Protein 5H9D (pdb70)

Sequence (1046 aa):
AKLNMNNEIKKVEQRLEKAIKSKDSVLEQASLHLLSSGGKRVRPAFVILSSQFGKDEQTSEQTYQVAVALELIHMATLVHDDVIDKSDKRRGKLTISKKWDQTTAILTGNFLLALGLEHLMAVKDNRVHQLISESIVDVCRGELFQFQDQFNSQQTIINYLRRINRKTALLIQISTEVGAITSQSDKETVRKLKMIGHYIGMSFQIIDDVLDFTSTEKKLGKPVGSDLLNGHITLPILLEMRKNPDFKLKIEQLRRDSERKEFEECIQIIRKSDSIDEAKAVSSKYLSKALNLISELPDGHPKSLLLSLTKKMGSRNTAKLNMNNEIKKVEQRLEKAIKSKDSVLEQASLHLLSSGGKRVRPAFVILSSQFGKDEQTSEQTYQVAVALELIHMATLVHDDVIDKSDKRRGKLTISKKWDQTTAILTGNFLLALGLEHLMAVKDNRVHQLISESIVDVCRGELFQFQDQFNSQQTIINYLRRINRKTALLIQISTEVGAITSQSDKETVRKLKMIGHYIGMSFQIIDDVLDFTSTEKKLGKPVGSDLLNGHITLPILLEMRKNPDFKLKIEQLRRDSERKEFEECIQIIRKSDSIDEAKAVSSKYLSKALNLISELPDGHPKSLLLSLTKKMGSRNTTTVSKLERQIEERLKGVSEYESININHRLGKLLDSYDIPDVAKVACLTIDTSMRHLDDITYNHLSKHSILIGDLISAHFYTLLAEINDLSFQNEISKAIVEINELKSSLHHQALNDYEISQAIVKIETLFPYITLSHFGINIDESEIYNYLFEDMSDYYPSYFKKYNQSEVKHYLHDIQKSYLKSRGNTTVSKLERQIEERLKGVSEYESININHRLGKLLDSYDIPDVAKVACLTIDTSMRHLDDITYNHLSKHSILIGDLISAHFYTLLAEINDLSFQNEISKAIVEINELKSSLHHQALNDYEISQAIVKIETLFPYITLSHFGINIDESEIYNYLFEDMSDYYPSYFKKYNQSEVKHYLHDIQKSYLKSRGNKHYLHDIQKSYLKSRGNKHYLHDIQKSYLKSRGN

Nearest PDB structures (foldseek):
  5h9d-assembly2_B  TM=1.003E+00  e=5.088E-42  Staphylococcus aureus
  3aqb-assembly2_D  TM=9.463E-01  e=2.806E-22  Micrococcus luteus
  3oyr-assembly1_B  TM=9.354E-01  e=3.869E-17  Caulobacter vibrioides
  3mzv-assembly1_B  TM=9.156E-01  e=5.931E-17  Rhodobacter capsulatus
  3n3d-assembly1_A  TM=9.250E-01  e=1.455E-16  Levilactobacillus brevis ATCC 367

Solvent-accessible surface area: 45491 Å² total; per-residue (Å²): 157,179,28,78,36,61,71,7,38,115,74,1,35,114,74,0,76,159,14,3,139,21,174,6,75,17,0,53,95,0,0,82,29,7,2,79,32,33,34,121,17,9,18,0,8,0,0,0,0,0,3,36,20,28,137,50,182,128,16,34,85,35,0,11,35,0,0,0,0,1,1,0,7,29,0,3,42,19,2,12,39,10,5,19,72,166,23,38,94,68,56,50,97,70,2,6,24,117,95,65,44,48,20,0,0,5,6,0,0,7,1,0,38,3,11,0,14,48,31,0,44,36,3,142,67,47,189,4,10,99,41,1,0,70,14,19,3,43,19,13,42,2,26,3,42,29,70,69,26,37,28,62,11,117,24,72,32,37,44,1,8,47,16,3,28,58,77,13,0,18,19,0,28,3,0,0,10,0,0,0,53,9,1,118,20,91,177,89,21,18,102,25,0,64,36,0,0,24,11,2,0,2,1,17,12,0,12,63,5,3,24,19,1,56,18,43,90,127,62,53,38,70,32,36,0,23,36,0,34,56,0,29,6,9,1,0,0,10,4,16,11,157,104,38,94,108,4,86,98,40,2,71,124,6,121,145,112,21,134,164,164,68,6,91,92,0,7,83,74,0,101,200,18,104,0,6,78,63,0,102,52,15,4,17,67,0,2,52,42,0,0,84,22,0,23,103,4,81,116,39,84,27,11,22,34,0,4,38,38,0,13,80,19,12,26,47,104,80,159,178,25,77,34,105,71,8,36,116,72,1,35,114,72,0,77,159,14,2,139,21,176,6,75,17,0,52,95,0,0,80,30,6,2,81,30,34,33,120,17,10,17,0,8,0,0,0,0,0,3,36,20,29,136,49,184,130,14,34,86,34,0,12,35,0,0,0,0,0,2,0,6,30,0,4,41,19,3,12,40,8,5,20,74,162,24,39,96,69,57,50,97,71,3,6,24,119,95,65,45,48,18,0,0,6,4,0,0,9,1,0,40,5,12,0,14,49,32,0,44,34,2,146,66,48,192,3,10,100,43,1,0,69,13,20,2,43,17,12,40,2,25,4,44,29,72,52,26,38,9,47,8,64,24,72,34,37,46,1,9,48,18,2,28,58,78,14,0,19,17,0,28,2,0,0,10,0,0,0,53,9,0,118,20,93,177,89,22,18,101,26,0,62,36,0,0,23,12,2,0,3,1,18,13,0,14,61,6,4,22,20,0,58,16,71,90,165,134,53,38,70,32,36,0,23,36,0,35,58,1,28,5,8,1,0,0,10,4,16,12,157,102,36,94,108,5,86,90,39,2,2,52,3,7,110,47,21,132,165,163,67,6,92,91,0,8,86,75,0,102,195,17,107,0,6,77,62,0,101,53,15,4,64,67,0,19,65,40,0,41,89,22,0,58,102,6,82,127,40,82,28,23,58,34,0,47,52,37,0,121,143,20,19,100,46,105,79,105,10,15,64,91,0,76,149,34,11,83,93,29,6,129,49,16,71,146,80,87,67,23,102,16,38,101,74,25,4,121,126,20,36,60,149,124,11,56,113,39,0,18,4,0,8,3,0,2,16,1,0,10,33,8,2,20,15,1,26,90,92,158,25,56,48,25,0,0,10,1,0,16,0,0,12,8,4,2,6,7,4,9,5,110,20,91,45,65,68,2,11,59,84,0,0,85,0,8,15,12,1,1,12,33,12,0,12,2,31,51,114,64,40,89,100,142,69,13,3,75,1,5,11,63,16,37,2,16,6,7,48,16,2,8,15,60,47,14,119,117,134,58,32,45,126,55,76,56,101,13,7,31,21,27,83,75,98,158,43,71,41,37,5,13,13,0,54,58,15,73,104,130,119,0,22,83,25,16,72,62,71,65,143,59,43,12,195,108,9,17,64,90,0,77,149,33,10,83,92,29,6,129,47,9,38,119,80,69,69,24,100,16,39,100,72,26,3,119,125,18,35,61,149,125,11,57,113,38,0,20,4,0,7,4,0,2,17,1,0,10,35,8,2,20,16,1,27,80,68,91,19,46,50,24,0,0,10,1,0,16,0,0,12,8,3,2,5,8,6,8,5,108,21,91,45,65,69,2,11,58,84,0,0,81,0,8,16,13,2,0,12,34,11,0,12,1,32,53,114,66,39,89,100,142,69,12,3,75,2,6,11,63,16,36,2,16,6,8,48,17,3,8,15,61,47,14,120,116,132,59,32,44,124,57,76,56,102,14,9,28,20,27,84,76,97,158,44,70,43,36,6,14,13,0,52,56,16,74,105,132,118,0,23,84,24,17,75,63,71,66,145,61,43,13,194,101,107,10,105,119,18,14,85,98,35,106,125,120,83,187,66,165,104,104,10,104,119,20,14,86,99,33,106,127,120,85,186,66,165

Secondary structure (DSSP, 8-state):
----HHHHHHHHHHHHHHHT--SSHHHHHHHHHHHHH----HHHHHHHHHTTTSS-SS--HHHHHHHHHHHHHHHHHHHHHHHHTT--EETTEE-HHHHS-HHHHHHHHHHHHHHHHHHHTT---HHHHHHHHHHHHHHHHHHHHHHHHTT-TT--HHHHHHHHIIIIIHHHHHHHHHHHHHTT--HHHHHHHHHHHHHHHHHHHHHHHHHHHHS-HHHHTS-SSHHHHTT---HHHHHHHHT-HHHHHHHHT--TTS-HHHHHHHHHHHHTSSHHHHHHHHHHHHHHHHHHHHHTS--SHHHHHHHHHHHHHHS---/----HHHHHHHHHHHHHHHT--SSHHHHHHHHHHHHH----HHHHHHHHHTTTSS-SS--HHHHHHHHHHHHHHHHHHHHHHHHTT--EETTEE-HHHHS-HHHHHHHHHHHHHHHHHHHTT---HHHHHHHHHHHHHHHHHHHHHHHHTT-TT--HHHHHHHHIIIIIHHHHHHHHHHHHHTT--HHHHHHHHHHHHHHHHHHHHHHHHHHHHS-HHHHTS-SSHHHHTT---HHHHHHHHT-HHHHHHHHT--TTS-HHHHHHHHHHHHTSSHHHHHHHHHHHHHHHHHHHHHTS--SHHHHHHHHHHHHHHS---/-HHHHHHHHHHHHTTT-S--------HHHHTT---TTS-SHHHHHHHHHHHHHHHHHHIIIII--TTHHHHHHHHHHHHHHHHHHH--HHHHHHHHHHHHHHHHHHHHHHTT---HHHHHHHHHHHHHHHHHHHHHHHS-STTTSSSHHHHT-S-TT-GGG---STTTTS-HHHHHHHTTTTTTTT--/-HHHHHHHHHHHHTTT-S--------HHHHTT---TTS-SHHHHHHHHHHHHHHHHHHHHHS---THHHHHHHHHHHHHHHHHHHH--HHHHHHHHHHHHHHHHHHHHHHTT---HHHHHHHHHHHHHHHHHHHHHHHS-STTTSSSHHHHT-S-TT-GGG---STTTTS-HHHHHHHTTTTTTTT--/-HHHHHHHHHHHHTT--/-HHHHHHHHHHHHTT--

Organism: Staphylococcus aureus (strain NCTC 8325 / PS 47) (NCBI:txid93061)

Foldseek 3Di:
DQDDLVVLVVVLLVVLLVLQDDPDDLLSVQSVVQSVLDDDLVLLSLLQLLACQFADVHRDPLSSLLSSLLVLLVVLCVLVVCLVVVDADDSRHGRSCVVPRSVSSPVSSVSSNVSSVVSNVSAPDPVLVVLVVVLLVLLVVLVVVQLVCFLPLPDDPVVLLSSLQSNWLSSQLSSNLVSRVRRHHDPVSSVLSSLLSSLLRSLLVLLVVLLLLVPDCVVVVHHGLRCVLRRRCHQLNNVCCVVPVVVSVLSNPDDNPDDVVSSVVNSVVSVVDCSSVVSLVSSVVSLVVNLVSLVVGDDDSSSVVCNVVSVCSSVDRD/DQDDLVVLVVVLLVVLLVLQDDPDDLLSVQSVVQSVLDDDLVLLSLLQLLACQFADVHRDPLSSLLSSLLVLLVVLCVLVVCLVVVDADDSRHGRSCVVPRSVSSNVSSVSSNVSSVVSNVSAPDPVLVVLVVVLLVLLVVLVVVQLVCFLPLPDDPVRLLSSLLSNWLSSQLSSNLVSRVRRHHDPVSSVLSSLLSSLLRSLLVLLVVLLLLVPDCVVVVHHGLRCVLRRRCHQLNNVCCVVPVVVSVLSNPDDNPDDVVSSVVNSVVSVVDCSSVVSLVSSVVSLVSNLVSLVVGDDDSSSVVCNVVSVCSSVDRD/DLQVVLVVVLVVLCPPPDDADDWDQPPLLLPPLPPVQFDDLLSNLLSLLLGLVLQVLQCVQVVPDPVNNVSSVSSVVVSVVSVVVVPPVVLVVLQVVLVVLLVVLLVCLVVVNDDLVSVLVSVLSNQCVSSLSSCCVRPPVVPCVVVSLCSSVSCVPVQLVDDRSSNNVPDSVVVSCSVVVNNVPSPD/DLQVVLVVVLVVLCPPPDDADDWDQPPLLLPPLPPVQFDDLLSNLLSLLLGLVLQVLQCVQVVPDPVNNVSSVSSVVVSVVSVVVVPPVVLVVLQVVLVVLLVVLLVCLVVVNDDLVSVLVSVLSNQCVSSLSSCCVRPPVVPCVVVSLCSSVSCVPVQLVDDRSSNNVPDSVVVSCSVVVNNVPSPD/DVVVPPVVVVVVVVPVD/DVVVPPVVVVVVVVPVD

CATH classification: 1.10.600.10

Radius of gyration: 33.9 Å; Cα contacts (8 Å, |Δi|>4): 1405; chains: 6; bounding box: 71×83×106 Å

B-factor: mean 75.77, std 21.21, range [37.28, 148.41]

InterPro domains:
  IPR000092 Polyprenyl synthetase-like [PF00348] (22-265)
  IPR000092 Polyprenyl synthetase-like [cd00685] (18-312)
  IPR008949 Isoprenoid synthase domain superfamily [G3DSA:1.10.600.10] (1-314)
  IPR008949 Isoprenoid synthase domain superfamily [SSF48576] (3-313)
  IPR033749 Polyprenyl synthetase, conserved site [PS00444] (196-208)
  IPR033749 Polyprenyl synthetase, conserved site [PS00723] (74-88)

Structure (mmCIF, N/CA/C/O backbone):
data_5H9D
#
_entry.id   5H9D
#
_cell.length_a   137.394
_cell.length_b   137.642
_cell.length_c   144.050
_cell.angle_alpha   90.00
_cell.angle_beta   90.00
_cell.angle_gamma   90.00
#
_symmetry.space_group_name_H-M   'C 2 2 21'
#
loop_
_entity.id
_entity.type
_entity.pdbx_description
1 polymer 'Farnesyl pyrophosphate synthetase'
2 polymer 'Heptaprenyl diphosphate synthase (HEPPP synthase) subunit 1 family protein'
3 polymer 'C-terminal peptide from Heptaprenyl diphosphate synthase (HEPPP synthase) subunit 1 family protein'
4 non-polymer 'PHOSPHATE ION'
5 water water
#
loop_
_atom_site.group_PDB
_atom_site.id
_atom_site.type_symbol
_atom_site.label_atom_id
_atom_site.label_alt_id
_atom_site.label_comp_id
_atom_site.label_asym_id
_atom_site.label_entity_id
_atom_site.label_seq_id
_atom_site.pdbx_PDB_ins_code
_atom_site.Cartn_x
_atom_site.Cartn_y
_atom_site.Cartn_z
_atom_site.occupancy
_atom_site.B_iso_or_equiv
_atom_site.auth_seq_id
_atom_site.auth_comp_id
_atom_site.auth_asym_id
_atom_site.auth_atom_id
_atom_site.pdbx_PDB_model_num
ATOM 1 N N . ALA A 1 2 ? 6.110 12.743 0.400 1.00 88.55 2 ALA A N 1
ATOM 2 C CA . ALA A 1 2 ? 6.865 11.622 1.043 1.00 88.95 2 ALA A CA 1
ATOM 3 C C . ALA A 1 2 ? 8.366 11.872 1.031 1.00 88.14 2 ALA A C 1
ATOM 4 O O . ALA A 1 2 ? 9.139 11.051 1.529 1.00 87.88 2 ALA A O 1
ATOM 6 N N . LYS A 1 3 ? 8.773 12.993 0.438 1.00 87.93 3 LYS A N 1
ATOM 7 C CA . LYS A 1 3 ? 10.189 13.356 0.399 1.00 87.12 3 LYS A CA 1
ATOM 8 C C . LYS A 1 3 ? 10.393 13.969 1.768 1.00 84.99 3 LYS A C 1
ATOM 9 O O . LYS A 1 3 ? 9.813 15.022 2.090 1.00 84.87 3 LYS A O 1
ATOM 15 N N . LEU A 1 4 ? 11.197 13.280 2.566 1.00 81.36 4 LEU A N 1
ATOM 16 C CA . LEU A 1 4 ? 11.529 13.697 3.909 1.00 77.70 4 LEU A CA 1
ATOM 17 C C . LEU A 1 4 ? 11.828 15.191 3.930 1.00 76.14 4 LEU A C 1
ATOM 18 O O . LEU A 1 4 ? 12.673 15.671 3.175 1.00 76.21 4 LEU A O 1
ATOM 23 N N . ASN A 1 5 ? 11.108 15.924 4.777 1.00 74.42 5 ASN A N 1
ATOM 24 C CA . ASN A 1 5 ? 11.337 17.351 4.953 1.00 71.35 5 ASN A CA 1
ATOM 25 C C . ASN A 1 5 ? 11.916 17.447 6.362 1.00 69.80 5 ASN A C 1
ATOM 26 O O . ASN A 1 5 ? 11.335 16.946 7.326 1.00 66.76 5 ASN A O 1
ATOM 31 N N . MET A 1 6 ? 13.085 18.063 6.468 1.00 68.89 6 MET A N 1
ATOM 32 C CA . MET A 1 6 ? 13.752 18.186 7.747 1.00 67.85 6 MET A CA 1
ATOM 33 C C . MET A 1 6 ? 12.901 19.056 8.652 1.00 68.25 6 MET A C 1
ATOM 34 O O . MET A 1 6 ? 12.495 18.634 9.731 1.00 69.23 6 MET A O 1
ATOM 39 N N . ASN A 1 7 ? 12.614 20.270 8.201 1.00 68.03 7 ASN A N 1
ATOM 40 C CA . ASN A 1 7 ? 11.802 21.199 8.978 1.00 67.39 7 ASN A CA 1
ATOM 41 C C . ASN A 1 7 ? 10.604 20.489 9.577 1.00 66.75 7 ASN A C 1
ATOM 42 O O . ASN A 1 7 ? 10.339 20.583 10.763 1.00 67.59 7 ASN A O 1
ATOM 47 N N . ASN A 1 8 ? 9.883 19.780 8.734 1.00 66.35 8 ASN A N 1
ATOM 48 C CA . ASN A 1 8 ? 8.713 19.059 9.157 1.00 66.78 8 ASN A CA 1
ATOM 49 C C . ASN A 1 8 ? 9.111 17.994 10.163 1.00 65.88 8 ASN A C 1
ATOM 50 O O . ASN A 1 8 ? 8.406 17.774 11.146 1.00 65.70 8 ASN A O 1
ATOM 55 N N . GLU A 1 9 ? 10.246 17.339 9.942 1.00 65.19 9 GLU A N 1
ATOM 56 C CA . GLU A 1 9 ? 10.653 16.285 10.870 1.00 64.32 9 GLU A CA 1
ATOM 57 C C . GLU A 1 9 ? 10.990 16.817 12.235 1.00 63.24 9 GLU A C 1
ATOM 58 O O . GLU A 1 9 ? 10.627 16.205 13.230 1.00 63.82 9 GLU A O 1
ATOM 64 N N . ILE A 1 10 ? 11.681 17.953 12.279 1.00 63.51 10 ILE A N 1
ATOM 65 C CA . ILE A 1 10 ? 12.069 18.594 13.541 1.00 62.47 10 ILE A CA 1
ATOM 66 C C . ILE A 1 10 ? 10.844 19.016 14.362 1.00 61.52 10 ILE A C 1
ATOM 67 O O . ILE A 1 10 ? 10.872 18.950 15.580 1.00 61.75 10 ILE A O 1
ATOM 72 N N . LYS A 1 11 ? 9.774 19.449 13.704 1.00 61.69 11 LYS A N 1
ATOM 73 C CA . LYS A 1 11 ? 8.569 19.859 14.431 1.00 63.75 11 LYS A CA 1
ATOM 74 C C . LYS A 1 11 ? 7.913 18.656 15.117 1.00 63.40 11 LYS A C 1
ATOM 75 O O . LYS A 1 11 ? 7.393 18.764 16.224 1.00 63.22 11 LYS A O 1
ATOM 81 N N . LYS A 1 12 ? 7.936 17.507 14.454 1.00 62.69 12 LYS A N 1
ATOM 82 C CA . LYS A 1 12 ? 7.343 16.334 15.037 1.00 61.43 12 LYS A CA 1
ATOM 83 C C . LYS A 1 12 ? 8.150 15.952 16.269 1.00 60.91 12 LYS A C 1
ATOM 84 O O . LYS A 1 12 ? 7.595 15.511 17.267 1.00 60.07 12 LYS A O 1
ATOM 90 N N . VAL A 1 13 ? 9.462 16.137 16.224 1.00 59.42 13 VAL A N 1
ATOM 91 C CA . VAL A 1 13 ? 10.240 15.810 17.404 1.00 58.53 13 VAL A CA 1
ATOM 92 C C . VAL A 1 13 ? 10.043 16.877 18.490 1.00 59.39 13 VAL A C 1
ATOM 93 O O . VAL A 1 13 ? 10.051 16.575 19.676 1.00 60.96 13 VAL A O 1
ATOM 97 N N . GLU A 1 14 ? 9.825 18.114 18.080 1.00 59.79 14 GLU A N 1
ATOM 98 C CA . GLU A 1 14 ? 9.651 19.225 19.016 1.00 61.60 14 GLU A CA 1
ATOM 99 C C . GLU A 1 14 ? 8.325 19.158 19.784 1.00 61.64 14 GLU A C 1
ATOM 100 O O . GLU A 1 14 ? 8.218 19.626 20.913 1.00 61.14 14 GLU A O 1
ATOM 106 N N . GLN A 1 15 ? 7.308 18.602 19.133 1.00 62.44 15 GLN A N 1
ATOM 107 C CA . GLN A 1 15 ? 5.975 18.462 19.706 1.00 59.72 15 GLN A CA 1
ATOM 108 C C . GLN A 1 15 ? 5.924 17.308 20.686 1.00 58.16 15 GLN A C 1
ATOM 109 O O . GLN A 1 15 ? 5.159 17.338 21.641 1.00 58.77 15 GLN A O 1
ATOM 115 N N . ARG A 1 16 ? 6.768 16.310 20.435 1.00 56.69 16 ARG A N 1
ATOM 116 C CA . ARG A 1 16 ? 6.926 15.131 21.263 1.00 54.98 16 ARG A CA 1
ATOM 117 C C . ARG A 1 16 ? 7.763 15.552 22.481 1.00 56.07 16 ARG A C 1
ATOM 118 O O . ARG A 1 16 ? 7.633 14.981 23.569 1.00 57.11 16 ARG A O 1
ATOM 126 N N . LEU A 1 17 ? 8.619 16.556 22.298 1.00 54.53 17 LEU A N 1
ATOM 127 C CA . LEU A 1 17 ? 9.421 17.069 23.399 1.00 53.94 17 LEU A CA 1
ATOM 128 C C . LEU A 1 17 ? 8.545 17.898 24.314 1.00 55.83 17 LEU A C 1
ATOM 129 O O . LEU A 1 17 ? 8.696 17.853 25.532 1.00 57.57 17 LEU A O 1
ATOM 134 N N . GLU A 1 18 ? 7.639 18.668 23.725 1.00 56.57 18 GLU A N 1
ATOM 135 C CA . GLU A 1 18 ? 6.730 19.496 24.496 1.00 58.72 18 GLU A CA 1
ATOM 136 C C . GLU A 1 18 ? 5.810 18.654 25.390 1.00 59.70 18 GLU A C 1
ATOM 137 O O . GLU A 1 18 ? 5.487 19.061 26.519 1.00 59.04 18 GLU A O 1
ATOM 143 N N . LYS A 1 19 ? 5.372 17.493 24.907 1.00 58.67 19 LYS A N 1
ATOM 144 C CA . LYS A 1 19 ? 4.533 16.680 25.774 1.00 59.75 19 LYS A CA 1
ATOM 145 C C . LYS A 1 19 ? 5.390 16.055 26.889 1.00 59.60 19 LYS A C 1
ATOM 146 O O . LYS A 1 19 ? 5.032 16.120 28.069 1.00 61.20 19 LYS A O 1
ATOM 152 N N . ALA A 1 20 ? 6.522 15.465 26.504 1.00 57.15 20 ALA A N 1
ATOM 153 C CA . ALA A 1 20 ? 7.441 14.818 27.430 1.00 54.44 20 ALA A CA 1
ATOM 154 C C . ALA A 1 20 ? 7.870 15.683 28.607 1.00 54.13 20 ALA A C 1
ATOM 155 O O . ALA A 1 20 ? 8.203 15.186 29.666 1.00 55.45 20 ALA A O 1
ATOM 157 N N . ILE A 1 21 ? 7.814 16.986 28.429 1.00 54.02 21 ILE A N 1
ATOM 158 C CA . ILE A 1 21 ? 8.242 17.914 29.451 1.00 53.54 21 ILE A CA 1
ATOM 159 C C . ILE A 1 21 ? 7.189 18.260 30.526 1.00 53.44 21 ILE A C 1
ATOM 160 O O . ILE A 1 21 ? 7.498 18.798 31.603 1.00 52.18 21 ILE A O 1
ATOM 165 N N . LYS A 1 22 ? 5.942 17.927 30.240 1.00 52.51 22 LYS A N 1
ATOM 166 C CA . LYS A 1 22 ? 4.876 18.215 31.178 1.00 51.78 22 LYS A CA 1
ATOM 167 C C . LYS A 1 22 ? 5.105 17.445 32.477 1.00 52.66 22 LYS A C 1
ATOM 168 O O . LYS A 1 22 ? 5.491 16.268 32.460 1.00 54.24 22 LYS A O 1
ATOM 174 N N . SER A 1 23 ? 4.895 18.108 33.609 1.00 51.40 23 SER A N 1
ATOM 175 C CA . SER A 1 23 ? 5.127 17.448 34.881 1.00 51.76 23 SER A CA 1
ATOM 176 C C . SER A 1 23 ? 4.078 17.676 35.964 1.00 52.90 23 SER A C 1
ATOM 177 O O . SER A 1 23 ? 3.344 18.651 35.950 1.00 52.17 23 SER A O 1
ATOM 180 N N . LYS A 1 24 ? 4.037 16.753 36.920 1.00 54.57 24 LYS A N 1
ATOM 181 C CA . LYS A 1 24 ? 3.153 16.866 38.043 1.00 53.08 24 LYS A CA 1
ATOM 182 C C . LYS A 1 24 ? 3.616 18.079 38.854 1.00 54.49 24 LYS A C 1
ATOM 183 O O . LYS A 1 24 ? 2.827 18.665 39.593 1.00 57.36 24 LYS A O 1
ATOM 189 N N . ASP A 1 25 ? 4.897 18.447 38.744 1.00 53.50 25 ASP A N 1
ATOM 190 C CA . ASP A 1 25 ? 5.411 19.637 39.444 1.00 52.15 25 ASP A CA 1
ATOM 191 C C . ASP A 1 25 ? 5.509 20.765 38.430 1.00 50.47 25 ASP A C 1
ATOM 192 O O . ASP A 1 25 ? 6.212 20.668 37.423 1.00 48.65 25 ASP A O 1
ATOM 197 N N . SER A 1 26 ? 4.800 21.835 38.751 1.00 50.24 26 SER A N 1
ATOM 198 C CA . SER A 1 26 ? 4.676 23.023 37.940 1.00 50.31 26 SER A CA 1
ATOM 199 C C . SER A 1 26 ? 5.987 23.711 37.520 1.00 50.20 26 SER A C 1
ATOM 200 O O . SER A 1 26 ? 6.216 23.977 36.343 1.00 48.71 26 SER A O 1
ATOM 203 N N . VAL A 1 27 ? 6.845 24.015 38.480 1.00 51.30 27 VAL A N 1
ATOM 204 C CA . VAL A 1 27 ? 8.118 24.659 38.152 1.00 51.23 27 VAL A CA 1
ATOM 205 C C . VAL A 1 27 ? 8.977 23.847 37.195 1.00 48.81 27 VAL A C 1
ATOM 206 O O . VAL A 1 27 ? 9.493 24.396 36.262 1.00 49.31 27 VAL A O 1
ATOM 210 N N . LEU A 1 28 ? 9.144 22.555 37.440 1.00 49.17 28 LEU A N 1
ATOM 211 C CA . LEU A 1 28 ? 9.934 21.726 36.543 1.00 50.12 28 LEU A CA 1
ATOM 212 C C . LEU A 1 28 ? 9.380 21.841 35.137 1.00 53.39 28 LEU A C 1
ATOM 213 O O . LEU A 1 28 ? 10.145 21.772 34.189 1.00 55.00 28 LEU A O 1
ATOM 218 N N . GLU A 1 29 ? 8.061 22.027 35.003 1.00 53.94 29 GLU A N 1
ATOM 219 C CA . GLU A 1 29 ? 7.440 22.164 33.691 1.00 54.64 29 GLU A CA 1
ATOM 220 C C . GLU A 1 29 ? 7.753 23.505 33.024 1.00 54.69 29 GLU A C 1
ATOM 221 O O . GLU A 1 29 ? 8.031 23.562 31.821 1.00 53.20 29 GLU A O 1
ATOM 227 N N . GLN A 1 30 ? 7.675 24.578 33.800 1.00 53.94 30 GLN A N 1
ATOM 228 C CA . GLN A 1 30 ? 7.980 25.901 33.294 1.00 54.42 30 GLN A CA 1
ATOM 229 C C . GLN A 1 30 ? 9.466 26.032 32.961 1.00 53.44 30 GLN A C 1
ATOM 230 O O . GLN A 1 30 ? 9.821 26.671 31.973 1.00 52.03 30 GLN A O 1
ATOM 236 N N . ALA A 1 31 ? 10.333 25.467 33.801 1.00 50.78 31 ALA A N 1
ATOM 237 C CA . ALA A 1 31 ? 11.773 25.540 33.550 1.00 49.96 31 ALA A CA 1
ATOM 238 C C . ALA A 1 31 ? 12.133 24.789 32.260 1.00 50.23 31 ALA A C 1
ATOM 239 O O . ALA A 1 31 ? 12.769 25.346 31.365 1.00 52.54 31 ALA A O 1
ATOM 241 N N . SER A 1 32 ? 11.728 23.532 32.160 1.00 48.29 32 SER A N 1
ATOM 242 C CA . SER A 1 32 ? 12.003 22.750 30.969 1.00 48.43 32 SER A CA 1
ATOM 243 C C . SER A 1 32 ? 11.498 23.462 29.707 1.00 48.41 32 SER A C 1
ATOM 244 O O . SER A 1 32 ? 12.196 23.518 28.704 1.00 47.61 32 SER A O 1
ATOM 247 N N . LEU A 1 33 ? 10.286 24.011 29.769 1.00 49.16 33 LEU A N 1
ATOM 248 C CA . LEU A 1 33 ? 9.691 24.730 28.640 1.00 47.55 33 LEU A CA 1
ATOM 249 C C . LEU A 1 33 ? 10.424 26.056 28.373 1.00 48.73 33 LEU A C 1
ATOM 250 O O . LEU A 1 33 ? 10.605 26.472 27.219 1.00 48.41 33 LEU A O 1
ATOM 255 N N . HIS A 1 34 ? 10.847 26.724 29.437 1.00 48.65 34 HIS A N 1
ATOM 256 C CA . HIS A 1 34 ? 11.596 27.955 29.274 1.00 50.43 34 HIS A CA 1
ATOM 257 C C . HIS A 1 34 ? 12.807 27.654 28.380 1.00 51.21 34 HIS A C 1
ATOM 258 O O . HIS A 1 34 ? 12.998 28.303 27.363 1.00 51.48 34 HIS A O 1
ATOM 265 N N . LEU A 1 35 ? 13.612 26.662 28.772 1.00 51.29 35 LEU A N 1
ATOM 266 C CA . LEU A 1 35 ? 14.791 26.246 28.011 1.00 50.52 35 LEU A CA 1
ATOM 267 C C . LEU A 1 35 ? 14.435 25.708 26.630 1.00 52.82 35 LEU A C 1
ATOM 268 O O . LEU A 1 35 ? 15.020 26.099 25.624 1.00 54.77 35 LEU A O 1
ATOM 273 N N . LEU A 1 36 ? 13.465 24.806 26.575 1.00 52.70 36 LEU A N 1
ATOM 274 C CA . LEU A 1 36 ? 13.065 24.218 25.307 1.00 52.18 36 LEU A CA 1
ATOM 275 C C . LEU A 1 36 ? 12.669 25.226 24.223 1.00 52.98 36 LEU A C 1
ATOM 276 O O . LEU A 1 36 ? 13.056 25.104 23.067 1.00 52.99 36 LEU A O 1
ATOM 281 N N . SER A 1 37 ? 11.888 26.217 24.620 1.00 55.58 37 SER A N 1
ATOM 282 C CA . SER A 1 37 ? 11.385 27.256 23.722 1.00 57.47 37 SER A CA 1
ATOM 283 C C . SER A 1 37 ? 12.294 28.456 23.453 1.00 57.20 37 SER A C 1
ATOM 284 O O . SER A 1 37 ? 12.027 29.203 22.521 1.00 57.99 37 SER A O 1
ATOM 287 N N . SER A 1 38 ? 13.320 28.678 24.270 1.00 56.26 38 SER A N 1
ATOM 288 C CA . SER A 1 38 ? 14.208 29.804 24.024 1.00 57.29 38 SER A CA 1
ATOM 289 C C . SER A 1 38 ? 15.036 29.330 22.847 1.00 58.00 38 SER A C 1
ATOM 290 O O . SER A 1 38 ? 15.764 30.087 22.213 1.00 56.87 38 SER A O 1
ATOM 293 N N . GLY A 1 39 ? 14.853 28.037 22.579 1.00 60.35 39 GLY A N 1
ATOM 294 C CA . GLY A 1 39 ? 15.437 27.299 21.464 1.00 61.14 39 GLY A CA 1
ATOM 295 C C . GLY A 1 39 ? 16.849 27.263 20.928 1.00 61.59 39 GLY A C 1
ATOM 296 O O . GLY A 1 39 ? 17.521 28.285 20.775 1.00 64.33 39 GLY A O 1
ATOM 297 N N . GLY A 1 40 ? 17.274 26.043 20.611 1.00 60.53 40 GLY A N 1
ATOM 298 C CA . GLY A 1 40 ? 18.582 25.792 20.036 1.00 58.39 40 GLY A CA 1
ATOM 299 C C . GLY A 1 40 ? 18.350 25.113 18.692 1.00 57.83 40 GLY A C 1
ATOM 300 O O . GLY A 1 40 ? 17.213 24.958 18.279 1.00 55.66 40 GLY A O 1
ATOM 301 N N . LYS A 1 41 ? 19.409 24.658 18.034 1.00 58.47 41 LYS A N 1
ATOM 302 C CA . LYS A 1 41 ? 19.282 24.055 16.702 1.00 60.34 41 LYS A CA 1
ATOM 303 C C . LYS A 1 41 ? 18.857 22.604 16.552 1.00 60.14 41 LYS A C 1
ATOM 304 O O . LYS A 1 41 ? 18.783 22.101 15.437 1.00 59.64 41 LYS A O 1
ATOM 310 N N . ARG A 1 42 ? 18.597 21.920 17.656 1.00 59.34 42 ARG A N 1
ATOM 311 C CA . ARG A 1 42 ? 18.140 20.550 17.563 1.00 57.23 42 ARG A CA 1
ATOM 312 C C . ARG A 1 42 ? 18.956 19.699 16.588 1.00 56.47 42 ARG A C 1
ATOM 313 O O . ARG A 1 42 ? 18.393 18.897 15.835 1.00 54.80 42 ARG A O 1
ATOM 321 N N . VAL A 1 43 ? 20.278 19.852 16.604 1.00 56.17 43 VAL A N 1
ATOM 322 C CA . VAL A 1 43 ? 21.119 19.064 15.699 1.00 54.62 43 VAL A CA 1
ATOM 323 C C . VAL A 1 43 ? 21.072 17.561 16.003 1.00 52.74 43 VAL A C 1
ATOM 324 O O . VAL A 1 43 ? 20.909 16.777 15.084 1.00 52.36 43 VAL A O 1
ATOM 328 N N . ARG A 1 44 ? 21.196 17.170 17.277 1.00 52.67 44 ARG A N 1
ATOM 329 C CA . ARG A 1 44 ? 21.165 15.750 17.672 1.00 50.90 44 ARG A CA 1
ATOM 330 C C . ARG A 1 44 ? 19.907 15.059 17.134 1.00 50.56 44 ARG A C 1
ATOM 331 O O . ARG A 1 44 ? 19.996 14.027 16.471 1.00 49.60 44 ARG A O 1
ATOM 339 N N . PRO A 1 45 ? 18.710 15.607 17.425 1.00 50.98 45 PRO A N 1
ATOM 340 C CA . PRO A 1 45 ? 17.503 14.958 16.892 1.00 50.83 45 PRO A CA 1
ATOM 341 C C . PRO A 1 45 ? 17.594 14.860 15.370 1.00 51.11 45 PRO A C 1
ATOM 342 O O . PRO A 1 45 ? 17.157 13.875 14.781 1.00 51.43 45 PRO A O 1
ATOM 346 N N . ALA A 1 46 ? 18.180 15.890 14.751 1.00 52.13 46 ALA A N 1
ATOM 347 C CA . ALA A 1 46 ? 18.301 15.953 13.299 1.00 53.84 46 ALA A CA 1
ATOM 348 C C . ALA A 1 46 ? 19.137 14.808 12.780 1.00 55.75 46 ALA A C 1
ATOM 349 O O . ALA A 1 46 ? 18.712 14.090 11.878 1.00 57.92 46 ALA A O 1
ATOM 351 N N . PHE A 1 47 ? 20.317 14.610 13.346 1.00 56.14 47 PHE A N 1
ATOM 352 C CA . PHE A 1 47 ? 21.143 13.512 12.897 1.00 55.64 47 PHE A CA 1
ATOM 353 C C . PHE A 1 47 ? 20.506 12.150 13.126 1.00 56.15 47 PHE A C 1
ATOM 354 O O . PHE A 1 47 ? 20.774 11.224 12.383 1.00 57.15 47 PHE A O 1
ATOM 362 N N . VAL A 1 48 ? 19.661 12.021 14.143 1.00 57.05 48 VAL A N 1
ATOM 363 C CA . VAL A 1 48 ? 19.011 10.743 14.411 1.00 58.48 48 VAL A CA 1
ATOM 364 C C . VAL A 1 48 ? 18.000 10.431 13.291 1.00 60.89 48 VAL A C 1
ATOM 365 O O . VAL A 1 48 ? 18.028 9.332 12.714 1.00 60.33 48 VAL A O 1
ATOM 369 N N . ILE A 1 49 ? 17.108 11.385 12.992 1.00 61.89 49 ILE A N 1
ATOM 370 C CA . ILE A 1 49 ? 16.136 11.198 11.915 1.00 62.72 49 ILE A CA 1
ATOM 371 C C . ILE A 1 49 ? 16.941 10.813 10.641 1.00 62.08 49 ILE A C 1
ATOM 372 O O . ILE A 1 49 ? 16.820 9.698 10.158 1.00 60.96 49 ILE A O 1
ATOM 377 N N . LEU A 1 50 ? 17.784 11.722 10.140 1.00 62.59 50 LEU A N 1
ATOM 378 C CA . LEU A 1 50 ? 18.617 11.494 8.941 1.00 62.49 50 LEU A CA 1
ATOM 379 C C . LEU A 1 50 ? 19.388 10.184 8.914 1.00 63.82 50 LEU A C 1
ATOM 380 O O . LEU A 1 50 ? 19.395 9.505 7.898 1.00 63.89 50 LEU A O 1
ATOM 385 N N . SER A 1 51 ? 20.046 9.844 10.019 1.00 65.09 51 SER A N 1
ATOM 386 C CA . SER A 1 51 ? 20.793 8.593 10.121 1.00 66.81 51 SER A CA 1
ATOM 387 C C . SER A 1 51 ? 19.912 7.367 9.929 1.00 66.68 51 SER A C 1
ATOM 388 O O . SER A 1 51 ? 20.412 6.292 9.652 1.00 69.03 51 SER A O 1
ATOM 391 N N . SER A 1 52 ? 18.608 7.507 10.091 1.00 66.88 52 SER A N 1
ATOM 392 C CA . SER A 1 52 ? 17.756 6.346 9.953 1.00 67.79 52 SER A CA 1
ATOM 393 C C . SER A 1 52 ? 17.243 6.080 8.553 1.00 69.05 52 SER A C 1
ATOM 394 O O . SER A 1 52 ? 16.724 5.007 8.314 1.00 71.83 52 SER A O 1
ATOM 397 N N . GLN A 1 53 ? 17.386 7.027 7.629 1.00 70.64 53 GLN A N 1
ATOM 398 C CA . GLN A 1 53 ? 16.908 6.835 6.247 1.00 72.32 53 GLN A CA 1
ATOM 399 C C . GLN A 1 53 ? 17.696 5.798 5.399 1.00 73.23 53 GLN A C 1
ATOM 400 O O . GLN A 1 53 ? 17.266 5.434 4.300 1.00 73.29 53 GLN A O 1
ATOM 406 N N . PHE A 1 54 ? 18.840 5.331 5.897 1.00 73.15 54 PHE A N 1
ATOM 407 C CA . PHE A 1 54 ? 19.637 4.350 5.153 1.00 73.64 54 PHE A CA 1
ATOM 408 C C . PHE A 1 54 ? 19.438 2.946 5.748 1.00 74.82 54 PHE A C 1
ATOM 409 O O . PHE A 1 54 ? 20.298 2.056 5.646 1.00 75.28 54 PHE A O 1
ATOM 417 N N . GLY A 1 55 ? 18.277 2.759 6.360 1.00 74.90 55 GLY A N 1
ATOM 418 C CA . GLY A 1 55 ? 17.971 1.489 6.971 1.00 75.58 55 GLY A CA 1
ATOM 419 C C . GLY A 1 55 ? 16.910 0.790 6.167 1.00 76.41 55 GLY A C 1
ATOM 420 O O . GLY A 1 55 ? 16.959 0.766 4.937 1.00 77.09 55 GLY A O 1
ATOM 421 N N . LYS A 1 56 ? 15.933 0.215 6.843 1.00 76.66 56 LYS A N 1
ATOM 422 C CA . LYS A 1 56 ? 14.921 -0.456 6.090 1.00 76.92 56 LYS A CA 1
ATOM 423 C C . LYS A 1 56 ? 13.524 0.041 6.374 1.00 77.93 56 LYS A C 1
ATOM 424 O O . LYS A 1 56 ? 12.573 -0.718 6.272 1.00 77.85 56 LYS A O 1
ATOM 430 N N . ASP A 1 57 ? 13.389 1.313 6.736 1.00 79.48 57 ASP A N 1
ATOM 431 C CA . ASP A 1 57 ? 12.055 1.861 6.975 1.00 81.61 57 ASP A CA 1
ATOM 432 C C . ASP A 1 57 ? 11.824 2.895 5.865 1.00 82.34 57 ASP A C 1
ATOM 433 O O . ASP A 1 57 ? 12.638 3.807 5.677 1.00 82.12 57 ASP A O 1
ATOM 438 N N . GLU A 1 58 ? 10.729 2.750 5.119 1.00 83.22 58 GLU A N 1
ATOM 439 C CA . GLU A 1 58 ? 10.458 3.681 4.017 1.00 84.88 58 GLU A CA 1
ATOM 440 C C . GLU A 1 58 ? 9.996 5.064 4.485 1.00 83.85 58 GLU A C 1
ATOM 441 O O . GLU A 1 58 ? 9.813 6.001 3.687 1.00 82.51 58 GLU A O 1
ATOM 447 N N . GLN A 1 59 ? 9.815 5.167 5.795 1.00 82.90 59 GLN A N 1
ATOM 448 C CA . GLN A 1 59 ? 9.386 6.390 6.448 1.00 80.22 59 GLN A CA 1
ATOM 449 C C . GLN A 1 59 ? 9.936 6.310 7.875 1.00 77.55 59 GLN A C 1
ATOM 450 O O . GLN A 1 59 ? 10.206 5.217 8.381 1.00 76.51 59 GLN A O 1
ATOM 456 N N . THR A 1 60 ? 10.103 7.459 8.521 1.00 74.69 60 THR A N 1
ATOM 457 C CA . THR A 1 60 ? 10.624 7.496 9.883 1.00 71.75 60 THR A CA 1
ATOM 458 C C . THR A 1 60 ? 9.652 6.848 10.868 1.00 70.45 60 THR A C 1
ATOM 459 O O . THR A 1 60 ? 8.502 7.260 10.952 1.00 70.63 60 THR A O 1
ATOM 463 N N . SER A 1 61 ? 10.117 5.851 11.616 1.00 67.66 61 SER A N 1
ATOM 464 C CA . SER A 1 61 ? 9.269 5.177 12.583 1.00 66.66 61 SER A CA 1
ATOM 465 C C . SER A 1 61 ? 9.139 5.920 13.927 1.00 66.95 61 SER A C 1
ATOM 466 O O . SER A 1 61 ? 9.916 6.833 14.225 1.00 65.90 61 SER A O 1
ATOM 469 N N . GLU A 1 62 ? 8.150 5.534 14.734 1.00 65.51 62 GLU A N 1
ATOM 470 C CA . GLU A 1 62 ? 7.967 6.172 16.024 1.00 65.21 62 GLU A CA 1
ATOM 471 C C . GLU A 1 62 ? 9.188 5.891 16.885 1.00 66.10 62 GLU A C 1
ATOM 472 O O . GLU A 1 62 ? 9.632 6.742 17.656 1.00 67.64 62 GLU A O 1
ATOM 478 N N . GLN A 1 63 ? 9.738 4.691 16.754 1.00 65.96 63 GLN A N 1
ATOM 479 C CA . GLN A 1 63 ? 10.912 4.322 17.525 1.00 64.08 63 GLN A CA 1
ATOM 480 C C . GLN A 1 63 ? 12.078 5.275 17.284 1.00 63.11 63 GLN A C 1
ATOM 481 O O . GLN A 1 63 ? 12.876 5.515 18.196 1.00 63.47 63 GLN A O 1
ATOM 487 N N . THR A 1 64 ? 12.192 5.810 16.067 1.00 61.24 64 THR A N 1
ATOM 488 C CA . THR A 1 64 ? 13.307 6.707 15.782 1.00 60.99 64 THR A CA 1
ATOM 489 C C . THR A 1 64 ? 12.994 8.110 16.294 1.00 59.45 64 THR A C 1
ATOM 490 O O . THR A 1 64 ? 13.893 8.833 16.691 1.00 60.50 64 THR A O 1
ATOM 494 N N . TYR A 1 65 ? 11.722 8.492 16.310 1.00 58.02 65 TYR A N 1
ATOM 495 C CA . TYR A 1 65 ? 11.354 9.796 16.841 1.00 55.97 65 TYR A CA 1
ATOM 496 C C . TYR A 1 65 ? 11.561 9.774 18.330 1.00 56.77 65 TYR A C 1
ATOM 497 O O . TYR A 1 65 ? 11.834 10.817 18.931 1.00 56.89 65 TYR A O 1
ATOM 506 N N . GLN A 1 66 ? 11.398 8.596 18.940 1.00 55.70 66 GLN A N 1
ATOM 507 C CA . GLN A 1 66 ? 11.568 8.496 20.374 1.00 55.13 66 GLN A CA 1
ATOM 508 C C . GLN A 1 66 ? 13.047 8.600 20.765 1.00 55.04 66 GLN A C 1
ATOM 509 O O . GLN A 1 66 ? 13.387 9.152 21.818 1.00 55.94 66 GLN A O 1
ATOM 515 N N . VAL A 1 67 ? 13.944 8.099 19.928 1.00 53.25 67 VAL A N 1
ATOM 516 C CA . VAL A 1 67 ? 15.351 8.209 20.289 1.00 51.71 67 VAL A CA 1
ATOM 517 C C . VAL A 1 67 ? 15.774 9.666 20.093 1.00 48.72 67 VAL A C 1
ATOM 518 O O . VAL A 1 67 ? 16.602 10.203 20.817 1.00 47.51 67 VAL A O 1
ATOM 522 N N . ALA A 1 68 ? 15.162 10.305 19.121 1.00 47.66 68 ALA A N 1
ATOM 523 C CA . ALA A 1 68 ? 15.428 11.715 18.846 1.00 48.93 68 ALA A CA 1
ATOM 524 C C . ALA A 1 68 ? 15.013 12.574 20.062 1.00 48.97 68 ALA A C 1
ATOM 525 O O . ALA A 1 68 ? 15.782 13.435 20.502 1.00 49.55 68 ALA A O 1
ATOM 527 N N . VAL A 1 69 ? 13.807 12.319 20.597 1.00 48.95 69 VAL A N 1
ATOM 528 C CA . VAL A 1 69 ? 13.283 13.010 21.773 1.00 47.68 69 VAL A CA 1
ATOM 529 C C . VAL A 1 69 ? 14.217 12.740 22.969 1.00 49.16 69 VAL A C 1
ATOM 530 O O . VAL A 1 69 ? 14.557 13.642 23.727 1.00 49.07 69 VAL A O 1
ATOM 534 N N . ALA A 1 70 ? 14.658 11.498 23.122 1.00 50.64 70 ALA A N 1
ATOM 535 C CA . ALA A 1 70 ? 15.571 11.155 24.216 1.00 51.48 70 ALA A CA 1
ATOM 536 C C . ALA A 1 70 ? 16.892 11.895 24.106 1.00 51.22 70 ALA A C 1
ATOM 537 O O . ALA A 1 70 ? 17.381 12.416 25.100 1.00 51.79 70 ALA A O 1
ATOM 539 N N . LEU A 1 71 ? 17.479 11.932 22.916 1.00 50.60 71 LEU A N 1
ATOM 540 C CA . LEU A 1 71 ? 18.759 12.614 22.742 1.00 52.39 71 LEU A CA 1
ATOM 541 C C . LEU A 1 71 ? 18.702 14.105 23.094 1.00 54.01 71 LEU A C 1
ATOM 542 O O . LEU A 1 71 ? 19.632 14.636 23.728 1.00 55.13 71 LEU A O 1
ATOM 547 N N . GLU A 1 72 ? 17.628 14.787 22.687 1.00 53.02 72 GLU A N 1
ATOM 548 C CA . GLU A 1 72 ? 17.524 16.212 22.968 1.00 52.40 72 GLU A CA 1
ATOM 549 C C . GLU A 1 72 ? 17.295 16.447 24.453 1.00 51.49 72 GLU A C 1
ATOM 550 O O . GLU A 1 72 ? 17.733 17.442 24.989 1.00 52.50 72 GLU A O 1
ATOM 556 N N . LEU A 1 73 ? 16.622 15.523 25.132 1.00 51.09 73 LEU A N 1
ATOM 557 C CA . LEU A 1 73 ? 16.370 15.680 26.565 1.00 49.59 73 LEU A CA 1
ATOM 558 C C . LEU A 1 73 ? 17.668 15.496 27.373 1.00 49.92 73 LEU A C 1
ATOM 559 O O . LEU A 1 73 ? 17.880 16.200 28.355 1.00 49.26 73 LEU A O 1
ATOM 564 N N . ILE A 1 74 ? 18.534 14.561 26.957 1.00 49.68 74 ILE A N 1
ATOM 565 C CA . ILE A 1 74 ? 19.812 14.325 27.635 1.00 50.38 74 ILE A CA 1
ATOM 566 C C . ILE A 1 74 ? 20.726 15.543 27.360 1.00 49.82 74 ILE A C 1
ATOM 567 O O . ILE A 1 74 ? 21.444 16.026 28.246 1.00 47.86 74 ILE A O 1
ATOM 572 N N . HIS A 1 75 ? 20.704 16.019 26.121 1.00 48.45 75 HIS A N 1
ATOM 573 C CA . HIS A 1 75 ? 21.461 17.201 25.742 1.00 50.10 75 HIS A CA 1
ATOM 574 C C . HIS A 1 75 ? 21.081 18.384 26.663 1.00 51.11 75 HIS A C 1
ATOM 575 O O . HIS A 1 75 ? 21.945 19.078 27.224 1.00 50.94 75 HIS A O 1
ATOM 582 N N . MET A 1 76 ? 19.771 18.597 26.801 1.00 51.30 76 MET A N 1
ATOM 583 C CA . MET A 1 76 ? 19.195 19.643 27.642 1.00 50.55 76 MET A CA 1
ATOM 584 C C . MET A 1 76 ? 19.568 19.465 29.115 1.00 51.39 76 MET A C 1
ATOM 585 O O . MET A 1 76 ? 19.885 20.439 29.810 1.00 52.91 76 MET A O 1
ATOM 590 N N . ALA A 1 77 ? 19.508 18.240 29.618 1.00 50.39 77 ALA A N 1
ATOM 591 C CA . ALA A 1 77 ? 19.887 18.056 31.012 1.00 52.02 77 ALA A CA 1
ATOM 592 C C . ALA A 1 77 ? 21.321 18.587 31.160 1.00 51.39 77 ALA A C 1
ATOM 593 O O . ALA A 1 77 ? 21.640 19.307 32.093 1.00 52.01 77 ALA A O 1
ATOM 595 N N . THR A 1 78 ? 22.176 18.240 30.212 1.00 51.64 78 THR A N 1
ATOM 596 C CA . THR A 1 78 ? 23.543 18.701 30.254 1.00 53.48 78 THR A CA 1
ATOM 597 C C . THR A 1 78 ? 23.608 20.230 30.268 1.00 52.69 78 THR A C 1
ATOM 598 O O . THR A 1 78 ? 24.293 20.804 31.124 1.00 52.17 78 THR A O 1
ATOM 602 N N . LEU A 1 79 ? 22.909 20.893 29.341 1.00 51.13 79 LEU A N 1
ATOM 603 C CA . LEU A 1 79 ? 22.924 22.360 29.337 1.00 51.10 79 LEU A CA 1
ATOM 604 C C . LEU A 1 79 ? 22.494 22.933 30.707 1.00 51.28 79 LEU A C 1
ATOM 605 O O . LEU A 1 79 ? 23.198 23.761 31.294 1.00 49.43 79 LEU A O 1
ATOM 610 N N . VAL A 1 80 ? 21.355 22.486 31.231 1.00 49.77 80 VAL A N 1
ATOM 611 C CA . VAL A 1 80 ? 20.932 23.017 32.500 1.00 50.21 80 VAL A CA 1
ATOM 612 C C . VAL A 1 80 ? 21.979 22.865 33.609 1.00 53.02 80 VAL A C 1
ATOM 613 O O . VAL A 1 80 ? 22.328 23.870 34.261 1.00 52.96 80 VAL A O 1
ATOM 617 N N . HIS A 1 81 ? 22.489 21.644 33.828 1.00 53.04 81 HIS A N 1
ATOM 618 C CA . HIS A 1 81 ? 23.484 21.459 34.871 1.00 53.14 81 HIS A CA 1
ATOM 619 C C . HIS A 1 81 ? 24.703 22.237 34.467 1.00 54.77 81 HIS A C 1
ATOM 620 O O . HIS A 1 81 ? 25.404 22.791 35.302 1.00 56.63 81 HIS A O 1
ATOM 627 N N . ASP A 1 82 ? 24.972 22.314 33.179 1.00 57.28 82 ASP A N 1
ATOM 628 C CA . ASP A 1 82 ? 26.148 23.065 32.789 1.00 59.76 82 ASP A CA 1
ATOM 629 C C . ASP A 1 82 ? 26.103 24.538 33.223 1.00 59.94 82 ASP A C 1
ATOM 630 O O . ASP A 1 82 ? 27.097 25.043 33.739 1.00 61.29 82 ASP A O 1
ATOM 635 N N . ASP A 1 83 ? 24.972 25.219 33.060 1.00 59.45 83 ASP A N 1
ATOM 636 C CA . ASP A 1 83 ? 24.890 26.624 33.470 1.00 59.91 83 ASP A CA 1
ATOM 637 C C . ASP A 1 83 ? 24.962 26.833 35.000 1.00 59.84 83 ASP A C 1
ATOM 638 O O . ASP A 1 83 ? 25.175 27.963 35.446 1.00 58.94 83 ASP A O 1
ATOM 643 N N . VAL A 1 84 ? 24.746 25.774 35.795 1.00 58.46 84 VAL A N 1
ATOM 644 C CA . VAL A 1 84 ? 24.829 25.879 37.250 1.00 58.43 84 VAL A CA 1
ATOM 645 C C . VAL A 1 84 ? 26.298 25.831 37.625 1.00 60.64 84 VAL A C 1
ATOM 646 O O . VAL A 1 84 ? 26.743 26.495 38.563 1.00 62.41 84 VAL A O 1
ATOM 650 N N . ILE A 1 85 ? 27.059 25.032 36.899 1.00 61.15 85 ILE A N 1
ATOM 651 C CA . ILE A 1 85 ? 28.472 24.913 37.196 1.00 62.77 85 ILE A CA 1
ATOM 652 C C . ILE A 1 85 ? 29.264 26.161 36.786 1.00 64.39 85 ILE A C 1
ATOM 653 O O . ILE A 1 85 ? 30.126 26.606 37.519 1.00 64.75 85 ILE A O 1
ATOM 658 N N . ASP A 1 86 ? 28.955 26.728 35.627 1.00 67.35 86 ASP A N 1
ATOM 659 C CA . ASP A 1 86 ? 29.676 27.897 35.124 1.00 70.99 86 ASP A CA 1
ATOM 660 C C . ASP A 1 86 ? 29.154 29.239 35.599 1.00 71.08 86 ASP A C 1
ATOM 661 O O . ASP A 1 86 ? 29.529 30.263 35.028 1.00 72.41 86 ASP A O 1
ATOM 666 N N . LYS A 1 87 ? 28.292 29.253 36.611 1.00 70.19 87 LYS A N 1
ATOM 667 C CA . LYS A 1 87 ? 27.740 30.510 37.081 1.00 69.17 87 LYS A CA 1
ATOM 668 C C . LYS A 1 87 ? 27.279 31.340 35.866 1.00 69.20 87 LYS A C 1
ATOM 669 O O . LYS A 1 87 ? 27.173 32.558 35.929 1.00 69.34 87 LYS A O 1
ATOM 675 N N . SER A 1 88 ? 26.995 30.663 34.761 1.00 70.15 88 SER A N 1
ATOM 676 C CA . SER A 1 88 ? 26.555 31.323 33.540 1.00 71.65 88 SER A CA 1
ATOM 677 C C . SER A 1 88 ? 25.342 32.200 33.806 1.00 73.56 88 SER A C 1
ATOM 678 O O . SER A 1 88 ? 24.592 31.997 34.765 1.00 73.93 88 SER A O 1
ATOM 681 N N . ASP A 1 89 ? 25.138 33.159 32.914 1.00 75.62 89 ASP A N 1
ATOM 682 C CA . ASP A 1 89 ? 24.048 34.130 33.035 1.00 76.75 89 ASP A CA 1
ATOM 683 C C . ASP A 1 89 ? 22.857 33.893 32.092 1.00 74.60 89 ASP A C 1
ATOM 684 O O . ASP A 1 89 ? 21.692 33.835 32.520 1.00 73.75 89 ASP A O 1
ATOM 689 N N . LYS A 1 90 ? 23.166 33.760 30.806 1.00 71.03 90 LYS A N 1
ATOM 690 C CA . LYS A 1 90 ? 22.142 33.594 29.806 1.00 67.44 90 LYS A CA 1
ATOM 691 C C . LYS A 1 90 ? 22.369 32.347 28.955 1.00 64.87 90 LYS A C 1
ATOM 692 O O . LYS A 1 90 ? 23.490 31.981 28.644 1.00 64.20 90 LYS A O 1
ATOM 698 N N . ARG A 1 91 ? 21.274 31.701 28.581 1.00 62.15 91 ARG A N 1
ATOM 699 C CA . ARG A 1 91 ? 21.303 30.504 27.767 1.00 59.06 91 ARG A CA 1
ATOM 700 C C . ARG A 1 91 ? 20.292 30.740 26.678 1.00 59.29 91 ARG A C 1
ATOM 701 O O . ARG A 1 91 ? 19.155 31.108 26.952 1.00 58.66 91 ARG A O 1
ATOM 709 N N . ARG A 1 92 ? 20.700 30.524 25.438 1.00 60.48 92 ARG A N 1
ATOM 710 C CA . ARG A 1 92 ? 19.805 30.722 24.299 1.00 61.58 92 ARG A CA 1
ATOM 711 C C . ARG A 1 92 ? 19.129 32.101 24.280 1.00 62.87 92 ARG A C 1
ATOM 712 O O . ARG A 1 92 ? 18.054 32.257 23.708 1.00 64.51 92 ARG A O 1
ATOM 720 N N . GLY A 1 93 ? 19.757 33.097 24.905 1.00 64.12 93 GLY A N 1
ATOM 721 C CA . GLY A 1 93 ? 19.195 34.440 24.911 1.00 65.39 93 GLY A CA 1
ATOM 722 C C . GLY A 1 93 ? 18.307 34.823 26.089 1.00 68.27 93 GLY A C 1
ATOM 723 O O . GLY A 1 93 ? 17.891 35.986 26.213 1.00 69.03 93 GLY A O 1
ATOM 724 N N . LYS A 1 94 ? 17.997 33.862 26.957 1.00 66.91 94 LYS A N 1
ATOM 725 C CA . LYS A 1 94 ? 17.169 34.152 28.117 1.00 65.60 94 LYS A CA 1
ATOM 726 C C . LYS A 1 94 ? 17.928 33.671 29.355 1.00 64.73 94 LYS A C 1
ATOM 727 O O . LYS A 1 94 ? 19.005 33.085 29.239 1.00 65.49 94 LYS A O 1
ATOM 733 N N . LEU A 1 95 ? 17.377 33.949 30.529 1.00 61.63 95 LEU A N 1
ATOM 734 C CA . LEU A 1 95 ? 17.975 33.562 31.798 1.00 59.52 95 LEU A CA 1
ATOM 735 C C . LEU A 1 95 ? 18.137 32.054 31.983 1.00 58.24 95 LEU A C 1
ATOM 736 O O . LEU A 1 95 ? 17.240 31.266 31.683 1.00 57.71 95 LEU A O 1
ATOM 741 N N . THR A 1 96 ? 19.273 31.652 32.522 1.00 57.40 96 THR A N 1
ATOM 742 C CA . THR A 1 96 ? 19.485 30.236 32.756 1.00 56.56 96 THR A CA 1
ATOM 743 C C . THR A 1 96 ? 18.538 29.916 33.899 1.00 56.73 96 THR A C 1
ATOM 744 O O . THR A 1 96 ? 18.141 30.824 34.623 1.00 58.38 96 THR A O 1
ATOM 748 N N . ILE A 1 97 ? 18.155 28.654 34.058 1.00 55.74 97 ILE A N 1
ATOM 749 C CA . ILE A 1 97 ? 17.212 28.294 35.108 1.00 54.09 97 ILE A CA 1
ATOM 750 C C . ILE A 1 97 ? 17.710 28.715 36.475 1.00 53.61 97 ILE A C 1
ATOM 751 O O . ILE A 1 97 ? 16.985 29.310 37.258 1.00 54.11 97 ILE A O 1
ATOM 756 N N . SER A 1 98 ? 18.952 28.389 36.770 1.00 55.45 98 SER A N 1
ATOM 757 C CA . SER A 1 98 ? 19.553 28.765 38.053 1.00 56.31 98 SER A CA 1
ATOM 758 C C . SER A 1 98 ? 19.340 30.251 38.364 1.00 56.72 98 SER A C 1
ATOM 759 O O . SER A 1 98 ? 19.260 30.628 39.512 1.00 57.75 98 SER A O 1
ATOM 762 N N . LYS A 1 99 ? 19.206 31.096 37.350 1.00 59.00 99 LYS A N 1
ATOM 763 C CA . LYS A 1 99 ? 19.001 32.525 37.606 1.00 61.95 99 LYS A CA 1
ATOM 764 C C . LYS A 1 99 ? 17.564 32.993 37.581 1.00 62.79 99 LYS A C 1
ATOM 765 O O . LYS A 1 99 ? 17.238 33.980 38.226 1.00 64.47 99 LYS A O 1
ATOM 771 N N . LYS A 1 100 ? 16.706 32.292 36.843 1.00 63.07 100 LYS A N 1
ATOM 772 C CA . LYS A 1 100 ? 15.292 32.651 36.764 1.00 60.00 100 LYS A CA 1
ATOM 773 C C . LYS A 1 100 ? 14.588 32.145 38.007 1.00 58.68 100 LYS A C 1
ATOM 774 O O . LYS A 1 100 ? 13.590 32.689 38.411 1.00 60.41 100 LYS A O 1
ATOM 780 N N . TRP A 1 101 ? 15.114 31.090 38.605 1.00 56.89 101 TRP A N 1
ATOM 781 C CA . TRP A 1 101 ? 14.540 30.508 39.813 1.00 56.10 101 TRP A CA 1
ATOM 782 C C . TRP A 1 101 ? 15.669 30.429 40.847 1.00 56.53 101 TRP A C 1
ATOM 783 O O . TRP A 1 101 ? 15.907 31.374 41.589 1.00 57.83 101 TRP A O 1
ATOM 794 N N . ASP A 1 102 ? 16.353 29.301 40.911 1.00 56.31 102 ASP A N 1
ATOM 795 C CA . ASP A 1 102 ? 17.464 29.164 41.821 1.00 58.82 102 ASP A CA 1
ATOM 796 C C . ASP A 1 102 ? 18.270 27.902 41.527 1.00 58.70 102 ASP A C 1
ATOM 797 O O . ASP A 1 102 ? 17.924 27.122 40.641 1.00 56.78 102 ASP A O 1
ATOM 802 N N . GLN A 1 103 ? 19.348 27.721 42.279 1.00 59.06 103 GLN A N 1
ATOM 803 C CA . GLN A 1 103 ? 20.238 26.596 42.090 1.00 59.79 103 GLN A CA 1
ATOM 804 C C . GLN A 1 103 ? 19.598 25.245 42.344 1.00 58.82 103 GLN A C 1
ATOM 805 O O . GLN A 1 103 ? 19.876 24.303 41.606 1.00 59.52 103 GLN A O 1
ATOM 811 N N . THR A 1 104 ? 18.747 25.136 43.366 1.00 57.40 104 THR A N 1
ATOM 812 C CA . THR A 1 104 ? 18.104 23.859 43.675 1.00 55.61 104 THR A CA 1
ATOM 813 C C . THR A 1 104 ? 17.232 23.456 42.502 1.00 55.19 104 THR A C 1
ATOM 814 O O . THR A 1 104 ? 17.215 22.300 42.087 1.00 55.32 104 THR A O 1
ATOM 818 N N . THR A 1 105 ? 16.494 24.426 41.980 1.00 53.68 105 THR A N 1
ATOM 819 C CA . THR A 1 105 ? 15.609 24.175 40.859 1.00 52.73 105 THR A CA 1
ATOM 820 C C . THR A 1 105 ? 16.328 23.596 39.639 1.00 52.46 105 THR A C 1
ATOM 821 O O . THR A 1 105 ? 15.912 22.566 39.108 1.00 52.92 105 THR A O 1
ATOM 825 N N . ALA A 1 106 ? 17.403 24.256 39.205 1.00 50.97 106 ALA A N 1
ATOM 826 C CA . ALA A 1 106 ? 18.182 23.836 38.033 1.00 49.10 106 ALA A CA 1
ATOM 827 C C . ALA A 1 106 ? 18.760 22.442 38.176 1.00 47.07 106 ALA A C 1
ATOM 828 O O . ALA A 1 106 ? 18.802 21.675 37.231 1.00 46.50 106 ALA A O 1
ATOM 830 N N . ILE A 1 107 ? 19.229 22.117 39.358 1.00 46.06 107 ILE A N 1
ATOM 831 C CA . ILE A 1 107 ? 19.775 20.800 39.566 1.00 45.67 107 ILE A CA 1
ATOM 832 C C . ILE A 1 107 ? 18.635 19.790 39.415 1.00 45.57 107 ILE A C 1
ATOM 833 O O . ILE A 1 107 ? 18.786 18.768 38.760 1.00 46.27 107 ILE A O 1
ATOM 838 N N . LEU A 1 108 ? 17.492 20.107 39.996 1.00 45.26 108 LEU A N 1
ATOM 839 C CA . LEU A 1 108 ? 16.346 19.249 39.943 1.00 48.08 108 LEU A CA 1
ATOM 840 C C . LEU A 1 108 ? 15.828 19.103 38.529 1.00 49.75 108 LEU A C 1
ATOM 841 O O . LEU A 1 108 ? 15.447 17.982 38.114 1.00 51.80 108 LEU A O 1
ATOM 846 N N . THR A 1 109 ? 15.829 20.209 37.775 1.00 48.99 109 THR A N 1
ATOM 847 C CA . THR A 1 109 ? 15.331 20.168 36.403 1.00 49.35 109 THR A CA 1
ATOM 848 C C . THR A 1 109 ? 16.207 19.244 35.569 1.00 48.69 109 THR A C 1
ATOM 849 O O . THR A 1 109 ? 15.706 18.450 34.774 1.00 48.09 109 THR A O 1
ATOM 853 N N . GLY A 1 110 ? 17.518 19.343 35.778 1.00 49.15 110 GLY A N 1
ATOM 854 C CA . GLY A 1 110 ? 18.462 18.508 35.069 1.00 47.25 110 GLY A CA 1
ATOM 855 C C . GLY A 1 110 ? 18.215 17.034 35.337 1.00 48.35 110 GLY A C 1
ATOM 856 O O . GLY A 1 110 ? 18.280 16.227 34.408 1.00 47.01 110 GLY A O 1
ATOM 857 N N . ASN A 1 111 ? 17.945 16.667 36.591 1.00 48.70 111 ASN A N 1
ATOM 858 C CA . ASN A 1 111 ? 17.681 15.263 36.926 1.00 48.49 111 ASN A CA 1
ATOM 859 C C . ASN A 1 111 ? 16.405 14.820 36.216 1.00 50.12 111 ASN A C 1
ATOM 860 O O . ASN A 1 111 ? 16.317 13.701 35.654 1.00 51.63 111 ASN A O 1
ATOM 865 N N . PHE A 1 112 ? 15.413 15.708 36.261 1.00 47.26 112 PHE A N 1
ATOM 866 C CA . PHE A 1 112 ? 14.125 15.472 35.628 1.00 45.65 112 PHE A CA 1
ATOM 867 C C . PHE A 1 112 ? 14.314 15.137 34.140 1.00 44.84 112 PHE A C 1
ATOM 868 O O . PHE A 1 112 ? 13.890 14.089 33.672 1.00 45.39 112 PHE A O 1
ATOM 876 N N . LEU A 1 113 ? 14.986 16.033 33.427 1.00 45.21 113 LEU A N 1
ATOM 877 C CA . LEU A 1 113 ? 15.232 15.924 31.989 1.00 46.92 113 LEU A CA 1
ATOM 878 C C . LEU A 1 113 ? 15.953 14.654 31.637 1.00 48.32 113 LEU A C 1
ATOM 879 O O . LEU A 1 113 ? 15.679 14.016 30.621 1.00 48.00 113 LEU A O 1
ATOM 884 N N . LEU A 1 114 ? 16.886 14.289 32.497 1.00 50.30 114 LEU A N 1
ATOM 885 C CA . LEU A 1 114 ? 17.690 13.102 32.299 1.00 51.60 114 LEU A CA 1
ATOM 886 C C . LEU A 1 114 ? 16.848 11.844 32.513 1.00 53.37 114 LEU A C 1
ATOM 887 O O . LEU A 1 114 ? 16.945 10.905 31.741 1.00 53.57 114 LEU A O 1
ATOM 892 N N . ALA A 1 115 ? 16.024 11.829 33.562 1.00 53.25 115 ALA A N 1
ATOM 893 C CA . ALA A 1 115 ? 15.192 10.658 33.836 1.00 55.12 115 ALA A CA 1
ATOM 894 C C . ALA A 1 115 ? 14.251 10.378 32.673 1.00 56.23 115 ALA A C 1
ATOM 895 O O . ALA A 1 115 ? 14.024 9.213 32.314 1.00 55.58 115 ALA A O 1
ATOM 897 N N . LEU A 1 116 ? 13.700 11.455 32.100 1.00 55.74 116 LEU A N 1
ATOM 898 C CA . LEU A 1 116 ? 12.783 11.347 30.971 1.00 54.75 116 LEU A CA 1
ATOM 899 C C . LEU A 1 116 ? 13.537 10.751 29.786 1.00 56.97 116 LEU A C 1
ATOM 900 O O . LEU A 1 116 ? 12.989 9.956 29.023 1.00 57.60 116 LEU A O 1
ATOM 905 N N . GLY A 1 117 ? 14.795 11.152 29.625 1.00 58.61 117 GLY A N 1
ATOM 906 C CA . GLY A 1 117 ? 15.599 10.625 28.539 1.00 61.01 117 GLY A CA 1
ATOM 907 C C . GLY A 1 117 ? 15.698 9.113 28.643 1.00 62.83 117 GLY A C 1
ATOM 908 O O . GLY A 1 117 ? 15.616 8.417 27.631 1.00 61.24 117 GLY A O 1
ATOM 909 N N . LEU A 1 118 ? 15.871 8.606 29.870 1.00 64.89 118 LEU A N 1
ATOM 910 C CA . LEU A 1 118 ? 15.943 7.153 30.097 1.00 65.50 118 LEU A CA 1
ATOM 911 C C . LEU A 1 118 ? 14.606 6.478 29.807 1.00 65.21 118 LEU A C 1
ATOM 912 O O . LEU A 1 118 ? 14.566 5.371 29.278 1.00 66.21 118 LEU A O 1
ATOM 917 N N . GLU A 1 119 ? 13.515 7.144 30.161 1.00 65.21 119 GLU A N 1
ATOM 918 C CA . GLU A 1 119 ? 12.199 6.595 29.897 1.00 65.59 119 GLU A CA 1
ATOM 919 C C . GLU A 1 119 ? 12.066 6.428 28.399 1.00 64.61 119 GLU A C 1
ATOM 920 O O . GLU A 1 119 ? 11.600 5.395 27.925 1.00 64.67 119 GLU A O 1
ATOM 926 N N . HIS A 1 120 ? 12.472 7.455 27.657 1.00 63.03 120 HIS A N 1
ATOM 927 C CA . HIS A 1 120 ? 12.344 7.424 26.212 1.00 62.17 120 HIS A CA 1
ATOM 928 C C . HIS A 1 120 ? 13.279 6.480 25.447 1.00 63.80 120 HIS A C 1
ATOM 929 O O . HIS A 1 120 ? 12.970 6.078 24.330 1.00 63.95 120 HIS A O 1
ATOM 936 N N . LEU A 1 121 ? 14.398 6.105 26.046 1.00 66.56 121 LEU A N 1
ATOM 937 C CA . LEU A 1 121 ? 15.318 5.187 25.388 1.00 68.68 121 LEU A CA 1
ATOM 938 C C . LEU A 1 121 ? 14.820 3.751 25.493 1.00 70.17 121 LEU A C 1
ATOM 939 O O . LEU A 1 121 ? 15.306 2.884 24.767 1.00 69.22 121 LEU A O 1
ATOM 944 N N . MET A 1 122 ? 13.861 3.503 26.390 1.00 71.64 122 MET A N 1
ATOM 945 C CA . MET A 1 122 ? 13.317 2.150 26.570 1.00 74.29 122 MET A CA 1
ATOM 946 C C . MET A 1 122 ? 12.418 1.775 25.399 1.00 76.50 122 MET A C 1
ATOM 947 O O . MET A 1 122 ? 11.701 0.768 25.454 1.00 77.74 122 MET A O 1
ATOM 952 N N . ALA A 1 123 ? 12.445 2.610 24.358 1.00 77.38 123 ALA A N 1
ATOM 953 C CA . ALA A 1 123 ? 11.670 2.381 23.145 1.00 78.60 123 ALA A CA 1
ATOM 954 C C . ALA A 1 123 ? 12.603 1.629 22.200 1.00 80.39 123 ALA A C 1
ATOM 955 O O . ALA A 1 123 ? 12.188 1.064 21.192 1.00 82.29 123 ALA A O 1
ATOM 957 N N . VAL A 1 124 ? 13.884 1.650 22.519 1.00 81.79 124 VAL A N 1
ATOM 958 C CA . VAL A 1 124 ? 14.850 0.919 21.733 1.00 84.37 124 VAL A CA 1
ATOM 959 C C . VAL A 1 124 ? 14.760 -0.447 22.409 1.00 85.90 124 VAL A C 1
ATOM 960 O O . VAL A 1 124 ? 14.533 -0.522 23.620 1.00 85.59 124 VAL A O 1
ATOM 964 N N . LYS A 1 125 ? 14.932 -1.519 21.644 1.00 87.11 125 LYS A N 1
ATOM 965 C CA . LYS A 1 125 ? 14.812 -2.861 22.206 1.00 88.14 125 LYS A CA 1
ATOM 966 C C . LYS A 1 125 ? 16.140 -3.592 22.377 1.00 87.78 125 LYS A C 1
ATOM 967 O O . LYS A 1 125 ? 16.281 -4.443 23.255 1.00 87.90 125 LYS A O 1
ATOM 973 N N . ASP A 1 126 ? 17.118 -3.246 21.548 1.00 88.05 126 ASP A N 1
ATOM 974 C CA . ASP A 1 126 ? 18.438 -3.877 21.599 1.00 88.17 126 ASP A CA 1
ATOM 975 C C . ASP A 1 126 ? 19.250 -3.471 22.839 1.00 87.92 126 ASP A C 1
ATOM 976 O O . ASP A 1 126 ? 19.728 -2.342 22.933 1.00 87.58 126 ASP A O 1
ATOM 981 N N . ASN A 1 127 ? 19.409 -4.404 23.774 1.00 88.01 127 ASN A N 1
ATOM 982 C CA . ASN A 1 127 ? 20.148 -4.182 25.022 1.00 88.34 127 ASN A CA 1
ATOM 983 C C . ASN A 1 127 ? 21.618 -3.740 24.855 1.00 89.40 127 ASN A C 1
ATOM 984 O O . ASN A 1 127 ? 22.267 -3.309 25.819 1.00 89.00 127 ASN A O 1
ATOM 989 N N . ARG A 1 128 ? 22.136 -3.832 23.631 1.00 90.42 128 ARG A N 1
ATOM 990 C CA . ARG A 1 128 ? 23.517 -3.439 23.345 1.00 90.10 128 ARG A CA 1
ATOM 991 C C . ARG A 1 128 ? 23.600 -1.938 23.058 1.00 87.63 128 ARG A C 1
ATOM 992 O O . ARG A 1 128 ? 24.664 -1.335 23.186 1.00 88.53 128 ARG A O 1
ATOM 1000 N N . VAL A 1 129 ? 22.484 -1.346 22.645 1.00 84.57 129 VAL A N 1
ATOM 1001 C CA . VAL A 1 129 ? 22.436 0.090 22.388 1.00 82.09 129 VAL A CA 1
ATOM 1002 C C . VAL A 1 129 ? 22.515 0.767 23.764 1.00 80.68 129 VAL A C 1
ATOM 1003 O O . VAL A 1 129 ? 23.326 1.670 23.982 1.00 79.51 129 VAL A O 1
ATOM 1007 N N . HIS A 1 130 ? 21.672 0.301 24.685 1.00 79.08 130 HIS A N 1
ATOM 1008 C CA . HIS A 1 130 ? 21.616 0.825 26.048 1.00 77.70 130 HIS A CA 1
ATOM 1009 C C . HIS A 1 130 ? 22.976 0.761 26.730 1.00 77.65 130 HIS A C 1
ATOM 1010 O O . HIS A 1 130 ? 23.370 1.697 27.429 1.00 76.73 130 HIS A O 1
ATOM 1017 N N . GLN A 1 131 ? 23.691 -0.343 26.527 1.00 78.30 131 GLN A N 1
ATOM 1018 C CA . GLN A 1 131 ? 25.018 -0.495 27.116 1.00 78.77 131 GLN A CA 1
ATOM 1019 C C . GLN A 1 131 ? 25.930 0.516 26.426 1.00 76.67 131 GLN A C 1
ATOM 1020 O O . GLN A 1 131 ? 26.783 1.118 27.065 1.00 76.95 131 GLN A O 1
ATOM 1026 N N . LEU A 1 132 ? 25.718 0.712 25.125 1.00 75.03 132 LEU A N 1
ATOM 1027 C CA . LEU A 1 132 ? 26.507 1.654 24.336 1.00 73.14 132 LEU A CA 1
ATOM 1028 C C . LEU A 1 132 ? 26.212 3.097 24.753 1.00 72.70 132 LEU A C 1
ATOM 1029 O O . LEU A 1 132 ? 27.126 3.849 25.079 1.00 74.16 132 LEU A O 1
ATOM 1034 N N . ILE A 1 133 ? 24.945 3.487 24.766 1.00 70.73 133 ILE A N 1
ATOM 1035 C CA . ILE A 1 133 ? 24.598 4.844 25.167 1.00 69.29 133 ILE A CA 1
ATOM 1036 C C . ILE A 1 133 ? 25.004 5.183 26.609 1.00 70.00 133 ILE A C 1
ATOM 1037 O O . ILE A 1 133 ? 25.429 6.306 26.890 1.00 70.27 133 ILE A O 1
ATOM 1042 N N . SER A 1 134 ? 24.877 4.217 27.516 1.00 69.82 134 SER A N 1
ATOM 1043 C CA . SER A 1 134 ? 25.189 4.451 28.917 1.00 70.58 134 SER A CA 1
ATOM 1044 C C . SER A 1 134 ? 26.675 4.630 29.221 1.00 70.73 134 SER A C 1
ATOM 1045 O O . SER A 1 134 ? 27.041 5.549 29.943 1.00 70.35 134 SER A O 1
ATOM 1048 N N . GLU A 1 135 ? 27.530 3.765 28.675 1.00 71.75 135 GLU A N 1
ATOM 1049 C CA . GLU A 1 135 ? 28.983 3.877 28.891 1.00 72.14 135 GLU A CA 1
ATOM 1050 C C . GLU A 1 135 ? 29.513 5.183 28.263 1.00 71.00 135 GLU A C 1
ATOM 1051 O O . GLU A 1 135 ? 30.481 5.786 28.735 1.00 69.14 135 GLU A O 1
ATOM 1057 N N . SER A 1 136 ? 28.852 5.609 27.191 1.00 70.55 136 SER A N 1
ATOM 1058 C CA . SER A 1 136 ? 29.198 6.840 26.502 1.00 69.37 136 SER A CA 1
ATOM 1059 C C . SER A 1 136 ? 28.863 8.040 27.367 1.00 67.43 136 SER A C 1
ATOM 1060 O O . SER A 1 136 ? 29.624 8.997 27.401 1.00 67.13 136 SER A O 1
ATOM 1063 N N . ILE A 1 137 ? 27.730 7.987 28.070 1.00 66.01 137 ILE A N 1
ATOM 1064 C CA . ILE A 1 137 ? 27.334 9.097 28.923 1.00 64.21 137 ILE A CA 1
ATOM 1065 C C . ILE A 1 137 ? 28.306 9.194 30.063 1.00 64.25 137 ILE A C 1
ATOM 1066 O O . ILE A 1 137 ? 28.638 10.293 30.512 1.00 64.21 137 ILE A O 1
ATOM 1071 N N . VAL A 1 138 ? 28.783 8.038 30.521 1.00 64.38 138 VAL A N 1
ATOM 1072 C CA . VAL A 1 138 ? 29.768 8.005 31.605 1.00 63.76 138 VAL A CA 1
ATOM 1073 C C . VAL A 1 138 ? 31.055 8.707 31.144 1.00 63.47 138 VAL A C 1
ATOM 1074 O O . VAL A 1 138 ? 31.659 9.469 31.905 1.00 63.28 138 VAL A O 1
ATOM 1078 N N . ASP A 1 139 ? 31.475 8.433 29.906 1.00 62.74 139 ASP A N 1
ATOM 1079 C CA . ASP A 1 139 ? 32.691 9.035 29.370 1.00 63.97 139 ASP A CA 1
ATOM 1080 C C . ASP A 1 139 ? 32.490 10.512 29.193 1.00 63.19 139 ASP A C 1
ATOM 1081 O O . ASP A 1 139 ? 33.424 11.306 29.388 1.00 63.90 139 ASP A O 1
ATOM 1086 N N . VAL A 1 140 ? 31.270 10.890 28.833 1.00 60.72 140 VAL A N 1
ATOM 1087 C CA . VAL A 1 140 ? 31.005 12.292 28.669 1.00 60.42 140 VAL A CA 1
ATOM 1088 C C . VAL A 1 140 ? 31.267 12.947 29.993 1.00 60.76 140 VAL A C 1
ATOM 1089 O O . VAL A 1 140 ? 32.055 13.867 30.077 1.00 62.07 140 VAL A O 1
ATOM 1093 N N . CYS A 1 141 ? 30.637 12.435 31.039 1.00 61.87 141 CYS A N 1
ATOM 1094 C CA . CYS A 1 141 ? 30.785 13.009 32.366 1.00 63.67 141 CYS A CA 1
ATOM 1095 C C . CYS A 1 141 ? 32.208 13.029 32.871 1.00 64.26 141 CYS A C 1
ATOM 1096 O O . CYS A 1 141 ? 32.666 14.054 33.374 1.00 63.85 141 CYS A O 1
ATOM 1099 N N . ARG A 1 142 ? 32.920 11.916 32.760 1.00 65.65 142 ARG A N 1
ATOM 1100 C CA . ARG A 1 142 ? 34.287 11.941 33.262 1.00 68.62 142 ARG A CA 1
ATOM 1101 C C . ARG A 1 142 ? 35.047 12.939 32.413 1.00 68.79 142 ARG A C 1
ATOM 1102 O O . ARG A 1 142 ? 35.995 13.573 32.884 1.00 70.31 142 ARG A O 1
ATOM 1110 N N . GLY A 1 143 ? 34.602 13.116 31.173 1.00 67.74 143 GLY A N 1
ATOM 1111 C CA . GLY A 1 143 ? 35.235 14.108 30.330 1.00 67.98 143 GLY A CA 1
ATOM 1112 C C . GLY A 1 143 ? 35.054 15.470 30.992 1.00 69.37 143 GLY A C 1
ATOM 1113 O O . GLY A 1 143 ? 36.023 16.119 31.387 1.00 69.19 143 GLY A O 1
ATOM 1114 N N . GLU A 1 144 ? 33.799 15.893 31.148 1.00 70.48 144 GLU A N 1
ATOM 1115 C CA . GLU A 1 144 ? 33.485 17.179 31.769 1.00 71.07 144 GLU A CA 1
ATOM 1116 C C . GLU A 1 144 ? 34.281 17.422 33.032 1.00 69.12 144 GLU A C 1
ATOM 1117 O O . GLU A 1 144 ? 34.550 18.566 33.381 1.00 68.97 144 GLU A O 1
ATOM 1123 N N . LEU A 1 145 ? 34.668 16.346 33.708 1.00 67.18 145 LEU A N 1
ATOM 1124 C CA . LEU A 1 145 ? 35.443 16.468 34.927 1.00 66.68 145 LEU A CA 1
ATOM 1125 C C . LEU A 1 145 ? 36.921 16.755 34.641 1.00 67.31 145 LEU A C 1
ATOM 1126 O O . LEU A 1 145 ? 37.530 17.607 35.302 1.00 65.36 145 LEU A O 1
ATOM 1131 N N . PHE A 1 146 ? 37.506 16.055 33.671 1.00 67.36 146 PHE A N 1
ATOM 1132 C CA . PHE A 1 146 ? 38.919 16.307 33.357 1.00 67.80 146 PHE A CA 1
ATOM 1133 C C . PHE A 1 146 ? 39.106 17.724 32.819 1.00 67.62 146 PHE A C 1
ATOM 1134 O O . PHE A 1 146 ? 40.154 18.326 33.008 1.00 65.83 146 PHE A O 1
ATOM 1142 N N . GLN A 1 147 ? 38.065 18.252 32.183 1.00 68.86 147 GLN A N 1
ATOM 1143 C CA . GLN A 1 147 ? 38.088 19.599 31.630 1.00 72.12 147 GLN A CA 1
ATOM 1144 C C . GLN A 1 147 ? 38.105 20.646 32.739 1.00 73.26 147 GLN A C 1
ATOM 1145 O O . GLN A 1 147 ? 38.851 21.625 32.666 1.00 73.35 147 GLN A O 1
ATOM 1151 N N . PHE A 1 148 ? 37.278 20.429 33.761 1.00 74.67 148 PHE A N 1
ATOM 1152 C CA . PHE A 1 148 ? 37.192 21.329 34.910 1.00 74.90 148 PHE A CA 1
ATOM 1153 C C . PHE A 1 148 ? 38.494 21.250 35.700 1.00 74.20 148 PHE A C 1
ATOM 1154 O O . PHE A 1 148 ? 38.950 22.232 36.294 1.00 73.45 148 PHE A O 1
ATOM 1162 N N . GLN A 1 149 ? 39.069 20.054 35.685 1.00 73.91 149 GLN A N 1
ATOM 1163 C CA . GLN A 1 149 ? 40.314 19.724 36.355 1.00 73.88 149 GLN A CA 1
ATOM 1164 C C . GLN A 1 149 ? 41.506 20.225 35.528 1.00 75.05 149 GLN A C 1
ATOM 1165 O O . GLN A 1 149 ? 42.628 20.368 36.035 1.00 75.72 149 GLN A O 1
ATOM 1171 N N . ASP A 1 150 ? 41.250 20.501 34.252 1.00 75.20 150 ASP A N 1
ATOM 1172 C CA . ASP A 1 150 ? 42.272 21.012 33.328 1.00 74.74 150 ASP A CA 1
ATOM 1173 C C . ASP A 1 150 ? 42.318 22.533 33.384 1.00 74.17 150 ASP A C 1
ATOM 1174 O O . ASP A 1 150 ? 43.316 23.135 32.969 1.00 73.25 150 ASP A O 1
ATOM 1179 N N . GLN A 1 151 ? 41.223 23.145 33.855 1.00 72.71 151 GLN A N 1
ATOM 1180 C CA . GLN A 1 151 ? 41.115 24.602 33.903 1.00 71.84 151 GLN A CA 1
ATOM 1181 C C . GLN A 1 151 ? 42.414 25.335 34.262 1.00 70.21 151 GLN A C 1
ATOM 1182 O O . GLN A 1 151 ? 42.943 25.195 35.355 1.00 69.20 151 GLN A O 1
ATOM 1188 N N . PHE A 1 152 ? 42.932 26.081 33.288 1.00 68.57 152 PHE A N 1
ATOM 1189 C CA . PHE A 1 152 ? 44.171 26.867 33.404 1.00 68.27 152 PHE A CA 1
ATOM 1190 C C . PHE A 1 152 ? 45.490 26.121 33.371 1.00 69.96 152 PHE A C 1
ATOM 1191 O O . PHE A 1 152 ? 46.525 26.646 33.794 1.00 71.63 152 PHE A O 1
ATOM 1199 N N . ASN A 1 153 ? 45.453 24.901 32.848 1.00 71.36 153 ASN A N 1
ATOM 1200 C CA . ASN A 1 153 ? 46.648 24.073 32.728 1.00 71.36 153 ASN A CA 1
ATOM 1201 C C . ASN A 1 153 ? 47.303 24.354 31.394 1.00 71.45 153 ASN A C 1
ATOM 1202 O O . ASN A 1 153 ? 46.889 23.812 30.370 1.00 72.95 153 ASN A O 1
ATOM 1207 N N . SER A 1 154 ? 48.340 25.176 31.403 1.00 71.50 154 SER A N 1
ATOM 1208 C CA . SER A 1 154 ? 49.044 25.540 30.177 1.00 70.40 154 SER A CA 1
ATOM 1209 C C . SER A 1 154 ? 50.029 24.500 29.684 1.00 70.70 154 SER A C 1
ATOM 1210 O O . SER A 1 154 ? 50.776 24.754 28.748 1.00 71.93 154 SER A O 1
ATOM 1213 N N . GLN A 1 155 ? 50.044 23.329 30.305 1.00 71.52 155 GLN A N 1
ATOM 1214 C CA . GLN A 1 155 ? 50.988 22.291 29.901 1.00 72.37 155 GLN A CA 1
ATOM 1215 C C . GLN A 1 155 ? 50.323 21.121 29.164 1.00 70.59 155 GLN A C 1
ATOM 1216 O O . GLN A 1 155 ? 50.970 20.153 28.774 1.00 69.82 155 GLN A O 1
ATOM 1222 N N . GLN A 1 156 ? 49.025 21.231 28.950 1.00 69.01 156 GLN A N 1
ATOM 1223 C CA . GLN A 1 156 ? 48.310 20.178 28.300 1.00 67.72 156 GLN A CA 1
ATOM 1224 C C . GLN A 1 156 ? 48.656 20.084 26.806 1.00 67.44 156 GLN A C 1
ATOM 1225 O O . GLN A 1 156 ? 49.058 21.063 26.177 1.00 66.50 156 GLN A O 1
ATOM 1231 N N . THR A 1 157 ? 48.487 18.891 26.245 1.00 67.30 157 THR A N 1
ATOM 1232 C CA . THR A 1 157 ? 48.802 18.638 24.846 1.00 67.08 157 THR A CA 1
ATOM 1233 C C . THR A 1 157 ? 47.587 18.615 23.863 1.00 67.08 157 THR A C 1
ATOM 1234 O O . THR A 1 157 ? 46.421 18.421 24.259 1.00 65.56 157 THR A O 1
ATOM 1238 N N . ILE A 1 158 ? 47.867 18.835 22.580 1.00 66.57 158 ILE A N 1
ATOM 1239 C CA . ILE A 1 158 ? 46.812 18.820 21.580 1.00 66.37 158 ILE A CA 1
ATOM 1240 C C . ILE A 1 158 ? 46.116 17.465 21.498 1.00 67.72 158 ILE A C 1
ATOM 1241 O O . ILE A 1 158 ? 44.888 17.391 21.510 1.00 70.15 158 ILE A O 1
ATOM 1246 N N . ILE A 1 159 ? 46.893 16.395 21.421 1.00 67.61 159 ILE A N 1
ATOM 1247 C CA . ILE A 1 159 ? 46.325 15.058 21.359 1.00 67.93 159 ILE A CA 1
ATOM 1248 C C . ILE A 1 159 ? 45.345 14.918 22.531 1.00 68.68 159 ILE A C 1
ATOM 1249 O O . ILE A 1 159 ? 44.352 14.178 22.467 1.00 70.14 159 ILE A O 1
ATOM 1254 N N . ASN A 1 160 ? 45.609 15.667 23.595 1.00 67.72 160 ASN A N 1
ATOM 1255 C CA . ASN A 1 160 ? 44.772 15.606 24.783 1.00 66.15 160 ASN A CA 1
ATOM 1256 C C . ASN A 1 160 ? 43.551 16.554 24.708 1.00 64.45 160 ASN A C 1
ATOM 1257 O O . ASN A 1 160 ? 42.538 16.332 25.378 1.00 62.03 160 ASN A O 1
ATOM 1262 N N . TYR A 1 161 ? 43.649 17.612 23.903 1.00 62.37 161 TYR A N 1
ATOM 1263 C CA . TYR A 1 161 ? 42.529 18.537 23.753 1.00 58.40 161 TYR A CA 1
ATOM 1264 C C . TYR A 1 161 ? 41.491 17.843 22.891 1.00 57.46 161 TYR A C 1
ATOM 1265 O O . TYR A 1 161 ? 40.303 17.994 23.114 1.00 56.06 161 TYR A O 1
ATOM 1274 N N . LEU A 1 162 ? 41.951 17.069 21.911 1.00 58.46 162 LEU A N 1
ATOM 1275 C CA . LEU A 1 162 ? 41.060 16.325 21.005 1.00 60.24 162 LEU A CA 1
ATOM 1276 C C . LEU A 1 162 ? 40.258 15.235 21.737 1.00 60.96 162 LEU A C 1
ATOM 1277 O O . LEU A 1 162 ? 39.074 14.987 21.453 1.00 60.05 162 LEU A O 1
ATOM 1282 N N . ARG A 1 163 ? 40.932 14.576 22.671 1.00 61.21 163 ARG A N 1
ATOM 1283 C CA . ARG A 1 163 ? 40.332 13.511 23.448 1.00 61.80 163 ARG A CA 1
ATOM 1284 C C . ARG A 1 163 ? 39.239 14.139 24.322 1.00 61.79 163 ARG A C 1
ATOM 1285 O O . ARG A 1 163 ? 38.221 13.506 24.637 1.00 62.08 163 ARG A O 1
ATOM 1293 N N . ARG A 1 164 ? 39.446 15.413 24.657 1.00 61.98 164 ARG A N 1
ATOM 1294 C CA . ARG A 1 164 ? 38.535 16.187 25.495 1.00 61.13 164 ARG A CA 1
ATOM 1295 C C . ARG A 1 164 ? 37.310 16.665 24.738 1.00 60.99 164 ARG A C 1
ATOM 1296 O O . ARG A 1 164 ? 36.237 16.776 25.333 1.00 63.25 164 ARG A O 1
ATOM 1304 N N . ILE A 1 165 ? 37.436 16.970 23.448 1.00 58.51 165 ILE A N 1
ATOM 1305 C CA . ILE A 1 165 ? 36.251 17.419 22.726 1.00 58.03 165 ILE A CA 1
ATOM 1306 C C . ILE A 1 165 ? 35.522 16.223 22.140 1.00 58.20 165 ILE A C 1
ATOM 1307 O O . ILE A 1 165 ? 34.406 16.324 21.633 1.00 55.95 165 ILE A O 1
ATOM 1312 N N . ASN A 1 166 ? 36.168 15.074 22.237 1.00 60.12 166 ASN A N 1
ATOM 1313 C CA . ASN A 1 166 ? 35.569 13.845 21.777 1.00 61.95 166 ASN A CA 1
ATOM 1314 C C . ASN A 1 166 ? 34.508 13.398 22.799 1.00 63.65 166 ASN A C 1
ATOM 1315 O O . ASN A 1 166 ? 33.365 13.092 22.436 1.00 62.68 166 ASN A O 1
ATOM 1320 N N . ARG A 1 167 ? 34.887 13.352 24.078 1.00 66.12 167 ARG A N 1
ATOM 1321 C CA . ARG A 1 167 ? 33.955 12.958 25.136 1.00 67.40 167 ARG A CA 1
ATOM 1322 C C . ARG A 1 167 ? 32.903 14.057 25.335 1.00 67.80 167 ARG A C 1
ATOM 1323 O O . ARG A 1 167 ? 31.691 13.796 25.377 1.00 68.65 167 ARG A O 1
ATOM 1331 N N . LYS A 1 168 ? 33.381 15.287 25.461 1.00 66.90 168 LYS A N 1
ATOM 1332 C CA . LYS A 1 168 ? 32.530 16.450 25.669 1.00 66.86 168 LYS A CA 1
ATOM 1333 C C . LYS A 1 168 ? 31.457 16.734 24.606 1.00 66.52 168 LYS A C 1
ATOM 1334 O O . LYS A 1 168 ? 30.341 17.111 24.966 1.00 68.11 168 LYS A O 1
ATOM 1340 N N . THR A 1 169 ? 31.750 16.529 23.321 1.00 63.78 169 THR A N 1
ATOM 1341 C CA . THR A 1 169 ? 30.779 16.868 22.280 1.00 61.88 169 THR A CA 1
ATOM 1342 C C . THR A 1 169 ? 30.548 15.878 21.149 1.00 62.18 169 THR A C 1
ATOM 1343 O O . THR A 1 169 ? 29.408 15.607 20.773 1.00 64.56 169 THR A O 1
ATOM 1347 N N . ALA A 1 170 ? 31.628 15.373 20.575 1.00 61.72 170 ALA A N 1
ATOM 1348 C CA . ALA A 1 170 ? 31.553 14.435 19.461 1.00 61.26 170 ALA A CA 1
ATOM 1349 C C . ALA A 1 170 ? 30.781 13.140 19.774 1.00 61.20 170 ALA A C 1
ATOM 1350 O O . ALA A 1 170 ? 29.986 12.647 18.961 1.00 59.79 170 ALA A O 1
ATOM 1352 N N . LEU A 1 171 ? 31.018 12.622 20.973 1.00 61.51 171 LEU A N 1
ATOM 1353 C CA . LEU A 1 171 ? 30.419 11.384 21.454 1.00 61.61 171 LEU A CA 1
ATOM 1354 C C . LEU A 1 171 ? 28.910 11.285 21.384 1.00 61.23 171 LEU A C 1
ATOM 1355 O O . LEU A 1 171 ? 28.383 10.219 21.136 1.00 63.09 171 LEU A O 1
ATOM 1360 N N . LEU A 1 172 ? 28.204 12.384 21.603 1.00 61.47 172 LEU A N 1
ATOM 1361 C CA . LEU A 1 172 ? 26.748 12.339 21.546 1.00 59.98 172 LEU A CA 1
ATOM 1362 C C . LEU A 1 172 ? 26.233 12.566 20.124 1.00 58.78 172 LEU A C 1
ATOM 1363 O O . LEU A 1 172 ? 25.062 12.335 19.838 1.00 59.52 172 LEU A O 1
ATOM 1368 N N . ILE A 1 173 ? 27.098 13.041 19.233 1.00 57.61 173 ILE A N 1
ATOM 1369 C CA . ILE A 1 173 ? 26.698 13.253 17.845 1.00 55.03 173 ILE A CA 1
ATOM 1370 C C . ILE A 1 173 ? 26.895 11.884 17.192 1.00 55.63 173 ILE A C 1
ATOM 1371 O O . ILE A 1 173 ? 26.138 11.450 16.324 1.00 54.41 173 ILE A O 1
ATOM 1376 N N . GLN A 1 174 ? 27.923 11.200 17.667 1.00 55.96 174 GLN A N 1
ATOM 1377 C CA . GLN A 1 174 ? 28.265 9.865 17.223 1.00 56.40 174 GLN A CA 1
ATOM 1378 C C . GLN A 1 174 ? 27.127 8.905 17.579 1.00 56.18 174 GLN A C 1
ATOM 1379 O O . GLN A 1 174 ? 26.729 8.070 16.764 1.00 53.43 174 GLN A O 1
ATOM 1385 N N . ILE A 1 175 ? 26.627 9.017 18.811 1.00 56.98 175 ILE A N 1
ATOM 1386 C CA . ILE A 1 175 ? 25.488 8.192 19.270 1.00 57.56 175 ILE A CA 1
ATOM 1387 C C . ILE A 1 175 ? 24.214 8.523 18.473 1.00 57.80 175 ILE A C 1
ATOM 1388 O O . ILE A 1 175 ? 23.414 7.637 18.176 1.00 58.33 175 ILE A O 1
ATOM 1393 N N . SER A 1 176 ? 24.042 9.791 18.117 1.00 56.94 176 SER A N 1
ATOM 1394 C CA . SER A 1 176 ? 22.865 10.200 17.365 1.00 58.65 176 SER A CA 1
ATOM 1395 C C . SER A 1 176 ? 22.859 9.581 15.975 1.00 60.06 176 SER A C 1
ATOM 1396 O O . SER A 1 176 ? 21.805 9.225 15.446 1.00 61.60 176 SER A O 1
ATOM 1399 N N . THR A 1 177 ? 24.024 9.474 15.357 1.00 59.74 177 THR A N 1
ATOM 1400 C CA . THR A 1 177 ? 24.054 8.896 14.025 1.00 59.32 177 THR A CA 1
ATOM 1401 C C . THR A 1 177 ? 24.061 7.367 14.051 1.00 60.69 177 THR A C 1
ATOM 1402 O O . THR A 1 177 ? 23.444 6.745 13.184 1.00 60.59 177 THR A O 1
ATOM 1406 N N . GLU A 1 178 ? 24.722 6.777 15.052 1.00 61.60 178 GLU A N 1
ATOM 1407 C CA . GLU A 1 178 ? 24.828 5.315 15.187 1.00 64.07 1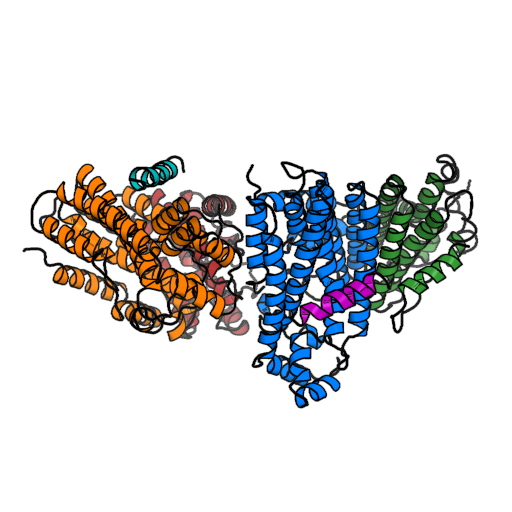78 GLU A CA 1
ATOM 1408 C C . GLU A 1 178 ? 23.498 4.645 15.515 1.00 63.75 178 GLU A C 1
ATOM 1409 O O . GLU A 1 178 ? 23.037 3.743 14.785 1.00 63.81 178 GLU A O 1
ATOM 1415 N N . VAL A 1 179 ? 22.915 5.086 16.626 1.00 61.09 179 VAL A N 1
ATOM 1416 C CA . VAL A 1 179 ? 21.632 4.611 17.118 1.00 58.82 179 VAL A CA 1
ATOM 1417 C C . VAL A 1 179 ? 20.530 4.877 16.084 1.00 58.72 179 VAL A C 1
ATOM 1418 O O . VAL A 1 179 ? 19.668 4.042 15.820 1.00 58.43 179 VAL A O 1
ATOM 1422 N N . GLY A 1 180 ? 20.569 6.046 15.482 1.00 59.45 180 GLY A N 1
ATOM 1423 C CA . GLY A 1 180 ? 19.553 6.368 14.506 1.00 63.25 180 GLY A CA 1
ATOM 1424 C C . GLY A 1 180 ? 19.491 5.348 13.384 1.00 65.06 180 GLY A C 1
ATOM 1425 O O . GLY A 1 180 ? 18.422 5.074 12.830 1.00 65.79 180 GLY A O 1
ATOM 1426 N N . ALA A 1 181 ? 20.641 4.792 13.030 1.00 66.04 181 ALA A N 1
ATOM 1427 C CA . ALA A 1 181 ? 20.691 3.799 11.969 1.00 65.75 181 ALA A CA 1
ATOM 1428 C C . ALA A 1 181 ? 20.280 2.443 12.546 1.00 65.39 181 ALA A C 1
ATOM 1429 O O . ALA A 1 181 ? 19.560 1.680 11.903 1.00 64.73 181 ALA A O 1
ATOM 1431 N N . ILE A 1 182 ? 20.725 2.169 13.770 1.00 64.08 182 ILE A N 1
ATOM 1432 C CA . ILE A 1 182 ? 20.416 0.920 14.431 1.00 63.47 182 ILE A CA 1
ATOM 1433 C C . ILE A 1 182 ? 18.953 0.824 14.750 1.00 65.55 182 ILE A C 1
ATOM 1434 O O . ILE A 1 182 ? 18.459 -0.271 15.019 1.00 67.96 182 ILE A O 1
ATOM 1439 N N . THR A 1 183 ? 18.242 1.948 14.738 1.00 65.48 183 THR A N 1
ATOM 1440 C CA . THR A 1 183 ? 16.803 1.875 15.020 1.00 65.29 183 THR A CA 1
ATOM 1441 C C . THR A 1 183 ? 15.990 1.385 13.812 1.00 65.64 183 THR A C 1
ATOM 1442 O O . THR A 1 183 ? 14.973 0.719 13.983 1.00 65.26 183 THR A O 1
ATOM 1446 N N . SER A 1 184 ? 16.441 1.719 12.603 1.00 66.94 184 SER A N 1
ATOM 1447 C CA . SER A 1 184 ? 15.741 1.330 11.373 1.00 68.63 184 SER A CA 1
ATOM 1448 C C . SER A 1 184 ? 16.398 0.107 10.729 1.00 71.37 184 SER A C 1
ATOM 1449 O O . SER A 1 184 ? 16.303 -0.123 9.519 1.00 71.23 184 SER A O 1
ATOM 1452 N N . GLN A 1 185 ? 17.077 -0.667 11.562 1.00 74.60 185 GLN A N 1
ATOM 1453 C CA . GLN A 1 185 ? 17.750 -1.873 11.126 1.00 78.14 185 GLN A CA 1
ATOM 1454 C C . GLN A 1 185 ? 18.649 -1.700 9.894 1.00 79.77 185 GLN A C 1
ATOM 1455 O O . GLN A 1 185 ? 18.384 -2.256 8.831 1.00 80.40 185 GLN A O 1
ATOM 1461 N N . SER A 1 186 ? 19.707 -0.913 10.037 1.00 80.84 186 SER A N 1
ATOM 1462 C CA . SER A 1 186 ? 20.658 -0.731 8.950 1.00 81.60 186 SER A CA 1
ATOM 1463 C C . SER A 1 186 ? 21.684 -1.848 9.166 1.00 82.31 186 SER A C 1
ATOM 1464 O O . SER A 1 186 ? 21.589 -2.570 10.166 1.00 82.28 186 SER A O 1
ATOM 1467 N N . ASP A 1 187 ? 22.653 -2.003 8.261 1.00 82.06 187 ASP A N 1
ATOM 1468 C CA . ASP A 1 187 ? 23.635 -3.075 8.418 1.00 82.91 187 ASP A CA 1
ATOM 1469 C C . ASP A 1 187 ? 25.005 -2.642 8.883 1.00 83.86 187 ASP A C 1
ATOM 1470 O O . ASP A 1 187 ? 25.418 -1.506 8.655 1.00 84.35 187 ASP A O 1
ATOM 1475 N N . LYS A 1 188 ? 25.697 -3.571 9.537 1.00 83.75 188 LYS A N 1
ATOM 1476 C CA . LYS A 1 188 ? 27.023 -3.344 10.080 1.00 85.85 188 LYS A CA 1
ATOM 1477 C C . LYS A 1 188 ? 27.782 -2.183 9.436 1.00 85.77 188 LYS A C 1
ATOM 1478 O O . LYS A 1 188 ? 28.228 -1.280 10.135 1.00 86.98 188 LYS A O 1
ATOM 1484 N N . GLU A 1 189 ? 27.921 -2.204 8.110 1.00 85.44 189 GLU A N 1
ATOM 1485 C CA . GLU A 1 189 ? 28.658 -1.162 7.380 1.00 84.03 189 GLU A CA 1
ATOM 1486 C C . GLU A 1 189 ? 28.055 0.219 7.409 1.00 82.02 189 GLU A C 1
ATOM 1487 O O . GLU A 1 189 ? 28.727 1.180 7.759 1.00 82.70 189 GLU A O 1
ATOM 1493 N N . THR A 1 190 ? 26.794 0.317 7.020 1.00 80.10 190 THR A N 1
ATOM 1494 C CA . THR A 1 190 ? 26.099 1.594 7.016 1.00 78.17 190 THR A CA 1
ATOM 1495 C C . THR A 1 190 ? 26.123 2.213 8.415 1.00 76.03 190 THR A C 1
ATOM 1496 O O . THR A 1 190 ? 26.312 3.414 8.559 1.00 75.06 190 THR A O 1
ATOM 1500 N N . VAL A 1 191 ? 25.952 1.381 9.439 1.00 74.70 191 VAL A N 1
ATOM 1501 C CA . VAL A 1 191 ? 25.975 1.852 10.822 1.00 73.52 191 VAL A CA 1
ATOM 1502 C C . VAL A 1 191 ? 27.394 2.311 11.153 1.00 73.93 191 VAL A C 1
ATOM 1503 O O . VAL A 1 191 ? 27.608 3.429 11.639 1.00 75.76 191 VAL A O 1
ATOM 1507 N N . ARG A 1 192 ? 28.365 1.446 10.889 1.00 72.57 192 ARG A N 1
ATOM 1508 C CA . ARG A 1 192 ? 29.749 1.789 11.153 1.00 71.37 192 ARG A CA 1
ATOM 1509 C C . ARG A 1 192 ? 30.056 3.074 10.389 1.00 69.56 192 ARG A C 1
ATOM 1510 O O . ARG A 1 192 ? 30.777 3.947 10.871 1.00 68.25 192 ARG A O 1
ATOM 1518 N N . LYS A 1 193 ? 29.471 3.196 9.205 1.00 67.57 193 LYS A N 1
ATOM 1519 C CA . LYS A 1 193 ? 29.672 4.377 8.383 1.00 66.36 193 LYS A CA 1
ATOM 1520 C C . LYS A 1 193 ? 29.092 5.622 9.072 1.00 64.16 193 LYS A C 1
ATOM 1521 O O . LYS A 1 193 ? 29.743 6.656 9.177 1.00 60.99 193 LYS A O 1
ATOM 1527 N N . LEU A 1 194 ? 27.859 5.514 9.545 1.00 63.31 194 LEU A N 1
ATOM 1528 C CA . LEU A 1 194 ? 27.225 6.643 10.201 1.00 62.04 194 LEU A CA 1
ATOM 1529 C C . LEU A 1 194 ? 27.820 6.916 11.581 1.00 61.34 194 LEU A C 1
ATOM 1530 O O . LEU A 1 194 ? 27.877 8.066 12.019 1.00 60.97 194 LEU A O 1
ATOM 1535 N N . LYS A 1 195 ? 28.293 5.878 12.263 1.00 60.34 195 LYS A N 1
ATOM 1536 C CA . LYS A 1 195 ? 28.941 6.120 13.541 1.00 59.85 195 LYS A CA 1
ATOM 1537 C C . LYS A 1 195 ? 30.143 7.051 13.262 1.00 58.19 195 LYS A C 1
ATOM 1538 O O . LYS A 1 195 ? 30.305 8.075 13.923 1.00 58.28 195 LYS A O 1
ATOM 1544 N N . MET A 1 196 ? 30.968 6.700 12.275 1.00 56.42 196 MET A N 1
ATOM 1545 C CA . MET A 1 196 ? 32.131 7.519 11.906 1.00 56.35 196 MET A CA 1
ATOM 1546 C C . MET A 1 196 ? 31.787 8.912 11.337 1.00 56.25 196 MET A C 1
ATOM 1547 O O . MET A 1 196 ? 32.449 9.898 11.696 1.00 56.40 196 MET A O 1
ATOM 1552 N N . ILE A 1 197 ? 30.773 8.999 10.464 1.00 54.82 197 ILE A N 1
ATOM 1553 C CA . ILE A 1 197 ? 30.364 10.288 9.894 1.00 53.52 197 ILE A CA 1
ATOM 1554 C C . ILE A 1 197 ? 29.994 11.243 11.037 1.00 53.27 197 ILE A C 1
ATOM 1555 O O . ILE A 1 197 ? 30.476 12.388 11.110 1.00 51.58 197 ILE A O 1
ATOM 1560 N N . GLY A 1 198 ? 29.130 10.748 11.922 1.00 50.28 198 GLY A N 1
ATOM 1561 C CA . GLY A 1 198 ? 28.704 11.535 13.061 1.00 49.11 198 GLY A CA 1
ATOM 1562 C C . GLY A 1 198 ? 29.852 11.950 13.967 1.00 49.38 198 GLY A C 1
ATOM 1563 O O . GLY A 1 198 ? 29.915 13.088 14.421 1.00 47.59 198 GLY A O 1
ATOM 1564 N N . HIS A 1 199 ? 30.764 11.026 14.249 1.00 49.36 199 HIS A N 1
ATOM 1565 C CA . HIS A 1 199 ? 31.888 11.365 15.094 1.00 49.97 199 HIS A CA 1
ATOM 1566 C C . HIS A 1 199 ? 32.730 12.489 14.499 1.00 49.80 199 HIS A C 1
ATOM 1567 O O . HIS A 1 199 ? 33.133 13.385 15.235 1.00 48.06 199 HIS A O 1
ATOM 1574 N N . TYR A 1 200 ? 32.992 12.449 13.187 1.00 51.56 200 TYR A N 1
ATOM 1575 C CA . TYR A 1 200 ? 33.781 13.519 12.523 1.00 53.60 200 TYR A CA 1
ATOM 1576 C C . TYR A 1 200 ? 33.043 14.873 12.520 1.00 53.11 200 TYR A C 1
ATOM 1577 O O . TYR A 1 200 ? 33.670 15.917 12.676 1.00 53.29 200 TYR A O 1
ATOM 1586 N N . ILE A 1 201 ? 31.724 14.855 12.325 1.00 51.73 201 ILE A N 1
ATOM 1587 C CA . ILE A 1 201 ? 30.958 16.088 12.333 1.00 50.33 201 ILE A CA 1
ATOM 1588 C C . ILE A 1 201 ? 31.059 16.699 13.716 1.00 51.27 201 ILE A C 1
ATOM 1589 O O . ILE A 1 201 ? 31.261 17.896 13.845 1.00 50.26 201 ILE A O 1
ATOM 1594 N N . GLY A 1 202 ? 30.931 15.855 14.743 1.00 51.87 202 GLY A N 1
ATOM 1595 C CA . GLY A 1 202 ? 31.025 16.297 16.124 1.00 52.10 202 GLY A CA 1
ATOM 1596 C C . GLY A 1 202 ? 32.362 16.921 16.489 1.00 53.66 202 GLY A C 1
ATOM 1597 O O . GLY A 1 202 ? 32.396 17.889 17.238 1.00 55.52 202 GLY A O 1
ATOM 1598 N N . MET A 1 203 ? 33.465 16.370 15.991 1.00 54.06 203 MET A N 1
ATOM 1599 C CA . MET A 1 203 ? 34.792 16.928 16.273 1.00 54.91 203 MET A CA 1
ATOM 1600 C C . MET A 1 203 ? 34.895 18.298 15.613 1.00 55.64 203 MET A C 1
ATOM 1601 O O . MET A 1 203 ? 35.327 19.277 16.236 1.00 57.29 203 MET A O 1
ATOM 1606 N N . SER A 1 204 ? 34.481 18.371 14.355 1.00 54.51 204 SER A N 1
ATOM 1607 C CA . SER A 1 204 ? 34.501 19.632 13.635 1.00 55.80 204 SER A CA 1
ATOM 1608 C C . SER A 1 204 ? 33.613 20.675 14.325 1.00 56.64 204 SER A C 1
ATOM 1609 O O . SER A 1 204 ? 33.972 21.852 14.450 1.00 56.30 204 SER A O 1
ATOM 1612 N N . PHE A 1 205 ? 32.444 20.212 14.759 1.00 56.20 205 PHE A N 1
ATOM 1613 C CA . PHE A 1 205 ? 31.456 21.016 15.435 1.00 54.51 205 PHE A CA 1
ATOM 1614 C C . PHE A 1 205 ? 32.116 21.828 16.543 1.00 55.55 205 PHE A C 1
ATOM 1615 O O . PHE A 1 205 ? 32.127 23.063 16.504 1.00 55.96 205 PHE A O 1
ATOM 1623 N N . GLN A 1 206 ? 32.662 21.115 17.530 1.00 55.10 206 GLN A N 1
ATOM 1624 C CA . GLN A 1 206 ? 33.324 21.712 18.685 1.00 53.49 206 GLN A CA 1
ATOM 1625 C C . GLN A 1 206 ? 34.514 22.598 18.326 1.00 52.85 206 GLN A C 1
ATOM 1626 O O . GLN A 1 206 ? 34.703 23.656 18.920 1.00 49.72 206 GLN A O 1
ATOM 1632 N N . ILE A 1 207 ? 35.322 22.168 17.367 1.00 53.44 207 ILE A N 1
ATOM 1633 C CA . ILE A 1 207 ? 36.462 22.981 17.011 1.00 55.83 207 ILE A CA 1
ATOM 1634 C C . ILE A 1 207 ? 35.959 24.339 16.540 1.00 58.24 207 ILE A C 1
ATOM 1635 O O . ILE A 1 207 ? 36.560 25.374 16.817 1.00 57.75 207 ILE A O 1
ATOM 1640 N N . ILE A 1 208 ? 34.822 24.338 15.860 1.00 60.27 208 ILE A N 1
ATOM 1641 C CA . ILE A 1 208 ? 34.265 25.590 15.387 1.00 63.18 208 ILE A CA 1
ATOM 1642 C C . ILE A 1 208 ? 33.836 26.477 16.545 1.00 64.71 208 ILE A C 1
ATOM 1643 O O . ILE A 1 208 ? 34.137 27.667 16.537 1.00 67.50 208 ILE A O 1
ATOM 1648 N N . ASP A 1 209 ? 33.148 25.924 17.537 1.00 65.34 209 ASP A N 1
ATOM 1649 C CA . ASP A 1 209 ? 32.772 26.714 18.716 1.00 66.60 209 ASP A CA 1
ATOM 1650 C C . ASP A 1 209 ? 34.003 27.463 19.278 1.00 65.78 209 ASP A C 1
ATOM 1651 O O . ASP A 1 209 ? 33.959 28.663 19.518 1.00 65.27 209 ASP A O 1
ATOM 1656 N N . ASP A 1 210 ? 35.094 26.731 19.486 1.00 63.83 210 ASP A N 1
ATOM 1657 C CA . ASP A 1 210 ? 36.298 27.300 20.057 1.00 63.52 210 ASP A CA 1
ATOM 1658 C C . ASP A 1 210 ? 36.885 28.383 19.222 1.00 61.98 210 ASP A C 1
ATOM 1659 O O . ASP A 1 210 ? 37.480 29.318 19.734 1.00 62.15 210 ASP A O 1
ATOM 1664 N N . VAL A 1 211 ? 36.741 28.264 17.922 1.00 62.67 211 VAL A N 1
ATOM 1665 C CA . VAL A 1 211 ? 37.272 29.317 17.090 1.00 63.64 211 VAL A CA 1
ATOM 1666 C C . VAL A 1 211 ? 36.344 30.522 17.239 1.00 64.63 211 VAL A C 1
ATOM 1667 O O . VAL A 1 211 ? 36.814 31.633 17.435 1.00 65.18 211 VAL A O 1
ATOM 1671 N N . LEU A 1 212 ? 35.030 30.292 17.205 1.00 65.23 212 LEU A N 1
ATOM 1672 C CA . LEU A 1 212 ? 34.062 31.377 17.319 1.00 66.35 212 LEU A CA 1
ATOM 1673 C C . LEU A 1 212 ? 34.025 32.061 18.675 1.00 68.80 212 LEU A C 1
ATOM 1674 O O . LEU A 1 212 ? 33.227 32.956 18.911 1.00 69.73 212 LEU A O 1
ATOM 1679 N N . ASP A 1 213 ? 34.881 31.644 19.584 1.00 72.09 213 ASP A N 1
ATOM 1680 C CA . ASP A 1 213 ? 34.864 32.262 20.890 1.00 74.94 213 ASP A CA 1
ATOM 1681 C C . ASP A 1 213 ? 35.808 33.460 20.866 1.00 75.82 213 ASP A C 1
ATOM 1682 O O . ASP A 1 213 ? 35.793 34.289 21.769 1.00 76.05 213 ASP A O 1
ATOM 1687 N N . PHE A 1 214 ? 36.609 33.551 19.807 1.00 76.04 214 PHE A N 1
ATOM 1688 C CA . PHE A 1 214 ? 37.568 34.639 19.646 1.00 75.78 214 PHE A CA 1
ATOM 1689 C C . PHE A 1 214 ? 37.193 35.542 18.466 1.00 75.92 214 PHE A C 1
ATOM 1690 O O . PHE A 1 214 ? 37.427 36.748 18.483 1.00 75.26 214 PHE A O 1
ATOM 1698 N N . THR A 1 215 ? 36.585 34.945 17.452 1.00 75.84 215 THR A N 1
ATOM 1699 C CA . THR A 1 215 ? 36.215 35.654 16.235 1.00 75.81 215 THR A CA 1
ATOM 1700 C C . THR A 1 215 ? 34.788 36.243 16.139 1.00 77.31 215 THR A C 1
ATOM 1701 O O 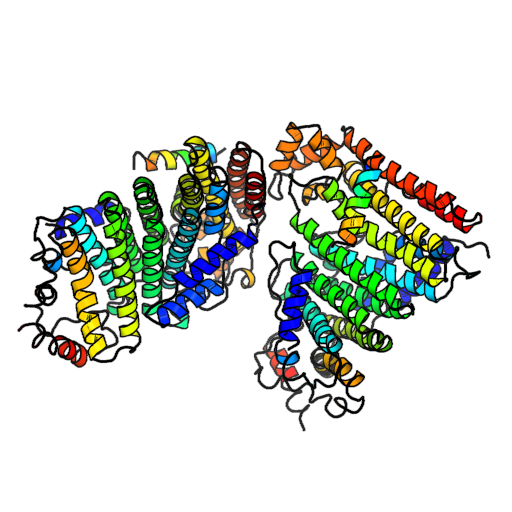. THR A 1 215 ? 34.528 37.083 15.265 1.00 77.43 215 THR A O 1
ATOM 1705 N N . SER A 1 216 ? 33.886 35.815 17.027 1.00 77.73 216 SER A N 1
ATOM 1706 C CA . SER A 1 216 ? 32.486 36.258 17.022 1.00 78.50 216 SER A CA 1
ATOM 1707 C C . SER A 1 216 ? 32.223 37.609 17.713 1.00 79.52 216 SER A C 1
ATOM 1708 O O . SER A 1 216 ? 33.038 38.525 17.643 1.00 78.65 216 SER A O 1
ATOM 1711 N N . THR A 1 217 ? 31.086 37.735 18.391 1.00 80.79 217 THR A N 1
ATOM 1712 C CA . THR A 1 217 ? 30.748 38.999 19.044 1.00 82.68 217 THR A CA 1
ATOM 1713 C C . THR A 1 217 ? 30.105 38.852 20.421 1.00 84.90 217 THR A C 1
ATOM 1714 O O . THR A 1 217 ? 29.360 37.894 20.667 1.00 84.77 217 THR A O 1
ATOM 1718 N N . GLU A 1 218 ? 30.389 39.810 21.307 1.00 87.32 218 GLU A N 1
ATOM 1719 C CA . GLU A 1 218 ? 29.827 39.802 22.663 1.00 91.33 218 GLU A CA 1
ATOM 1720 C C . GLU A 1 218 ? 28.314 39.626 22.533 1.00 92.59 218 GLU A C 1
ATOM 1721 O O . GLU A 1 218 ? 27.677 38.943 23.347 1.00 92.00 218 GLU A O 1
ATOM 1727 N N . LYS A 1 219 ? 27.759 40.230 21.483 1.00 94.39 219 LYS A N 1
ATOM 1728 C CA . LYS A 1 219 ? 26.326 40.172 21.225 1.00 96.15 219 LYS A CA 1
ATOM 1729 C C . LYS A 1 219 ? 25.837 38.848 20.635 1.00 96.39 219 LYS A C 1
ATOM 1730 O O . LYS A 1 219 ? 24.921 38.236 21.182 1.00 96.31 219 LYS A O 1
ATOM 1736 N N . LYS A 1 220 ? 26.441 38.398 19.537 1.00 96.86 220 LYS A N 1
ATOM 1737 C CA . LYS A 1 220 ? 26.020 37.136 18.925 1.00 97.78 220 LYS A CA 1
ATOM 1738 C C . LYS A 1 220 ? 26.404 35.904 19.772 1.00 97.49 220 LYS A C 1
ATOM 1739 O O . LYS A 1 220 ? 25.802 34.832 19.636 1.00 96.79 220 LYS A O 1
ATOM 1745 N N . LEU A 1 221 ? 27.396 36.059 20.649 1.00 96.96 221 LEU A N 1
ATOM 1746 C CA . LEU A 1 221 ? 27.810 34.954 21.515 1.00 97.06 221 LEU A CA 1
ATOM 1747 C C . LEU A 1 221 ? 27.016 34.885 22.820 1.00 97.33 221 LEU A C 1
ATOM 1748 O O . LEU A 1 221 ? 27.045 33.867 23.522 1.00 96.42 221 LEU A O 1
ATOM 1753 N N . GLY A 1 222 ? 26.301 35.959 23.141 1.00 97.90 222 GLY A N 1
ATOM 1754 C CA . GLY A 1 222 ? 25.534 35.968 24.375 1.00 97.69 222 GLY A CA 1
ATOM 1755 C C . GLY A 1 222 ? 26.493 35.648 25.503 1.00 97.38 222 GLY A C 1
ATOM 1756 O O . GLY A 1 222 ? 26.185 34.861 26.402 1.00 97.36 222 GLY A O 1
ATOM 1757 N N . LYS A 1 223 ? 27.674 36.261 25.420 1.00 96.74 223 LYS A N 1
ATOM 1758 C CA . LYS A 1 223 ? 28.746 36.090 26.390 1.00 95.76 223 LYS A CA 1
ATOM 1759 C C . LYS A 1 223 ? 29.893 36.951 25.895 1.00 95.53 223 LYS A C 1
ATOM 1760 O O . LYS A 1 223 ? 29.906 37.343 24.731 1.00 95.24 223 LYS A O 1
ATOM 1766 N N . PRO A 1 224 ? 30.875 37.253 26.765 1.00 95.71 224 PRO A N 1
ATOM 1767 C CA . PRO A 1 224 ? 32.026 38.085 26.400 1.00 95.15 224 PRO A CA 1
ATOM 1768 C C . PRO A 1 224 ? 32.688 37.763 25.076 1.00 94.76 224 PRO A C 1
ATOM 1769 O O . PRO A 1 224 ? 32.202 38.112 23.999 1.00 95.36 224 PRO A O 1
ATOM 1773 N N . VAL A 1 225 ? 33.810 37.077 25.191 1.00 93.69 225 VAL A N 1
ATOM 1774 C CA . VAL A 1 225 ? 34.648 36.701 24.073 1.00 92.71 225 VAL A CA 1
ATOM 1775 C C . VAL A 1 225 ? 35.912 36.343 24.855 1.00 92.30 225 VAL A C 1
ATOM 1776 O O . VAL A 1 225 ? 36.241 36.999 25.863 1.00 92.23 225 VAL A O 1
ATOM 1780 N N . GLY A 1 226 ? 36.610 35.300 24.425 1.00 90.37 226 GLY A N 1
ATOM 1781 C CA . GLY A 1 226 ? 37.773 34.871 25.177 1.00 87.91 226 GLY A CA 1
ATOM 1782 C C . GLY A 1 226 ? 37.160 34.153 26.367 1.00 85.86 226 GLY A C 1
ATOM 1783 O O . GLY A 1 226 ? 37.840 33.574 27.207 1.00 85.02 226 GLY A O 1
ATOM 1784 N N . SER A 1 227 ? 35.836 34.210 26.415 1.00 84.48 227 SER A N 1
ATOM 1785 C CA . SER A 1 227 ? 35.049 33.582 27.457 1.00 84.96 227 SER A CA 1
ATOM 1786 C C . SER A 1 227 ? 35.678 32.263 27.950 1.00 84.74 227 SER A C 1
ATOM 1787 O O . SER A 1 227 ? 35.903 32.077 29.152 1.00 84.61 227 SER A O 1
ATOM 1790 N N . ASP A 1 228 ? 35.967 31.354 27.017 1.00 84.29 228 ASP A N 1
ATOM 1791 C CA . ASP A 1 228 ? 36.578 30.066 27.351 1.00 82.53 228 ASP A CA 1
ATOM 1792 C C . ASP A 1 228 ? 37.946 30.203 28.007 1.00 80.85 228 ASP A C 1
ATOM 1793 O O . ASP A 1 228 ? 38.350 29.347 28.781 1.00 81.06 228 ASP A O 1
ATOM 1798 N N . LEU A 1 229 ? 38.665 31.266 27.675 1.00 78.50 229 LEU A N 1
ATOM 1799 C CA . LEU A 1 229 ? 39.983 31.482 28.236 1.00 75.89 229 LEU A CA 1
ATOM 1800 C C . LEU A 1 229 ? 39.830 32.137 29.607 1.00 76.54 229 LEU A C 1
ATOM 1801 O O . LEU A 1 229 ? 40.629 31.900 30.516 1.00 75.61 229 LEU A O 1
ATOM 1806 N N . LEU A 1 230 ? 38.790 32.953 29.755 1.00 76.27 230 LEU A N 1
ATOM 1807 C CA . LEU A 1 230 ? 38.543 33.627 31.018 1.00 75.87 230 LEU A CA 1
ATOM 1808 C C . LEU A 1 230 ? 38.198 32.585 32.061 1.00 75.62 230 LEU A C 1
ATOM 1809 O O . LEU A 1 230 ? 38.338 32.828 33.255 1.00 76.45 230 LEU A O 1
ATOM 1814 N N . ASN A 1 231 ? 37.761 31.416 31.604 1.00 74.60 231 ASN A N 1
ATOM 1815 C CA . ASN A 1 231 ? 37.421 30.332 32.514 1.00 73.39 231 ASN A CA 1
ATOM 1816 C C . ASN A 1 231 ? 38.532 29.305 32.538 1.00 71.59 231 ASN A C 1
ATOM 1817 O O . ASN A 1 231 ? 38.360 28.225 33.091 1.00 73.37 231 ASN A O 1
ATOM 1822 N N . GLY A 1 232 ? 39.658 29.632 31.918 1.00 68.79 232 GLY A N 1
ATOM 1823 C CA . GLY A 1 232 ? 40.785 28.722 31.909 1.00 67.76 232 GLY A CA 1
ATOM 1824 C C . GLY A 1 232 ? 40.852 27.627 30.860 1.00 68.05 232 GLY A C 1
ATOM 1825 O O . GLY A 1 232 ? 41.848 26.913 30.833 1.00 69.74 232 GLY A O 1
ATOM 1826 N N . HIS A 1 233 ? 39.824 27.480 30.014 1.00 66.81 233 HIS A N 1
ATOM 1827 C CA . HIS A 1 233 ? 39.787 26.457 28.954 1.00 64.02 233 HIS A CA 1
ATOM 1828 C C . HIS A 1 233 ? 40.738 26.773 27.815 1.00 62.58 233 HIS A C 1
ATOM 1829 O O . HIS A 1 233 ? 40.492 27.691 27.025 1.00 62.86 233 HIS A O 1
ATOM 1836 N N . ILE A 1 234 ? 41.816 25.997 27.738 1.00 60.22 234 ILE A N 1
ATOM 1837 C CA . ILE A 1 234 ? 42.837 26.147 26.710 1.00 57.54 234 ILE A CA 1
ATOM 1838 C C . ILE A 1 234 ? 42.427 25.312 25.493 1.00 57.82 234 ILE A C 1
ATOM 1839 O O . ILE A 1 234 ? 42.690 24.124 25.433 1.00 57.51 234 ILE A O 1
ATOM 1844 N N . THR A 1 235 ? 41.804 25.960 24.513 1.00 58.05 235 THR A N 1
ATOM 1845 C CA . THR A 1 235 ? 41.290 25.284 23.343 1.00 58.09 235 THR A CA 1
ATOM 1846 C C . THR A 1 235 ? 42.230 25.308 22.141 1.00 59.62 235 THR A C 1
ATOM 1847 O O . THR A 1 235 ? 43.231 26.023 22.152 1.00 61.47 235 THR A O 1
ATOM 1851 N N . LEU A 1 236 ? 41.897 24.533 21.108 1.00 58.16 236 LEU A N 1
ATOM 1852 C CA . LEU A 1 236 ? 42.750 24.415 19.935 1.00 58.02 236 LEU A CA 1
ATOM 1853 C C . LEU A 1 236 ? 43.452 25.699 19.460 1.00 58.55 236 LEU A C 1
ATOM 1854 O O . LEU A 1 236 ? 44.676 25.712 19.298 1.00 58.76 236 LEU A O 1
ATOM 1859 N N . PRO A 1 237 ? 42.703 26.789 19.230 1.00 58.60 237 PRO A N 1
ATOM 1860 C CA . PRO A 1 237 ? 43.392 28.008 18.778 1.00 60.46 237 PRO A CA 1
ATOM 1861 C C . PRO A 1 237 ? 44.588 28.338 19.680 1.00 61.68 237 PRO A C 1
ATOM 1862 O O . PRO A 1 237 ? 45.714 28.530 19.216 1.00 60.81 237 PRO A O 1
ATOM 1866 N N . ILE A 1 238 ? 44.327 28.356 20.984 1.00 63.32 238 ILE A N 1
ATOM 1867 C CA . ILE A 1 238 ? 45.343 28.678 21.972 1.00 63.67 238 ILE A CA 1
ATOM 1868 C C . ILE A 1 238 ? 46.492 27.689 22.096 1.00 64.26 238 ILE A C 1
ATOM 1869 O O . ILE A 1 238 ? 47.575 28.070 22.511 1.00 65.35 238 ILE A O 1
ATOM 1874 N N . LEU A 1 239 ? 46.268 26.431 21.732 1.00 65.00 239 LEU A N 1
ATOM 1875 C CA . LEU A 1 239 ? 47.321 25.415 21.797 1.00 64.48 239 LEU A CA 1
ATOM 1876 C C . LEU A 1 239 ? 48.255 25.604 20.610 1.00 64.88 239 LEU A C 1
ATOM 1877 O O . LEU A 1 239 ? 49.460 25.367 20.710 1.00 63.58 239 LEU A O 1
ATOM 1882 N N . LEU A 1 240 ? 47.674 26.034 19.491 1.00 64.33 240 LEU A N 1
ATOM 1883 C CA . LEU A 1 240 ? 48.418 26.250 18.270 1.00 64.67 240 LEU A CA 1
ATOM 1884 C C . LEU A 1 240 ? 49.325 27.452 18.386 1.00 65.87 240 LEU A C 1
ATOM 1885 O O . LEU A 1 240 ? 50.491 27.389 18.039 1.00 65.90 240 LEU A O 1
ATOM 1890 N N . GLU A 1 241 ? 48.800 28.554 18.885 1.00 68.61 241 GLU A N 1
ATOM 1891 C CA . GLU A 1 241 ? 49.633 29.726 19.018 1.00 71.23 241 GLU A CA 1
ATOM 1892 C C . GLU A 1 241 ? 50.740 29.479 20.034 1.00 72.46 241 GLU A C 1
ATOM 1893 O O . GLU A 1 241 ? 51.770 30.124 19.978 1.00 73.77 241 GLU A O 1
ATOM 1899 N N . MET A 1 242 ? 50.553 28.538 20.953 1.00 73.92 242 MET A N 1
ATOM 1900 C CA . MET A 1 242 ? 51.603 28.278 21.941 1.00 74.75 242 MET A CA 1
ATOM 1901 C C . MET A 1 242 ? 52.816 27.586 21.314 1.00 76.64 242 MET A C 1
ATOM 1902 O O . MET A 1 242 ? 53.941 28.087 21.436 1.00 78.82 242 MET A O 1
ATOM 1907 N N . ARG A 1 243 ? 52.600 26.454 20.637 1.00 75.84 243 ARG A N 1
ATOM 1908 C CA . ARG A 1 243 ? 53.692 25.710 20.019 1.00 74.20 243 ARG A CA 1
ATOM 1909 C C . ARG A 1 243 ? 54.592 26.562 19.127 1.00 74.21 243 ARG A C 1
ATOM 1910 O O . ARG A 1 243 ? 55.771 26.268 18.977 1.00 72.30 243 ARG A O 1
ATOM 1918 N N . LYS A 1 244 ? 54.058 27.618 18.534 1.00 75.00 244 LYS A N 1
ATOM 1919 C CA . LYS A 1 244 ? 54.899 28.434 17.667 1.00 77.85 244 LYS A CA 1
ATOM 1920 C C . LYS A 1 244 ? 55.234 29.827 18.197 1.00 79.16 244 LYS A C 1
ATOM 1921 O O . LYS A 1 244 ? 55.836 30.629 17.475 1.00 79.20 244 LYS A O 1
ATOM 1927 N N . ASN A 1 245 ? 54.872 30.108 19.450 1.00 79.27 245 ASN A N 1
ATOM 1928 C CA . ASN A 1 245 ? 55.120 31.419 20.034 1.00 79.13 245 ASN A CA 1
ATOM 1929 C C . ASN A 1 245 ? 55.516 31.301 21.498 1.00 81.11 245 ASN A C 1
ATOM 1930 O O . ASN A 1 245 ? 54.688 31.492 22.397 1.00 81.05 245 ASN A O 1
ATOM 1935 N N . PRO A 1 246 ? 56.799 31.001 21.760 1.00 83.18 246 PRO A N 1
ATOM 1936 C CA . PRO A 1 246 ? 57.319 30.855 23.124 1.00 83.86 246 PRO A CA 1
ATOM 1937 C C . PRO A 1 246 ? 57.056 32.019 24.086 1.00 84.57 246 PRO A C 1
ATOM 1938 O O . PRO A 1 246 ? 57.176 31.854 25.302 1.00 86.72 246 PRO A O 1
ATOM 1942 N N . ASP A 1 247 ? 56.703 33.189 23.569 1.00 84.71 247 ASP A N 1
ATOM 1943 C CA . ASP A 1 247 ? 56.398 34.323 24.455 1.00 85.63 247 ASP A CA 1
ATOM 1944 C C . ASP A 1 247 ? 54.984 34.117 24.995 1.00 84.70 247 ASP A C 1
ATOM 1945 O O . ASP A 1 247 ? 54.734 34.249 26.194 1.00 83.74 247 ASP A O 1
ATOM 1950 N N . PHE A 1 248 ? 54.069 33.810 24.073 1.00 83.28 248 PHE A N 1
ATOM 1951 C CA . PHE A 1 248 ? 52.674 33.580 24.390 1.00 81.77 248 PHE A CA 1
ATOM 1952 C C . PHE A 1 248 ? 52.572 32.347 25.298 1.00 81.43 248 PHE A C 1
ATOM 1953 O O . PHE A 1 248 ? 51.710 32.287 26.180 1.00 82.02 248 PHE A O 1
ATOM 1961 N N . LYS A 1 249 ? 53.449 31.369 25.092 1.00 79.14 249 LYS A N 1
ATOM 1962 C CA . LYS A 1 249 ? 53.413 30.179 25.924 1.00 79.17 249 LYS A CA 1
ATOM 1963 C C . LYS A 1 249 ? 53.678 30.534 27.396 1.00 79.81 249 LYS A C 1
ATOM 1964 O O . LYS A 1 249 ? 53.010 30.040 28.304 1.00 80.11 249 LYS A O 1
ATOM 1970 N N . LEU A 1 250 ? 54.649 31.401 27.635 1.00 79.94 250 LEU A N 1
ATOM 1971 C CA . LEU A 1 250 ? 54.961 31.805 28.999 1.00 79.69 250 LEU A CA 1
ATOM 1972 C C . LEU A 1 250 ? 53.854 32.740 29.459 1.00 78.25 250 LEU A C 1
ATOM 1973 O O . LEU A 1 250 ? 53.526 32.812 30.641 1.00 78.17 250 LEU A O 1
ATOM 1978 N N . LYS A 1 251 ? 53.251 33.431 28.505 1.00 77.32 251 LYS A N 1
ATOM 1979 C CA . LYS A 1 251 ? 52.178 34.355 28.817 1.00 77.44 251 LYS A CA 1
ATOM 1980 C C . LYS A 1 251 ? 50.940 33.585 29.266 1.00 76.65 251 LYS A C 1
ATOM 1981 O O . LYS A 1 251 ? 50.078 34.122 29.975 1.00 76.08 251 LYS A O 1
ATOM 1987 N N . ILE A 1 252 ? 50.870 32.318 28.857 1.00 75.94 252 ILE A N 1
ATOM 1988 C CA . ILE A 1 252 ? 49.754 31.449 29.217 1.00 75.23 252 ILE A CA 1
ATOM 1989 C C . ILE A 1 252 ? 50.072 30.662 30.484 1.00 74.72 252 ILE A C 1
ATOM 1990 O O . ILE A 1 252 ? 49.185 30.391 31.281 1.00 73.24 252 ILE A O 1
ATOM 1995 N N . GLU A 1 253 ? 51.342 30.313 30.665 1.00 75.10 253 GLU A N 1
ATOM 1996 C CA . GLU A 1 253 ? 51.772 29.590 31.851 1.00 75.58 253 GLU A CA 1
ATOM 1997 C C . GLU A 1 253 ? 51.463 30.378 33.119 1.00 74.82 253 GLU A C 1
ATOM 1998 O O . GLU A 1 253 ? 51.256 29.790 34.169 1.00 74.65 253 GLU A O 1
ATOM 2004 N N . GLN A 1 254 ? 51.461 31.703 33.030 1.00 75.01 254 GLN A N 1
ATOM 2005 C CA . GLN A 1 254 ? 51.219 32.537 34.209 1.00 74.76 254 GLN A CA 1
ATOM 2006 C C . GLN A 1 254 ? 49.774 32.942 34.359 1.00 74.51 254 GLN A C 1
ATOM 2007 O O . GLN A 1 254 ? 49.452 33.733 35.248 1.00 75.90 254 GLN A O 1
ATOM 2013 N N . LEU A 1 255 ? 48.899 32.405 33.518 1.00 73.86 255 LEU A N 1
ATOM 2014 C CA . LEU A 1 255 ? 47.495 32.812 33.540 1.00 73.41 255 LEU A CA 1
ATOM 2015 C C . LEU A 1 255 ? 46.517 32.001 34.388 1.00 73.04 255 LEU A C 1
ATOM 2016 O O . LEU A 1 255 ? 46.463 30.789 34.282 1.00 72.20 255 LEU A O 1
ATOM 2021 N N . ARG A 1 256 ? 45.754 32.694 35.231 1.00 74.97 256 ARG A N 1
ATOM 2022 C CA . ARG A 1 256 ? 44.734 32.066 36.079 1.00 78.71 256 ARG A CA 1
ATOM 2023 C C . ARG A 1 256 ? 43.633 33.028 36.476 1.00 80.10 256 ARG A C 1
ATOM 2024 O O . ARG A 1 256 ? 43.767 34.243 36.332 1.00 79.45 256 ARG A O 1
ATOM 2032 N N . ARG A 1 257 ? 42.539 32.467 36.974 1.00 82.21 257 ARG A N 1
ATOM 2033 C CA . ARG A 1 257 ? 41.379 33.257 37.354 1.00 85.92 257 ARG A CA 1
ATOM 2034 C C . ARG A 1 257 ? 41.656 34.644 37.957 1.00 86.95 257 ARG A C 1
ATOM 2035 O O . ARG A 1 257 ? 41.127 35.655 37.488 1.00 86.33 257 ARG A O 1
ATOM 2043 N N . ASP A 1 258 ? 42.486 34.702 38.988 1.00 87.78 258 ASP A N 1
ATOM 2044 C CA . ASP A 1 258 ? 42.770 35.979 39.615 1.00 88.78 258 ASP A CA 1
ATOM 2045 C C . ASP A 1 258 ? 43.672 36.915 38.807 1.00 88.90 258 ASP A C 1
ATOM 2046 O O . ASP A 1 258 ? 44.152 37.921 39.333 1.00 89.47 258 ASP A O 1
ATOM 2051 N N . SER A 1 259 ? 43.911 36.600 37.535 1.00 88.03 259 SER A N 1
ATOM 2052 C CA . SER A 1 259 ? 44.743 37.482 36.723 1.00 87.82 259 SER A CA 1
ATOM 2053 C C . SER A 1 259 ? 43.878 38.678 36.326 1.00 89.86 259 SER A C 1
ATOM 2054 O O . SER A 1 259 ? 42.642 38.570 36.238 1.00 89.15 259 SER A O 1
ATOM 2057 N N . GLU A 1 260 ? 44.520 39.824 36.112 1.00 91.04 260 GLU A N 1
ATOM 2058 C CA . GLU A 1 260 ? 43.785 41.033 35.767 1.00 92.89 260 GLU A CA 1
ATOM 2059 C C . GLU A 1 260 ? 43.237 40.979 34.341 1.00 93.70 260 GLU A C 1
ATOM 2060 O O . GLU A 1 260 ? 43.937 40.583 33.402 1.00 94.54 260 GLU A O 1
ATOM 2066 N N . ARG A 1 261 ? 41.973 41.375 34.197 1.00 94.00 261 ARG A N 1
ATOM 2067 C CA . ARG A 1 261 ? 41.283 41.348 32.916 1.00 94.41 261 ARG A CA 1
ATOM 2068 C C . ARG A 1 261 ? 42.103 41.783 31.705 1.00 94.17 261 ARG A C 1
ATOM 2069 O O . ARG A 1 261 ? 41.786 41.395 30.573 1.00 94.76 261 ARG A O 1
ATOM 2077 N N . LYS A 1 262 ? 43.153 42.568 31.921 1.00 93.42 262 LYS A N 1
ATOM 2078 C CA . LYS A 1 262 ? 43.961 43.036 30.796 1.00 93.28 262 LYS A CA 1
ATOM 2079 C C . LYS A 1 262 ? 44.985 42.026 30.289 1.00 92.54 262 LYS A C 1
ATOM 2080 O O . LYS A 1 262 ? 45.406 42.091 29.129 1.00 91.72 262 LYS A O 1
ATOM 2086 N N . GLU A 1 263 ? 45.408 41.101 31.145 1.00 91.53 263 GLU A N 1
ATOM 2087 C CA . GLU A 1 263 ? 46.358 40.097 30.686 1.00 91.27 263 GLU A CA 1
ATOM 2088 C C . GLU A 1 263 ? 45.531 39.174 29.793 1.00 90.36 263 GLU A C 1
ATOM 2089 O O . GLU A 1 263 ? 46.007 38.657 28.787 1.00 89.40 263 GLU A O 1
ATOM 2095 N N . PHE A 1 264 ? 44.272 39.000 30.172 1.00 89.45 264 PHE A N 1
ATOM 2096 C CA . PHE A 1 264 ? 43.352 38.190 29.406 1.00 89.66 264 PHE A CA 1
ATOM 2097 C C . PHE A 1 264 ? 43.066 38.881 28.072 1.00 91.34 264 PHE A C 1
ATOM 2098 O O . PHE A 1 264 ? 43.256 38.300 26.999 1.00 91.32 264 PHE A O 1
ATOM 2106 N N . GLU A 1 265 ? 42.591 40.121 28.141 1.00 92.71 265 GLU A N 1
ATOM 2107 C CA . GLU A 1 265 ? 42.309 40.877 26.928 1.00 93.75 265 GLU A CA 1
ATOM 2108 C C . GLU A 1 265 ? 43.510 40.757 25.995 1.00 93.26 265 GLU A C 1
ATOM 2109 O O . GLU A 1 265 ? 43.360 40.456 24.812 1.00 93.80 265 GLU A O 1
ATOM 2115 N N . GLU A 1 266 ? 44.704 40.981 26.539 1.00 92.47 266 GLU A N 1
ATOM 2116 C CA . GLU A 1 266 ? 45.927 40.904 25.752 1.00 91.31 266 GLU A CA 1
ATOM 2117 C C . GLU A 1 266 ? 46.035 39.561 25.031 1.00 89.86 266 GLU A C 1
ATOM 2118 O O . GLU A 1 266 ? 46.336 39.516 23.838 1.00 88.58 266 GLU A O 1
ATOM 2124 N N . CYS A 1 267 ? 45.781 38.477 25.766 1.00 88.77 267 CYS A N 1
ATOM 2125 C CA . CYS A 1 267 ? 45.830 37.123 25.217 1.00 87.81 267 CYS A CA 1
ATOM 2126 C C . CYS A 1 267 ? 44.785 36.872 24.146 1.00 86.60 267 CYS A C 1
ATOM 2127 O O . CYS A 1 267 ? 45.121 36.442 23.050 1.00 85.90 267 CYS A O 1
ATOM 2130 N N . ILE A 1 268 ? 43.521 37.130 24.458 1.00 85.49 268 ILE A N 1
ATOM 2131 C CA . ILE A 1 268 ? 42.483 36.912 23.466 1.00 85.68 268 ILE A CA 1
ATOM 2132 C C . ILE A 1 268 ? 42.661 37.850 22.267 1.00 86.32 268 ILE A C 1
ATOM 2133 O O . ILE A 1 268 ? 42.200 37.557 21.169 1.00 86.58 268 ILE A O 1
ATOM 2138 N N . GLN A 1 269 ? 43.368 38.958 22.468 1.00 87.06 269 GLN A N 1
ATOM 2139 C CA . GLN A 1 269 ? 43.609 39.916 21.382 1.00 86.97 269 GLN A CA 1
ATOM 2140 C C . GLN A 1 269 ? 44.738 39.457 20.479 1.00 86.29 269 GLN A C 1
ATOM 2141 O O . GLN A 1 269 ? 44.814 39.868 19.336 1.00 85.38 269 GLN A O 1
ATOM 2147 N N . ILE A 1 270 ? 45.622 38.616 21.008 1.00 86.81 270 ILE A N 1
ATOM 2148 C CA . ILE A 1 270 ? 46.751 38.102 20.244 1.00 87.19 270 ILE A CA 1
ATOM 2149 C C . ILE A 1 270 ? 46.310 36.949 19.349 1.00 87.48 270 ILE A C 1
ATOM 2150 O O . ILE A 1 270 ? 46.780 36.811 18.223 1.00 88.63 270 ILE A O 1
ATOM 2155 N N . ILE A 1 271 ? 45.401 36.123 19.852 1.00 87.29 271 ILE A N 1
ATOM 2156 C CA . ILE A 1 271 ? 44.912 34.986 19.088 1.00 86.40 271 ILE A CA 1
ATOM 2157 C C . ILE A 1 271 ? 44.235 35.414 17.783 1.00 85.61 271 ILE A C 1
ATOM 2158 O O . ILE A 1 271 ? 44.389 34.751 16.751 1.00 84.98 271 ILE A O 1
ATOM 2163 N N . ARG A 1 272 ? 43.510 36.528 17.827 1.00 84.79 272 ARG A N 1
ATOM 2164 C CA . ARG A 1 272 ? 42.787 37.023 16.658 1.00 85.06 272 ARG A CA 1
ATOM 2165 C C . ARG A 1 272 ? 43.619 37.431 15.445 1.00 85.68 272 ARG A C 1
ATOM 2166 O O . ARG A 1 272 ? 43.318 37.007 14.323 1.00 86.20 272 ARG A O 1
ATOM 2174 N N . LYS A 1 273 ? 44.649 38.252 15.632 1.00 85.44 273 LYS A N 1
ATOM 2175 C CA . LYS A 1 273 ? 45.457 38.648 14.481 1.00 86.18 273 LYS A CA 1
ATOM 2176 C C . LYS A 1 273 ? 46.433 37.528 14.144 1.00 86.64 273 LYS A C 1
ATOM 2177 O O . LYS A 1 273 ? 47.427 37.729 13.428 1.00 87.14 273 LYS A O 1
ATOM 2183 N N . SER A 1 274 ? 46.126 36.342 14.655 1.00 85.76 274 SER A N 1
ATOM 2184 C CA . SER A 1 274 ? 46.962 35.170 14.469 1.00 85.12 274 SER A CA 1
ATOM 2185 C C . SER A 1 274 ? 46.546 34.259 13.308 1.00 83.64 274 SER A C 1
ATOM 2186 O O . SER A 1 274 ? 45.429 34.357 12.767 1.00 81.56 274 SER A O 1
ATOM 2189 N N . ASP A 1 275 ? 47.473 33.380 12.931 1.00 82.25 275 ASP A N 1
ATOM 2190 C CA . ASP A 1 275 ? 47.239 32.407 11.870 1.00 81.96 275 ASP A CA 1
ATOM 2191 C C . ASP A 1 275 ? 46.579 31.184 12.514 1.00 79.54 275 ASP A C 1
ATOM 2192 O O . ASP A 1 275 ? 45.939 30.362 11.848 1.00 78.90 275 ASP A O 1
ATOM 2197 N N . SER A 1 276 ? 46.741 31.094 13.828 1.00 76.49 276 SER A N 1
ATOM 2198 C CA . SER A 1 276 ? 46.215 29.996 14.616 1.00 73.00 276 SER A CA 1
ATOM 2199 C C . SER A 1 276 ? 44.707 29.876 14.570 1.00 70.35 276 SER A C 1
ATOM 2200 O O . SER A 1 276 ? 44.161 28.789 14.710 1.00 69.91 276 SER A O 1
ATOM 2203 N N . ILE A 1 277 ? 44.025 30.990 14.383 1.00 68.00 277 ILE A N 1
ATOM 2204 C CA . ILE A 1 277 ? 42.585 30.940 14.292 1.00 67.02 277 ILE A CA 1
ATOM 2205 C C . ILE A 1 277 ? 42.274 30.225 12.996 1.00 67.91 277 ILE A C 1
ATOM 2206 O O . ILE A 1 277 ? 41.249 29.562 12.867 1.00 68.14 277 ILE A O 1
ATOM 2211 N N . ASP A 1 278 ? 43.176 30.349 12.036 1.00 68.28 278 ASP A N 1
ATOM 2212 C CA . ASP A 1 278 ? 42.956 29.715 10.750 1.00 70.12 278 ASP A CA 1
ATOM 2213 C C . ASP A 1 278 ? 43.459 28.282 10.707 1.00 69.51 278 ASP A C 1
ATOM 2214 O O . ASP A 1 278 ? 42.873 27.432 10.032 1.00 69.96 278 ASP A O 1
ATOM 2219 N N . GLU A 1 279 ? 44.532 28.002 11.436 1.00 68.57 279 GLU A N 1
ATOM 2220 C CA . GLU A 1 279 ? 45.047 26.654 11.470 1.00 66.61 279 GLU A CA 1
ATOM 2221 C C . GLU A 1 279 ? 43.974 25.823 12.186 1.00 65.39 279 GLU A C 1
ATOM 2222 O O . GLU A 1 279 ? 43.731 24.672 11.823 1.00 65.10 279 GLU A O 1
ATOM 2228 N N . ALA A 1 280 ? 43.310 26.424 13.183 1.00 62.83 280 ALA A N 1
ATOM 2229 C CA . ALA A 1 280 ? 42.253 25.745 13.938 1.00 60.05 280 ALA A CA 1
ATOM 2230 C C . ALA A 1 280 ? 41.096 25.419 12.998 1.00 59.52 280 ALA A C 1
ATOM 2231 O O . ALA A 1 280 ? 40.665 24.268 12.891 1.00 58.52 280 ALA A O 1
ATOM 2233 N N . LYS A 1 281 ? 40.605 26.450 12.323 1.00 60.20 281 LYS A N 1
ATOM 2234 C CA . LYS A 1 281 ? 39.529 26.320 11.356 1.00 61.07 281 LYS A CA 1
ATOM 2235 C C . LYS A 1 281 ? 39.868 25.211 10.368 1.00 60.86 281 LYS A C 1
ATOM 2236 O O . LYS A 1 281 ? 38.987 24.481 9.919 1.00 60.44 281 LYS A O 1
ATOM 2242 N N . ALA A 1 282 ? 41.149 25.107 10.030 1.00 60.24 282 ALA A N 1
ATOM 2243 C CA . ALA A 1 282 ? 41.630 24.108 9.071 1.00 61.04 282 ALA A CA 1
ATOM 2244 C C . ALA A 1 282 ? 41.427 22.669 9.530 1.00 61.54 282 ALA A C 1
ATOM 2245 O O . ALA A 1 282 ? 41.129 21.763 8.735 1.00 62.02 282 ALA A O 1
ATOM 2247 N N . VAL A 1 283 ? 41.618 22.459 10.821 1.00 61.08 283 VAL A N 1
ATOM 2248 C CA . VAL A 1 283 ? 41.453 21.142 11.396 1.00 59.59 283 VAL A CA 1
ATOM 2249 C C . VAL A 1 283 ? 39.965 20.785 11.346 1.00 59.88 283 VAL A C 1
ATOM 2250 O O . VAL A 1 283 ? 39.574 19.621 11.191 1.00 60.80 283 VAL A O 1
ATOM 2254 N N . SER A 1 284 ? 39.132 21.799 11.515 1.00 58.20 284 SER A N 1
ATOM 2255 C CA . SER A 1 284 ? 37.709 21.597 11.470 1.00 57.08 284 SER A CA 1
ATOM 2256 C C . SER A 1 284 ? 37.445 21.077 10.073 1.00 56.79 284 SER A C 1
ATOM 2257 O O . SER A 1 284 ? 36.805 20.039 9.887 1.00 56.28 284 SER A O 1
ATOM 2260 N N . SER A 1 285 ? 37.973 21.803 9.091 1.00 57.21 285 SER A N 1
ATOM 2261 C CA . SER A 1 285 ? 37.800 21.447 7.688 1.00 57.33 285 SER A CA 1
ATOM 2262 C C . SER A 1 285 ? 38.285 20.083 7.279 1.00 57.04 285 SER A C 1
ATOM 2263 O O . SER A 1 285 ? 37.577 19.371 6.567 1.00 57.90 285 SER A O 1
ATOM 2266 N N . LYS A 1 286 ? 39.482 19.709 7.697 1.00 55.64 286 LYS A N 1
ATOM 2267 C CA . LYS A 1 286 ? 39.949 18.397 7.341 1.00 56.62 286 LYS A CA 1
ATOM 2268 C C . LYS A 1 286 ? 38.947 17.378 7.910 1.00 57.78 286 LYS A C 1
ATOM 2269 O O . LYS A 1 286 ? 38.592 16.381 7.246 1.00 56.16 286 LYS A O 1
ATOM 2275 N N . TYR A 1 287 ? 38.478 17.645 9.136 1.00 58.13 287 TYR A N 1
ATOM 2276 C CA . TYR A 1 287 ? 37.505 16.770 9.818 1.00 56.47 287 TYR A CA 1
ATOM 2277 C C . TYR A 1 287 ? 36.218 16.639 9.041 1.00 55.07 287 TYR A C 1
ATOM 2278 O O . TYR A 1 287 ? 35.671 15.542 8.949 1.00 54.95 287 TYR A O 1
ATOM 2287 N N . LEU A 1 288 ? 35.743 17.755 8.488 1.00 54.99 288 LEU A N 1
ATOM 2288 C CA . LEU A 1 288 ? 34.530 17.770 7.685 1.00 55.74 288 LEU A CA 1
ATOM 2289 C C . LEU A 1 288 ? 34.659 16.953 6.380 1.00 56.47 288 LEU A C 1
ATOM 2290 O O . LEU A 1 288 ? 33.713 16.305 5.960 1.00 55.84 288 LEU A O 1
ATOM 2295 N N . SER A 1 289 ? 35.833 16.993 5.742 1.00 56.35 289 SER A N 1
ATOM 2296 C CA . SER A 1 289 ? 36.076 16.222 4.527 1.00 55.81 289 SER A CA 1
ATOM 2297 C C . SER A 1 289 ? 36.056 14.752 4.909 1.00 56.55 289 SER A C 1
ATOM 2298 O O . SER A 1 2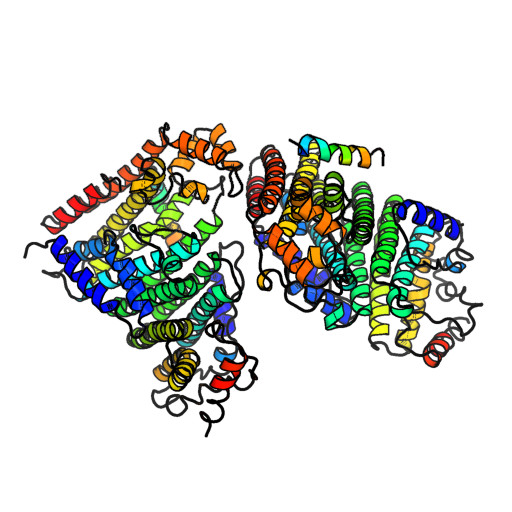89 ? 35.462 13.933 4.229 1.00 57.49 289 SER A O 1
ATOM 2301 N N . LYS A 1 290 ? 36.713 14.400 5.997 1.00 57.05 290 LYS A N 1
ATOM 2302 C CA . LYS A 1 290 ? 36.685 13.006 6.387 1.00 60.15 290 LYS A CA 1
ATOM 2303 C C . LYS A 1 290 ? 35.229 12.564 6.460 1.00 61.88 290 LYS A C 1
ATOM 2304 O O . LYS A 1 290 ? 34.910 11.401 6.190 1.00 63.74 290 LYS A O 1
ATOM 2310 N N . ALA A 1 291 ? 34.336 13.488 6.804 1.00 61.83 291 ALA A N 1
ATOM 2311 C CA . ALA A 1 291 ? 32.932 13.115 6.919 1.00 62.16 291 ALA A CA 1
ATOM 2312 C C . ALA A 1 291 ? 32.253 13.082 5.561 1.00 62.28 291 ALA A C 1
ATOM 2313 O O . ALA A 1 291 ? 31.472 12.178 5.288 1.00 62.37 291 ALA A O 1
ATOM 2315 N N . LEU A 1 292 ? 32.555 14.062 4.709 1.00 63.42 292 LEU A N 1
ATOM 2316 C CA . LEU A 1 292 ? 31.969 14.131 3.368 1.00 63.61 292 LEU A CA 1
ATOM 2317 C C . LEU A 1 292 ? 32.396 12.964 2.488 1.00 64.48 292 LEU A C 1
ATOM 2318 O O . LEU A 1 292 ? 31.635 12.497 1.657 1.00 63.00 292 LEU A O 1
ATOM 2323 N N . ASN A 1 293 ? 33.617 12.485 2.688 1.00 66.67 293 ASN A N 1
ATOM 2324 C CA . ASN A 1 293 ? 34.111 11.351 1.924 1.00 68.86 293 ASN A CA 1
ATOM 2325 C C . ASN A 1 293 ? 33.215 10.138 2.202 1.00 68.13 293 ASN A C 1
ATOM 2326 O O . ASN A 1 293 ? 32.737 9.472 1.280 1.00 70.45 293 ASN A O 1
ATOM 2331 N N . LEU A 1 294 ? 32.986 9.867 3.478 1.00 66.27 294 LEU A N 1
ATOM 2332 C CA . LEU A 1 294 ? 32.156 8.748 3.900 1.00 64.14 294 LEU A CA 1
ATOM 2333 C C . LEU A 1 294 ? 30.683 8.915 3.546 1.00 63.99 294 LEU A C 1
ATOM 2334 O O . LEU A 1 294 ? 29.966 7.928 3.410 1.00 64.49 294 LEU A O 1
ATOM 2339 N N . ILE A 1 295 ? 30.222 10.151 3.401 1.00 62.49 295 ILE A N 1
ATOM 2340 C CA . ILE A 1 295 ? 28.813 10.346 3.125 1.00 63.45 295 ILE A CA 1
ATOM 2341 C C . ILE A 1 295 ? 28.582 9.944 1.687 1.00 65.20 295 ILE A C 1
ATOM 2342 O O . ILE A 1 295 ? 27.515 9.438 1.305 1.00 66.89 295 ILE A O 1
ATOM 2347 N N . SER A 1 296 ? 29.617 10.148 0.893 1.00 66.35 296 SER A N 1
ATOM 2348 C CA . SER A 1 296 ? 29.566 9.837 -0.518 1.00 66.93 296 SER A CA 1
ATOM 2349 C C . SER A 1 296 ? 29.475 8.348 -0.715 1.00 66.36 296 SER A C 1
ATOM 2350 O O . SER A 1 296 ? 28.706 7.877 -1.532 1.00 67.36 296 SER A O 1
ATOM 2353 N N . GLU A 1 297 ? 30.238 7.605 0.065 1.00 65.60 297 GLU A N 1
ATOM 2354 C CA . GLU A 1 297 ? 30.206 6.165 -0.029 1.00 66.09 297 GLU A CA 1
ATOM 2355 C C . GLU A 1 297 ? 28.849 5.566 0.375 1.00 66.43 297 GLU A C 1
ATOM 2356 O O . GLU A 1 297 ? 28.718 4.351 0.519 1.00 67.42 297 GLU A O 1
ATOM 2362 N N . LEU A 1 298 ? 27.836 6.411 0.555 1.00 66.19 298 LEU A N 1
ATOM 2363 C CA . LEU A 1 298 ? 26.496 5.941 0.926 1.00 66.75 298 LEU A CA 1
ATOM 2364 C C . LEU A 1 298 ? 25.544 6.011 -0.285 1.00 68.89 298 LEU A C 1
ATOM 2365 O O . LEU A 1 298 ? 25.729 6.833 -1.180 1.00 69.15 298 LEU A O 1
ATOM 2370 N N . PRO A 1 299 ? 24.504 5.156 -0.315 1.00 69.37 299 PRO A N 1
ATOM 2371 C CA . PRO A 1 299 ? 23.525 5.131 -1.411 1.00 69.96 299 PRO A CA 1
ATOM 2372 C C . PRO A 1 299 ? 22.871 6.479 -1.763 1.00 71.27 299 PRO A C 1
ATOM 2373 O O . PRO A 1 299 ? 22.403 7.219 -0.885 1.00 70.44 299 PRO A O 1
ATOM 2377 N N . ASP A 1 300 ? 22.825 6.773 -3.061 1.00 72.43 300 ASP A N 1
ATOM 2378 C CA . ASP A 1 300 ? 22.233 8.010 -3.574 1.00 72.89 300 ASP A CA 1
ATOM 2379 C C . ASP A 1 300 ? 20.741 8.058 -3.342 1.00 71.99 300 ASP A C 1
ATOM 2380 O O . ASP A 1 300 ? 20.051 7.045 -3.438 1.00 69.64 300 ASP A O 1
ATOM 2385 N N . GLY A 1 301 ? 20.250 9.257 -3.054 1.00 72.93 301 GLY A N 1
ATOM 2386 C CA . GLY A 1 301 ? 18.835 9.447 -2.783 1.00 73.72 301 GLY A CA 1
ATOM 2387 C C . GLY A 1 301 ? 18.669 10.764 -2.053 1.00 74.57 301 GLY A C 1
ATOM 2388 O O . GLY A 1 301 ? 19.657 11.486 -1.896 1.00 75.89 301 GLY A O 1
ATOM 2389 N N . HIS A 1 302 ? 17.455 11.090 -1.601 1.00 74.17 302 HIS A N 1
ATOM 2390 C CA . HIS A 1 302 ? 17.253 12.360 -0.918 1.00 72.76 302 HIS A CA 1
ATOM 2391 C C . HIS A 1 302 ? 17.979 12.404 0.421 1.00 73.02 302 HIS A C 1
ATOM 2392 O O . HIS A 1 302 ? 18.609 13.408 0.767 1.00 72.44 302 HIS A O 1
ATOM 2399 N N . PRO A 1 303 ? 17.892 11.322 1.205 1.00 72.75 303 PRO A N 1
ATOM 2400 C CA . PRO A 1 303 ? 18.604 11.383 2.482 1.00 71.95 303 PRO A CA 1
ATOM 2401 C C . PRO A 1 303 ? 20.068 11.762 2.269 1.00 69.94 303 PRO A C 1
ATOM 2402 O O . PRO A 1 303 ? 20.539 12.742 2.828 1.00 69.99 303 PRO A O 1
ATOM 2406 N N . LYS A 1 304 ? 20.775 11.006 1.440 1.00 68.97 304 LYS A N 1
ATOM 2407 C CA . LYS A 1 304 ? 22.170 11.305 1.168 1.00 67.13 304 LYS A CA 1
ATOM 2408 C C . LYS A 1 304 ? 22.365 12.760 0.743 1.00 66.33 304 LYS A C 1
ATOM 2409 O O . LYS A 1 304 ? 23.415 13.331 0.984 1.00 65.99 304 LYS A O 1
ATOM 2415 N N . SER A 1 305 ? 21.355 13.363 0.124 1.00 65.15 305 SER A N 1
ATOM 2416 C CA . SER A 1 305 ? 21.447 14.760 -0.297 1.00 64.20 305 SER A CA 1
ATOM 2417 C C . SER A 1 305 ? 21.266 15.709 0.888 1.00 63.97 305 SER A C 1
ATOM 2418 O O . SER A 1 305 ? 21.799 16.826 0.907 1.00 64.10 305 SER A O 1
ATOM 2421 N N . LEU A 1 306 ? 20.487 15.269 1.870 1.00 64.18 306 LEU A N 1
ATOM 2422 C CA . LEU A 1 306 ? 20.210 16.084 3.047 1.00 63.17 306 LEU A CA 1
ATOM 2423 C C . LEU A 1 306 ? 21.366 16.065 4.010 1.00 61.36 306 LEU A C 1
ATOM 2424 O O . LEU A 1 306 ? 21.712 17.078 4.574 1.00 61.21 306 LEU A O 1
ATOM 2429 N N . LEU A 1 307 ? 21.974 14.905 4.183 1.00 61.44 307 LEU A N 1
ATOM 2430 C CA . LEU A 1 307 ? 23.121 14.782 5.065 1.00 61.25 307 LEU A CA 1
ATOM 2431 C C . LEU A 1 307 ? 24.255 15.607 4.448 1.00 62.15 307 LEU A C 1
ATOM 2432 O O . LEU A 1 307 ? 24.897 16.376 5.158 1.00 63.22 307 LEU A O 1
ATOM 2437 N N . LEU A 1 308 ? 24.485 15.463 3.136 1.00 62.54 308 LEU A N 1
ATOM 2438 C CA . LEU A 1 308 ? 25.529 16.228 2.437 1.00 64.29 308 LEU A CA 1
ATOM 2439 C C . LEU A 1 308 ? 25.304 17.725 2.644 1.00 65.48 308 LEU A C 1
ATOM 2440 O O . LEU A 1 308 ? 26.228 18.473 2.957 1.00 65.38 308 LEU A O 1
ATOM 2445 N N . SER A 1 309 ? 24.061 18.148 2.462 1.00 66.88 309 SER A N 1
ATOM 2446 C CA . SER A 1 309 ? 23.679 19.538 2.659 1.00 67.60 309 SER A CA 1
ATOM 2447 C C . SER A 1 309 ? 23.902 19.982 4.116 1.00 68.40 309 SER A C 1
ATOM 2448 O O . SER A 1 309 ? 24.537 20.998 4.375 1.00 69.15 309 SER A O 1
ATOM 2451 N N . LEU A 1 310 ? 23.367 19.221 5.065 1.00 69.01 310 LEU A N 1
ATOM 2452 C CA . LEU A 1 310 ? 23.520 19.550 6.472 1.00 70.09 310 LEU A CA 1
ATOM 2453 C C . LEU A 1 310 ? 24.993 19.515 6.896 1.00 70.21 310 LEU A C 1
ATOM 2454 O O . LEU A 1 310 ? 25.447 20.365 7.644 1.00 70.20 310 LEU A O 1
ATOM 2459 N N . THR A 1 311 ? 25.743 18.532 6.426 1.00 70.47 311 THR A N 1
ATOM 2460 C CA . THR A 1 311 ? 27.154 18.456 6.783 1.00 71.93 311 THR A CA 1
ATOM 2461 C C . THR A 1 311 ? 27.952 19.625 6.190 1.00 75.18 311 THR A C 1
ATOM 2462 O O . THR A 1 311 ? 29.075 19.907 6.629 1.00 74.56 311 THR A O 1
ATOM 2466 N N . LYS A 1 312 ? 27.380 20.297 5.188 1.00 77.55 312 LYS A N 1
ATOM 2467 C CA . LYS A 1 312 ? 28.083 21.396 4.550 1.00 79.43 312 LYS A CA 1
ATOM 2468 C C . LYS A 1 312 ? 27.809 22.748 5.139 1.00 81.71 312 LYS A C 1
ATOM 2469 O O . LYS A 1 312 ? 28.542 23.699 4.867 1.00 82.31 312 LYS A O 1
ATOM 2475 N N . LYS A 1 313 ? 26.748 22.844 5.929 1.00 84.57 313 LYS A N 1
ATOM 2476 C CA . LYS A 1 313 ? 26.447 24.093 6.606 1.00 87.77 313 LYS A CA 1
ATOM 2477 C C . LYS A 1 313 ? 27.264 23.980 7.902 1.00 90.20 313 LYS A C 1
ATOM 2478 O O . LYS A 1 313 ? 28.062 24.874 8.228 1.00 90.98 313 LYS A O 1
ATOM 2484 N N . MET A 1 314 ? 27.097 22.857 8.606 1.00 90.93 314 MET A N 1
ATOM 2485 C CA . MET A 1 314 ? 27.824 22.599 9.851 1.00 92.14 314 MET A CA 1
ATOM 2486 C C . MET A 1 314 ? 29.190 23.276 9.879 1.00 93.68 314 MET A C 1
ATOM 2487 O O . MET A 1 314 ? 29.557 23.903 10.873 1.00 94.02 314 MET A O 1
ATOM 2492 N N . GLY A 1 315 ? 29.936 23.136 8.785 1.00 95.00 315 GLY A N 1
ATOM 2493 C CA . GLY A 1 315 ? 31.262 23.714 8.717 1.00 97.62 315 GLY A CA 1
ATOM 2494 C C . GLY A 1 315 ? 31.305 25.134 8.219 1.00 99.54 315 GLY A C 1
ATOM 2495 O O . GLY A 1 315 ? 32.053 25.956 8.741 1.00 100.15 315 GLY A O 1
ATOM 2496 N N . SER A 1 316 ? 30.524 25.424 7.189 1.00 101.72 316 SER A N 1
ATOM 2497 C CA . SER A 1 316 ? 30.474 26.778 6.652 1.00 103.70 316 SER A CA 1
ATOM 2498 C C . SER A 1 316 ? 29.473 27.569 7.498 1.00 104.60 316 SER A C 1
ATOM 2499 O O . SER A 1 316 ? 28.547 28.201 6.973 1.00 104.53 316 SER A O 1
ATOM 2502 N N . ARG A 1 317 ? 29.676 27.513 8.812 1.00 104.64 317 ARG A N 1
ATOM 2503 C CA . ARG A 1 317 ? 28.814 28.176 9.780 1.00 105.15 317 ARG A CA 1
ATOM 2504 C C . ARG A 1 317 ? 29.616 29.205 10.550 1.00 106.53 317 ARG A C 1
ATOM 2505 O O . ARG A 1 317 ? 30.842 29.277 10.415 1.00 107.41 317 ARG A O 1
ATOM 2513 N N . ASN A 1 318 ? 28.916 29.999 11.353 1.00 107.47 318 ASN A N 1
ATOM 2514 C CA . ASN A 1 318 ? 29.554 31.021 12.166 1.00 109.09 318 ASN A CA 1
ATOM 2515 C C . ASN A 1 318 ? 28.643 31.572 13.267 1.00 108.96 318 ASN A C 1
ATOM 2516 O O . ASN A 1 318 ? 28.602 32.775 13.507 1.00 108.94 318 ASN A O 1
ATOM 2521 N N . THR A 1 319 ? 27.917 30.679 13.936 1.00 109.30 319 THR A N 1
ATOM 2522 C CA . THR A 1 319 ? 27.041 31.067 15.042 1.00 109.44 319 THR A CA 1
ATOM 2523 C C . THR A 1 319 ? 26.224 29.874 15.552 1.00 109.08 319 THR A C 1
ATOM 2524 O O . THR A 1 319 ? 25.090 30.082 16.029 1.00 109.13 319 THR A O 1
ATOM 2529 N N . ALA B 1 2 ? 12.696 62.660 -35.618 1.00 89.04 2 ALA B N 1
ATOM 2530 C CA . ALA B 1 2 ? 11.569 61.915 -34.964 1.00 89.51 2 ALA B CA 1
ATOM 2531 C C . ALA B 1 2 ? 11.813 60.412 -34.975 1.00 88.59 2 ALA B C 1
ATOM 2532 O O . ALA B 1 2 ? 10.988 59.641 -34.476 1.00 88.63 2 ALA B O 1
ATOM 2534 N N . LYS B 1 3 ? 12.933 60.003 -35.569 1.00 87.88 3 LYS B N 1
ATOM 2535 C CA . LYS B 1 3 ? 13.298 58.594 -35.610 1.00 86.04 3 LYS B CA 1
ATOM 2536 C C . LYS B 1 3 ? 13.910 58.397 -34.243 1.00 84.19 3 LYS B C 1
ATOM 2537 O O . LYS B 1 3 ? 14.967 58.974 -33.931 1.00 84.38 3 LYS B O 1
ATOM 2543 N N . LEU B 1 4 ? 13.221 57.600 -33.434 1.00 80.89 4 LEU B N 1
ATOM 2544 C CA . LEU B 1 4 ? 13.644 57.273 -32.089 1.00 76.91 4 LEU B CA 1
ATOM 2545 C C . LEU B 1 4 ? 15.136 56.963 -32.076 1.00 75.94 4 LEU B C 1
ATOM 2546 O O . LEU B 1 4 ? 15.613 56.115 -32.834 1.00 75.46 4 LEU B O 1
ATOM 2551 N N . ASN B 1 5 ? 15.871 57.680 -31.233 1.00 74.42 5 ASN B N 1
ATOM 2552 C CA . ASN B 1 5 ? 17.294 57.443 -31.063 1.00 71.85 5 ASN B CA 1
ATOM 2553 C C . ASN B 1 5 ? 17.394 56.862 -29.650 1.00 70.85 5 ASN B C 1
ATOM 2554 O O . ASN B 1 5 ? 16.886 57.445 -28.683 1.00 68.38 5 ASN B O 1
ATOM 2559 N N . MET B 1 6 ? 18.014 55.692 -29.542 1.00 69.46 6 MET B N 1
ATOM 2560 C CA . MET B 1 6 ? 18.132 55.027 -28.258 1.00 67.98 6 MET B CA 1
ATOM 2561 C C . MET B 1 6 ? 18.998 55.876 -27.353 1.00 68.14 6 MET B C 1
ATOM 2562 O O . MET B 1 6 ? 18.575 56.272 -26.275 1.00 68.33 6 MET B O 1
ATOM 2567 N N . ASN B 1 7 ? 20.214 56.160 -27.802 1.00 67.67 7 ASN B N 1
ATOM 2568 C CA . ASN B 1 7 ? 21.143 56.974 -27.026 1.00 67.14 7 ASN B CA 1
ATOM 2569 C C . ASN B 1 7 ? 20.434 58.177 -26.428 1.00 66.94 7 ASN B C 1
ATOM 2570 O O . ASN B 1 7 ? 20.529 58.438 -25.241 1.00 67.91 7 ASN B O 1
ATOM 2575 N N . ASN B 1 8 ? 19.725 58.905 -27.269 1.00 66.19 8 ASN B N 1
ATOM 2576 C CA . ASN B 1 8 ? 19.011 60.077 -26.845 1.00 66.14 8 ASN B CA 1
ATOM 2577 C C . ASN B 1 8 ? 17.945 59.684 -25.839 1.00 65.41 8 ASN B C 1
ATOM 2578 O O . ASN B 1 8 ? 17.726 60.391 -24.857 1.00 64.58 8 ASN B O 1
ATOM 2583 N N . GLU B 1 9 ? 17.282 58.555 -26.063 1.00 65.05 9 GLU B N 1
ATOM 2584 C CA . GLU B 1 9 ? 16.231 58.142 -25.130 1.00 64.37 9 GLU B CA 1
ATOM 2585 C C . GLU B 1 9 ? 16.776 57.794 -23.762 1.00 63.38 9 GLU B C 1
ATOM 2586 O O . GLU B 1 9 ? 16.169 58.145 -22.755 1.00 63.71 9 GLU B O 1
ATOM 2592 N N . ILE B 1 10 ? 17.916 57.106 -23.727 1.00 62.98 10 ILE B N 1
ATOM 2593 C CA . ILE B 1 10 ? 18.555 56.717 -22.470 1.00 61.45 10 ILE B CA 1
ATOM 2594 C C . ILE B 1 10 ? 18.976 57.937 -21.646 1.00 62.13 10 ILE B C 1
ATOM 2595 O O . ILE B 1 10 ? 18.920 57.902 -20.417 1.00 62.06 10 ILE B O 1
ATOM 2600 N N . LYS B 1 11 ? 19.397 59.015 -22.309 1.00 62.15 11 LYS B N 1
ATOM 2601 C CA . LYS B 1 11 ? 19.807 60.218 -21.582 1.00 64.25 11 LYS B CA 1
ATOM 2602 C C . LYS B 1 11 ? 18.610 60.871 -20.895 1.00 64.62 11 LYS B C 1
ATOM 2603 O O . LYS B 1 11 ? 18.727 61.394 -19.783 1.00 65.34 11 LYS B O 1
ATOM 2609 N N . LYS B 1 12 ? 17.457 60.839 -21.554 1.00 62.93 12 LYS B N 1
ATOM 2610 C CA . LYS B 1 12 ? 16.287 61.434 -20.975 1.00 61.61 12 LYS B CA 1
ATOM 2611 C C . LYS B 1 12 ? 15.916 60.640 -19.738 1.00 60.91 12 LYS B C 1
ATOM 2612 O O . LYS B 1 12 ? 15.488 61.204 -18.742 1.00 60.79 12 LYS B O 1
ATOM 2618 N N . VAL B 1 13 ? 16.100 59.330 -19.774 1.00 59.35 13 VAL B N 1
ATOM 2619 C CA . VAL B 1 13 ? 15.767 58.550 -18.594 1.00 57.20 13 VAL B CA 1
ATOM 2620 C C . VAL B 1 13 ? 16.827 58.738 -17.507 1.00 58.99 13 VAL B C 1
ATOM 2621 O O . VAL B 1 13 ? 16.520 58.724 -16.321 1.00 60.07 13 VAL B O 1
ATOM 2625 N N . GLU B 1 14 ? 18.071 58.942 -17.915 1.00 60.05 14 GLU B N 1
ATOM 2626 C CA . GLU B 1 14 ? 19.179 59.127 -16.984 1.00 61.16 14 GLU B CA 1
ATOM 2627 C C . GLU B 1 14 ? 19.108 60.464 -16.225 1.00 61.52 14 GLU B C 1
ATOM 2628 O O . GLU B 1 14 ? 19.571 60.583 -15.093 1.00 60.26 14 GLU B O 1
ATOM 2634 N N . GLN B 1 15 ? 18.546 61.476 -16.880 1.00 62.63 15 GLN B N 1
ATOM 2635 C CA . GLN B 1 15 ? 18.415 62.810 -16.304 1.00 60.23 15 GLN B CA 1
ATOM 2636 C C . GLN B 1 15 ? 17.272 62.854 -15.321 1.00 59.20 15 GLN B C 1
ATOM 2637 O O . GLN B 1 15 ? 17.303 63.622 -14.365 1.00 60.98 15 GLN B O 1
ATOM 2643 N N . ARG B 1 16 ? 16.279 62.008 -15.570 1.00 57.86 16 ARG B N 1
ATOM 2644 C CA . ARG B 1 16 ? 15.096 61.857 -14.742 1.00 56.09 16 ARG B CA 1
ATOM 2645 C C . ARG B 1 16 ? 15.515 61.028 -13.532 1.00 57.06 16 ARG B C 1
ATOM 2646 O O . ARG B 1 16 ? 14.939 61.156 -12.450 1.00 59.00 16 ARG B O 1
ATOM 2654 N N . LEU B 1 17 ? 16.521 60.175 -13.711 1.00 55.65 17 LEU B N 1
ATOM 2655 C CA . LEU B 1 17 ? 17.028 59.371 -12.604 1.00 54.69 17 LEU B CA 1
ATOM 2656 C C . LEU B 1 17 ? 17.872 60.238 -11.698 1.00 56.49 17 LEU B C 1
ATOM 2657 O O . LEU B 1 17 ? 17.838 60.082 -10.480 1.00 58.57 17 LEU B O 1
ATOM 2662 N N . GLU B 1 18 ? 18.638 61.146 -12.291 1.00 57.08 18 GLU B N 1
ATOM 2663 C CA . GLU B 1 18 ? 19.465 62.051 -11.513 1.00 58.81 18 GLU B CA 1
ATOM 2664 C C . GLU B 1 18 ? 18.608 62.966 -10.619 1.00 60.38 18 GLU B C 1
ATOM 2665 O O . GLU B 1 18 ? 18.994 63.277 -9.477 1.00 59.72 18 GLU B O 1
ATOM 2671 N N . LYS B 1 19 ? 17.455 63.411 -11.109 1.00 59.38 19 LYS B N 1
ATOM 2672 C CA . LYS B 1 19 ? 16.643 64.250 -10.241 1.00 60.75 19 LYS B CA 1
ATOM 2673 C C . LYS B 1 19 ? 16.025 63.390 -9.128 1.00 61.08 19 LYS B C 1
ATOM 2674 O O . LYS B 1 19 ? 16.098 63.745 -7.942 1.00 62.69 19 LYS B O 1
ATOM 2680 N N . ALA B 1 20 ? 15.431 62.258 -9.514 1.00 58.37 20 ALA B N 1
ATOM 2681 C CA . ALA B 1 20 ? 14.786 61.347 -8.571 1.00 55.60 20 ALA B CA 1
ATOM 2682 C C . ALA B 1 20 ? 15.655 60.926 -7.398 1.00 54.47 20 ALA B C 1
ATOM 2683 O O . ALA B 1 20 ? 15.162 60.570 -6.338 1.00 55.01 20 ALA B O 1
ATOM 2685 N N . ILE B 1 21 ? 16.955 60.996 -7.585 1.00 53.78 21 ILE B N 1
ATOM 2686 C CA . ILE B 1 21 ? 17.874 60.559 -6.565 1.00 54.28 21 ILE B CA 1
ATOM 2687 C C . ILE B 1 21 ? 18.222 61.604 -5.490 1.00 53.77 21 ILE B C 1
ATOM 2688 O O . ILE B 1 21 ? 18.742 61.279 -4.419 1.00 53.44 21 ILE B O 1
ATOM 2693 N N . LYS B 1 22 ? 17.898 62.856 -5.770 1.00 52.66 22 LYS B N 1
ATOM 2694 C CA . LYS B 1 22 ? 18.184 63.927 -4.836 1.00 51.30 22 LYS B CA 1
ATOM 2695 C C . LYS B 1 22 ? 17.427 63.691 -3.536 1.00 52.03 22 LYS B C 1
ATOM 2696 O O . LYS B 1 22 ? 16.263 63.303 -3.553 1.00 53.19 22 LYS B O 1
ATOM 2702 N N . SER B 1 23 ? 18.087 63.898 -2.404 1.00 51.17 23 SER B N 1
ATOM 2703 C CA . SER B 1 23 ? 17.420 63.665 -1.135 1.00 52.62 23 SER B CA 1
ATOM 2704 C C . SER B 1 23 ? 17.644 64.719 -0.044 1.00 53.38 23 SER B C 1
ATOM 2705 O O . SER B 1 23 ? 18.610 65.462 -0.059 1.00 54.12 23 SER B O 1
ATOM 2708 N N . LYS B 1 24 ? 16.729 64.756 0.913 1.00 54.22 24 LYS B N 1
ATOM 2709 C CA . LYS B 1 24 ? 16.842 65.655 2.024 1.00 53.04 24 LYS B CA 1
ATOM 2710 C C . LYS B 1 24 ? 18.050 65.188 2.840 1.00 55.78 24 LYS B C 1
ATOM 2711 O O . LYS B 1 24 ? 18.637 65.992 3.587 1.00 57.36 24 LYS B O 1
ATOM 2717 N N . ASP B 1 25 ? 18.411 63.897 2.735 1.00 53.92 25 ASP B N 1
ATOM 2718 C CA . ASP B 1 25 ? 19.604 63.400 3.432 1.00 52.13 25 ASP B CA 1
ATOM 2719 C C . ASP B 1 25 ? 20.736 63.301 2.421 1.00 50.71 25 ASP B C 1
ATOM 2720 O O . ASP B 1 25 ? 20.647 62.597 1.425 1.00 50.47 25 ASP B O 1
ATOM 2725 N N . SER B 1 26 ? 21.804 64.011 2.734 1.00 50.02 26 SER B N 1
ATOM 2726 C CA . SER B 1 26 ? 22.984 64.125 1.921 1.00 50.35 26 SER B CA 1
ATOM 2727 C C . SER B 1 26 ? 23.660 62.809 1.504 1.00 51.29 26 SER B C 1
ATOM 2728 O O . SER B 1 26 ? 23.888 62.567 0.325 1.00 49.99 26 SER B O 1
ATOM 2731 N N . VAL B 1 27 ? 23.984 61.953 2.465 1.00 52.88 27 VAL B N 1
ATOM 2732 C CA . VAL B 1 27 ? 24.633 60.684 2.124 1.00 52.00 27 VAL B CA 1
ATOM 2733 C C . VAL B 1 27 ? 23.818 59.826 1.167 1.00 50.11 27 VAL B C 1
ATOM 2734 O O . VAL B 1 27 ? 24.368 59.300 0.223 1.00 50.48 27 VAL B O 1
ATOM 2738 N N . LEU B 1 28 ? 22.521 59.681 1.411 1.00 50.30 28 LEU B N 1
ATOM 2739 C CA . LEU B 1 28 ? 21.695 58.879 0.526 1.00 50.97 28 LEU B CA 1
ATOM 2740 C C . LEU B 1 28 ? 21.802 59.429 -0.875 1.00 54.19 28 LEU B C 1
ATOM 2741 O O . LEU B 1 28 ? 21.736 58.663 -1.827 1.00 56.29 28 LEU B O 1
ATOM 2746 N N . GLU B 1 29 ? 21.985 60.747 -1.007 1.00 54.58 29 GLU B N 1
ATOM 2747 C CA . GLU B 1 29 ? 22.127 61.366 -2.324 1.00 55.34 29 GLU B CA 1
ATOM 2748 C C . GLU B 1 29 ? 23.475 61.048 -2.992 1.00 54.56 29 GLU B C 1
ATOM 2749 O O . GLU B 1 29 ? 23.543 60.758 -4.186 1.00 53.19 29 GLU B O 1
ATOM 2755 N N . GLN B 1 30 ? 24.543 61.122 -2.217 1.00 54.08 30 GLN B N 1
ATOM 2756 C CA . GLN B 1 30 ? 25.866 60.813 -2.727 1.00 55.20 30 GLN B CA 1
ATOM 2757 C C . GLN B 1 30 ? 25.995 59.325 -3.054 1.00 54.17 30 GLN B C 1
ATOM 2758 O O . GLN B 1 30 ? 26.638 58.969 -4.040 1.00 53.23 30 GLN B O 1
ATOM 2764 N N . ALA B 1 31 ? 25.426 58.459 -2.211 1.00 51.33 31 ALA B N 1
ATOM 2765 C CA . ALA B 1 31 ? 25.504 57.024 -2.465 1.00 50.60 31 ALA B CA 1
ATOM 2766 C C . ALA B 1 31 ? 24.758 56.675 -3.751 1.00 49.83 31 ALA B C 1
ATOM 2767 O O . ALA B 1 31 ? 25.322 56.059 -4.650 1.00 51.30 31 ALA B O 1
ATOM 2769 N N . SER B 1 32 ? 23.498 57.077 -3.847 1.00 48.08 32 SER B N 1
ATOM 2770 C CA . SER B 1 32 ? 22.718 56.799 -5.042 1.00 47.52 32 SER B CA 1
ATOM 2771 C C . SER B 1 32 ? 23.433 57.294 -6.297 1.00 48.31 32 SER B C 1
ATOM 2772 O O . SER B 1 32 ? 23.507 56.588 -7.286 1.00 47.97 32 SER B O 1
ATOM 2775 N N . LEU B 1 33 ? 23.981 58.506 -6.242 1.00 49.71 33 LEU B N 1
ATOM 2776 C CA . LEU B 1 33 ? 24.692 59.085 -7.374 1.00 47.24 33 LEU B CA 1
ATOM 2777 C C . LEU B 1 33 ? 26.016 58.363 -7.636 1.00 48.70 33 LEU B C 1
ATOM 2778 O O . LEU B 1 33 ? 26.445 58.194 -8.784 1.00 49.39 33 LEU B O 1
ATOM 2783 N N . HIS B 1 34 ? 26.687 57.946 -6.575 1.00 49.35 34 HIS B N 1
ATOM 2784 C CA . HIS B 1 34 ? 27.926 57.201 -6.743 1.00 49.92 34 HIS B CA 1
ATOM 2785 C C . HIS B 1 34 ? 27.628 55.997 -7.638 1.00 50.89 34 HIS B C 1
ATOM 2786 O O . HIS B 1 34 ? 28.281 55.813 -8.650 1.00 51.00 34 HIS B O 1
ATOM 2793 N N . LEU B 1 35 ? 26.620 55.198 -7.258 1.00 51.26 35 LEU B N 1
ATOM 2794 C CA . LEU B 1 35 ? 26.201 54.014 -8.003 1.00 50.91 35 LEU B CA 1
ATOM 2795 C C . LEU B 1 35 ? 25.668 54.356 -9.382 1.00 52.19 35 LEU B C 1
ATOM 2796 O O . LEU B 1 35 ? 26.057 53.768 -10.378 1.00 54.55 35 LEU B O 1
ATOM 2801 N N . LEU B 1 36 ? 24.763 55.316 -9.445 1.00 52.52 36 LEU B N 1
ATOM 2802 C CA . LEU B 1 36 ? 24.172 55.711 -10.716 1.00 51.80 36 LEU B CA 1
ATOM 2803 C C . LEU B 1 36 ? 25.197 56.103 -11.801 1.00 53.38 36 LEU B C 1
ATOM 2804 O O . LEU B 1 36 ? 25.094 55.688 -12.950 1.00 52.58 36 LEU B O 1
ATOM 2809 N N . SER B 1 37 ? 26.185 56.901 -11.408 1.00 55.29 37 SER B N 1
ATOM 2810 C CA . SER B 1 37 ? 27.231 57.403 -12.298 1.00 55.76 37 SER B CA 1
ATOM 2811 C C . SER B 1 37 ? 28.432 56.493 -12.554 1.00 55.07 37 SER B C 1
ATOM 2812 O O . SER B 1 37 ? 29.194 56.754 -13.472 1.00 53.70 37 SER B O 1
ATOM 2815 N N . SER B 1 38 ? 28.644 55.469 -11.732 1.00 54.85 38 SER B N 1
ATOM 2816 C CA . SER B 1 38 ? 29.759 54.577 -11.982 1.00 55.38 38 SER B CA 1
ATOM 2817 C C . SER B 1 38 ? 29.280 53.749 -13.161 1.00 56.26 38 SER B C 1
ATOM 2818 O O . SER B 1 38 ? 30.017 53.018 -13.795 1.00 56.28 38 SER B O 1
ATOM 2821 N N . GLY B 1 39 ? 27.997 53.937 -13.436 1.00 59.27 39 GLY B N 1
ATOM 2822 C CA . GLY B 1 39 ? 27.262 53.356 -14.554 1.00 61.18 39 GLY B CA 1
ATOM 2823 C C . GLY B 1 39 ? 27.227 51.937 -15.091 1.00 61.60 39 GLY B C 1
ATOM 2824 O O . GLY B 1 39 ? 28.252 51.262 -15.245 1.00 62.14 39 GLY B O 1
ATOM 2825 N N . GLY B 1 40 ? 26.003 51.517 -15.402 1.00 61.14 40 GLY B N 1
ATOM 2826 C CA . GLY B 1 40 ? 25.745 50.206 -15.978 1.00 59.89 40 GLY B CA 1
ATOM 2827 C C . GLY B 1 40 ? 25.061 50.442 -17.323 1.00 58.65 40 GLY B C 1
ATOM 2828 O O . GLY B 1 40 ? 24.908 51.582 -17.736 1.00 56.90 40 GLY B O 1
ATOM 2829 N N . LYS B 1 41 ? 24.599 49.386 -17.978 1.00 58.95 41 LYS B N 1
ATOM 2830 C CA . LYS B 1 41 ? 23.999 49.513 -19.312 1.00 59.71 41 LYS B CA 1
ATOM 2831 C C . LYS B 1 41 ? 22.552 49.931 -19.459 1.00 58.91 41 LYS B C 1
ATOM 2832 O O . LYS B 1 41 ? 22.046 49.998 -20.571 1.00 57.87 41 LYS B O 1
ATOM 2838 N N . ARG B 1 42 ? 21.872 50.191 -18.355 1.00 58.09 42 ARG B N 1
ATOM 2839 C CA . ARG B 1 42 ? 20.507 50.651 -18.449 1.00 56.44 42 ARG B CA 1
ATOM 2840 C C . ARG B 1 42 ? 19.640 49.825 -19.418 1.00 57.22 42 ARG B C 1
ATOM 2841 O O . ARG B 1 42 ? 18.813 50.379 -20.163 1.00 56.91 42 ARG B O 1
ATOM 2849 N N . VAL B 1 43 ? 19.800 48.509 -19.408 1.00 55.93 43 VAL B N 1
ATOM 2850 C CA . VAL B 1 43 ? 19.006 47.679 -20.306 1.00 54.63 43 VAL B CA 1
ATOM 2851 C C . VAL B 1 43 ? 17.500 47.726 -20.008 1.00 53.16 43 VAL B C 1
ATOM 2852 O O . VAL B 1 43 ? 16.711 47.895 -20.929 1.00 51.33 43 VAL B O 1
ATOM 2856 N N . ARG B 1 44 ? 17.107 47.581 -18.736 1.00 53.59 44 ARG B N 1
ATOM 2857 C CA . ARG B 1 44 ? 15.695 47.614 -18.338 1.00 51.41 44 ARG B CA 1
ATOM 2858 C C . ARG B 1 44 ? 15.008 48.887 -18.878 1.00 51.92 44 ARG B C 1
ATOM 2859 O O . ARG B 1 44 ? 13.966 48.801 -19.550 1.00 51.55 44 ARG B O 1
ATOM 2867 N N . PRO B 1 45 ? 15.562 50.086 -18.588 1.00 51.08 45 PRO B N 1
ATOM 2868 C CA . PRO B 1 45 ? 14.908 51.291 -19.122 1.00 50.86 45 PRO B CA 1
ATOM 2869 C C . PRO B 1 45 ? 14.809 51.207 -20.643 1.00 50.16 45 PRO B C 1
ATOM 2870 O O . PRO B 1 45 ? 13.816 51.632 -21.240 1.00 48.88 45 PRO B O 1
ATOM 2874 N N . ALA B 1 46 ? 15.845 50.633 -21.257 1.00 51.73 46 ALA B N 1
ATOM 2875 C CA . ALA B 1 46 ? 15.902 50.500 -22.711 1.00 53.72 46 ALA B CA 1
ATOM 2876 C C . ALA B 1 46 ? 14.755 49.658 -23.225 1.00 55.85 46 ALA B C 1
ATOM 2877 O O . ALA B 1 46 ? 14.035 50.084 -24.123 1.00 58.43 46 ALA B O 1
ATOM 2879 N N . PHE B 1 47 ? 14.553 48.478 -22.657 1.00 56.02 47 PHE B N 1
ATOM 2880 C CA . PHE B 1 47 ? 13.455 47.653 -23.111 1.00 54.96 47 PHE B CA 1
ATOM 2881 C C . PHE B 1 47 ? 12.091 48.291 -22.879 1.00 56.12 47 PHE B C 1
ATOM 2882 O O . PHE B 1 47 ? 11.155 48.033 -23.625 1.00 56.59 47 PHE B O 1
ATOM 2890 N N . VAL B 1 48 ? 11.967 49.130 -21.856 1.00 56.93 48 VAL B N 1
ATOM 2891 C CA . VAL B 1 48 ? 10.690 49.777 -21.589 1.00 58.17 48 VAL B CA 1
ATOM 2892 C C . VAL B 1 48 ? 10.380 50.786 -22.711 1.00 60.61 48 VAL B C 1
ATOM 2893 O O . VAL B 1 48 ? 9.290 50.760 -23.282 1.00 60.87 48 VAL B O 1
ATOM 2897 N N . ILE B 1 49 ? 11.329 51.679 -23.011 1.00 61.73 49 ILE B N 1
ATOM 2898 C CA . ILE B 1 49 ? 11.145 52.647 -24.088 1.00 61.75 49 ILE B CA 1
ATOM 2899 C C . ILE B 1 49 ? 10.758 51.844 -25.358 1.00 60.73 49 ILE B C 1
ATOM 2900 O O . ILE B 1 49 ? 9.640 51.967 -25.840 1.00 59.34 49 ILE B O 1
ATOM 2905 N N . LEU B 1 50 ? 11.667 51.002 -25.858 1.00 60.66 50 LEU B N 1
ATOM 2906 C CA . LEU B 1 50 ? 11.436 50.184 -27.056 1.00 61.04 50 LEU B CA 1
ATOM 2907 C C . LEU B 1 50 ? 10.126 49.409 -27.075 1.00 62.64 50 LEU B C 1
ATOM 2908 O O . LEU B 1 50 ? 9.438 49.412 -28.088 1.00 62.51 50 LEU B O 1
ATOM 2913 N N . SER B 1 51 ? 9.792 48.738 -25.973 1.00 63.98 51 SER B N 1
ATOM 2914 C CA . SER B 1 51 ? 8.537 47.988 -25.881 1.00 65.71 51 SER B CA 1
ATOM 2915 C C . SER B 1 51 ? 7.308 48.874 -26.066 1.00 66.28 51 SER B C 1
ATOM 2916 O O . SER B 1 51 ? 6.225 48.373 -26.327 1.00 68.82 51 SER B O 1
ATOM 2919 N N . SER B 1 52 ? 7.447 50.181 -25.908 1.00 66.48 52 SER B N 1
ATOM 2920 C CA . SER B 1 52 ? 6.281 51.028 -26.044 1.00 67.25 52 SER B CA 1
ATOM 2921 C C . SER B 1 52 ? 6.022 51.540 -27.445 1.00 68.05 52 SER B C 1
ATOM 2922 O O . SER B 1 52 ? 4.954 52.060 -27.683 1.00 70.44 52 SER B O 1
ATOM 2925 N N . GLN B 1 53 ? 6.969 51.392 -28.369 1.00 69.42 53 GLN B N 1
ATOM 2926 C CA . GLN B 1 53 ? 6.782 51.867 -29.747 1.00 71.54 53 GLN B CA 1
ATOM 2927 C C . GLN B 1 53 ? 5.739 51.091 -30.595 1.00 72.99 53 GLN B C 1
ATOM 2928 O O . GLN B 1 53 ? 5.364 51.530 -31.686 1.00 73.48 53 GLN B O 1
ATOM 2934 N N . PHE B 1 54 ? 5.275 49.944 -30.103 1.00 73.75 54 PHE B N 1
ATOM 2935 C CA . PHE B 1 54 ? 4.290 49.151 -30.841 1.00 73.56 54 PHE B CA 1
ATOM 2936 C C . PHE B 1 54 ? 2.890 49.352 -30.245 1.00 74.73 54 PHE B C 1
ATOM 2937 O O . PHE B 1 54 ? 1.996 48.494 -30.352 1.00 75.51 54 PHE B O 1
ATOM 2945 N N . GLY B 1 55 ? 2.707 50.513 -29.629 1.00 74.27 55 GLY B N 1
ATOM 2946 C CA . GLY B 1 55 ? 1.436 50.816 -29.021 1.00 75.01 55 GLY B CA 1
ATOM 2947 C C . GLY B 1 55 ? 0.738 51.871 -29.830 1.00 75.84 55 GLY B C 1
ATOM 2948 O O . GLY B 1 55 ? 0.708 51.815 -31.059 1.00 75.85 55 GLY B O 1
ATOM 2949 N N . LYS B 1 56 ? 0.170 52.852 -29.154 1.00 76.55 56 LYS B N 1
ATOM 2950 C CA . LYS B 1 56 ? -0.505 53.870 -29.901 1.00 77.20 56 LYS B CA 1
ATOM 2951 C C . LYS B 1 56 ? -0.006 55.272 -29.621 1.00 78.09 56 LYS B C 1
ATOM 2952 O O . LYS B 1 56 ? -0.763 56.230 -29.727 1.00 78.33 56 LYS B O 1
ATOM 2958 N N . ASP B 1 57 ? 1.263 55.405 -29.256 1.00 79.14 57 ASP B N 1
ATOM 2959 C CA . ASP B 1 57 ? 1.814 56.739 -29.020 1.00 81.14 57 ASP B CA 1
ATOM 2960 C C . ASP B 1 57 ? 2.845 56.968 -30.131 1.00 81.68 57 ASP B C 1
ATOM 2961 O O . ASP B 1 57 ? 3.756 56.158 -30.321 1.00 81.71 57 ASP B O 1
ATOM 2966 N N . GLU B 1 58 ? 2.695 58.055 -30.881 1.00 82.51 58 GLU B N 1
ATOM 2967 C CA . GLU B 1 58 ? 3.623 58.322 -31.983 1.00 84.48 58 GLU B CA 1
ATOM 2968 C C . GLU B 1 58 ? 5.013 58.782 -31.516 1.00 84.09 58 GLU B C 1
ATOM 2969 O O . GLU B 1 58 ? 5.960 58.951 -32.316 1.00 83.02 58 GLU B O 1
ATOM 2975 N N . GLN B 1 59 ? 5.114 58.973 -30.205 1.00 82.97 59 GLN B N 1
ATOM 2976 C CA . GLN B 1 59 ? 6.340 59.399 -29.552 1.00 80.37 59 GLN B CA 1
ATOM 2977 C C . GLN B 1 59 ? 6.259 58.854 -28.125 1.00 77.91 59 GLN B C 1
ATOM 2978 O O . GLN B 1 59 ? 5.170 58.589 -27.614 1.00 76.75 59 GLN B O 1
ATOM 2984 N N . THR B 1 60 ? 7.408 58.689 -27.480 1.00 75.33 60 THR B N 1
ATOM 2985 C CA . THR B 1 60 ? 7.437 58.168 -26.121 1.00 71.70 60 THR B CA 1
ATOM 2986 C C . THR B 1 60 ? 6.791 59.140 -25.136 1.00 70.62 60 THR B C 1
ATOM 2987 O O . THR B 1 60 ? 7.203 60.291 -25.054 1.00 70.42 60 THR B O 1
ATOM 2991 N N . SER B 1 61 ? 5.796 58.675 -24.384 1.00 67.51 61 SER B N 1
ATOM 2992 C CA . SER B 1 61 ? 5.132 59.529 -23.414 1.00 66.30 61 SER B CA 1
ATOM 2993 C C . SER B 1 61 ? 5.875 59.657 -22.075 1.00 66.70 61 SER B C 1
ATOM 2994 O O . SER B 1 61 ? 6.791 58.889 -21.776 1.00 65.27 61 SER B O 1
ATOM 2997 N N . GLU B 1 62 ? 5.483 60.641 -21.268 1.00 65.69 62 GLU B N 1
ATOM 2998 C CA . GLU B 1 62 ? 6.122 60.824 -19.979 1.00 65.61 62 GLU B CA 1
ATOM 2999 C C . GLU B 1 62 ? 5.842 59.601 -19.110 1.00 65.45 62 GLU B C 1
ATOM 3000 O O . GLU B 1 62 ? 6.682 59.174 -18.325 1.00 66.52 62 GLU B O 1
ATOM 3006 N N . GLN B 1 63 ? 4.650 59.041 -19.246 1.00 65.32 63 GLN B N 1
ATOM 3007 C CA . GLN B 1 63 ? 4.280 57.868 -18.469 1.00 63.65 63 GLN B CA 1
ATOM 3008 C C . GLN B 1 63 ? 5.232 56.695 -18.713 1.00 62.91 63 GLN B C 1
ATOM 3009 O O . GLN B 1 63 ? 5.482 55.896 -17.802 1.00 61.80 63 GLN B O 1
ATOM 3015 N N . THR B 1 64 ? 5.760 56.582 -19.932 1.00 61.23 64 THR B N 1
ATOM 3016 C CA . THR B 1 64 ? 6.656 55.475 -20.210 1.00 60.88 64 THR B CA 1
ATOM 3017 C C . THR B 1 64 ? 8.062 55.790 -19.705 1.00 59.61 64 THR B C 1
ATOM 3018 O O . THR B 1 64 ? 8.792 54.881 -19.326 1.00 60.46 64 THR B O 1
ATOM 3022 N N . TYR B 1 65 ? 8.442 57.066 -19.685 1.00 58.08 65 TYR B N 1
ATOM 3023 C CA . TYR B 1 65 ? 9.750 57.445 -19.156 1.00 55.66 65 TYR B CA 1
ATOM 3024 C C . TYR B 1 65 ? 9.729 57.241 -17.664 1.00 55.83 65 TYR B C 1
ATOM 3025 O O . TYR B 1 65 ? 10.763 56.972 -17.063 1.00 56.73 65 TYR B O 1
ATOM 3034 N N . GLN B 1 66 ? 8.555 57.394 -17.054 1.00 55.39 66 GLN B N 1
ATOM 3035 C CA . GLN B 1 66 ? 8.455 57.224 -15.618 1.00 55.14 66 GLN B CA 1
ATOM 3036 C C . GLN B 1 66 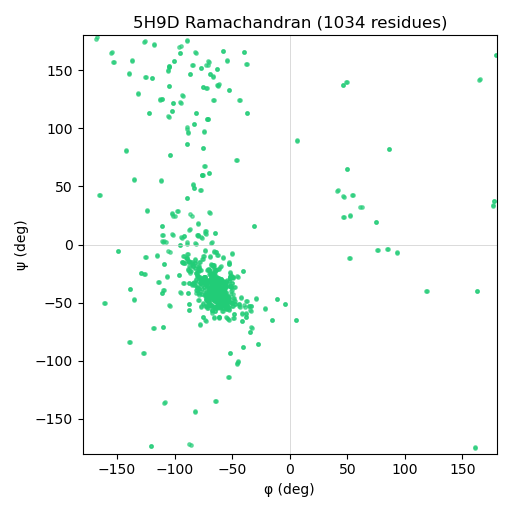? 8.559 55.745 -15.231 1.00 54.08 66 GLN B C 1
ATOM 3037 O O . GLN B 1 66 ? 9.111 55.410 -14.184 1.00 54.24 66 GLN B O 1
ATOM 3043 N N . VAL B 1 67 ? 8.044 54.852 -16.064 1.00 52.15 67 VAL B N 1
ATOM 3044 C CA . VAL B 1 67 ? 8.152 53.446 -15.717 1.00 51.59 67 VAL B CA 1
ATOM 3045 C C . VAL B 1 67 ? 9.606 53.021 -15.911 1.00 49.58 67 VAL B C 1
ATOM 3046 O O . VAL B 1 67 ? 10.133 52.197 -15.172 1.00 48.00 67 VAL B O 1
ATOM 3050 N N . ALA B 1 68 ? 10.257 53.639 -16.879 1.00 48.12 68 ALA B N 1
ATOM 3051 C CA . ALA B 1 68 ? 11.676 53.376 -17.150 1.00 48.78 68 ALA B CA 1
ATOM 3052 C C . ALA B 1 68 ? 12.536 53.787 -15.941 1.00 48.67 68 ALA B C 1
ATOM 3053 O O . ALA B 1 68 ? 13.399 53.029 -15.512 1.00 49.16 68 ALA B O 1
ATOM 3055 N N . VAL B 1 69 ? 12.282 54.986 -15.404 1.00 48.40 69 VAL B N 1
ATOM 3056 C CA . VAL B 1 69 ? 12.975 55.501 -14.235 1.00 47.30 69 VAL B CA 1
ATOM 3057 C C . VAL B 1 69 ? 12.699 54.568 -13.049 1.00 47.58 69 VAL B C 1
ATOM 3058 O O . VAL B 1 69 ? 13.582 54.231 -12.295 1.00 47.89 69 VAL B O 1
ATOM 3062 N N . ALA B 1 70 ? 11.461 54.135 -12.895 1.00 50.39 70 ALA B N 1
ATOM 3063 C CA . ALA B 1 70 ? 11.117 53.223 -11.797 1.00 51.95 70 ALA B CA 1
ATOM 3064 C C . ALA B 1 70 ? 11.872 51.894 -11.901 1.00 51.93 70 ALA B C 1
ATOM 3065 O O . ALA B 1 70 ? 12.413 51.418 -10.910 1.00 53.08 70 ALA B O 1
ATOM 3067 N N . LEU B 1 71 ? 11.901 51.299 -13.085 1.00 50.49 71 LEU B N 1
ATOM 3068 C CA . LEU B 1 71 ? 12.579 50.033 -13.260 1.00 51.27 71 LEU B CA 1
ATOM 3069 C C . LEU B 1 71 ? 14.065 50.085 -12.902 1.00 53.01 71 LEU B C 1
ATOM 3070 O O . LEU B 1 71 ? 14.585 49.172 -12.248 1.00 53.48 71 LEU B O 1
ATOM 3075 N N . GLU B 1 72 ? 14.752 51.144 -13.322 1.00 53.21 72 GLU B N 1
ATOM 3076 C CA . GLU B 1 72 ? 16.172 51.262 -13.039 1.00 52.47 72 GLU B CA 1
ATOM 3077 C C . GLU B 1 72 ? 16.402 51.476 -11.546 1.00 52.56 72 GLU B C 1
ATOM 3078 O O . GLU B 1 72 ? 17.399 51.014 -10.998 1.00 53.38 72 GLU B O 1
ATOM 3084 N N . LEU B 1 73 ? 15.484 52.168 -10.877 1.00 51.62 73 LEU B N 1
ATOM 3085 C CA . LEU B 1 73 ? 15.628 52.418 -9.445 1.00 50.24 73 LEU B CA 1
ATOM 3086 C C . LEU B 1 73 ? 15.456 51.122 -8.630 1.00 50.16 73 LEU B C 1
ATOM 3087 O O . LEU B 1 73 ? 16.165 50.916 -7.645 1.00 47.92 73 LEU B O 1
ATOM 3092 N N . ILE B 1 74 ? 14.513 50.259 -9.043 1.00 50.97 74 ILE B N 1
ATOM 3093 C CA . ILE B 1 74 ? 14.273 48.977 -8.368 1.00 50.51 74 ILE B CA 1
ATOM 3094 C C . ILE B 1 74 ? 15.494 48.074 -8.642 1.00 49.69 74 ILE B C 1
ATOM 3095 O O . ILE B 1 74 ? 15.988 47.386 -7.745 1.00 48.06 74 ILE B O 1
ATOM 3100 N N . HIS B 1 75 ? 15.971 48.090 -9.883 1.00 47.71 75 HIS B N 1
ATOM 3101 C CA . HIS B 1 75 ? 17.163 47.338 -10.259 1.00 49.23 75 HIS B CA 1
ATOM 3102 C C . HIS B 1 75 ? 18.347 47.711 -9.342 1.00 50.63 75 HIS B C 1
ATOM 3103 O O . HIS B 1 75 ? 19.043 46.834 -8.785 1.00 50.91 75 HIS B O 1
ATOM 3110 N N . MET B 1 76 ? 18.560 49.021 -9.202 1.00 50.25 76 MET B N 1
ATOM 3111 C CA . MET B 1 76 ? 19.601 49.587 -8.363 1.00 49.58 76 MET B CA 1
ATOM 3112 C C . MET B 1 76 ? 19.436 49.212 -6.899 1.00 48.93 76 MET B C 1
ATOM 3113 O O . MET B 1 76 ? 20.406 48.901 -6.219 1.00 49.61 76 MET B O 1
ATOM 3118 N N . ALA B 1 77 ? 18.220 49.275 -6.386 1.00 49.24 77 ALA B N 1
ATOM 3119 C CA . ALA B 1 77 ? 18.036 48.902 -4.985 1.00 50.97 77 ALA B CA 1
ATOM 3120 C C . ALA B 1 77 ? 18.562 47.470 -4.831 1.00 49.50 77 ALA B C 1
ATOM 3121 O O . ALA B 1 77 ? 19.278 47.159 -3.900 1.00 47.91 77 ALA B O 1
ATOM 3123 N N . THR B 1 78 ? 18.210 46.614 -5.777 1.00 50.35 78 THR B N 1
ATOM 3124 C CA . THR B 1 78 ? 18.662 45.243 -5.752 1.00 52.60 78 THR B CA 1
ATOM 3125 C C . THR B 1 78 ? 20.183 45.173 -5.742 1.00 53.10 78 THR B C 1
ATOM 3126 O O . THR B 1 78 ? 20.760 44.471 -4.888 1.00 53.55 78 THR B O 1
ATOM 3130 N N . LEU B 1 79 ? 20.844 45.875 -6.672 1.00 51.75 79 LEU B N 1
ATOM 3131 C CA . LEU B 1 79 ? 22.317 45.870 -6.674 1.00 51.42 79 LEU B CA 1
ATOM 3132 C C . LEU B 1 79 ? 22.878 46.294 -5.305 1.00 51.33 79 LEU B C 1
ATOM 3133 O O . LEU B 1 79 ? 23.691 45.581 -4.715 1.00 51.89 79 LEU B O 1
ATOM 3138 N N . VAL B 1 80 ? 22.440 47.434 -4.782 1.00 49.69 80 VAL B N 1
ATOM 3139 C CA . VAL B 1 80 ? 22.964 47.854 -3.506 1.00 50.86 80 VAL B CA 1
ATOM 3140 C C . VAL B 1 80 ? 22.814 46.808 -2.396 1.00 52.19 80 VAL B C 1
ATOM 3141 O O . VAL B 1 80 ? 23.799 46.456 -1.736 1.00 52.57 80 VAL B O 1
ATOM 3145 N N . HIS B 1 81 ? 21.604 46.304 -2.182 1.00 52.27 81 HIS B N 1
ATOM 3146 C CA . HIS B 1 81 ? 21.426 45.313 -1.145 1.00 53.37 81 HIS B CA 1
ATOM 3147 C C . HIS B 1 81 ? 22.213 44.083 -1.546 1.00 55.53 81 HIS B C 1
ATOM 3148 O O . HIS B 1 81 ? 22.771 43.372 -0.706 1.00 56.29 81 HIS B O 1
ATOM 3155 N N . ASP B 1 82 ? 22.298 43.819 -2.835 1.00 57.21 82 ASP B N 1
ATOM 3156 C CA . ASP B 1 82 ? 23.038 42.640 -3.217 1.00 59.51 82 ASP B CA 1
ATOM 3157 C C . ASP B 1 82 ? 24.510 42.694 -2.788 1.00 60.06 82 ASP B C 1
ATOM 3158 O O . ASP B 1 82 ? 25.035 41.703 -2.285 1.00 62.30 82 ASP B O 1
ATOM 3163 N N . ASP B 1 83 ? 25.184 43.829 -2.948 1.00 59.90 83 ASP B N 1
ATOM 3164 C CA . ASP B 1 83 ? 26.592 43.912 -2.539 1.00 60.30 83 ASP B CA 1
ATOM 3165 C C . ASP B 1 83 ? 26.795 43.835 -1.009 1.00 59.97 83 ASP B C 1
ATOM 3166 O O . ASP B 1 83 ? 27.900 43.591 -0.558 1.00 59.83 83 ASP B O 1
ATOM 3171 N N . VAL B 1 84 ? 25.745 44.067 -0.215 1.00 60.24 84 VAL B N 1
ATOM 3172 C CA . VAL B 1 84 ? 25.848 43.978 1.243 1.00 60.36 84 VAL B CA 1
ATOM 3173 C C . VAL B 1 84 ? 25.804 42.497 1.611 1.00 61.68 84 VAL B C 1
ATOM 3174 O O . VAL B 1 84 ? 26.474 42.049 2.544 1.00 62.71 84 VAL B O 1
ATOM 3178 N N . ILE B 1 85 ? 24.990 41.740 0.896 1.00 61.39 85 ILE B N 1
ATOM 3179 C CA . ILE B 1 85 ? 24.881 40.328 1.186 1.00 63.04 85 ILE B CA 1
ATOM 3180 C C . ILE B 1 85 ? 26.132 39.531 0.778 1.00 64.84 85 ILE B C 1
ATOM 3181 O O . ILE B 1 85 ? 26.571 38.662 1.515 1.00 64.66 85 ILE B O 1
ATOM 3186 N N . ASP B 1 86 ? 26.705 39.838 -0.384 1.00 67.15 86 ASP B N 1
ATOM 3187 C CA . ASP B 1 86 ? 27.873 39.108 -0.886 1.00 69.72 86 ASP B CA 1
ATOM 3188 C C . ASP B 1 86 ? 29.216 39.631 -0.409 1.00 70.84 86 ASP B C 1
ATOM 3189 O O . ASP B 1 86 ? 30.255 39.249 -0.965 1.00 71.54 86 ASP B O 1
ATOM 3194 N N . LYS B 1 87 ? 29.221 40.503 0.595 1.00 70.61 87 LYS B N 1
ATOM 3195 C CA . LYS B 1 87 ? 30.475 41.052 1.069 1.00 69.10 87 LYS B CA 1
ATOM 3196 C C . LYS B 1 87 ? 31.303 41.517 -0.150 1.00 69.31 87 LYS B C 1
ATOM 3197 O O . LYS B 1 87 ? 32.524 41.627 -0.092 1.00 69.44 87 LYS B O 1
ATOM 3203 N N . SER B 1 88 ? 30.623 41.801 -1.253 1.00 70.00 88 SER B N 1
ATOM 3204 C CA . SER B 1 88 ? 31.282 42.243 -2.473 1.00 71.45 88 SER B CA 1
ATOM 3205 C C . SER B 1 88 ? 32.157 43.454 -2.209 1.00 73.20 88 SER B C 1
ATOM 3206 O O . SER B 1 88 ? 31.954 44.198 -1.249 1.00 73.81 88 SER B O 1
ATOM 3209 N N . ASP B 1 89 ? 33.120 43.654 -3.096 1.00 74.86 89 ASP B N 1
ATOM 3210 C CA . ASP B 1 89 ? 34.090 44.738 -2.975 1.00 76.61 89 ASP B CA 1
ATOM 3211 C C . ASP B 1 89 ? 33.853 45.933 -3.923 1.00 75.28 89 ASP B C 1
ATOM 3212 O O . ASP B 1 89 ? 33.791 47.107 -3.492 1.00 74.63 89 ASP B O 1
ATOM 3217 N N . LYS B 1 90 ? 33.726 45.621 -5.211 1.00 71.54 90 LYS B N 1
ATOM 3218 C CA . LYS B 1 90 ? 33.555 46.644 -6.209 1.00 68.87 90 LYS B CA 1
ATOM 3219 C C . LYS B 1 90 ? 32.305 46.416 -7.063 1.00 66.28 90 LYS B C 1
ATOM 3220 O O . LYS B 1 90 ? 31.941 45.294 -7.375 1.00 65.67 90 LYS B O 1
ATOM 3226 N N . ARG B 1 91 ? 31.654 47.510 -7.432 1.00 63.32 91 ARG B N 1
ATOM 3227 C CA . ARG B 1 91 ? 30.454 47.481 -8.247 1.00 59.87 91 ARG B CA 1
ATOM 3228 C C . ARG B 1 91 ? 30.692 48.496 -9.334 1.00 60.37 91 ARG B C 1
ATOM 3229 O O . ARG B 1 91 ? 31.071 49.625 -9.056 1.00 59.86 91 ARG B O 1
ATOM 3237 N N . ARG B 1 92 ? 30.471 48.096 -10.577 1.00 61.45 92 ARG B N 1
ATOM 3238 C CA . ARG B 1 92 ? 30.673 48.996 -11.714 1.00 62.09 92 ARG B CA 1
ATOM 3239 C C . ARG B 1 92 ? 32.061 49.663 -11.732 1.00 62.76 92 ARG B C 1
ATOM 3240 O O . ARG B 1 92 ? 32.224 50.737 -12.303 1.00 63.87 92 ARG B O 1
ATOM 3248 N N . GLY B 1 93 ? 33.053 49.033 -11.102 1.00 63.02 93 GLY B N 1
ATOM 3249 C CA . GLY B 1 93 ? 34.393 49.592 -11.102 1.00 63.91 93 GLY B CA 1
ATOM 3250 C C . GLY B 1 93 ? 34.780 50.476 -9.929 1.00 66.98 93 GLY B C 1
ATOM 3251 O O . GLY B 1 93 ? 35.947 50.880 -9.807 1.00 68.13 93 GLY B O 1
ATOM 3252 N N . LYS B 1 94 ? 33.820 50.790 -9.061 1.00 66.13 94 LYS B N 1
ATOM 3253 C CA . LYS B 1 94 ? 34.110 51.617 -7.902 1.00 64.61 94 LYS B CA 1
ATOM 3254 C C . LYS B 1 94 ? 33.634 50.859 -6.666 1.00 64.49 94 LYS B C 1
ATOM 3255 O O . LYS B 1 94 ? 33.058 49.774 -6.783 1.00 65.58 94 LYS B O 1
ATOM 3261 N N . LEU B 1 95 ? 33.904 51.415 -5.490 1.00 61.79 95 LEU B N 1
ATOM 3262 C CA . LEU B 1 95 ? 33.524 50.815 -4.218 1.00 59.46 95 LEU B CA 1
ATOM 3263 C C . LEU B 1 95 ? 32.016 50.661 -4.032 1.00 58.95 95 LEU B C 1
ATOM 3264 O O . LEU B 1 95 ? 31.229 51.567 -4.335 1.00 57.88 95 LEU B O 1
ATOM 3269 N N . THR B 1 96 ? 31.608 49.516 -3.506 1.00 57.87 96 THR B N 1
ATOM 3270 C CA . THR B 1 96 ? 30.197 49.315 -3.267 1.00 56.47 96 THR B CA 1
ATOM 3271 C C . THR B 1 96 ? 29.883 50.257 -2.120 1.00 56.16 96 THR B C 1
ATOM 3272 O O . THR B 1 96 ? 30.794 50.646 -1.397 1.00 58.07 96 THR B O 1
ATOM 3276 N N . ILE B 1 97 ? 28.623 50.652 -1.960 1.00 55.37 97 ILE B N 1
ATOM 3277 C CA . ILE B 1 97 ? 28.263 51.595 -0.909 1.00 54.15 97 ILE B CA 1
ATOM 3278 C C . ILE B 1 97 ? 28.678 51.094 0.459 1.00 53.85 97 ILE B C 1
ATOM 3279 O O . ILE B 1 97 ? 29.266 51.826 1.240 1.00 54.91 97 ILE B O 1
ATOM 3284 N N . SER B 1 98 ? 28.358 49.846 0.755 1.00 54.84 98 SER B N 1
ATOM 3285 C CA . SER B 1 98 ? 28.728 49.248 2.036 1.00 54.94 98 SER B CA 1
ATOM 3286 C C . SER B 1 98 ? 30.210 49.451 2.348 1.00 55.29 98 SER B C 1
ATOM 3287 O O . SER B 1 98 ? 30.588 49.524 3.496 1.00 56.56 98 SER B O 1
ATOM 3290 N N . LYS B 1 99 ? 31.057 49.582 1.337 1.00 58.61 99 LYS B N 1
ATOM 3291 C CA . LYS B 1 99 ? 32.490 49.789 1.591 1.00 62.15 99 LYS B CA 1
ATOM 3292 C C . LYS B 1 99 ? 32.955 51.233 1.563 1.00 62.71 99 LYS B C 1
ATOM 3293 O O . LYS B 1 99 ? 33.952 51.568 2.198 1.00 63.48 99 LYS B O 1
ATOM 3299 N N . LYS B 1 100 ? 32.241 52.083 0.828 1.00 62.70 100 LYS B N 1
ATOM 3300 C CA . LYS B 1 100 ? 32.601 53.493 0.735 1.00 60.76 100 LYS B CA 1
ATOM 3301 C C . LYS B 1 100 ? 32.106 54.212 1.981 1.00 59.67 100 LYS B C 1
ATOM 3302 O O . LYS B 1 100 ? 32.666 55.223 2.386 1.00 59.95 100 LYS B O 1
ATOM 3308 N N . TRP B 1 101 ? 31.055 53.677 2.584 1.00 56.70 101 TRP B N 1
ATOM 3309 C CA . TRP B 1 101 ? 30.482 54.257 3.792 1.00 56.49 101 TRP B CA 1
ATOM 3310 C C . TRP B 1 101 ? 30.405 53.129 4.834 1.00 57.21 101 TRP B C 1
ATOM 3311 O O . TRP B 1 101 ? 31.356 52.890 5.572 1.00 57.80 101 TRP B O 1
ATOM 3322 N N . ASP B 1 102 ? 29.269 52.450 4.906 1.00 56.80 102 ASP B N 1
ATOM 3323 C CA . ASP B 1 102 ? 29.131 51.335 5.814 1.00 59.11 102 ASP B CA 1
ATOM 3324 C C . ASP B 1 102 ? 27.875 50.515 5.517 1.00 59.14 102 ASP B C 1
ATOM 3325 O O . ASP B 1 102 ? 27.095 50.831 4.625 1.00 57.12 102 ASP B O 1
ATOM 3330 N N . GLN B 1 103 ? 27.692 49.451 6.281 1.00 60.21 103 GLN B N 1
ATOM 3331 C CA . GLN B 1 103 ? 26.572 48.558 6.083 1.00 60.55 103 GLN B CA 1
ATOM 3332 C C . GLN B 1 103 ? 25.217 49.185 6.342 1.00 58.67 103 GLN B C 1
ATOM 3333 O O . GLN B 1 103 ? 24.277 48.885 5.617 1.00 59.24 103 GLN B O 1
ATOM 3339 N N . THR B 1 104 ? 25.109 50.045 7.355 1.00 57.22 104 THR B N 1
ATOM 3340 C CA . THR B 1 104 ? 23.831 50.693 7.664 1.00 56.00 104 THR B CA 1
ATOM 3341 C C . THR B 1 104 ? 23.427 51.559 6.485 1.00 55.82 104 THR B C 1
ATOM 3342 O O . THR B 1 104 ? 22.271 51.567 6.062 1.00 56.36 104 THR B O 1
ATOM 3346 N N . THR B 1 105 ? 24.394 52.301 5.966 1.00 54.22 105 THR B N 1
ATOM 3347 C CA . THR B 1 105 ? 24.154 53.186 4.852 1.00 53.49 105 THR B CA 1
ATOM 3348 C C . THR B 1 105 ? 23.567 52.472 3.632 1.00 53.23 105 THR B C 1
ATOM 3349 O O . THR B 1 105 ? 22.526 52.903 3.107 1.00 53.72 105 THR B O 1
ATOM 3353 N N . ALA B 1 106 ? 24.222 51.388 3.201 1.00 50.48 106 ALA B N 1
ATOM 3354 C CA . ALA B 1 106 ? 23.807 50.604 2.033 1.00 47.40 106 ALA B CA 1
ATOM 3355 C C . ALA B 1 106 ? 22.415 50.048 2.165 1.00 46.87 106 ALA B C 1
ATOM 3356 O O . ALA B 1 106 ? 21.649 50.047 1.215 1.00 48.00 106 ALA B O 1
ATOM 3358 N N . ILE B 1 107 ? 22.081 49.562 3.345 1.00 45.73 107 ILE B N 1
ATOM 3359 C CA . ILE B 1 107 ? 20.770 49.018 3.555 1.00 44.08 107 ILE B CA 1
ATOM 3360 C C . ILE B 1 107 ? 19.768 50.156 3.397 1.00 45.83 107 ILE B C 1
ATOM 3361 O O . ILE B 1 107 ? 18.744 49.997 2.739 1.00 46.12 107 ILE B O 1
ATOM 3366 N N . LEU B 1 108 ? 20.086 51.310 3.979 1.00 47.21 108 LEU B N 1
ATOM 3367 C CA . LEU B 1 108 ? 19.216 52.463 3.934 1.00 48.83 108 LEU B CA 1
ATOM 3368 C C . LEU B 1 108 ? 19.071 52.997 2.520 1.00 50.78 108 LEU B C 1
ATOM 3369 O O . LEU B 1 108 ? 17.957 53.397 2.108 1.00 50.46 108 LEU B O 1
ATOM 3374 N N . THR B 1 109 ? 20.179 52.990 1.765 1.00 50.32 109 THR B N 1
ATOM 3375 C CA . THR B 1 109 ? 20.145 53.477 0.386 1.00 49.19 109 THR B CA 1
ATOM 3376 C C . THR B 1 109 ? 19.223 52.585 -0.450 1.00 49.27 109 THR B C 1
ATOM 3377 O O . THR B 1 109 ? 18.438 53.073 -1.262 1.00 48.48 109 THR B O 1
ATOM 3381 N N . GLY B 1 110 ? 19.308 51.276 -0.229 1.00 49.34 110 GLY B N 1
ATOM 3382 C CA . GLY B 1 110 ? 18.465 50.347 -0.955 1.00 46.78 110 GLY B CA 1
ATOM 3383 C C . GLY B 1 110 ? 16.999 50.604 -0.672 1.00 47.57 110 GLY B C 1
ATOM 3384 O O . GLY B 1 110 ? 16.189 50.545 -1.589 1.00 46.01 110 GLY B O 1
ATOM 3385 N N . ASN B 1 111 ? 16.643 50.890 0.583 1.00 48.20 111 ASN B N 1
ATOM 3386 C CA . ASN B 1 111 ? 15.236 51.145 0.927 1.00 48.81 111 ASN B CA 1
ATOM 3387 C C . ASN B 1 111 ? 14.777 52.402 0.222 1.00 49.07 111 ASN B C 1
ATOM 3388 O O . ASN B 1 111 ? 13.659 52.483 -0.328 1.00 49.38 111 ASN B O 1
ATOM 3393 N N . PHE B 1 112 ? 15.665 53.386 0.248 1.00 47.49 112 PHE B N 1
ATOM 3394 C CA . PHE B 1 112 ? 15.430 54.677 -0.386 1.00 44.64 112 PHE B CA 1
ATOM 3395 C C . PHE B 1 112 ? 15.097 54.480 -1.867 1.00 42.88 112 PHE B C 1
ATOM 3396 O O . PHE B 1 112 ? 14.053 54.902 -2.337 1.00 40.81 112 PHE B O 1
ATOM 3404 N N . LEU B 1 113 ? 15.997 53.805 -2.577 1.00 44.14 113 LEU B N 1
ATOM 3405 C CA . LEU B 1 113 ? 15.889 53.557 -4.019 1.00 45.67 113 LEU B CA 1
ATOM 3406 C C . LEU B 1 113 ? 14.617 52.842 -4.369 1.00 48.16 113 LEU B C 1
ATOM 3407 O O . LEU B 1 113 ? 13.963 53.135 -5.382 1.00 47.26 113 LEU B O 1
ATOM 3412 N N . LEU B 1 114 ? 14.251 51.906 -3.505 1.00 50.72 114 LEU B N 1
ATOM 3413 C CA . LEU B 1 114 ? 13.055 51.111 -3.704 1.00 51.55 114 LEU B CA 1
ATOM 3414 C C . LEU B 1 114 ? 11.813 51.948 -3.491 1.00 52.37 114 LEU B C 1
ATOM 3415 O O . LEU B 1 114 ? 10.879 51.854 -4.260 1.00 53.98 114 LEU B O 1
ATOM 3420 N N . ALA B 1 115 ? 11.792 52.764 -2.438 1.00 52.84 115 ALA B N 1
ATOM 3421 C CA . ALA B 1 115 ? 10.620 53.605 -2.162 1.00 53.96 115 ALA B CA 1
ATOM 3422 C C . ALA B 1 115 ? 10.343 54.549 -3.327 1.00 54.64 115 ALA B C 1
ATOM 3423 O O . ALA B 1 115 ? 9.187 54.766 -3.692 1.00 55.16 115 ALA B O 1
ATOM 3425 N N . LEU B 1 116 ? 11.411 55.111 -3.895 1.00 54.22 116 LEU B N 1
ATOM 3426 C CA . LEU B 1 116 ? 11.299 56.018 -5.020 1.00 54.36 116 LEU B CA 1
ATOM 3427 C C . LEU B 1 116 ? 10.704 55.262 -6.209 1.00 57.40 116 LEU B C 1
ATOM 3428 O O . LEU B 1 116 ? 9.910 55.810 -6.973 1.00 59.00 116 LEU B O 1
ATOM 3433 N N . GLY B 1 117 ? 11.106 54.007 -6.381 1.00 58.94 117 GLY B N 1
ATOM 3434 C CA . GLY B 1 117 ? 10.574 53.211 -7.469 1.00 61.31 117 GLY B CA 1
ATOM 3435 C C . GLY B 1 117 ? 9.064 53.114 -7.356 1.00 63.64 117 GLY B C 1
ATOM 3436 O O . GLY B 1 117 ? 8.350 53.206 -8.365 1.00 63.04 117 GLY B O 1
ATOM 3437 N N . LEU B 1 118 ? 8.567 52.929 -6.127 1.00 65.16 118 LEU B N 1
ATOM 3438 C CA . LEU B 1 118 ? 7.117 52.861 -5.900 1.00 65.07 118 LEU B CA 1
ATOM 3439 C C . LEU B 1 118 ? 6.446 54.192 -6.196 1.00 64.85 118 LEU B C 1
ATOM 3440 O O . LEU B 1 118 ? 5.339 54.229 -6.728 1.00 65.93 118 LEU B O 1
ATOM 3445 N N . GLU B 1 119 ? 7.108 55.285 -5.837 1.00 64.48 119 GLU B N 1
ATOM 3446 C CA . GLU B 1 119 ? 6.561 56.601 -6.110 1.00 64.97 119 GLU B CA 1
ATOM 3447 C C . GLU B 1 119 ? 6.397 56.735 -7.604 1.00 63.63 119 GLU B C 1
ATOM 3448 O O . GLU B 1 119 ? 5.382 57.212 -8.081 1.00 64.28 119 GLU B O 1
ATOM 3454 N N . HIS B 1 120 ? 7.414 56.322 -8.345 1.00 62.08 120 HIS B N 1
ATOM 3455 C CA . HIS B 1 120 ? 7.370 56.453 -9.786 1.00 61.48 120 HIS B CA 1
ATOM 3456 C C . HIS B 1 120 ? 6.430 55.515 -10.550 1.00 62.97 120 HIS B C 1
ATOM 3457 O O . HIS B 1 120 ? 6.030 55.816 -11.667 1.00 62.99 120 HIS B O 1
ATOM 3464 N N . LEU B 1 121 ? 6.067 54.390 -9.955 1.00 65.83 121 LEU B N 1
ATOM 3465 C CA . LEU B 1 121 ? 5.146 53.475 -10.615 1.00 68.28 121 LEU B CA 1
ATOM 3466 C C . LEU B 1 121 ? 3.706 53.984 -10.505 1.00 69.28 121 LEU B C 1
ATOM 3467 O O . LEU B 1 121 ? 2.829 53.508 -11.225 1.00 67.90 121 LEU B O 1
ATOM 3472 N N . MET B 1 122 ? 3.467 54.944 -9.607 1.00 70.37 122 MET B N 1
ATOM 3473 C CA . MET B 1 122 ? 2.128 55.496 -9.422 1.00 73.55 122 MET B CA 1
ATOM 3474 C C . MET B 1 122 ? 1.742 56.389 -10.591 1.00 75.24 122 MET B C 1
ATOM 3475 O O . MET B 1 122 ? 0.724 57.087 -10.538 1.00 76.53 122 MET B O 1
ATOM 3480 N N . ALA B 1 123 ? 2.568 56.365 -11.632 1.00 76.19 123 ALA B N 1
ATOM 3481 C CA . ALA B 1 123 ? 2.334 57.130 -12.848 1.00 77.82 123 ALA B CA 1
ATOM 3482 C C . ALA B 1 123 ? 1.578 56.193 -13.795 1.00 79.79 123 ALA B C 1
ATOM 3483 O O . ALA B 1 123 ? 1.015 56.606 -14.801 1.00 81.35 123 ALA B O 1
ATOM 3485 N N . VAL B 1 124 ? 1.603 54.911 -13.481 1.00 81.53 124 VAL B N 1
ATOM 3486 C CA . VAL B 1 124 ? 0.877 53.944 -14.267 1.00 84.01 124 VAL B CA 1
ATOM 3487 C C . VAL B 1 124 ? -0.485 54.038 -13.588 1.00 85.61 124 VAL B C 1
ATOM 3488 O O . VAL B 1 124 ? -0.552 54.266 -12.377 1.00 85.63 124 VAL B O 1
ATOM 3492 N N . LYS B 1 125 ? -1.562 53.861 -14.347 1.00 86.70 125 LYS B N 1
ATOM 3493 C CA . LYS B 1 125 ? -2.904 53.984 -13.786 1.00 87.59 125 LYS B CA 1
ATOM 3494 C C . LYS B 1 125 ? -3.632 52.655 -13.608 1.00 87.49 125 LYS B C 1
ATOM 3495 O O . LYS B 1 125 ? -4.472 52.514 -12.720 1.00 87.25 125 LYS B O 1
ATOM 3501 N N . ASP B 1 126 ? -3.291 51.678 -14.437 1.00 87.89 126 ASP B N 1
ATOM 3502 C CA . ASP B 1 126 ? -3.922 50.360 -14.389 1.00 88.07 126 ASP B CA 1
ATOM 3503 C C . ASP B 1 126 ? -3.519 49.547 -13.153 1.00 87.98 126 ASP B C 1
ATOM 3504 O O . ASP B 1 126 ? -2.392 49.060 -13.064 1.00 88.38 126 ASP B O 1
ATOM 3509 N N . ASN B 1 127 ? -4.449 49.393 -12.213 1.00 87.83 127 ASN B N 1
ATOM 3510 C CA . ASN B 1 127 ? -4.219 48.652 -10.968 1.00 88.39 127 ASN B CA 1
ATOM 3511 C C . ASN B 1 127 ? -3.782 47.179 -11.134 1.00 89.14 127 ASN B C 1
ATOM 3512 O O . ASN B 1 127 ? -3.360 46.528 -10.172 1.00 88.24 127 ASN B O 1
ATOM 3517 N N . ARG B 1 128 ? -3.869 46.664 -12.359 1.00 90.32 128 ARG B N 1
ATOM 3518 C CA . ARG B 1 128 ? -3.480 45.282 -12.639 1.00 90.44 128 ARG B CA 1
ATOM 3519 C C . ARG B 1 128 ? -1.976 45.202 -12.927 1.00 88.30 128 ARG B C 1
ATOM 3520 O O . ARG B 1 128 ? -1.362 44.142 -12.796 1.00 88.88 128 ARG B O 1
ATOM 3528 N N . VAL B 1 129 ? -1.388 46.319 -13.341 1.00 85.61 129 VAL B N 1
ATOM 3529 C CA . VAL B 1 129 ? 0.049 46.363 -13.603 1.00 82.69 129 VAL B CA 1
ATOM 3530 C C . VAL B 1 129 ? 0.718 46.281 -12.231 1.00 81.15 129 VAL B C 1
ATOM 3531 O O . VAL B 1 129 ? 1.608 45.464 -12.011 1.00 80.92 129 VAL B O 1
ATOM 3535 N N . HIS B 1 130 ? 0.258 47.126 -11.311 1.00 79.58 130 HIS B N 1
ATOM 3536 C CA . HIS B 1 130 ? 0.777 47.179 -9.945 1.00 78.19 130 HIS B CA 1
ATOM 3537 C C . HIS B 1 130 ? 0.714 45.823 -9.258 1.00 78.05 130 HIS B C 1
ATOM 3538 O O . HIS B 1 130 ? 1.649 45.436 -8.557 1.00 77.28 130 HIS B O 1
ATOM 3545 N N . GLN B 1 131 ? -0.385 45.103 -9.463 1.00 78.49 131 GLN B N 1
ATOM 3546 C CA . GLN B 1 131 ? -0.531 43.783 -8.868 1.00 79.03 131 GLN B CA 1
ATOM 3547 C C . GLN B 1 131 ? 0.477 42.872 -9.562 1.00 77.76 131 GLN B C 1
ATOM 3548 O O . GLN B 1 131 ? 1.082 42.008 -8.929 1.00 78.28 131 GLN B O 1
ATOM 3554 N N . LEU B 1 132 ? 0.673 43.089 -10.864 1.00 76.48 132 LEU B N 1
ATOM 3555 C CA . LEU B 1 132 ? 1.612 42.285 -11.646 1.00 74.25 132 LEU B CA 1
ATOM 3556 C C . LEU B 1 132 ? 3.059 42.583 -11.236 1.00 73.31 132 LEU B C 1
ATOM 3557 O O . LEU B 1 132 ? 3.821 41.665 -10.924 1.00 74.60 132 LEU B O 1
ATOM 3562 N N . ILE B 1 133 ? 3.442 43.853 -11.216 1.00 70.95 133 ILE B N 1
ATOM 3563 C CA . ILE B 1 133 ? 4.802 44.202 -10.826 1.00 69.83 133 ILE B CA 1
ATOM 3564 C C . ILE B 1 133 ? 5.143 43.798 -9.375 1.00 70.64 133 ILE B C 1
ATOM 3565 O O . ILE B 1 133 ? 6.273 43.372 -9.085 1.00 69.94 133 ILE B O 1
ATOM 3570 N N . SER B 1 134 ? 4.171 43.925 -8.472 1.00 69.96 134 SER B N 1
ATOM 3571 C CA . SER B 1 134 ? 4.400 43.610 -7.076 1.00 70.59 134 SER B CA 1
ATOM 3572 C C . SER B 1 134 ? 4.576 42.119 -6.772 1.00 70.72 134 SER B C 1
ATOM 3573 O O . SER B 1 134 ? 5.493 41.748 -6.044 1.00 70.63 134 SER B O 1
ATOM 3576 N N . GLU B 1 135 ? 3.717 41.266 -7.325 1.00 71.61 135 GLU B N 1
ATOM 3577 C CA . GLU B 1 135 ? 3.832 39.819 -7.102 1.00 72.42 135 GLU B CA 1
ATOM 3578 C C . GLU B 1 135 ? 5.139 39.293 -7.737 1.00 71.93 135 GLU B C 1
ATOM 3579 O O . GLU B 1 135 ? 5.755 38.323 -7.266 1.00 70.59 135 GLU B O 1
ATOM 3585 N N . SER B 1 136 ? 5.557 39.955 -8.811 1.00 71.30 136 SER B N 1
ATOM 3586 C CA . SER B 1 136 ? 6.789 39.598 -9.493 1.00 70.19 136 SER B CA 1
ATOM 3587 C C . SER B 1 136 ? 7.986 39.927 -8.631 1.00 68.41 136 SER B C 1
ATOM 3588 O O . SER B 1 136 ? 8.934 39.150 -8.591 1.00 68.15 136 SER B O 1
ATOM 3591 N N . ILE B 1 137 ? 7.943 41.069 -7.935 1.00 67.08 137 ILE B N 1
ATOM 3592 C CA . ILE B 1 137 ? 9.057 41.462 -7.084 1.00 64.55 137 ILE B CA 1
ATOM 3593 C C . ILE B 1 137 ? 9.154 40.488 -5.945 1.00 64.51 137 ILE B C 1
ATOM 3594 O O . ILE B 1 137 ? 10.260 40.149 -5.512 1.00 65.21 137 ILE B O 1
ATOM 3599 N N . VAL B 1 138 ? 8.002 40.016 -5.475 1.00 64.22 138 VAL B N 1
ATOM 3600 C CA . VAL B 1 138 ? 7.974 39.030 -4.389 1.00 63.73 138 VAL B CA 1
ATOM 3601 C C . VAL B 1 138 ? 8.672 37.736 -4.851 1.00 63.56 138 VAL B C 1
ATOM 3602 O O . VAL B 1 138 ? 9.429 37.127 -4.097 1.00 62.80 138 VAL B O 1
ATOM 3606 N N . ASP B 1 139 ? 8.391 37.313 -6.086 1.00 63.14 139 ASP B N 1
ATOM 3607 C CA . ASP B 1 139 ? 8.999 36.100 -6.629 1.00 63.86 139 ASP B CA 1
ATOM 3608 C C . ASP B 1 139 ? 10.480 36.297 -6.806 1.00 63.29 139 ASP B C 1
ATOM 3609 O O . ASP B 1 139 ? 11.280 35.366 -6.611 1.00 62.64 139 ASP B O 1
ATOM 3614 N N . VAL B 1 140 ? 10.853 37.517 -7.173 1.00 61.84 140 VAL B N 1
ATOM 3615 C CA . VAL B 1 140 ? 12.257 37.786 -7.330 1.00 61.19 140 VAL B CA 1
ATOM 3616 C C . VAL B 1 140 ? 12.906 37.524 -6.002 1.00 61.35 140 VAL B C 1
ATOM 3617 O O . VAL B 1 140 ? 13.830 36.738 -5.920 1.00 62.36 140 VAL B O 1
ATOM 3621 N N . CYS B 1 141 ? 12.390 38.152 -4.953 1.00 62.55 141 CYS B N 1
ATOM 3622 C CA . CYS B 1 141 ? 12.966 38.003 -3.621 1.00 64.40 141 CYS B CA 1
ATOM 3623 C C . CYS B 1 141 ? 12.983 36.584 -3.112 1.00 65.58 141 CYS B C 1
ATOM 3624 O O . CYS B 1 141 ? 14.012 36.123 -2.597 1.00 65.53 141 CYS B O 1
ATOM 3627 N N . ARG B 1 142 ? 11.867 35.873 -3.234 1.00 66.19 142 ARG B N 1
ATOM 3628 C CA . ARG B 1 142 ? 11.892 34.508 -2.733 1.00 69.15 142 ARG B CA 1
ATOM 3629 C C . ARG B 1 142 ? 12.893 33.746 -3.583 1.00 69.94 142 ARG B C 1
ATOM 3630 O O . ARG B 1 142 ? 13.530 32.792 -3.113 1.00 71.33 142 ARG B O 1
ATOM 3638 N N . GLY B 1 143 ? 13.071 34.197 -4.823 1.00 69.08 143 GLY B N 1
ATOM 3639 C CA . GLY B 1 143 ? 14.066 33.568 -5.668 1.00 69.33 143 GLY B CA 1
ATOM 3640 C C . GLY B 1 143 ? 15.425 33.746 -5.007 1.00 69.74 143 GLY B C 1
ATOM 3641 O O . GLY B 1 143 ? 16.074 32.777 -4.613 1.00 70.05 143 GLY B O 1
ATOM 3642 N N . GLU B 1 144 ? 15.845 34.997 -4.848 1.00 70.62 144 GLU B N 1
ATOM 3643 C CA . GLU B 1 144 ? 17.134 35.305 -4.229 1.00 71.68 144 GLU B CA 1
ATOM 3644 C C . GLU B 1 144 ? 17.377 34.514 -2.968 1.00 69.29 144 GLU B C 1
ATOM 3645 O O . GLU B 1 144 ? 18.516 34.258 -2.622 1.00 69.59 144 GLU B O 1
ATOM 3651 N N . LEU B 1 145 ? 16.305 34.119 -2.289 1.00 67.66 145 LEU B N 1
ATOM 3652 C CA . LEU B 1 145 ? 16.433 33.346 -1.067 1.00 66.21 145 LEU B CA 1
ATOM 3653 C C . LEU B 1 145 ? 16.710 31.876 -1.351 1.00 66.83 145 LEU B C 1
ATOM 3654 O O . LEU B 1 145 ? 17.542 31.259 -0.684 1.00 65.53 145 LEU B O 1
ATOM 3659 N N . PHE B 1 146 ? 16.025 31.302 -2.334 1.00 66.79 146 PHE B N 1
ATOM 3660 C CA . PHE B 1 146 ? 16.268 29.890 -2.639 1.00 67.75 146 PHE B CA 1
ATOM 3661 C C . PHE B 1 146 ? 17.676 29.694 -3.172 1.00 68.11 146 PHE B C 1
ATOM 3662 O O . PHE B 1 146 ? 18.272 28.634 -2.976 1.00 67.62 146 PHE B O 1
ATOM 3670 N N . GLN B 1 147 ? 18.209 30.732 -3.813 1.00 69.26 147 GLN B N 1
ATOM 3671 C CA . GLN B 1 147 ? 19.565 30.705 -4.368 1.00 71.84 147 GLN B CA 1
ATOM 3672 C C . GLN B 1 147 ? 20.612 30.695 -3.260 1.00 72.67 147 GLN B C 1
ATOM 3673 O O . GLN B 1 147 ? 21.595 29.960 -3.338 1.00 72.51 147 GLN B O 1
ATOM 3679 N N . PHE B 1 148 ? 20.391 31.516 -2.235 1.00 74.07 148 PHE B N 1
ATOM 3680 C CA . PHE B 1 148 ? 21.292 31.606 -1.089 1.00 74.61 148 PHE B CA 1
ATOM 3681 C C . PHE B 1 148 ? 21.209 30.312 -0.293 1.00 73.81 148 PHE B C 1
ATOM 3682 O O . PHE B 1 148 ? 22.185 29.869 0.315 1.00 73.22 148 PHE B O 1
ATOM 3690 N N . GLN B 1 149 ? 20.015 29.732 -0.316 1.00 73.69 149 GLN B N 1
ATOM 3691 C CA . GLN B 1 149 ? 19.683 28.485 0.358 1.00 73.99 149 GLN B CA 1
ATOM 3692 C C . GLN B 1 149 ? 20.186 27.281 -0.467 1.00 74.74 149 GLN B C 1
ATOM 3693 O O . GLN B 1 149 ? 20.326 26.161 0.045 1.00 74.65 149 GLN B O 1
ATOM 3699 N N . ASP B 1 150 ? 20.460 27.534 -1.746 1.00 74.64 150 ASP B N 1
ATOM 3700 C CA . ASP B 1 150 ? 20.969 26.523 -2.675 1.00 73.76 150 ASP B CA 1
ATOM 3701 C C . ASP B 1 150 ? 22.492 26.479 -2.615 1.00 73.07 150 ASP B C 1
ATOM 3702 O O . ASP B 1 150 ? 23.102 25.486 -3.020 1.00 72.18 150 ASP B O 1
ATOM 3707 N N . GLN B 1 151 ? 23.099 27.569 -2.143 1.00 72.15 151 GLN B N 1
ATOM 3708 C CA . GLN B 1 151 ? 24.556 27.674 -2.090 1.00 71.94 151 GLN B CA 1
ATOM 3709 C C . GLN B 1 151 ? 25.288 26.376 -1.733 1.00 70.34 151 GLN B C 1
ATOM 3710 O O . GLN B 1 151 ? 25.145 25.847 -0.644 1.00 69.61 151 GLN B O 1
ATOM 3716 N N . PHE B 1 152 ? 26.037 25.862 -2.705 1.00 68.48 152 PHE B N 1
ATOM 3717 C CA . PHE B 1 152 ? 26.823 24.624 -2.595 1.00 68.25 152 PHE B CA 1
ATOM 3718 C C . PHE B 1 152 ? 26.075 23.303 -2.628 1.00 69.85 152 PHE B C 1
ATOM 3719 O O . PHE B 1 152 ? 26.600 22.270 -2.209 1.00 71.57 152 PHE B O 1
ATOM 3727 N N . ASN B 1 153 ? 24.855 23.339 -3.146 1.00 71.10 153 ASN B N 1
ATOM 3728 C CA . ASN B 1 153 ? 24.035 22.149 -3.268 1.00 71.09 153 ASN B CA 1
ATOM 3729 C C . ASN B 1 153 ? 24.318 21.499 -4.606 1.00 71.52 153 ASN B C 1
ATOM 3730 O O . ASN B 1 153 ? 23.790 21.922 -5.634 1.00 72.75 153 ASN B O 1
ATOM 3735 N N . SER B 1 154 ? 25.128 20.454 -4.594 1.00 71.93 154 SER B N 1
ATOM 3736 C CA . SER B 1 154 ? 25.493 19.748 -5.814 1.00 71.27 154 SER B CA 1
ATOM 3737 C C . SER B 1 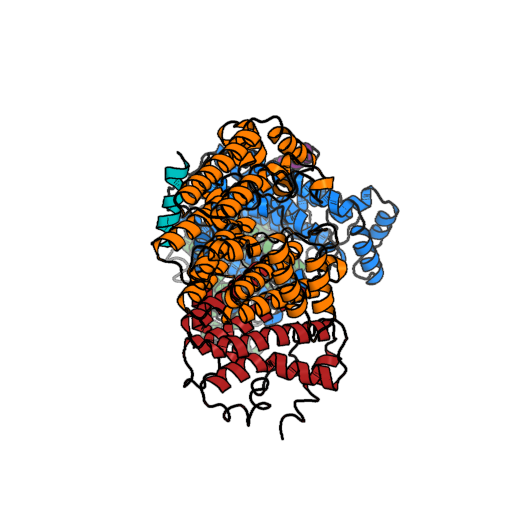154 ? 24.455 18.755 -6.304 1.00 71.63 154 SER B C 1
ATOM 3738 O O . SER B 1 154 ? 24.724 17.993 -7.222 1.00 73.35 154 SER B O 1
ATOM 3741 N N . GLN B 1 155 ? 23.276 18.742 -5.694 1.00 72.16 155 GLN B N 1
ATOM 3742 C CA . GLN B 1 155 ? 22.238 17.791 -6.094 1.00 72.57 155 GLN B CA 1
ATOM 3743 C C . GLN B 1 155 ? 21.066 18.459 -6.822 1.00 71.41 155 GLN B C 1
ATOM 3744 O O . GLN B 1 155 ? 20.088 17.810 -7.192 1.00 70.32 155 GLN B O 1
ATOM 3750 N N . GLN B 1 156 ? 21.182 19.758 -7.048 1.00 70.13 156 GLN B N 1
ATOM 3751 C CA . GLN B 1 156 ? 20.120 20.483 -7.690 1.00 68.35 156 GLN B CA 1
ATOM 3752 C C . GLN B 1 156 ? 20.028 20.143 -9.183 1.00 68.29 156 GLN B C 1
ATOM 3753 O O . GLN B 1 156 ? 21.016 19.756 -9.812 1.00 68.02 156 GLN B O 1
ATOM 3759 N N . THR B 1 157 ? 18.831 20.302 -9.744 1.00 67.81 157 THR B N 1
ATOM 3760 C CA . THR B 1 157 ? 18.578 19.990 -11.147 1.00 67.41 157 THR B CA 1
ATOM 3761 C C . THR B 1 157 ? 18.555 21.202 -12.129 1.00 67.48 157 THR B C 1
ATOM 3762 O O . THR B 1 157 ? 18.354 22.359 -11.735 1.00 66.48 157 THR B O 1
ATOM 3766 N N . ILE B 1 158 ? 18.780 20.928 -13.412 1.00 66.60 158 ILE B N 1
ATOM 3767 C CA . ILE B 1 158 ? 18.767 21.987 -14.402 1.00 66.54 158 ILE B CA 1
ATOM 3768 C C . ILE B 1 158 ? 17.413 22.683 -14.485 1.00 68.47 158 ILE B C 1
ATOM 3769 O O . ILE B 1 158 ? 17.336 23.914 -14.469 1.00 70.28 158 ILE B O 1
ATOM 3774 N N . ILE B 1 159 ? 16.345 21.903 -14.564 1.00 68.41 159 ILE B N 1
ATOM 3775 C CA . ILE B 1 159 ? 15.007 22.473 -14.630 1.00 68.20 159 ILE B CA 1
ATOM 3776 C C . ILE B 1 159 ? 14.872 23.460 -13.458 1.00 69.02 159 ILE B C 1
ATOM 3777 O O . ILE B 1 159 ? 14.135 24.451 -13.517 1.00 69.55 159 ILE B O 1
ATOM 3782 N N . ASN B 1 160 ? 15.627 23.202 -12.400 1.00 68.63 160 ASN B N 1
ATOM 3783 C CA . ASN B 1 160 ? 15.559 24.026 -11.206 1.00 66.62 160 ASN B CA 1
ATOM 3784 C C . ASN B 1 160 ? 16.514 25.225 -11.280 1.00 64.75 160 ASN B C 1
ATOM 3785 O O . ASN B 1 160 ? 16.306 26.225 -10.598 1.00 63.36 160 ASN B O 1
ATOM 3790 N N . TYR B 1 161 ? 17.560 25.128 -12.101 1.00 62.45 161 TYR B N 1
ATOM 3791 C CA . TYR B 1 161 ? 18.492 26.245 -12.253 1.00 58.72 161 TYR B CA 1
ATOM 3792 C C . TYR B 1 161 ? 17.796 27.305 -13.106 1.00 57.68 161 TYR B C 1
ATOM 3793 O O . TYR B 1 161 ? 17.951 28.494 -12.870 1.00 56.50 161 TYR B O 1
ATOM 3802 N N . LEU B 1 162 ? 17.016 26.855 -14.083 1.00 57.93 162 LEU B N 1
ATOM 3803 C CA . LEU B 1 162 ? 16.278 27.746 -14.987 1.00 59.20 162 LEU B CA 1
ATOM 3804 C C . LEU B 1 162 ? 15.172 28.533 -14.264 1.00 59.86 162 LEU B C 1
ATOM 3805 O O . LEU B 1 162 ? 14.892 29.695 -14.568 1.00 58.33 162 LEU B O 1
ATOM 3810 N N . ARG B 1 163 ? 14.533 27.867 -13.312 1.00 60.62 163 ARG B N 1
ATOM 3811 C CA . ARG B 1 163 ? 13.459 28.465 -12.546 1.00 61.31 163 ARG B CA 1
ATOM 3812 C C . ARG B 1 163 ? 14.093 29.556 -11.666 1.00 62.25 163 ARG B C 1
ATOM 3813 O O . ARG B 1 163 ? 13.467 30.580 -11.351 1.00 61.62 163 ARG B O 1
ATOM 3821 N N . ARG B 1 164 ? 15.361 29.334 -11.323 1.00 62.04 164 ARG B N 1
ATOM 3822 C CA . ARG B 1 164 ? 16.141 30.240 -10.497 1.00 62.61 164 ARG B CA 1
ATOM 3823 C C . ARG B 1 164 ? 16.617 31.480 -11.258 1.00 62.78 164 ARG B C 1
ATOM 3824 O O . ARG B 1 164 ? 16.719 32.555 -10.661 1.00 65.19 164 ARG B O 1
ATOM 3832 N N . ILE B 1 165 ? 16.936 31.357 -12.545 1.00 59.37 165 ILE B N 1
ATOM 3833 C CA . ILE B 1 165 ? 17.381 32.542 -13.269 1.00 58.54 165 ILE B CA 1
ATOM 3834 C C . ILE B 1 165 ? 16.177 33.264 -13.864 1.00 58.51 165 ILE B C 1
ATOM 3835 O O . ILE B 1 165 ? 16.281 34.371 -14.389 1.00 56.62 165 ILE B O 1
ATOM 3840 N N . ASN B 1 166 ? 15.026 32.619 -13.761 1.00 59.54 166 ASN B N 1
ATOM 3841 C CA . ASN B 1 166 ? 13.795 33.212 -14.222 1.00 61.39 166 ASN B CA 1
ATOM 3842 C C . ASN B 1 166 ? 13.361 34.279 -13.203 1.00 63.22 166 ASN B C 1
ATOM 3843 O O . ASN B 1 166 ? 13.076 35.429 -13.573 1.00 63.00 166 ASN B O 1
ATOM 3848 N N . ARG B 1 167 ? 13.313 33.898 -11.923 1.00 65.61 167 ARG B N 1
ATOM 3849 C CA . ARG B 1 167 ? 12.919 34.831 -10.862 1.00 67.52 167 ARG B CA 1
ATOM 3850 C C . ARG B 1 167 ? 14.015 35.888 -10.662 1.00 67.30 167 ARG B C 1
ATOM 3851 O O . ARG B 1 167 ? 13.749 37.093 -10.624 1.00 67.82 167 ARG B O 1
ATOM 3859 N N . LYS B 1 168 ? 15.244 35.413 -10.535 1.00 66.15 168 LYS B N 1
ATOM 3860 C CA . LYS B 1 168 ? 16.401 36.258 -10.325 1.00 67.08 168 LYS B CA 1
ATOM 3861 C C . LYS B 1 168 ? 16.690 37.331 -11.390 1.00 67.15 168 LYS B C 1
ATOM 3862 O O . LYS B 1 168 ? 17.078 38.448 -11.029 1.00 68.43 168 LYS B O 1
ATOM 3868 N N . THR B 1 169 ? 16.482 37.034 -12.676 1.00 64.36 169 THR B N 1
ATOM 3869 C CA . THR B 1 169 ? 16.824 38.008 -13.718 1.00 62.43 169 THR B CA 1
ATOM 3870 C C . THR B 1 169 ? 15.824 38.250 -14.847 1.00 63.59 169 THR B C 1
ATOM 3871 O O . THR B 1 169 ? 15.532 39.401 -15.202 1.00 64.50 169 THR B O 1
ATOM 3875 N N . ALA B 1 170 ? 15.326 37.166 -15.431 1.00 62.81 170 ALA B N 1
ATO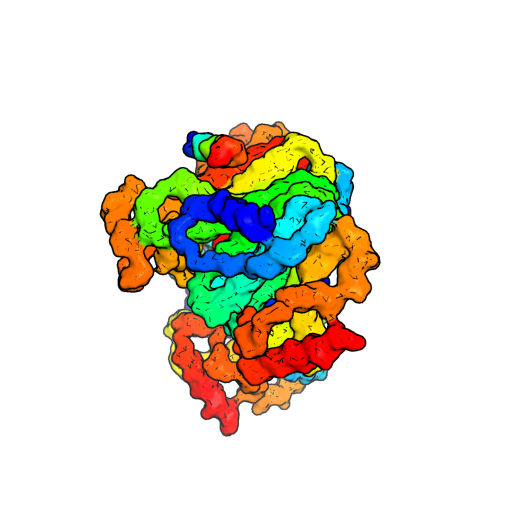M 3876 C CA . ALA B 1 170 ? 14.386 37.238 -16.536 1.00 61.00 170 ALA B CA 1
ATOM 3877 C C . ALA B 1 170 ? 13.093 38.002 -16.216 1.00 61.31 170 ALA B C 1
ATOM 3878 O O . ALA B 1 170 ? 12.586 38.780 -17.034 1.00 60.94 170 ALA B O 1
ATOM 3880 N N . LEU B 1 171 ? 12.576 37.769 -15.013 1.00 61.67 171 LEU B N 1
ATOM 3881 C CA . LEU B 1 171 ? 11.331 38.365 -14.534 1.00 60.78 171 LEU B CA 1
ATOM 3882 C C . LEU B 1 171 ? 11.227 39.881 -14.600 1.00 60.57 171 LEU B C 1
ATOM 3883 O O . LEU B 1 171 ? 10.164 40.402 -14.850 1.00 62.28 171 LEU B O 1
ATOM 3888 N N . LEU B 1 172 ? 12.325 40.594 -14.386 1.00 61.07 172 LEU B N 1
ATOM 3889 C CA . LEU B 1 172 ? 12.292 42.046 -14.445 1.00 59.15 172 LEU B CA 1
ATOM 3890 C C . LEU B 1 172 ? 12.518 42.557 -15.868 1.00 57.81 172 LEU B C 1
ATOM 3891 O O . LEU B 1 172 ? 12.279 43.722 -16.160 1.00 58.43 172 LEU B O 1
ATOM 3896 N N . ILE B 1 173 ? 12.998 41.695 -16.757 1.00 57.30 173 ILE B N 1
ATOM 3897 C CA . ILE B 1 173 ? 13.204 42.093 -18.151 1.00 55.09 173 ILE B CA 1
ATOM 3898 C C . ILE B 1 173 ? 11.836 41.887 -18.802 1.00 55.21 173 ILE B C 1
ATOM 3899 O O . ILE B 1 173 ? 11.407 42.638 -19.671 1.00 55.57 173 ILE B O 1
ATOM 3904 N N . GLN B 1 174 ? 11.146 40.867 -18.322 1.00 54.39 174 GLN B N 1
ATOM 3905 C CA . GLN B 1 174 ? 9.809 40.535 -18.763 1.00 55.86 174 GLN B CA 1
ATOM 3906 C C . GLN B 1 174 ? 8.852 41.677 -18.415 1.00 55.92 174 GLN B C 1
ATOM 3907 O O . GLN B 1 174 ? 8.018 42.078 -19.228 1.00 52.59 174 GLN B O 1
ATOM 3913 N N . ILE B 1 175 ? 8.955 42.165 -17.177 1.00 56.41 175 ILE B N 1
ATOM 3914 C CA . ILE B 1 175 ? 8.141 43.298 -16.720 1.00 56.78 175 ILE B CA 1
ATOM 3915 C C . ILE B 1 175 ? 8.477 44.573 -17.517 1.00 57.46 175 ILE B C 1
ATOM 3916 O O . ILE B 1 175 ? 7.593 45.379 -17.804 1.00 58.42 175 ILE B O 1
ATOM 3921 N N . SER B 1 176 ? 9.746 44.751 -17.870 1.00 56.43 176 SER B N 1
ATOM 3922 C CA . SER B 1 176 ? 10.153 45.929 -18.629 1.00 58.54 176 SER B CA 1
ATOM 3923 C C . SER B 1 176 ? 9.521 45.938 -20.010 1.00 59.90 176 SER B C 1
ATOM 3924 O O . SER B 1 176 ? 9.158 46.997 -20.521 1.00 61.22 176 SER B O 1
ATOM 3927 N N . THR B 1 177 ? 9.406 44.767 -20.629 1.00 59.74 177 THR B N 1
ATOM 3928 C CA . THR B 1 177 ? 8.838 44.726 -21.960 1.00 59.05 177 THR B CA 1
ATOM 3929 C C . THR B 1 177 ? 7.325 44.721 -21.938 1.00 60.18 177 THR B C 1
ATOM 3930 O O . THR B 1 177 ? 6.705 45.338 -22.811 1.00 61.86 177 THR B O 1
ATOM 3934 N N . GLU B 1 178 ? 6.736 44.068 -20.934 1.00 61.17 178 GLU B N 1
ATOM 3935 C CA . GLU B 1 178 ? 5.270 43.964 -20.798 1.00 63.27 178 GLU B CA 1
ATOM 3936 C C . GLU B 1 178 ? 4.607 45.297 -20.480 1.00 62.19 178 GLU B C 1
ATOM 3937 O O . GLU B 1 178 ? 3.731 45.762 -21.218 1.00 63.28 178 GLU B O 1
ATOM 3943 N N . VAL B 1 179 ? 5.033 45.880 -19.365 1.00 59.55 179 VAL B N 1
ATOM 3944 C CA . VAL B 1 179 ? 4.560 47.165 -18.881 1.00 58.18 179 VAL B CA 1
ATOM 3945 C C . VAL B 1 179 ? 4.835 48.264 -19.913 1.00 58.09 179 VAL B C 1
ATOM 3946 O O . VAL B 1 179 ? 4.020 49.131 -20.174 1.00 58.49 179 VAL B O 1
ATOM 3950 N N . GLY B 1 180 ? 6.002 48.226 -20.510 1.00 59.54 180 GLY B N 1
ATOM 3951 C CA . GLY B 1 180 ? 6.323 49.239 -21.492 1.00 63.31 180 GLY B CA 1
ATOM 3952 C C . GLY B 1 180 ? 5.293 49.300 -22.610 1.00 65.21 180 GLY B C 1
ATOM 3953 O O . GLY B 1 180 ? 5.014 50.374 -23.167 1.00 64.93 180 GLY B O 1
ATOM 3954 N N . ALA B 1 181 ? 4.742 48.144 -22.962 1.00 65.43 181 ALA B N 1
ATOM 3955 C CA . ALA B 1 181 ? 3.747 48.090 -24.021 1.00 65.73 181 ALA B CA 1
ATOM 3956 C C . ALA B 1 181 ? 2.387 48.508 -23.452 1.00 65.63 181 ALA B C 1
ATOM 3957 O O . ALA B 1 181 ? 1.624 49.229 -24.102 1.00 64.21 181 ALA B O 1
ATOM 3959 N N . ILE B 1 182 ? 2.113 48.066 -22.223 1.00 64.02 182 ILE B N 1
ATOM 3960 C CA . ILE B 1 182 ? 0.869 48.374 -21.556 1.00 63.27 182 ILE B CA 1
ATOM 3961 C C . ILE B 1 182 ? 0.774 49.843 -21.240 1.00 65.16 182 ILE B C 1
ATOM 3962 O O . ILE B 1 182 ? -0.318 50.341 -20.976 1.00 67.88 182 ILE B O 1
ATOM 3967 N N . THR B 1 183 ? 1.893 50.555 -21.261 1.00 65.20 183 THR B N 1
ATOM 3968 C CA . THR B 1 183 ? 1.826 51.989 -20.974 1.00 64.93 183 THR B CA 1
ATOM 3969 C C . THR B 1 183 ? 1.355 52.803 -22.185 1.00 65.38 183 THR B C 1
ATOM 3970 O O . THR B 1 183 ? 0.715 53.838 -22.018 1.00 64.87 183 THR B O 1
ATOM 3974 N N . SER B 1 184 ? 1.672 52.333 -23.393 1.00 65.85 184 SER B N 1
ATOM 3975 C CA . SER B 1 184 ? 1.287 53.036 -24.620 1.00 67.56 184 SER B CA 1
ATOM 3976 C C . SER B 1 184 ? 0.061 52.383 -25.261 1.00 70.18 184 SER B C 1
ATOM 3977 O O . SER B 1 184 ? -0.170 52.474 -26.464 1.00 70.67 184 SER B O 1
ATOM 3980 N N . GLN B 1 185 ? -0.716 51.709 -24.429 1.00 73.87 185 GLN B N 1
ATOM 3981 C CA . GLN B 1 185 ? -1.928 51.039 -24.861 1.00 77.62 185 GLN B CA 1
ATOM 3982 C C . GLN B 1 185 ? -1.759 50.145 -26.097 1.00 79.19 185 GLN B C 1
ATOM 3983 O O . GLN B 1 185 ? -2.320 50.414 -27.156 1.00 79.18 185 GLN B O 1
ATOM 3989 N N . SER B 1 186 ? -0.968 49.087 -25.958 1.00 80.86 186 SER B N 1
ATOM 3990 C CA . SER B 1 186 ? -0.788 48.128 -27.042 1.00 81.80 186 SER B CA 1
ATOM 3991 C C . SER B 1 186 ? -1.908 47.104 -26.823 1.00 81.48 186 SER B C 1
ATOM 3992 O O . SER B 1 186 ? -2.632 47.198 -25.826 1.00 80.77 186 SER B O 1
ATOM 3995 N N . ASP B 1 187 ? -2.060 46.139 -27.728 1.00 81.32 187 ASP B N 1
ATOM 3996 C CA . ASP B 1 187 ? -3.130 45.152 -27.573 1.00 82.29 187 ASP B CA 1
ATOM 3997 C C . ASP B 1 187 ? -2.695 43.784 -27.104 1.00 82.65 187 ASP B C 1
ATOM 3998 O O . ASP B 1 187 ? -1.564 43.373 -27.326 1.00 83.23 187 ASP B O 1
ATOM 4003 N N . LYS B 1 188 ? -3.622 43.095 -26.452 1.00 83.31 188 LYS B N 1
ATOM 4004 C CA . LYS B 1 188 ? -3.396 41.765 -25.907 1.00 86.04 188 LYS B CA 1
ATOM 4005 C C . LYS B 1 188 ? -2.237 41.009 -26.551 1.00 85.71 188 LYS B C 1
ATOM 4006 O O . LYS B 1 188 ? -1.326 40.573 -25.851 1.00 87.29 188 LYS B O 1
ATOM 4012 N N . GLU B 1 189 ? -2.266 40.862 -27.875 1.00 84.75 189 GLU B N 1
ATOM 4013 C CA . GLU B 1 189 ? -1.224 40.132 -28.608 1.00 83.41 189 GLU B CA 1
ATOM 4014 C C . GLU B 1 189 ? 0.161 40.732 -28.582 1.00 81.42 189 GLU B C 1
ATOM 4015 O O . GLU B 1 189 ? 1.119 40.061 -28.238 1.00 82.31 189 GLU B O 1
ATOM 4021 N N . THR B 1 190 ? 0.264 41.993 -28.968 1.00 80.15 190 THR B N 1
ATOM 4022 C CA . THR B 1 190 ? 1.539 42.692 -28.976 1.00 78.00 190 THR B CA 1
ATOM 4023 C C . THR B 1 190 ? 2.156 42.670 -27.573 1.00 75.91 190 THR B C 1
ATOM 4024 O O . THR B 1 190 ? 3.357 42.486 -27.425 1.00 75.10 190 THR B O 1
ATOM 4028 N N . VAL B 1 191 ? 1.323 42.839 -26.550 1.00 74.26 191 VAL B N 1
ATOM 4029 C CA . VAL B 1 191 ? 1.794 42.818 -25.167 1.00 73.40 191 VAL B CA 1
ATOM 4030 C C . VAL B 1 191 ? 2.253 41.398 -24.841 1.00 74.09 191 VAL B C 1
ATOM 4031 O O . VAL B 1 191 ? 3.377 41.182 -24.371 1.00 76.30 191 VAL B O 1
ATOM 4035 N N . ARG B 1 192 ? 1.383 40.429 -25.093 1.00 72.61 192 ARG B N 1
ATOM 4036 C CA . ARG B 1 192 ? 1.728 39.045 -24.834 1.00 71.19 192 ARG B CA 1
ATOM 4037 C C . ARG B 1 192 ? 3.018 38.739 -25.589 1.00 68.64 192 ARG B C 1
ATOM 4038 O O . ARG B 1 192 ? 3.891 38.024 -25.093 1.00 67.05 192 ARG B O 1
ATOM 4046 N N . LYS B 1 193 ? 3.138 39.321 -26.778 1.00 66.29 193 LYS B N 1
ATOM 4047 C CA . LYS B 1 193 ? 4.318 39.125 -27.610 1.00 65.51 193 LYS B CA 1
ATOM 4048 C C . LYS B 1 193 ? 5.561 39.702 -26.928 1.00 63.60 193 LYS B C 1
ATOM 4049 O O . LYS B 1 193 ? 6.592 39.049 -26.836 1.00 61.45 193 LYS B O 1
ATOM 4055 N N . LEU B 1 194 ? 5.457 40.930 -26.438 1.00 63.13 194 LEU B N 1
ATOM 4056 C CA . LEU B 1 194 ? 6.593 41.564 -25.787 1.00 61.76 194 LEU B CA 1
ATOM 4057 C C . LEU B 1 194 ? 6.865 40.981 -24.404 1.00 61.09 194 LEU B C 1
ATOM 4058 O O . LEU B 1 194 ? 8.008 40.942 -23.954 1.00 60.58 194 LEU B O 1
ATOM 4063 N N . LYS B 1 195 ? 5.828 40.501 -23.730 1.00 60.47 195 LYS B N 1
ATOM 4064 C CA . LYS B 1 195 ? 6.067 39.855 -22.448 1.00 60.38 195 LYS B CA 1
ATOM 4065 C C . LYS B 1 195 ? 6.999 38.646 -22.732 1.00 58.26 195 LYS B C 1
ATOM 4066 O O . LYS B 1 195 ? 8.016 38.479 -22.078 1.00 58.37 195 LYS B O 1
ATOM 4072 N N . MET B 1 196 ? 6.652 37.825 -23.721 1.00 57.21 196 MET B N 1
ATOM 4073 C CA . MET B 1 196 ? 7.465 36.662 -24.092 1.00 56.97 196 MET B CA 1
ATOM 4074 C C . MET B 1 196 ? 8.856 36.993 -24.653 1.00 57.07 196 MET B C 1
ATOM 4075 O O . MET B 1 196 ? 9.846 36.326 -24.287 1.00 58.02 196 MET B O 1
ATOM 4080 N N . ILE B 1 197 ? 8.943 38.002 -25.530 1.00 55.80 197 ILE B N 1
ATOM 4081 C CA . ILE B 1 197 ? 10.236 38.412 -26.103 1.00 53.99 197 ILE B CA 1
ATOM 4082 C C . ILE B 1 197 ? 11.184 38.781 -24.967 1.00 52.88 197 ILE B C 1
ATOM 4083 O O . ILE B 1 197 ? 12.316 38.295 -24.900 1.00 53.50 197 ILE B O 1
ATOM 4088 N N . GLY B 1 198 ? 10.700 39.655 -24.087 1.00 50.43 198 GLY B N 1
ATOM 4089 C CA . GLY B 1 198 ? 11.478 40.083 -22.943 1.00 49.02 198 GLY B CA 1
ATOM 4090 C C . GLY B 1 198 ? 11.885 38.948 -22.028 1.00 49.10 198 GLY B C 1
ATOM 4091 O O . GLY B 1 198 ? 13.017 38.919 -21.563 1.00 48.99 198 GLY B O 1
ATOM 4092 N N . HIS B 1 199 ? 10.977 38.018 -21.748 1.00 49.07 199 HIS B N 1
ATOM 4093 C CA . HIS B 1 199 ? 11.321 36.907 -20.898 1.00 49.13 199 HIS B CA 1
ATOM 4094 C C . HIS B 1 199 ? 12.427 36.065 -21.509 1.00 49.58 199 HIS B C 1
ATOM 4095 O O . HIS B 1 199 ? 13.322 35.649 -20.789 1.00 50.34 199 HIS B O 1
ATOM 4102 N N . TYR B 1 200 ? 12.390 35.818 -22.822 1.00 51.62 200 TYR B N 1
ATOM 4103 C CA . TYR B 1 200 ? 13.463 35.015 -23.483 1.00 53.88 200 TYR B CA 1
ATOM 4104 C C . TYR B 1 200 ? 14.810 35.745 -23.486 1.00 52.94 200 TYR B C 1
ATOM 4105 O O . TYR B 1 200 ? 15.853 35.120 -23.339 1.00 53.58 200 TYR B O 1
ATOM 4114 N N . ILE B 1 201 ? 14.786 37.062 -23.675 1.00 51.87 201 ILE B N 1
ATOM 4115 C CA . ILE B 1 201 ? 16.019 37.824 -23.659 1.00 51.21 201 ILE B CA 1
ATOM 4116 C C . ILE B 1 201 ? 16.633 37.705 -22.273 1.00 51.71 201 ILE B C 1
ATOM 4117 O O . ILE B 1 201 ? 17.825 37.470 -22.142 1.00 50.60 201 ILE B O 1
ATOM 4122 N N . GLY B 1 202 ? 15.791 37.845 -21.247 1.00 52.13 202 GLY B N 1
ATOM 4123 C CA . GLY B 1 202 ? 16.232 37.749 -19.868 1.00 51.76 202 GLY B CA 1
ATOM 4124 C C . GLY B 1 202 ? 16.863 36.419 -19.505 1.00 53.00 202 GLY B C 1
ATOM 4125 O O . GLY B 1 202 ? 17.838 36.383 -18.768 1.00 52.72 202 GLY B O 1
ATOM 4126 N N . MET B 1 203 ? 16.298 35.317 -19.988 1.00 53.95 203 MET B N 1
ATOM 4127 C CA . MET B 1 203 ? 16.863 33.991 -19.720 1.00 54.21 203 MET B CA 1
ATOM 4128 C C . MET B 1 203 ? 18.235 33.887 -20.377 1.00 54.49 203 MET B C 1
ATOM 4129 O O . MET B 1 203 ? 19.199 33.432 -19.755 1.00 55.81 203 MET B O 1
ATOM 4134 N N . SER B 1 204 ? 18.317 34.310 -21.635 1.00 54.01 204 SER B N 1
ATOM 4135 C CA . SER B 1 204 ? 19.579 34.297 -22.363 1.00 55.92 204 SER B CA 1
ATOM 4136 C C . SER B 1 204 ? 20.625 35.180 -21.681 1.00 56.04 204 SER B C 1
ATOM 4137 O O . SER B 1 204 ? 21.799 34.831 -21.574 1.00 56.26 204 SER B O 1
ATOM 4140 N N . PHE B 1 205 ? 20.162 36.339 -21.235 1.00 55.55 205 PHE B N 1
ATOM 4141 C CA . PHE B 1 205 ? 20.974 37.325 -20.568 1.00 54.13 205 PHE B CA 1
ATOM 4142 C C . PHE B 1 205 ? 21.771 36.658 -19.462 1.00 55.11 205 PHE B C 1
ATOM 4143 O O . PHE B 1 205 ? 22.996 36.628 -19.501 1.00 57.72 205 PHE B O 1
ATOM 4151 N N . GLN B 1 206 ? 21.062 36.115 -18.480 1.00 54.69 206 GLN B N 1
ATOM 4152 C CA . GLN B 1 206 ? 21.664 35.462 -17.326 1.00 53.66 206 GLN B CA 1
ATOM 4153 C C . GLN B 1 206 ? 22.540 34.278 -17.673 1.00 53.57 206 GLN B C 1
ATOM 4154 O O . GLN B 1 206 ? 23.583 34.084 -17.061 1.00 52.93 206 GLN B O 1
ATOM 4160 N N . ILE B 1 207 ? 22.121 33.476 -18.641 1.00 54.66 207 ILE B N 1
ATOM 4161 C CA . ILE B 1 207 ? 22.919 32.326 -18.995 1.00 56.46 207 ILE B CA 1
ATOM 4162 C C . ILE B 1 207 ? 24.275 32.819 -19.459 1.00 58.93 207 ILE B C 1
ATOM 4163 O O . ILE B 1 207 ? 25.311 32.203 -19.176 1.00 58.89 207 ILE B O 1
ATOM 4168 N N . ILE B 1 208 ? 24.277 33.963 -20.133 1.00 61.30 208 ILE B N 1
ATOM 4169 C CA . ILE B 1 208 ? 25.530 34.517 -20.611 1.00 63.70 208 ILE B CA 1
ATOM 4170 C C . ILE B 1 208 ? 26.417 34.934 -19.456 1.00 64.71 208 ILE B C 1
ATOM 4171 O O . ILE B 1 208 ? 27.594 34.611 -19.462 1.00 67.26 208 ILE B O 1
ATOM 4176 N N . ASP B 1 209 ? 25.874 35.634 -18.468 1.00 65.80 209 ASP B N 1
ATOM 4177 C CA . ASP B 1 209 ? 26.672 36.010 -17.290 1.00 67.61 209 ASP B CA 1
ATOM 4178 C C . ASP B 1 209 ? 27.412 34.775 -16.729 1.00 67.16 209 ASP B C 1
ATOM 4179 O O . ASP B 1 209 ? 28.614 34.814 -16.483 1.00 66.81 209 ASP B O 1
ATOM 4184 N N . ASP B 1 210 ? 26.675 33.686 -16.525 1.00 65.00 210 ASP B N 1
ATOM 4185 C CA . ASP B 1 210 ? 27.241 32.482 -15.948 1.00 63.80 210 ASP B CA 1
ATOM 4186 C C . ASP B 1 210 ? 28.322 31.903 -16.782 1.00 63.14 210 ASP B C 1
ATOM 4187 O O . ASP B 1 210 ? 29.261 31.315 -16.271 1.00 63.63 210 ASP B O 1
ATOM 4192 N N . VAL B 1 211 ? 28.199 32.045 -18.084 1.00 63.97 211 VAL B N 1
ATOM 4193 C CA . VAL B 1 211 ? 29.257 31.523 -18.919 1.00 63.89 211 VAL B CA 1
ATOM 4194 C C . VAL B 1 211 ? 30.468 32.442 -18.770 1.00 64.64 211 VAL B C 1
ATOM 4195 O O . VAL B 1 211 ? 31.573 31.971 -18.588 1.00 65.10 211 VAL B O 1
ATOM 4199 N N . LEU B 1 212 ? 30.242 33.755 -18.789 1.00 65.91 212 LEU B N 1
ATOM 4200 C CA . LEU B 1 212 ? 31.325 34.727 -18.684 1.00 67.08 212 LEU B CA 1
ATOM 4201 C C . LEU B 1 212 ? 32.010 34.758 -17.332 1.00 69.62 212 LEU B C 1
ATOM 4202 O O . LEU B 1 212 ? 32.915 35.556 -17.099 1.00 70.46 212 LEU B O 1
ATOM 4207 N N . ASP B 1 213 ? 31.589 33.899 -16.424 1.00 72.39 213 ASP B N 1
ATOM 4208 C CA . ASP B 1 213 ? 32.207 33.913 -15.117 1.00 74.82 213 ASP B CA 1
ATOM 4209 C C . ASP B 1 213 ? 33.404 32.977 -15.136 1.00 74.86 213 ASP B C 1
ATOM 4210 O O . ASP B 1 213 ? 34.223 32.993 -14.227 1.00 74.88 213 ASP B O 1
ATOM 4215 N N . PHE B 1 214 ? 33.505 32.183 -16.197 1.00 75.36 214 PHE B N 1
ATOM 4216 C CA . PHE B 1 214 ? 34.589 31.218 -16.360 1.00 75.31 214 PHE B CA 1
ATOM 4217 C C . PHE B 1 214 ? 35.490 31.584 -17.539 1.00 75.60 214 PHE B C 1
ATOM 4218 O O . PHE B 1 214 ? 36.692 31.333 -17.524 1.00 75.65 214 PHE B O 1
ATOM 4226 N N . THR B 1 215 ? 34.895 32.193 -18.555 1.00 75.42 215 THR B N 1
ATOM 4227 C CA . THR B 1 215 ? 35.600 32.565 -19.774 1.00 75.81 215 THR B CA 1
ATOM 4228 C C . THR B 1 215 ? 36.195 33.994 -19.871 1.00 77.67 215 THR B C 1
ATOM 4229 O O . THR B 1 215 ? 37.038 34.249 -20.746 1.00 77.65 215 THR B O 1
ATOM 4233 N N . SER B 1 216 ? 35.769 34.899 -18.981 1.00 77.59 216 SER B N 1
ATOM 4234 C CA . SER B 1 216 ? 36.206 36.298 -18.985 1.00 78.19 216 SER B CA 1
ATOM 4235 C C . SER B 1 216 ? 37.555 36.556 -18.296 1.00 79.58 216 SER B C 1
ATOM 4236 O O . SER B 1 216 ? 38.464 35.733 -18.367 1.00 79.16 216 SER B O 1
ATOM 4239 N N . THR B 1 217 ? 37.684 37.696 -17.622 1.00 80.70 217 THR B N 1
ATOM 4240 C CA . THR B 1 217 ? 38.946 38.035 -16.968 1.00 82.23 217 THR B CA 1
ATOM 4241 C C . THR B 1 217 ? 38.795 38.678 -15.591 1.00 84.27 217 THR B C 1
ATOM 4242 O O . THR B 1 217 ? 37.830 39.413 -15.340 1.00 82.79 217 THR B O 1
ATOM 4246 N N . GLU B 1 218 ? 39.761 38.402 -14.709 1.00 86.92 218 GLU B N 1
ATOM 4247 C CA . GLU B 1 218 ? 39.758 38.960 -13.352 1.00 91.11 218 GLU B CA 1
ATOM 4248 C C . GLU B 1 218 ? 39.581 40.474 -13.482 1.00 92.70 218 GLU B C 1
ATOM 4249 O O . GLU B 1 218 ? 38.899 41.112 -12.669 1.00 92.47 218 GLU B O 1
ATOM 4255 N N . LYS B 1 219 ? 40.182 41.029 -14.534 1.00 94.56 219 LYS B N 1
ATOM 4256 C CA . LYS B 1 219 ? 40.123 42.461 -14.793 1.00 96.04 219 LYS B CA 1
ATOM 4257 C C . LYS B 1 219 ? 38.797 42.948 -15.382 1.00 96.68 219 LYS B C 1
ATOM 4258 O O . LYS B 1 219 ? 38.179 43.860 -14.832 1.00 97.06 219 LYS B O 1
ATOM 4264 N N . LYS B 1 220 ? 38.348 42.348 -16.484 1.00 97.13 220 LYS B N 1
ATOM 4265 C CA . LYS B 1 220 ? 37.085 42.768 -17.093 1.00 97.53 220 LYS B CA 1
ATOM 4266 C C . LYS B 1 220 ? 35.857 42.383 -16.247 1.00 97.22 220 LYS B C 1
ATOM 4267 O O . LYS B 1 220 ? 34.784 42.979 -16.395 1.00 96.66 220 LYS B O 1
ATOM 4273 N N . LEU B 1 221 ? 36.011 41.396 -15.365 1.00 96.91 221 LEU B N 1
ATOM 4274 C CA . LEU B 1 221 ? 34.906 40.981 -14.500 1.00 97.03 221 LEU B CA 1
ATOM 4275 C C . LEU B 1 221 ? 34.843 41.774 -13.196 1.00 97.36 221 LEU B C 1
ATOM 4276 O O . LEU B 1 221 ? 33.829 41.745 -12.489 1.00 96.81 221 LEU B O 1
ATOM 4281 N N . GLY B 1 222 ? 35.919 42.491 -12.879 1.00 97.87 222 GLY B N 1
ATOM 4282 C CA . GLY B 1 222 ? 35.931 43.253 -11.643 1.00 97.83 222 GLY B CA 1
ATOM 4283 C C . GLY B 1 222 ? 35.609 42.293 -10.516 1.00 97.60 222 GLY B C 1
ATOM 4284 O O . GLY B 1 222 ? 34.813 42.596 -9.620 1.00 97.75 222 GLY B O 1
ATOM 4285 N N . LYS B 1 223 ? 36.227 41.116 -10.596 1.00 96.85 223 LYS B N 1
ATOM 4286 C CA . LYS B 1 223 ? 36.052 40.044 -9.627 1.00 95.76 223 LYS B CA 1
ATOM 4287 C C . LYS B 1 223 ? 36.911 38.889 -10.123 1.00 95.33 223 LYS B C 1
ATOM 4288 O O . LYS B 1 223 ? 37.303 38.869 -11.287 1.00 94.83 223 LYS B O 1
ATOM 4294 N N . PRO B 1 224 ? 37.207 37.909 -9.254 1.00 95.22 224 PRO B N 1
ATOM 4295 C CA . PRO B 1 224 ? 38.035 36.759 -9.621 1.00 94.68 224 PRO B CA 1
ATOM 4296 C C . PRO B 1 224 ? 37.713 36.104 -10.942 1.00 94.04 224 PRO B C 1
ATOM 4297 O O . PRO B 1 224 ? 38.053 36.596 -12.016 1.00 94.18 224 PRO B O 1
ATOM 4301 N N . VAL B 1 225 ? 37.043 34.973 -10.823 1.00 93.63 225 VAL B N 1
ATOM 4302 C CA . VAL B 1 225 ? 36.661 34.130 -11.940 1.00 92.44 225 VAL B CA 1
ATOM 4303 C C . VAL B 1 225 ? 36.303 32.870 -11.153 1.00 92.11 225 VAL B C 1
ATOM 4304 O O . VAL B 1 225 ? 36.954 32.551 -10.146 1.00 92.02 225 VAL B O 1
ATOM 4308 N N . GLY B 1 226 ? 35.259 32.169 -11.580 1.00 90.62 226 GLY B N 1
ATOM 4309 C CA . GLY B 1 226 ? 34.828 31.008 -10.828 1.00 87.39 226 GLY B CA 1
ATOM 4310 C C . GLY B 1 226 ? 34.118 31.621 -9.639 1.00 85.38 226 GLY B C 1
ATOM 4311 O O . GLY B 1 226 ? 33.546 30.934 -8.802 1.00 84.81 226 GLY B O 1
ATOM 4312 N N . SER B 1 227 ? 34.180 32.945 -9.581 1.00 83.95 227 SER B N 1
ATOM 4313 C CA . SER B 1 227 ? 33.543 33.733 -8.539 1.00 84.82 227 SER B CA 1
ATOM 4314 C C . SER B 1 227 ? 32.212 33.110 -8.055 1.00 84.47 227 SER B C 1
ATOM 4315 O O . SER B 1 227 ? 32.016 32.895 -6.854 1.00 84.06 227 SER B O 1
ATOM 4318 N N . ASP B 1 228 ? 31.307 32.814 -8.989 1.00 83.74 228 ASP B N 1
ATOM 4319 C CA . ASP B 1 228 ? 30.020 32.208 -8.645 1.00 82.11 228 ASP B CA 1
ATOM 4320 C C . ASP B 1 228 ? 30.163 30.839 -7.993 1.00 80.47 228 ASP B C 1
ATOM 4321 O O . ASP B 1 228 ? 29.315 30.427 -7.217 1.00 80.72 228 ASP B O 1
ATOM 4326 N N . LEU B 1 229 ? 31.223 30.123 -8.332 1.00 77.66 229 LEU B N 1
ATOM 4327 C CA . LEU B 1 229 ? 31.437 28.810 -7.773 1.00 75.30 229 LEU B CA 1
ATOM 4328 C C . LEU B 1 229 ? 32.094 28.959 -6.401 1.00 75.84 229 LEU B C 1
ATOM 4329 O O . LEU B 1 229 ? 31.853 28.166 -5.489 1.00 74.84 229 LEU B O 1
ATOM 4334 N N . LEU B 1 230 ? 32.918 29.990 -6.255 1.00 76.08 230 LEU B N 1
ATOM 4335 C CA . LEU B 1 230 ? 33.588 30.239 -4.988 1.00 75.65 230 LEU B CA 1
ATOM 4336 C C . LEU B 1 230 ? 32.543 30.586 -3.941 1.00 75.53 230 LEU B C 1
ATOM 4337 O O . LEU B 1 230 ? 32.787 30.441 -2.745 1.00 77.09 230 LEU B O 1
ATOM 4342 N N . ASN B 1 231 ? 31.375 31.030 -4.394 1.00 73.76 231 ASN B N 1
ATOM 4343 C CA . ASN B 1 231 ? 30.294 31.372 -3.487 1.00 72.35 231 ASN B CA 1
ATOM 4344 C C . ASN B 1 231 ? 29.269 30.259 -3.456 1.00 71.03 231 ASN B C 1
ATOM 4345 O O . ASN B 1 231 ? 28.189 30.426 -2.883 1.00 72.34 231 ASN B O 1
ATOM 4350 N N . GLY B 1 232 ? 29.591 29.137 -4.090 1.00 68.23 232 GLY B N 1
ATOM 4351 C CA . GLY B 1 232 ? 28.681 28.007 -4.100 1.00 67.64 232 GLY B CA 1
ATOM 4352 C C . GLY B 1 232 ? 27.576 27.940 -5.146 1.00 68.20 232 GLY B C 1
ATOM 4353 O O . GLY B 1 232 ? 26.849 26.949 -5.174 1.00 70.11 232 GLY B O 1
ATOM 4354 N N . HIS B 1 233 ? 27.429 28.969 -5.990 1.00 66.42 233 HIS B N 1
ATOM 4355 C CA . HIS B 1 233 ? 26.407 29.006 -7.045 1.00 63.14 233 HIS B CA 1
ATOM 4356 C C . HIS B 1 233 ? 26.725 28.056 -8.186 1.00 61.75 233 HIS B C 1
ATOM 4357 O O . HIS B 1 233 ? 27.635 28.305 -8.977 1.00 62.94 233 HIS B O 1
ATOM 4364 N N . ILE B 1 234 ? 25.962 26.975 -8.265 1.00 59.43 234 ILE B N 1
ATOM 4365 C CA . ILE B 1 234 ? 26.113 25.955 -9.289 1.00 56.64 234 ILE B CA 1
ATOM 4366 C C . ILE B 1 234 ? 25.266 26.352 -10.504 1.00 57.41 234 ILE B C 1
ATOM 4367 O O . ILE B 1 234 ? 24.077 26.064 -10.560 1.00 56.66 234 ILE B O 1
ATOM 4372 N N . THR B 1 235 ? 25.905 26.992 -11.482 1.00 57.68 235 THR B N 1
ATOM 4373 C CA . THR B 1 235 ? 25.231 27.501 -12.657 1.00 57.66 235 THR B CA 1
ATOM 4374 C C . THR B 1 235 ? 25.247 26.550 -13.849 1.00 59.80 235 THR B C 1
ATOM 4375 O O . THR B 1 235 ? 25.949 25.536 -13.825 1.00 62.54 235 THR B O 1
ATOM 4379 N N . LEU B 1 236 ? 24.482 26.879 -14.888 1.00 57.97 236 LEU B N 1
ATOM 4380 C CA . LEU B 1 236 ? 24.365 26.014 -16.049 1.00 57.96 236 LEU B CA 1
ATOM 4381 C C . LEU B 1 236 ? 25.653 25.324 -16.530 1.00 59.09 236 LEU B C 1
ATOM 4382 O O . LEU B 1 236 ? 25.678 24.103 -16.700 1.00 59.72 236 LEU B O 1
ATOM 4387 N N . PRO B 1 237 ? 26.739 26.081 -16.752 1.00 59.27 237 PRO B N 1
ATOM 4388 C CA . PRO B 1 237 ? 27.952 25.392 -17.212 1.00 60.54 237 PRO B CA 1
ATOM 4389 C C . PRO B 1 237 ? 28.283 24.199 -16.315 1.00 61.89 237 PRO B C 1
ATOM 4390 O O . PRO B 1 237 ? 28.489 23.083 -16.779 1.00 60.87 237 PRO B O 1
ATOM 4394 N N . ILE B 1 238 ? 28.291 24.459 -15.011 1.00 63.42 238 ILE B N 1
ATOM 4395 C CA . ILE B 1 238 ? 28.619 23.448 -14.028 1.00 64.05 238 ILE B CA 1
ATOM 4396 C C . ILE B 1 238 ? 27.633 22.295 -13.907 1.00 64.04 238 ILE B C 1
ATOM 4397 O O . ILE B 1 238 ? 28.011 21.212 -13.501 1.00 64.85 238 ILE B O 1
ATOM 4402 N N . LEU B 1 239 ? 26.379 22.522 -14.266 1.00 64.60 239 LEU B N 1
ATOM 4403 C CA . LEU B 1 239 ? 25.364 21.474 -14.201 1.00 65.00 239 LEU B CA 1
ATOM 4404 C C . LEU B 1 239 ? 25.550 20.532 -15.389 1.00 65.62 239 LEU B C 1
ATOM 4405 O O . LEU B 1 239 ? 25.307 19.328 -15.289 1.00 64.57 239 LEU B O 1
ATOM 4410 N N . LEU B 1 240 ? 25.987 21.108 -16.508 1.00 65.48 240 LEU B N 1
ATOM 4411 C CA . LEU B 1 240 ? 26.197 20.364 -17.730 1.00 65.09 240 LEU B CA 1
ATOM 4412 C C . LEU B 1 240 ? 27.397 19.463 -17.605 1.00 66.59 240 LEU B C 1
ATOM 4413 O O . LEU B 1 240 ? 27.332 18.289 -17.936 1.00 67.16 240 LEU B O 1
ATOM 4418 N N . GLU B 1 241 ? 28.501 19.994 -17.115 1.00 69.26 241 GLU B N 1
ATOM 4419 C CA . GLU B 1 241 ? 29.670 19.159 -16.982 1.00 71.59 241 GLU B CA 1
ATOM 4420 C C . GLU B 1 241 ? 29.420 18.047 -15.966 1.00 72.91 241 GLU B C 1
ATOM 4421 O O . GLU B 1 241 ? 30.061 17.011 -16.027 1.00 74.28 241 GLU B O 1
ATOM 4427 N N . MET B 1 242 ? 28.482 18.234 -15.044 1.00 74.11 242 MET B N 1
ATOM 4428 C CA . MET B 1 242 ? 28.230 17.184 -14.059 1.00 74.42 242 MET B CA 1
ATOM 4429 C C . MET B 1 242 ? 27.539 15.977 -14.683 1.00 75.76 242 MET B C 1
ATOM 4430 O O . MET B 1 242 ? 28.043 14.864 -14.566 1.00 78.72 242 MET B O 1
ATOM 4435 N N . ARG B 1 243 ? 26.404 16.186 -15.356 1.00 75.32 243 ARG B N 1
ATOM 4436 C CA . ARG B 1 243 ? 25.659 15.087 -15.974 1.00 73.62 243 ARG B CA 1
ATOM 4437 C C . ARG B 1 243 ? 26.511 14.192 -16.872 1.00 73.95 243 ARG B C 1
ATOM 4438 O O . ARG B 1 243 ? 26.220 13.019 -17.032 1.00 72.79 243 ARG B O 1
ATOM 4446 N N . LYS B 1 244 ? 27.568 14.723 -17.462 1.00 75.00 244 LYS B N 1
ATOM 4447 C CA . LYS B 1 244 ? 28.376 13.879 -18.328 1.00 77.07 244 LYS B CA 1
ATOM 4448 C C . LYS B 1 244 ? 29.759 13.546 -17.796 1.00 78.16 244 LYS B C 1
ATOM 4449 O O . LYS B 1 244 ? 30.554 12.946 -18.513 1.00 78.85 244 LYS B O 1
ATOM 4455 N N . ASN B 1 245 ? 30.039 13.912 -16.546 1.00 78.58 245 ASN B N 1
ATOM 4456 C CA . ASN B 1 245 ? 31.350 13.664 -15.962 1.00 79.30 245 ASN B CA 1
ATOM 4457 C C . ASN B 1 245 ? 31.239 13.264 -14.496 1.00 81.35 245 ASN B C 1
ATOM 4458 O O . ASN B 1 245 ? 31.435 14.086 -13.596 1.00 82.01 245 ASN B O 1
ATOM 4463 N N . PRO B 1 246 ? 30.932 11.984 -14.237 1.00 82.95 246 PRO B N 1
ATOM 4464 C CA . PRO B 1 246 ? 30.793 11.470 -12.872 1.00 83.82 246 PRO B CA 1
ATOM 4465 C C . PRO B 1 246 ? 31.960 11.738 -11.914 1.00 84.85 246 PRO B C 1
ATOM 4466 O O . PRO B 1 246 ? 31.798 11.617 -10.694 1.00 86.50 246 PRO B O 1
ATOM 4470 N N . ASP B 1 247 ? 33.128 12.101 -12.435 1.00 85.40 247 ASP B N 1
ATOM 4471 C CA . ASP B 1 247 ? 34.266 12.398 -11.551 1.00 86.39 247 ASP B CA 1
ATOM 4472 C C . ASP B 1 247 ? 34.063 13.803 -11.009 1.00 85.10 247 ASP B C 1
ATOM 4473 O O . ASP B 1 247 ? 34.193 14.046 -9.808 1.00 84.90 247 ASP B O 1
ATOM 4478 N N . PHE B 1 248 ? 33.753 14.716 -11.929 1.00 83.26 248 PHE B N 1
ATOM 4479 C CA . PHE B 1 248 ? 33.520 16.115 -11.614 1.00 81.67 248 PHE B CA 1
ATOM 4480 C C . PHE B 1 248 ? 32.290 16.227 -10.701 1.00 80.94 248 PHE B C 1
ATOM 4481 O O . PHE B 1 248 ? 32.231 17.087 -9.821 1.00 80.79 248 PHE B O 1
ATOM 4489 N N . LYS B 1 249 ? 31.312 15.355 -10.905 1.00 79.45 249 LYS B N 1
ATOM 4490 C CA . LYS B 1 249 ? 30.123 15.389 -10.070 1.00 79.79 249 LYS B CA 1
ATOM 4491 C C . LYS B 1 249 ? 30.484 15.113 -8.600 1.00 80.20 249 LYS B C 1
ATOM 4492 O O . LYS B 1 249 ? 29.986 15.771 -7.686 1.00 80.04 249 LYS B O 1
ATOM 4498 N N . LEU B 1 250 ? 31.359 14.144 -8.371 1.00 80.15 250 LEU B N 1
ATOM 4499 C CA . LEU B 1 250 ? 31.771 13.823 -7.009 1.00 79.86 250 LEU B CA 1
ATOM 4500 C C . LEU B 1 250 ? 32.704 14.930 -6.539 1.00 77.88 250 LEU B C 1
ATOM 4501 O O . LEU B 1 250 ? 32.781 15.253 -5.356 1.00 77.41 250 LEU B O 1
ATOM 4506 N N . LYS B 1 251 ? 33.385 15.539 -7.494 1.00 77.07 251 LYS B N 1
ATOM 4507 C CA . LYS B 1 251 ? 34.307 16.616 -7.185 1.00 77.04 251 LYS B CA 1
ATOM 4508 C C . LYS B 1 251 ? 33.527 17.847 -6.727 1.00 76.20 251 LYS B C 1
ATOM 4509 O O . LYS B 1 251 ? 34.048 18.697 -5.996 1.00 75.54 251 LYS B O 1
ATOM 4515 N N . ILE B 1 252 ? 32.269 17.925 -7.156 1.00 75.30 252 ILE B N 1
ATOM 4516 C CA . ILE B 1 252 ? 31.399 19.036 -6.787 1.00 74.70 252 ILE B CA 1
ATOM 4517 C C . ILE B 1 252 ? 30.606 18.713 -5.520 1.00 74.76 252 ILE B C 1
ATOM 4518 O O . ILE B 1 252 ? 30.323 19.597 -4.728 1.00 73.67 252 ILE B O 1
ATOM 4523 N N . GLU B 1 253 ? 30.261 17.440 -5.332 1.00 75.40 253 GLU B N 1
ATOM 4524 C CA . GLU B 1 253 ? 29.538 17.017 -4.140 1.00 75.70 253 GLU B CA 1
ATOM 4525 C C . GLU B 1 253 ? 30.331 17.326 -2.880 1.00 74.66 253 GLU B C 1
ATOM 4526 O O . GLU B 1 253 ? 29.747 17.544 -1.834 1.00 74.41 253 GLU B O 1
ATOM 4532 N N . GLN B 1 254 ? 31.657 17.318 -2.970 1.00 74.93 254 GLN B N 1
ATOM 4533 C CA . GLN B 1 254 ? 32.494 17.566 -1.796 1.00 74.43 254 GLN B CA 1
ATOM 4534 C C . GLN B 1 254 ? 32.899 19.013 -1.646 1.00 74.57 254 GLN B C 1
ATOM 4535 O O . GLN B 1 254 ? 33.682 19.331 -0.758 1.00 76.83 254 GLN B O 1
ATOM 4541 N N . LEU B 1 255 ? 32.373 19.891 -2.490 1.00 73.99 255 LEU B N 1
ATOM 4542 C CA . LEU B 1 255 ? 32.780 21.295 -2.468 1.00 72.85 255 LEU B CA 1
ATOM 4543 C C . LEU B 1 255 ? 31.970 22.283 -1.612 1.00 72.87 255 LEU B C 1
ATOM 4544 O O . LEU B 1 255 ? 30.750 22.354 -1.713 1.00 71.90 255 LEU B O 1
ATOM 4549 N N . ARG B 1 256 ? 32.666 23.035 -0.762 1.00 74.30 256 ARG B N 1
ATOM 4550 C CA . ARG B 1 256 ? 32.034 24.055 0.082 1.00 78.53 256 ARG B CA 1
ATOM 4551 C C . ARG B 1 256 ? 32.992 25.159 0.474 1.00 79.64 256 ARG B C 1
ATOM 4552 O O . ARG B 1 256 ? 34.205 25.020 0.328 1.00 79.46 256 ARG B O 1
ATOM 4560 N N . ARG B 1 257 ? 32.434 26.256 0.971 1.00 81.60 257 ARG B N 1
ATOM 4561 C CA . ARG B 1 257 ? 33.221 27.419 1.351 1.00 85.12 257 ARG B CA 1
ATOM 4562 C C . ARG B 1 257 ? 34.606 27.145 1.953 1.00 86.55 257 ARG B C 1
ATOM 4563 O O . ARG B 1 257 ? 35.622 27.680 1.486 1.00 85.79 257 ARG B O 1
ATOM 4571 N N . ASP B 1 258 ? 34.661 26.315 2.985 1.00 87.57 258 ASP B N 1
ATOM 4572 C CA . ASP B 1 258 ? 35.937 26.025 3.612 1.00 88.62 258 ASP B CA 1
ATOM 4573 C C . ASP B 1 258 ? 36.874 25.126 2.803 1.00 88.60 258 ASP B C 1
ATOM 4574 O O . ASP B 1 258 ? 37.884 24.652 3.330 1.00 88.68 258 ASP B O 1
ATOM 4579 N N . SER B 1 259 ? 36.554 24.882 1.533 1.00 87.50 259 SER B N 1
ATOM 4580 C CA . SER B 1 259 ? 37.437 24.058 0.719 1.00 87.75 259 SER B CA 1
ATOM 4581 C C . SER B 1 259 ? 38.637 24.918 0.316 1.00 89.09 259 SER B C 1
ATOM 4582 O O . SER B 1 259 ? 38.533 26.149 0.222 1.00 88.05 259 SER B O 1
ATOM 4585 N N . GLU B 1 260 ? 39.781 24.275 0.102 1.00 90.73 260 GLU B N 1
ATOM 4586 C CA . GLU B 1 260 ? 40.993 25.008 -0.244 1.00 93.11 260 GLU B CA 1
ATOM 4587 C C . GLU B 1 260 ? 40.944 25.554 -1.671 1.00 93.93 260 GLU B C 1
ATOM 4588 O O . GLU B 1 260 ? 40.555 24.850 -2.611 1.00 94.51 260 GLU B O 1
ATOM 4594 N N . ARG B 1 261 ? 41.336 26.818 -1.815 1.00 94.05 261 ARG B N 1
ATOM 4595 C CA . ARG B 1 261 ? 41.301 27.505 -3.097 1.00 94.47 261 ARG B CA 1
ATOM 4596 C C . ARG B 1 261 ? 41.736 26.689 -4.308 1.00 94.27 261 ARG B C 1
ATOM 4597 O O . ARG B 1 261 ? 41.350 27.010 -5.439 1.00 94.25 261 ARG B O 1
ATOM 4605 N N . LYS B 1 262 ? 42.519 25.636 -4.091 1.00 93.84 262 LYS B N 1
ATOM 4606 C CA . LYS B 1 262 ? 42.989 24.827 -5.216 1.00 93.69 262 LYS B CA 1
ATOM 4607 C C . LYS B 1 262 ? 41.980 23.800 -5.718 1.00 92.50 262 LYS B C 1
ATOM 4608 O O . LYS B 1 262 ? 42.044 23.376 -6.873 1.00 91.92 262 LYS B O 1
ATOM 4614 N N . GLU B 1 263 ? 41.058 23.379 -4.862 1.00 91.12 263 GLU B N 1
ATOM 4615 C CA . GLU B 1 263 ? 40.057 22.429 -5.325 1.00 90.96 263 GLU B CA 1
ATOM 4616 C C . GLU B 1 263 ? 39.138 23.261 -6.221 1.00 90.17 263 GLU B C 1
ATOM 4617 O O . GLU B 1 263 ? 38.638 22.791 -7.237 1.00 89.14 263 GLU B O 1
ATOM 4623 N N . PHE B 1 264 ? 38.955 24.517 -5.838 1.00 89.08 264 PHE B N 1
ATOM 4624 C CA . PHE B 1 264 ? 38.148 25.435 -6.605 1.00 89.12 264 PHE B CA 1
ATOM 4625 C C . PHE B 1 264 ? 38.835 25.720 -7.937 1.00 90.77 264 PHE B C 1
ATOM 4626 O O . PHE B 1 264 ? 38.250 25.536 -9.008 1.00 90.87 264 PHE B O 1
ATOM 4634 N N . GLU B 1 265 ? 40.077 26.186 -7.870 1.00 92.41 265 GLU B N 1
ATOM 4635 C CA . GLU B 1 265 ? 40.831 26.474 -9.082 1.00 93.28 265 GLU B CA 1
ATOM 4636 C C . GLU B 1 265 ? 40.710 25.275 -10.015 1.00 92.91 265 GLU B C 1
ATOM 4637 O O . GLU B 1 265 ? 40.408 25.427 -11.196 1.00 93.26 265 GLU B O 1
ATOM 4643 N N . GLU B 1 266 ? 40.931 24.080 -9.471 1.00 92.35 266 GLU B N 1
ATOM 4644 C CA . GLU B 1 266 ? 40.852 22.856 -10.261 1.00 90.81 266 GLU B CA 1
ATOM 4645 C C . GLU B 1 266 ? 39.513 22.754 -10.983 1.00 89.54 266 GLU B C 1
ATOM 4646 O O . GLU B 1 266 ? 39.469 22.453 -12.176 1.00 88.03 266 GLU B O 1
ATOM 4652 N N . CYS B 1 267 ? 38.430 23.013 -10.249 1.00 88.41 267 CYS B N 1
ATOM 4653 C CA . CYS B 1 267 ? 37.078 22.958 -10.797 1.00 86.86 267 CYS B CA 1
ATOM 4654 C C . CYS B 1 267 ? 36.833 24.004 -11.863 1.00 85.53 267 CYS B C 1
ATOM 4655 O O . CYS B 1 267 ? 36.412 23.671 -12.964 1.00 84.86 267 CYS B O 1
ATOM 4658 N N . ILE B 1 268 ? 37.094 25.267 -11.549 1.00 84.44 268 ILE B N 1
ATOM 4659 C CA . ILE B 1 268 ? 36.872 26.304 -12.539 1.00 83.97 268 ILE B CA 1
ATOM 4660 C C . ILE B 1 268 ? 37.796 26.125 -13.743 1.00 85.07 268 ILE B C 1
ATOM 4661 O O . ILE B 1 268 ? 37.496 26.582 -14.842 1.00 85.60 268 ILE B O 1
ATOM 4666 N N . GLN B 1 269 ? 38.904 25.421 -13.543 1.00 86.44 269 GLN B N 1
ATOM 4667 C CA . GLN B 1 269 ? 39.858 25.176 -14.629 1.00 86.69 269 GLN B CA 1
ATOM 4668 C C . GLN B 1 269 ? 39.390 24.042 -15.530 1.00 86.40 269 GLN B C 1
ATOM 4669 O O . GLN B 1 269 ? 39.792 23.964 -16.677 1.00 86.06 269 GLN B O 1
ATOM 4675 N N . ILE B 1 270 ? 38.553 23.158 -14.997 1.00 86.78 270 ILE B N 1
ATOM 4676 C CA . ILE B 1 270 ? 38.047 22.031 -15.762 1.00 87.33 270 ILE B CA 1
ATOM 4677 C C . ILE B 1 270 ? 36.892 22.471 -16.652 1.00 87.64 270 ILE B C 1
ATOM 4678 O O . ILE B 1 270 ? 36.751 22.001 -17.779 1.00 89.04 270 ILE B O 1
ATOM 4683 N N . ILE B 1 271 ? 36.070 23.380 -16.148 1.00 86.96 271 ILE B N 1
ATOM 4684 C CA . ILE B 1 271 ? 34.932 23.864 -16.915 1.00 86.37 271 ILE B CA 1
ATOM 4685 C C . ILE B 1 271 ? 35.367 24.543 -18.219 1.00 85.92 271 ILE B C 1
ATOM 4686 O O . ILE B 1 271 ? 34.700 24.383 -19.253 1.00 85.91 271 ILE B O 1
ATOM 4691 N N . ARG B 1 272 ? 36.481 25.271 -18.174 1.00 84.26 272 ARG B N 1
ATOM 4692 C CA . ARG B 1 272 ? 36.972 25.995 -19.347 1.00 84.59 272 ARG B CA 1
ATOM 4693 C C . ARG B 1 272 ? 37.376 25.172 -20.565 1.00 84.87 272 ARG B C 1
ATOM 4694 O O . ARG B 1 272 ? 36.952 25.490 -21.683 1.00 84.45 272 ARG B O 1
ATOM 4702 N N . LYS B 1 273 ? 38.189 24.131 -20.381 1.00 84.89 273 LYS B N 1
ATOM 4703 C CA . LYS B 1 273 ? 38.587 23.317 -21.529 1.00 85.83 273 LYS B CA 1
ATOM 4704 C C . LYS B 1 273 ? 37.471 22.347 -21.864 1.00 86.13 273 LYS B C 1
ATOM 4705 O O . LYS B 1 273 ? 37.667 21.365 -22.583 1.00 87.20 273 LYS B O 1
ATOM 4711 N N . SER B 1 274 ? 36.287 22.647 -21.351 1.00 85.69 274 SER B N 1
ATOM 4712 C CA . SER B 1 274 ? 35.115 21.809 -21.537 1.00 84.64 274 SER B CA 1
ATOM 4713 C C . SER B 1 274 ? 34.210 22.221 -22.699 1.00 83.30 274 SER B C 1
ATOM 4714 O O . SER B 1 274 ? 34.315 23.331 -23.245 1.00 82.09 274 SER B O 1
ATOM 4717 N N . ASP B 1 275 ? 33.324 21.302 -23.071 1.00 81.93 275 ASP B N 1
ATOM 4718 C CA . ASP B 1 275 ? 32.353 21.543 -24.132 1.00 81.66 275 ASP B CA 1
ATOM 4719 C C . ASP B 1 275 ? 31.127 22.201 -23.486 1.00 79.15 275 ASP B C 1
ATOM 4720 O O . ASP B 1 275 ? 30.305 22.837 -24.155 1.00 77.81 275 ASP B O 1
ATOM 4725 N N . SER B 1 276 ? 31.044 22.043 -22.168 1.00 75.86 276 SER B N 1
ATOM 4726 C CA . SER B 1 276 ? 29.950 22.569 -21.375 1.00 73.21 276 SER B CA 1
ATOM 4727 C C . SER B 1 276 ? 29.821 24.080 -21.427 1.00 69.97 276 SER B C 1
ATOM 4728 O O . SER B 1 276 ? 28.736 24.621 -21.292 1.00 68.41 276 SER B O 1
ATOM 4731 N N . ILE B 1 277 ? 30.933 24.764 -21.606 1.00 68.37 277 ILE B N 1
ATOM 4732 C CA . ILE B 1 277 ? 30.889 26.205 -21.712 1.00 67.39 277 ILE B CA 1
ATOM 4733 C C . ILE B 1 277 ? 30.172 26.514 -23.008 1.00 67.99 277 ILE B C 1
ATOM 4734 O O . ILE B 1 277 ? 29.509 27.532 -23.132 1.00 68.65 277 ILE B O 1
ATOM 4739 N N . ASP B 1 278 ? 30.292 25.615 -23.973 1.00 68.77 278 ASP B N 1
ATOM 4740 C CA . ASP B 1 278 ? 29.651 25.827 -25.257 1.00 69.90 278 ASP B CA 1
ATOM 4741 C C . ASP B 1 278 ? 28.219 25.319 -25.293 1.00 69.38 278 ASP B C 1
ATOM 4742 O O . ASP B 1 278 ? 27.360 25.894 -25.967 1.00 70.04 278 ASP B O 1
ATOM 4747 N N . GLU B 1 279 ? 27.946 24.250 -24.558 1.00 68.41 279 GLU B N 1
ATOM 4748 C CA . GLU B 1 279 ? 26.599 23.734 -24.517 1.00 66.58 279 GLU B CA 1
ATOM 4749 C C . GLU B 1 279 ? 25.768 24.808 -23.806 1.00 64.67 279 GLU B C 1
ATOM 4750 O O . GLU B 1 279 ? 24.621 25.058 -24.181 1.00 65.48 279 GLU B O 1
ATOM 4756 N N . ALA B 1 280 ? 26.362 25.468 -22.808 1.00 62.30 280 ALA B N 1
ATOM 4757 C CA . ALA B 1 280 ? 25.683 26.538 -22.056 1.00 60.16 280 ALA B CA 1
ATOM 4758 C C . ALA B 1 280 ? 25.364 27.694 -23.000 1.00 59.59 280 ALA B C 1
ATOM 4759 O O . ALA B 1 280 ? 24.220 28.127 -23.109 1.00 60.04 280 ALA B O 1
ATOM 4761 N N . LYS B 1 281 ? 26.391 28.185 -23.676 1.00 60.49 281 LYS B N 1
ATOM 4762 C CA . LYS B 1 281 ? 26.256 29.260 -24.646 1.00 61.03 281 LYS B CA 1
ATOM 4763 C C . LYS B 1 281 ? 25.148 28.916 -25.630 1.00 61.18 281 LYS B C 1
ATOM 4764 O O . LYS B 1 281 ? 24.405 29.792 -26.076 1.00 61.55 281 LYS B O 1
ATOM 4770 N N . ALA B 1 282 ? 25.053 27.633 -25.971 1.00 61.12 282 ALA B N 1
ATOM 4771 C CA . ALA B 1 282 ? 24.057 27.140 -26.925 1.00 61.86 282 ALA B CA 1
ATOM 4772 C C . ALA B 1 282 ? 22.627 27.352 -26.470 1.00 61.73 282 ALA B C 1
ATOM 4773 O O . ALA B 1 282 ? 21.733 27.669 -27.267 1.00 63.62 282 ALA B O 1
ATOM 4775 N N . VAL B 1 283 ? 22.409 27.139 -25.184 1.00 61.43 283 VAL B N 1
ATOM 4776 C CA . VAL B 1 283 ? 21.087 27.321 -24.608 1.00 60.62 283 VAL B CA 1
ATOM 4777 C C . VAL B 1 283 ? 20.734 28.819 -24.656 1.00 60.29 283 VAL B C 1
ATOM 4778 O O . VAL B 1 283 ? 19.572 29.206 -24.818 1.00 61.16 283 VAL B O 1
ATOM 4782 N N . SER B 1 284 ? 21.747 29.654 -24.479 1.00 57.22 284 SER B N 1
ATOM 4783 C CA . SER B 1 284 ? 21.535 31.072 -24.532 1.00 56.37 284 SER B CA 1
ATOM 4784 C C . SER B 1 284 ? 21.021 31.333 -25.930 1.00 57.26 284 SER B C 1
ATOM 4785 O O . SER B 1 284 ? 19.971 31.965 -26.122 1.00 56.65 284 SER B O 1
ATOM 4788 N N . SER B 1 285 ? 21.756 30.810 -26.913 1.00 57.46 285 SER B N 1
ATOM 4789 C CA . SER B 1 285 ? 21.386 30.984 -28.313 1.00 57.15 285 SER B CA 1
ATOM 4790 C C . SER B 1 285 ? 20.022 30.493 -28.718 1.00 57.36 285 SER B C 1
ATOM 4791 O O . SER B 1 285 ? 19.297 31.202 -29.423 1.00 58.22 285 SER B O 1
ATOM 4794 N N . LYS B 1 286 ? 19.653 29.293 -28.303 1.00 55.93 286 LYS B N 1
ATOM 4795 C CA . LYS B 1 286 ? 18.335 28.837 -28.667 1.00 56.92 286 LYS B CA 1
ATOM 4796 C C . LYS B 1 286 ? 17.314 29.830 -28.092 1.00 57.92 286 LYS B C 1
ATOM 4797 O O . LYS B 1 286 ? 16.317 30.173 -28.751 1.00 56.47 286 LYS B O 1
ATOM 4803 N N . TYR B 1 287 ? 17.577 30.303 -26.861 1.00 58.68 287 TYR B N 1
ATOM 4804 C CA . TYR B 1 287 ? 16.701 31.275 -26.174 1.00 56.04 287 TYR B CA 1
ATOM 4805 C C . TYR B 1 287 ? 16.581 32.570 -26.953 1.00 55.06 287 TYR B C 1
ATOM 4806 O O . TYR B 1 287 ? 15.492 33.120 -27.056 1.00 53.26 287 TYR B O 1
ATOM 4815 N N . LEU B 1 288 ? 17.704 33.046 -27.500 1.00 55.43 288 LEU B N 1
ATOM 4816 C CA . LEU B 1 288 ? 17.710 34.257 -28.311 1.00 56.52 288 LEU B CA 1
ATOM 4817 C C . LEU B 1 288 ? 16.878 34.128 -29.617 1.00 57.18 288 LEU B C 1
ATOM 4818 O O . LEU B 1 288 ? 16.218 35.073 -30.033 1.00 56.24 288 LEU B O 1
ATOM 4823 N N . SER B 1 289 ? 16.910 32.955 -30.255 1.00 56.91 289 SER B N 1
ATOM 4824 C CA . SER B 1 289 ? 16.145 32.712 -31.469 1.00 54.77 289 SER B CA 1
ATOM 4825 C C . SER B 1 289 ? 14.684 32.729 -31.089 1.00 55.76 289 SER B C 1
ATOM 4826 O O . SER B 1 289 ? 13.861 33.322 -31.766 1.00 56.71 289 SER B O 1
ATOM 4829 N N . LYS B 1 290 ? 14.337 32.076 -29.997 1.00 57.38 290 LYS B N 1
ATOM 4830 C CA . LYS B 1 290 ? 12.943 32.103 -29.606 1.00 59.64 290 LYS B CA 1
ATOM 4831 C C . LYS B 1 290 ? 12.502 33.561 -29.538 1.00 60.71 290 LYS B C 1
ATOM 4832 O O . LYS B 1 290 ? 11.351 33.886 -29.823 1.00 62.03 290 LYS B O 1
ATOM 4838 N N . ALA B 1 291 ? 13.423 34.450 -29.185 1.00 61.74 291 ALA B N 1
ATOM 4839 C CA . ALA B 1 291 ? 13.065 35.854 -29.069 1.00 61.86 291 ALA B CA 1
ATOM 4840 C C . ALA B 1 291 ? 13.024 36.534 -30.425 1.00 62.15 291 ALA B C 1
ATOM 4841 O O . ALA B 1 291 ? 12.121 37.329 -30.684 1.00 61.19 291 ALA B O 1
ATOM 4843 N N . LEU B 1 292 ? 13.996 36.222 -31.283 1.00 62.68 292 LEU B N 1
ATOM 4844 C CA . LEU B 1 292 ? 14.063 36.809 -32.620 1.00 63.51 292 LEU B CA 1
ATOM 4845 C C . LEU B 1 292 ? 12.893 36.395 -33.496 1.00 64.84 292 LEU B C 1
ATOM 4846 O O . LEU B 1 292 ? 12.417 37.174 -34.311 1.00 63.51 292 LEU B O 1
ATOM 4851 N N . ASN B 1 293 ? 12.420 35.165 -33.314 1.00 67.22 293 ASN B N 1
ATOM 4852 C CA . ASN B 1 293 ? 11.285 34.674 -34.081 1.00 68.67 293 ASN B CA 1
ATOM 4853 C C . ASN B 1 293 ? 10.074 35.573 -33.802 1.00 68.09 293 ASN B C 1
ATOM 4854 O O . ASN B 1 293 ? 9.403 36.043 -34.724 1.00 70.32 293 ASN B O 1
ATOM 4859 N N . LEU B 1 294 ? 9.799 35.803 -32.526 1.00 66.93 294 LEU B N 1
ATOM 4860 C CA . LEU B 1 294 ? 8.677 36.634 -32.100 1.00 64.43 294 LEU B CA 1
ATOM 4861 C C . LEU B 1 294 ? 8.855 38.100 -32.450 1.00 63.98 294 LEU B C 1
ATOM 4862 O O . LEU B 1 294 ? 7.881 38.817 -32.592 1.00 65.39 294 LEU B O 1
ATOM 4867 N N . ILE B 1 295 ? 10.091 38.559 -32.587 1.00 62.80 295 ILE B N 1
ATOM 4868 C CA . ILE B 1 295 ? 10.287 39.969 -32.868 1.00 64.01 295 ILE B CA 1
ATOM 4869 C C . ILE B 1 295 ? 9.877 40.201 -34.306 1.00 65.95 295 ILE B C 1
ATOM 4870 O O . ILE B 1 295 ? 9.368 41.263 -34.689 1.00 68.03 295 ILE B O 1
ATOM 4875 N N . SER B 1 296 ? 10.081 39.167 -35.098 1.00 67.09 296 SER B N 1
ATOM 4876 C CA . SER B 1 296 ? 9.775 39.215 -36.505 1.00 67.18 296 SER B CA 1
ATOM 4877 C C . SER B 1 296 ? 8.288 39.307 -36.706 1.00 66.44 296 SER B C 1
ATOM 4878 O O . SER B 1 296 ? 7.816 40.090 -37.522 1.00 66.84 296 SER B O 1
ATOM 4881 N N . GLU B 1 297 ? 7.544 38.543 -35.925 1.00 65.70 297 GLU B N 1
ATOM 4882 C CA . GLU B 1 297 ? 6.101 38.576 -36.021 1.00 65.47 297 GLU B CA 1
ATOM 4883 C C . GLU B 1 297 ? 5.496 39.932 -35.621 1.00 65.54 297 GLU B C 1
ATOM 4884 O O . GLU B 1 297 ? 4.289 40.060 -35.488 1.00 65.91 297 GLU B O 1
ATOM 4890 N N . LEU B 1 298 ? 6.334 40.948 -35.439 1.00 66.46 298 LEU B N 1
ATOM 4891 C CA . LEU B 1 298 ? 5.866 42.290 -35.067 1.00 66.64 298 LEU B CA 1
ATOM 4892 C C . LEU B 1 298 ? 5.941 43.233 -36.274 1.00 68.50 298 LEU B C 1
ATOM 4893 O O . LEU B 1 298 ? 6.766 43.043 -37.164 1.00 69.29 298 LEU B O 1
ATOM 4898 N N . PRO B 1 299 ? 5.092 44.272 -36.309 1.00 69.44 299 PRO B N 1
ATOM 4899 C CA . PRO B 1 299 ? 5.067 45.255 -37.407 1.00 70.36 299 PRO B CA 1
ATOM 4900 C C . PRO B 1 299 ? 6.410 45.908 -37.758 1.00 70.82 299 PRO B C 1
ATOM 4901 O O . PRO B 1 299 ? 7.138 46.372 -36.881 1.00 71.04 299 PRO B O 1
ATOM 4905 N N . ASP B 1 300 ? 6.710 45.955 -39.054 1.00 71.68 300 ASP B N 1
ATOM 4906 C CA . ASP B 1 300 ? 7.948 46.545 -39.561 1.00 72.69 300 ASP B CA 1
ATOM 4907 C C . ASP B 1 300 ? 7.994 48.038 -39.331 1.00 71.84 300 ASP B C 1
ATOM 4908 O O . ASP B 1 300 ? 6.988 48.727 -39.424 1.00 69.52 300 ASP B O 1
ATOM 4913 N N . GLY B 1 301 ? 9.191 48.530 -39.053 1.00 73.05 301 GLY B N 1
ATOM 4914 C CA . GLY B 1 301 ? 9.383 49.943 -38.784 1.00 74.41 301 GLY B CA 1
ATOM 4915 C C . GLY B 1 301 ? 10.698 50.114 -38.047 1.00 74.83 301 GLY B C 1
ATOM 4916 O O . GLY B 1 301 ? 11.412 49.129 -37.869 1.00 76.55 301 GLY B O 1
ATOM 4917 N N . HIS B 1 302 ? 11.029 51.331 -37.608 1.00 74.20 302 HIS B N 1
ATOM 4918 C CA . HIS B 1 302 ? 12.293 51.532 -36.919 1.00 72.53 302 HIS B CA 1
ATOM 4919 C C . HIS B 1 302 ? 12.346 50.801 -35.583 1.00 72.33 302 HIS B C 1
ATOM 4920 O O . HIS B 1 302 ? 13.352 50.170 -35.249 1.00 71.51 302 HIS B O 1
ATOM 4927 N N . PRO B 1 303 ? 11.272 50.891 -34.787 1.00 72.09 303 PRO B N 1
ATOM 4928 C CA . PRO B 1 303 ? 11.331 50.178 -33.511 1.00 71.26 303 PRO B CA 1
ATOM 4929 C C . PRO B 1 303 ? 11.706 48.723 -33.728 1.00 69.66 303 PRO B C 1
ATOM 4930 O O . PRO B 1 303 ? 12.700 48.266 -33.187 1.00 69.85 303 PRO B O 1
ATOM 4934 N N . LYS B 1 304 ? 10.939 48.007 -34.543 1.00 68.83 304 LYS B N 1
ATOM 4935 C CA . LYS B 1 304 ? 11.244 46.608 -34.820 1.00 67.86 304 LYS B CA 1
ATOM 4936 C C . LYS B 1 304 ? 12.698 46.404 -35.248 1.00 66.79 304 LYS B C 1
ATOM 4937 O O . LYS B 1 304 ? 13.262 45.350 -35.007 1.00 66.33 304 LYS B O 1
ATOM 4943 N N . SER B 1 305 ? 13.299 47.411 -35.877 1.00 65.33 305 SER B N 1
ATOM 4944 C CA . SER B 1 305 ? 14.687 47.320 -36.304 1.00 64.77 305 SER B CA 1
ATOM 4945 C C . SER B 1 305 ? 15.637 47.513 -35.118 1.00 65.06 305 SER B C 1
ATOM 4946 O O . SER B 1 305 ? 16.760 46.994 -35.109 1.00 65.60 305 SER B O 1
ATOM 4949 N N . LEU B 1 306 ? 15.196 48.286 -34.128 1.00 65.38 306 LEU B N 1
ATOM 4950 C CA . LEU B 1 306 ? 16.026 48.568 -32.954 1.00 64.33 306 LEU B CA 1
ATOM 4951 C C . LEU B 1 306 ? 16.006 47.412 -31.986 1.00 62.30 306 LEU B C 1
ATOM 4952 O O . LEU B 1 306 ? 17.014 47.079 -31.402 1.00 63.06 306 LEU B O 1
ATOM 4957 N N . LEU B 1 307 ? 14.851 46.792 -31.829 1.00 61.76 307 LEU B N 1
ATOM 4958 C CA . LEU B 1 307 ? 14.726 45.658 -30.938 1.00 61.16 307 LEU B CA 1
ATOM 4959 C C . LEU B 1 307 ? 15.555 44.531 -31.554 1.00 61.94 307 LEU B C 1
ATOM 4960 O O . LEU B 1 307 ? 16.325 43.891 -30.852 1.00 62.23 307 LEU B O 1
ATOM 4965 N N . LEU B 1 308 ? 15.410 44.304 -32.865 1.00 63.42 308 LEU B N 1
ATOM 4966 C CA . LEU B 1 308 ? 16.174 43.263 -33.574 1.00 64.94 308 LEU B CA 1
ATOM 4967 C C . LEU B 1 308 ? 17.667 43.480 -33.365 1.00 65.88 308 LEU B C 1
ATOM 4968 O O . LEU B 1 308 ? 18.414 42.551 -33.051 1.00 66.15 308 LEU B O 1
ATOM 4973 N N . SER B 1 309 ? 18.091 44.721 -33.548 1.00 66.48 309 SER B N 1
ATOM 4974 C CA . SER B 1 309 ? 19.477 45.100 -33.354 1.00 67.19 309 SER B CA 1
ATOM 4975 C C . SER B 1 309 ? 19.931 44.884 -31.897 1.00 67.83 309 SER B C 1
ATOM 4976 O O . SER B 1 309 ? 20.955 44.257 -31.645 1.00 68.46 309 SER B O 1
ATOM 4979 N N . LEU B 1 310 ? 19.169 45.410 -30.944 1.00 68.50 310 LEU B N 1
ATOM 4980 C CA . LEU B 1 310 ? 19.498 45.264 -29.537 1.00 69.73 310 LEU B CA 1
ATOM 4981 C C . LEU B 1 310 ? 19.465 43.785 -29.115 1.00 69.45 310 LEU B C 1
ATOM 4982 O O . LEU B 1 310 ? 20.326 43.323 -28.375 1.00 69.34 310 LEU B O 1
ATOM 4987 N N . THR B 1 311 ? 18.477 43.042 -29.578 1.00 69.20 311 THR B N 1
ATOM 4988 C CA . THR B 1 311 ? 18.399 41.635 -29.225 1.00 71.00 311 THR B CA 1
ATOM 4989 C C . THR B 1 311 ? 19.567 40.837 -29.819 1.00 74.32 311 THR B C 1
ATOM 4990 O O . THR B 1 311 ? 19.861 39.721 -29.374 1.00 74.19 311 THR B O 1
ATOM 4994 N N . LYS B 1 312 ? 20.235 41.405 -30.823 1.00 76.57 312 LYS B N 1
ATOM 4995 C CA . LYS B 1 312 ? 21.335 40.701 -31.459 1.00 78.49 312 LYS B CA 1
ATOM 4996 C C . LYS B 1 312 ? 22.684 40.973 -30.864 1.00 80.71 312 LYS B C 1
ATOM 4997 O O . LYS B 1 312 ? 23.633 40.241 -31.126 1.00 81.01 312 LYS B O 1
ATOM 5003 N N . LYS B 1 313 ? 22.777 42.030 -30.075 1.00 84.17 313 LYS B N 1
ATOM 5004 C CA . LYS B 1 313 ? 24.027 42.329 -29.398 1.00 87.88 313 LYS B CA 1
ATOM 5005 C C . LYS B 1 313 ? 23.919 41.516 -28.104 1.00 89.57 313 LYS B C 1
ATOM 5006 O O . LYS B 1 313 ? 24.809 40.721 -27.782 1.00 89.97 313 LYS B O 1
ATOM 5012 N N . MET B 1 314 ? 22.802 41.690 -27.396 1.00 90.69 314 MET B N 1
ATOM 5013 C CA . MET B 1 314 ? 22.548 40.966 -26.150 1.00 92.17 314 MET B CA 1
ATOM 5014 C C . MET B 1 314 ? 23.226 39.592 -26.121 1.00 93.90 314 MET B C 1
ATOM 5015 O O . MET B 1 314 ? 23.849 39.219 -25.126 1.00 93.81 314 MET B O 1
ATOM 5020 N N . GLY B 1 315 ? 23.087 38.845 -27.215 1.00 95.64 315 GLY B N 1
ATOM 5021 C CA . GLY B 1 315 ? 23.656 37.514 -27.283 1.00 97.81 315 GLY B CA 1
ATOM 5022 C C . GLY B 1 315 ? 25.072 37.469 -27.784 1.00 99.79 315 GLY B C 1
ATOM 5023 O O . GLY B 1 315 ? 25.887 36.712 -27.263 1.00 100.33 315 GLY B O 1
ATOM 5024 N N . SER B 1 316 ? 25.366 38.256 -28.812 1.00 101.89 316 SER B N 1
ATOM 5025 C CA . SER B 1 316 ? 26.722 38.309 -29.355 1.00 103.57 316 SER B CA 1
ATOM 5026 C C . SER B 1 316 ? 27.516 39.306 -28.514 1.00 104.10 316 SER B C 1
ATOM 5027 O O . SER B 1 316 ? 28.145 40.228 -29.042 1.00 103.95 316 SER B O 1
ATOM 5030 N N . ARG B 1 317 ? 27.463 39.104 -27.200 1.00 104.51 317 ARG B N 1
ATOM 5031 C CA . ARG B 1 317 ? 28.125 39.964 -26.230 1.00 105.22 317 ARG B CA 1
ATOM 5032 C C . ARG B 1 317 ? 29.150 39.158 -25.458 1.00 106.49 317 ARG B C 1
ATOM 5033 O O . ARG B 1 317 ? 29.223 37.936 -25.596 1.00 106.77 317 ARG B O 1
ATOM 5041 N N . ASN B 1 318 ? 29.943 39.854 -24.649 1.00 107.55 318 ASN B N 1
ATOM 5042 C CA . ASN B 1 318 ? 30.963 39.214 -23.837 1.00 108.93 318 ASN B CA 1
ATOM 5043 C C . ASN B 1 318 ? 31.516 40.126 -22.738 1.00 109.07 318 ASN B C 1
ATOM 5044 O O . ASN B 1 318 ? 32.723 40.165 -22.502 1.00 109.04 318 ASN B O 1
ATOM 5049 N N . THR B 1 319 ? 30.626 40.857 -22.068 1.00 109.39 319 THR B N 1
ATOM 5050 C CA . THR B 1 319 ? 31.013 41.739 -20.964 1.00 109.44 319 THR B CA 1
ATOM 5051 C C . THR B 1 319 ? 29.822 42.566 -20.464 1.00 109.23 319 THR B C 1
ATOM 5052 O O . THR B 1 319 ? 30.033 43.702 -19.988 1.00 109.02 319 THR B O 1
ATOM 5057 N N . THR C 2 3 ? 28.447 -7.312 50.525 1.00 88.43 3 THR C N 1
ATOM 5058 C CA . THR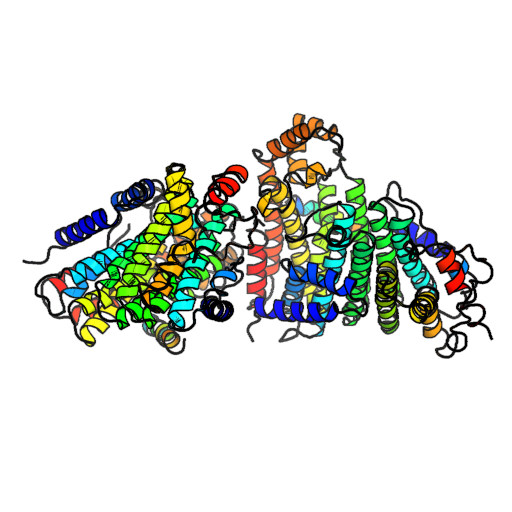 C 2 3 ? 27.514 -6.145 50.689 1.00 88.43 3 THR C CA 1
ATOM 5059 C C . THR C 2 3 ? 27.538 -5.157 49.502 1.00 89.13 3 THR C C 1
ATOM 5060 O O . THR C 2 3 ? 28.577 -4.961 48.851 1.00 89.34 3 THR C O 1
ATOM 5064 N N . THR C 2 4 ? 26.394 -4.536 49.218 1.00 88.90 4 THR C N 1
ATOM 5065 C CA . THR C 2 4 ? 26.337 -3.584 48.117 1.00 88.29 4 THR C CA 1
ATOM 5066 C C . THR C 2 4 ? 27.042 -2.297 48.518 1.00 87.57 4 THR C C 1
ATOM 5067 O O . THR C 2 4 ? 27.655 -1.656 47.672 1.00 87.89 4 THR C O 1
ATOM 5071 N N . VAL C 2 5 ? 26.974 -1.919 49.796 1.00 86.20 5 VAL C N 1
ATOM 5072 C CA . VAL C 2 5 ? 27.650 -0.696 50.235 1.00 86.58 5 VAL C CA 1
ATOM 5073 C C . VAL C 2 5 ? 29.090 -0.704 49.711 1.00 87.96 5 VAL C C 1
ATOM 5074 O O . VAL C 2 5 ? 29.502 0.169 48.944 1.00 87.99 5 VAL C O 1
ATOM 5078 N N . SER C 2 6 ? 29.842 -1.719 50.117 1.00 88.69 6 SER C N 1
ATOM 5079 C CA . SER C 2 6 ? 31.233 -1.852 49.725 1.00 88.56 6 SER C CA 1
ATOM 5080 C C . SER C 2 6 ? 31.415 -2.029 48.232 1.00 88.18 6 SER C C 1
ATOM 5081 O O . SER C 2 6 ? 32.319 -1.441 47.649 1.00 88.41 6 SER C O 1
ATOM 5084 N N . LYS C 2 7 ? 30.579 -2.842 47.601 1.00 87.97 7 LYS C N 1
ATOM 5085 C CA . LYS C 2 7 ? 30.729 -3.023 46.165 1.00 88.05 7 LYS C CA 1
ATOM 5086 C C . LYS C 2 7 ? 30.666 -1.671 45.451 1.00 87.68 7 LYS C C 1
ATOM 5087 O O . LYS C 2 7 ? 31.555 -1.343 44.655 1.00 87.73 7 LYS C O 1
ATOM 5093 N N . LEU C 2 8 ? 29.623 -0.888 45.748 1.00 86.22 8 LEU C N 1
ATOM 5094 C CA . LEU C 2 8 ? 29.440 0.434 45.141 1.00 83.71 8 LEU C CA 1
ATOM 5095 C C . LEU C 2 8 ? 30.642 1.348 45.355 1.00 83.54 8 LEU C C 1
ATOM 5096 O O . LEU C 2 8 ? 30.992 2.112 44.462 1.00 84.56 8 LEU C O 1
ATOM 5101 N N . GLU C 2 9 ? 31.281 1.279 46.521 1.00 83.25 9 GLU C N 1
ATOM 5102 C CA . GLU C 2 9 ? 32.453 2.121 46.766 1.00 84.04 9 GLU C CA 1
ATOM 5103 C C . GLU C 2 9 ? 33.559 1.722 45.802 1.00 83.34 9 GLU C C 1
ATOM 5104 O O . GLU C 2 9 ? 34.339 2.557 45.342 1.00 82.78 9 GLU C O 1
ATOM 5110 N N . ARG C 2 10 ? 33.616 0.436 45.492 1.00 82.92 10 ARG C N 1
ATOM 5111 C CA . ARG C 2 10 ? 34.616 -0.050 44.562 1.00 82.92 10 ARG C CA 1
ATOM 5112 C C . ARG C 2 10 ? 34.257 0.393 43.145 1.00 81.02 10 ARG C C 1
ATOM 5113 O O . ARG C 2 10 ? 35.134 0.804 42.392 1.00 81.48 10 ARG C O 1
ATOM 5121 N N . GLN C 2 11 ? 32.975 0.317 42.783 1.00 78.36 11 GLN C N 1
ATOM 5122 C CA . GLN C 2 11 ? 32.553 0.742 41.446 1.00 76.65 11 GLN C CA 1
ATOM 5123 C C . GLN C 2 11 ? 32.787 2.240 41.249 1.00 75.77 11 GLN C C 1
ATOM 5124 O O . GLN C 2 11 ? 33.313 2.641 40.217 1.00 73.32 11 GLN C O 1
ATOM 5130 N N . ILE C 2 12 ? 32.411 3.061 42.234 1.00 75.67 12 ILE C N 1
ATOM 5131 C CA . ILE C 2 12 ? 32.603 4.507 42.129 1.00 76.41 12 ILE C CA 1
ATOM 5132 C C . ILE C 2 12 ? 34.089 4.763 41.920 1.00 77.75 12 ILE C C 1
ATOM 5133 O O . ILE C 2 12 ? 34.499 5.713 41.254 1.00 78.10 12 ILE C O 1
ATOM 5138 N N . GLU C 2 13 ? 34.884 3.881 42.502 1.00 79.57 13 GLU C N 1
ATOM 5139 C CA . GLU C 2 13 ? 36.335 3.931 42.434 1.00 81.00 13 GLU C CA 1
ATOM 5140 C C . GLU C 2 13 ? 36.853 3.877 41.011 1.00 80.11 13 GLU C C 1
ATOM 5141 O O . GLU C 2 13 ? 37.576 4.766 40.568 1.00 79.31 13 GLU C O 1
ATOM 5147 N N . GLU C 2 14 ? 36.491 2.820 40.298 1.00 79.20 14 GLU C N 1
ATOM 5148 C CA . GLU C 2 14 ? 36.933 2.672 38.923 1.00 80.02 14 GLU C CA 1
ATOM 5149 C C . GLU C 2 14 ? 36.512 3.894 38.113 1.00 78.39 14 GLU C C 1
ATOM 5150 O O . GLU C 2 14 ? 37.327 4.505 37.410 1.00 77.93 14 GLU C O 1
ATOM 5156 N N . ARG C 2 15 ? 35.233 4.247 38.234 1.00 76.87 15 ARG C N 1
ATOM 5157 C CA . ARG C 2 15 ? 34.640 5.392 37.542 1.00 73.89 15 ARG C CA 1
ATOM 5158 C C . ARG C 2 15 ? 35.305 6.733 37.912 1.00 74.20 15 ARG C C 1
ATOM 5159 O O . ARG C 2 15 ? 35.394 7.629 37.074 1.00 73.15 15 ARG C O 1
ATOM 5167 N N . LEU C 2 16 ? 35.795 6.865 39.143 1.00 74.30 16 LEU C N 1
ATOM 5168 C CA . LEU C 2 16 ? 36.437 8.107 39.549 1.00 75.80 16 LEU C CA 1
ATOM 5169 C C . LEU C 2 16 ? 37.961 8.112 39.451 1.00 76.84 16 LEU C C 1
ATOM 5170 O O . LEU C 2 16 ? 38.634 8.826 40.200 1.00 78.03 16 LEU C O 1
ATOM 5175 N N . LYS C 2 17 ? 38.518 7.334 38.536 1.00 77.69 17 LYS C N 1
ATOM 5176 C CA . LYS C 2 17 ? 39.956 7.302 38.409 1.00 78.32 17 LYS C CA 1
ATOM 5177 C C . LYS C 2 17 ? 40.558 8.690 38.238 1.00 79.55 17 LYS C C 1
ATOM 5178 O O . LYS C 2 17 ? 40.486 9.517 39.144 1.00 79.12 17 LYS C O 1
ATOM 5184 N N . GLY C 2 18 ? 41.138 8.934 37.069 1.00 80.16 18 GLY C N 1
ATOM 5185 C CA . GLY C 2 18 ? 41.803 10.193 36.772 1.00 80.57 18 GLY C CA 1
ATOM 5186 C C . GLY C 2 18 ? 41.349 11.507 37.378 1.00 81.72 18 GLY C C 1
ATOM 5187 O O . GLY C 2 18 ? 41.757 12.558 36.882 1.00 81.67 18 GLY C O 1
ATOM 5188 N N . VAL C 2 19 ? 40.535 11.472 38.432 1.00 82.10 19 VAL C N 1
ATOM 5189 C CA . VAL C 2 19 ? 40.037 12.692 39.066 1.00 83.45 19 VAL C CA 1
ATOM 5190 C C . VAL C 2 19 ? 40.860 13.166 40.267 1.00 85.55 19 VAL C C 1
ATOM 5191 O O . VAL C 2 19 ? 41.028 12.444 41.253 1.00 85.47 19 VAL C O 1
ATOM 5195 N N . SER C 2 20 ? 41.358 14.396 40.177 1.00 88.49 20 SER C N 1
ATOM 5196 C CA . SER C 2 20 ? 42.169 14.991 41.236 1.00 91.73 20 SER C CA 1
ATOM 5197 C C . SER C 2 20 ? 41.503 14.904 42.614 1.00 93.18 20 SER C C 1
ATOM 5198 O O . SER C 2 20 ? 41.650 13.886 43.296 1.00 93.27 20 SER C O 1
ATOM 5201 N N . GLU C 2 21 ? 40.766 15.939 43.023 1.00 94.30 21 GLU C N 1
ATOM 5202 C CA . GLU C 2 21 ? 40.124 15.911 44.342 1.00 96.88 21 GLU C CA 1
ATOM 5203 C C . GLU C 2 21 ? 38.600 16.074 44.373 1.00 96.55 21 GLU C C 1
ATOM 5204 O O . GLU C 2 21 ? 38.080 17.152 44.073 1.00 96.58 21 GLU C O 1
ATOM 5210 N N . TYR C 2 22 ? 37.892 15.017 44.774 1.00 95.64 22 TYR C N 1
ATOM 5211 C CA . TYR C 2 22 ? 36.434 15.068 44.862 1.00 94.88 22 TYR C CA 1
ATOM 5212 C C . TYR C 2 22 ? 35.906 15.178 46.297 1.00 94.79 22 TYR C C 1
ATOM 5213 O O . TYR C 2 22 ? 36.373 14.482 47.203 1.00 95.54 22 TYR C O 1
ATOM 5222 N N . GLU C 2 23 ? 34.914 16.047 46.486 1.00 93.57 23 GLU C N 1
ATOM 5223 C CA . GLU C 2 23 ? 34.321 16.326 47.799 1.00 92.45 23 GLU C CA 1
ATOM 5224 C C . GLU C 2 23 ? 34.053 15.200 48.822 1.00 91.00 23 GLU C C 1
ATOM 5225 O O . GLU C 2 23 ? 34.926 14.928 49.657 1.00 92.37 23 GLU C O 1
ATOM 5231 N N . SER C 2 24 ? 32.885 14.545 48.781 1.00 88.10 24 SER C N 1
ATOM 5232 C CA . SER C 2 24 ? 32.572 13.520 49.800 1.00 85.47 24 SER C CA 1
ATOM 5233 C C . SER C 2 24 ? 31.880 12.218 49.381 1.00 83.07 24 SER C C 1
ATOM 5234 O O . SER C 2 24 ? 32.522 11.184 49.214 1.00 83.48 24 SER C O 1
ATOM 5237 N N . ILE C 2 25 ? 30.553 12.276 49.288 1.00 80.31 25 ILE C N 1
ATOM 5238 C CA . ILE C 2 25 ? 29.688 11.149 48.911 1.00 78.06 25 ILE C CA 1
ATOM 5239 C C . ILE C 2 25 ? 29.232 10.204 50.041 1.00 78.99 25 ILE C C 1
ATOM 5240 O O . ILE C 2 25 ? 29.831 9.147 50.216 1.00 79.73 25 ILE C O 1
ATOM 5245 N N . ASN C 2 26 ? 28.180 10.558 50.792 1.00 78.61 26 ASN C N 1
ATOM 5246 C CA . ASN C 2 26 ? 27.661 9.666 51.840 1.00 77.77 26 ASN C CA 1
ATOM 5247 C C . ASN C 2 26 ? 26.893 8.558 51.121 1.00 78.26 26 ASN C C 1
ATOM 5248 O O . ASN C 2 26 ? 26.118 8.831 50.218 1.00 76.72 26 ASN C O 1
ATOM 5253 N N . ILE C 2 27 ? 27.090 7.309 51.521 1.00 79.30 27 ILE C N 1
ATOM 5254 C CA . ILE C 2 27 ? 26.395 6.213 50.863 1.00 79.27 27 ILE C CA 1
ATOM 5255 C C . ILE C 2 27 ? 25.360 5.518 51.731 1.00 80.07 27 ILE C C 1
ATOM 5256 O O . ILE C 2 27 ? 25.414 4.315 51.898 1.00 80.55 27 ILE C O 1
ATOM 5261 N N . ASN C 2 28 ? 24.418 6.269 52.284 1.00 82.36 28 ASN C N 1
ATOM 5262 C CA . ASN C 2 28 ? 23.348 5.697 53.122 1.00 84.52 28 ASN C CA 1
ATOM 5263 C C . ASN C 2 28 ? 23.538 4.203 53.408 1.00 84.86 28 ASN C C 1
ATOM 5264 O O . ASN C 2 28 ? 23.047 3.343 52.660 1.00 83.72 28 ASN C O 1
ATOM 5269 N N . HIS C 2 29 ? 24.247 3.912 54.497 1.00 85.99 29 HIS C N 1
ATOM 5270 C CA . HIS C 2 29 ? 24.542 2.542 54.906 1.00 87.68 29 HIS C CA 1
ATOM 5271 C C . HIS C 2 29 ? 23.311 1.672 55.177 1.00 87.98 29 HIS C C 1
ATOM 5272 O O . HIS C 2 29 ? 23.235 0.541 54.687 1.00 87.86 29 HIS C O 1
ATOM 5279 N N . ARG C 2 30 ? 22.360 2.185 55.955 1.00 87.80 30 ARG C N 1
ATOM 5280 C CA . ARG C 2 30 ? 21.124 1.454 56.244 1.00 88.05 30 ARG C CA 1
ATOM 5281 C C . ARG C 2 30 ? 20.539 0.727 55.023 1.00 87.88 30 ARG C C 1
ATOM 5282 O O . ARG C 2 30 ? 20.485 -0.498 54.994 1.00 86.48 30 ARG C O 1
ATOM 5290 N N . LEU C 2 31 ? 20.094 1.498 54.029 1.00 88.51 31 LEU C N 1
ATOM 5291 C CA . LEU C 2 31 ? 19.491 0.953 52.809 1.00 89.78 31 LEU C CA 1
ATOM 5292 C C . LEU C 2 31 ? 20.320 -0.167 52.207 1.00 91.04 31 LEU C C 1
ATOM 5293 O O . LEU C 2 31 ? 19.770 -1.128 51.659 1.00 89.86 31 LEU C O 1
ATOM 5298 N N . GLY C 2 32 ? 21.641 -0.028 52.290 1.00 92.82 32 GLY C N 1
ATOM 5299 C CA . GLY C 2 32 ? 22.507 -1.073 51.779 1.00 95.53 32 GLY C CA 1
ATOM 5300 C C . GLY C 2 32 ? 22.355 -2.255 52.722 1.00 97.69 32 GLY C C 1
ATOM 5301 O O . GLY C 2 32 ? 22.234 -3.406 52.302 1.00 97.31 32 GLY C O 1
ATOM 5302 N N . LYS C 2 33 ? 22.340 -1.949 54.016 1.00 99.73 33 LYS C N 1
ATOM 5303 C CA . LYS C 2 33 ? 22.194 -2.965 55.051 1.00 101.91 33 LYS C CA 1
ATOM 5304 C C . LYS C 2 33 ? 20.837 -3.660 54.988 1.00 103.30 33 LYS C C 1
ATOM 5305 O O . LYS C 2 33 ? 20.374 -4.045 53.906 1.00 102.08 33 LYS C O 1
ATOM 5311 N N . LEU C 2 34 ? 20.227 -3.809 56.168 1.00 105.10 34 LEU C N 1
ATOM 5312 C CA . LEU C 2 34 ? 18.932 -4.453 56.362 1.00 105.53 34 LEU C CA 1
ATOM 5313 C C . LEU C 2 34 ? 18.276 -4.857 55.048 1.00 106.85 34 LEU C C 1
ATOM 5314 O O . LEU C 2 34 ? 17.873 -6.014 54.899 1.00 107.12 34 LEU C O 1
ATOM 5319 N N . LEU C 2 35 ? 18.182 -3.924 54.096 1.00 107.18 35 LEU C N 1
ATOM 5320 C CA . LEU C 2 35 ? 17.578 -4.233 52.808 1.00 108.37 35 LEU C CA 1
ATOM 5321 C C . LEU C 2 35 ? 18.488 -5.090 51.919 1.00 109.28 35 LEU C C 1
ATOM 5322 O O . LEU C 2 35 ? 18.996 -4.657 50.882 1.00 108.56 35 LEU C O 1
ATOM 5327 N N . ASP C 2 36 ? 18.678 -6.325 52.374 1.00 111.10 36 ASP C N 1
ATOM 5328 C CA . ASP C 2 36 ? 19.481 -7.346 51.707 1.00 112.01 36 ASP C CA 1
ATOM 5329 C C . ASP C 2 36 ? 18.683 -8.655 51.749 1.00 112.09 36 ASP C C 1
ATOM 5330 O O . ASP C 2 36 ? 19.140 -9.673 52.271 1.00 111.02 36 ASP C O 1
ATOM 5335 N N . SER C 2 37 ? 17.464 -8.589 51.221 1.00 112.86 37 SER C N 1
ATOM 5336 C CA . SER C 2 37 ? 16.580 -9.744 51.120 1.00 113.18 37 SER C CA 1
ATOM 5337 C C . SER C 2 37 ? 17.165 -10.492 49.918 1.00 113.74 37 SER C C 1
ATOM 5338 O O . SER C 2 37 ? 16.458 -10.898 48.992 1.00 112.75 37 SER C O 1
ATOM 5341 N N . TYR C 2 38 ? 18.488 -10.627 49.957 1.00 115.00 38 TYR C N 1
ATOM 5342 C CA . TYR C 2 38 ? 19.298 -11.280 48.933 1.00 115.68 38 TYR C CA 1
ATOM 5343 C C . TYR C 2 38 ? 18.607 -11.744 47.665 1.00 114.96 38 TYR C C 1
ATOM 5344 O O . TYR C 2 38 ? 18.906 -11.233 46.592 1.00 114.80 38 TYR C O 1
ATOM 5353 N N . ASP C 2 39 ? 17.705 -12.711 47.794 1.00 114.57 39 ASP C N 1
ATOM 5354 C CA . ASP C 2 39 ? 16.972 -13.282 46.663 1.00 114.61 39 ASP C CA 1
ATOM 5355 C C . ASP C 2 39 ? 17.091 -12.536 45.333 1.00 113.24 39 ASP C C 1
ATOM 5356 O O . ASP C 2 39 ? 17.313 -13.151 44.282 1.00 113.12 39 ASP C O 1
ATOM 5361 N N . ILE C 2 40 ? 16.927 -11.214 45.392 1.00 111.15 40 ILE C N 1
ATOM 5362 C CA . ILE C 2 40 ? 17.006 -10.337 44.222 1.00 108.17 40 ILE C CA 1
ATOM 5363 C C . ILE C 2 40 ? 18.428 -10.234 43.669 1.00 106.29 40 ILE C C 1
ATOM 5364 O O . ILE C 2 40 ? 19.404 -10.278 44.426 1.00 106.23 40 ILE C O 1
ATOM 5369 N N . PRO C 2 41 ? 18.559 -10.080 42.338 1.00 104.43 41 PRO C N 1
ATOM 5370 C CA . PRO C 2 41 ? 19.841 -9.969 41.628 1.00 103.27 41 PRO C CA 1
ATOM 5371 C C . PRO C 2 41 ? 20.891 -9.128 42.342 1.00 102.29 41 PRO C C 1
ATOM 5372 O O . PRO C 2 41 ? 20.591 -8.386 43.278 1.00 102.24 41 PRO C O 1
ATOM 5376 N N . ASP C 2 42 ? 22.131 -9.246 41.892 1.00 101.12 42 ASP C N 1
ATOM 5377 C CA . ASP C 2 42 ? 23.228 -8.500 42.503 1.00 99.99 42 ASP C CA 1
ATOM 5378 C C . ASP C 2 42 ? 23.215 -7.028 42.108 1.00 97.80 42 ASP C C 1
ATOM 5379 O O . ASP C 2 42 ? 23.092 -6.129 42.947 1.00 96.41 42 ASP C O 1
ATOM 5384 N N . VAL C 2 43 ? 23.371 -6.804 40.812 1.00 95.17 43 VAL C N 1
ATOM 5385 C CA . VAL C 2 43 ? 23.383 -5.469 40.255 1.00 93.75 43 VAL C CA 1
ATOM 5386 C C . VAL C 2 43 ? 22.151 -4.683 40.694 1.00 92.18 43 VAL C C 1
ATOM 5387 O O . VAL C 2 43 ? 22.257 -3.522 41.108 1.00 91.43 43 VAL C O 1
ATOM 5391 N N . ALA C 2 44 ? 20.990 -5.331 40.605 1.00 89.72 44 ALA C N 1
ATOM 5392 C CA . ALA C 2 44 ? 19.722 -4.718 40.979 1.00 87.68 44 ALA C CA 1
ATOM 5393 C C . ALA C 2 44 ? 19.790 -4.101 42.371 1.00 86.43 44 ALA C C 1
ATOM 5394 O O . ALA C 2 44 ? 19.059 -3.159 42.681 1.00 86.05 44 ALA C O 1
ATOM 5396 N N . LYS C 2 45 ? 20.666 -4.630 43.217 1.00 85.54 45 LYS C N 1
ATOM 5397 C CA . LYS C 2 45 ? 20.807 -4.075 44.553 1.00 83.79 45 LYS C CA 1
ATOM 5398 C C . LYS C 2 45 ? 21.539 -2.761 44.425 1.00 81.66 45 LYS C C 1
ATOM 5399 O O . LYS C 2 45 ? 20.977 -1.709 44.680 1.00 81.66 45 LYS C O 1
ATOM 5405 N N . VAL C 2 46 ? 22.790 -2.824 43.989 1.00 79.92 46 VAL C N 1
ATOM 5406 C CA . VAL C 2 46 ? 23.601 -1.619 43.858 1.00 77.24 46 VAL C CA 1
ATOM 5407 C C . VAL C 2 46 ? 23.007 -0.562 42.922 1.00 75.21 46 VAL C C 1
ATOM 5408 O O . VAL C 2 46 ? 23.201 0.637 43.147 1.00 74.47 46 VAL C O 1
ATOM 5412 N N . ALA C 2 47 ? 22.279 -0.976 41.889 1.00 72.71 47 ALA C N 1
ATOM 5413 C CA . ALA C 2 47 ? 21.681 0.025 41.004 1.00 71.07 47 ALA C CA 1
ATOM 5414 C C . ALA C 2 47 ? 20.798 0.892 41.890 1.00 70.00 47 ALA C C 1
ATOM 5415 O O . ALA C 2 47 ? 20.917 2.117 41.900 1.00 71.67 47 ALA C O 1
ATOM 5417 N N . CYS C 2 48 ? 19.933 0.245 42.658 1.00 67.38 48 CYS C N 1
ATOM 5418 C CA . CYS C 2 48 ? 19.043 0.955 43.552 1.00 65.80 48 CYS C CA 1
ATOM 5419 C C . CYS C 2 48 ? 19.811 1.817 44.573 1.00 64.58 48 CYS C C 1
ATOM 5420 O O . CYS C 2 48 ? 19.400 2.931 44.900 1.00 65.20 48 CYS C O 1
ATOM 5423 N N . LEU C 2 49 ? 20.929 1.312 45.085 1.00 63.52 49 LEU C N 1
ATOM 5424 C CA . LEU C 2 49 ? 21.716 2.078 46.052 1.00 61.27 49 LEU C CA 1
ATOM 5425 C C . LEU C 2 49 ? 22.492 3.233 45.345 1.00 61.16 49 LEU C C 1
ATOM 5426 O O . LEU C 2 49 ? 22.757 4.288 45.953 1.00 57.26 49 LEU C O 1
ATOM 5431 N N . THR C 2 50 ? 22.812 3.043 44.059 1.00 60.40 50 THR C N 1
ATOM 5432 C CA . THR C 2 50 ? 23.524 4.067 43.281 1.00 62.33 50 THR C CA 1
ATOM 5433 C C . THR C 2 50 ? 22.651 5.272 42.932 1.00 61.93 50 THR C C 1
ATOM 5434 O O . THR C 2 50 ? 23.071 6.420 43.070 1.00 60.85 50 THR C O 1
ATOM 5438 N N . ILE C 2 51 ? 21.442 5.019 42.448 1.00 61.78 51 ILE C N 1
ATOM 5439 C CA . ILE C 2 51 ? 20.595 6.134 42.101 1.00 62.61 51 ILE C CA 1
ATOM 5440 C C . ILE C 2 51 ? 20.205 6.912 43.365 1.00 63.03 51 ILE C C 1
ATOM 5441 O O . ILE C 2 51 ? 20.025 8.130 43.322 1.00 62.82 51 ILE C O 1
ATOM 5446 N N . ASP C 2 52 ? 20.128 6.210 44.492 1.00 63.11 52 ASP C N 1
ATOM 5447 C CA . ASP C 2 52 ? 19.811 6.830 45.768 1.00 64.07 52 ASP C CA 1
ATOM 5448 C C . ASP C 2 52 ? 20.999 7.715 46.172 1.00 65.18 52 ASP C C 1
ATOM 5449 O O . ASP C 2 52 ? 20.833 8.782 46.795 1.00 64.47 52 ASP C O 1
ATOM 5454 N N . THR C 2 53 ? 22.198 7.270 45.793 1.00 64.89 53 THR C N 1
ATOM 5455 C CA . THR C 2 53 ? 23.439 7.977 46.110 1.00 65.19 53 THR C CA 1
ATOM 5456 C C . THR C 2 53 ? 23.626 9.281 45.320 1.00 64.24 53 THR C C 1
ATOM 5457 O O . THR C 2 53 ? 23.875 10.347 45.906 1.00 64.83 53 THR C O 1
ATOM 5461 N N . SER C 2 54 ? 23.522 9.216 43.999 1.00 61.92 54 SER C N 1
ATOM 5462 C CA . SER C 2 54 ? 23.698 10.434 43.225 1.00 61.67 54 SER C CA 1
ATOM 5463 C C . SER C 2 54 ? 22.666 11.460 43.677 1.00 61.15 54 SER C C 1
ATOM 5464 O O . SER C 2 54 ? 23.021 12.587 44.061 1.00 59.73 54 SER C O 1
ATOM 5467 N N . MET C 2 55 ? 21.399 11.045 43.664 1.00 60.11 55 MET C N 1
ATOM 5468 C CA . MET C 2 55 ? 20.283 11.886 44.080 1.00 59.79 55 MET C CA 1
ATOM 5469 C C . MET C 2 55 ? 20.530 12.606 45.424 1.00 60.00 55 MET C C 1
ATOM 5470 O O . MET C 2 55 ? 20.374 13.823 45.530 1.00 56.90 55 MET C O 1
ATOM 5475 N N . ARG C 2 56 ? 20.934 11.864 46.453 1.00 62.13 56 ARG C N 1
ATOM 5476 C CA . ARG C 2 56 ? 21.195 12.498 47.752 1.00 62.79 56 ARG C CA 1
ATOM 5477 C C . ARG C 2 56 ? 22.451 13.384 47.715 1.00 62.94 56 ARG C C 1
ATOM 5478 O O . ARG C 2 56 ? 22.571 14.342 48.498 1.00 60.03 56 ARG C O 1
ATOM 5486 N N . HIS C 2 57 ? 23.377 13.066 46.795 1.00 63.31 57 HIS C N 1
ATOM 5487 C CA . HIS C 2 57 ? 24.604 13.838 46.649 1.00 62.37 57 HIS C CA 1
ATOM 5488 C C . HIS C 2 57 ? 24.305 15.181 46.034 1.00 61.69 57 HIS C C 1
ATOM 5489 O O . HIS C 2 57 ? 24.781 16.197 46.511 1.00 61.95 57 HIS C O 1
ATOM 5496 N N . LEU C 2 58 ? 23.492 15.187 44.986 1.00 61.62 58 LEU C N 1
ATOM 5497 C CA . LEU C 2 58 ? 23.120 16.437 44.324 1.00 61.61 58 LEU C CA 1
ATOM 5498 C C . LEU C 2 58 ? 22.237 17.253 45.258 1.00 61.37 58 LEU C C 1
ATOM 5499 O O . LEU C 2 58 ? 22.239 18.485 45.218 1.00 59.92 58 LEU C O 1
ATOM 5504 N N . ASP C 2 59 ? 21.477 16.572 46.103 1.00 62.95 59 ASP C N 1
ATOM 5505 C CA . ASP C 2 59 ? 20.633 17.292 47.043 1.00 66.16 59 ASP C CA 1
ATOM 5506 C C . ASP C 2 59 ? 21.526 18.124 47.924 1.00 67.65 59 ASP C C 1
ATOM 5507 O O . ASP C 2 59 ? 21.366 19.338 48.036 1.00 68.99 59 ASP C O 1
ATOM 5512 N N . ASP C 2 60 ? 22.485 17.431 48.528 1.00 69.97 60 ASP C N 1
ATOM 5513 C CA . ASP C 2 60 ? 23.461 18.002 49.448 1.00 72.02 60 ASP C CA 1
ATOM 5514 C C . ASP C 2 60 ? 24.300 19.157 48.951 1.00 71.74 60 ASP C C 1
ATOM 5515 O O . ASP C 2 60 ? 24.661 20.027 49.728 1.00 72.96 60 ASP C O 1
ATOM 5520 N N . ILE C 2 61 ? 24.635 19.156 47.669 1.00 70.75 61 ILE C N 1
ATOM 5521 C CA . ILE C 2 61 ? 25.446 20.215 47.106 1.00 69.56 61 ILE C CA 1
ATOM 5522 C C . ILE C 2 61 ? 24.912 21.609 47.443 1.00 69.63 61 ILE C C 1
ATOM 5523 O O . ILE C 2 61 ? 25.677 22.510 47.761 1.00 69.34 61 ILE C O 1
ATOM 5528 N N . THR C 2 62 ? 23.601 21.775 47.418 1.00 69.59 62 THR C N 1
ATOM 5529 C CA . THR C 2 62 ? 23.017 23.072 47.705 1.00 71.07 62 THR C CA 1
ATOM 5530 C C . THR C 2 62 ? 22.830 23.345 49.214 1.00 73.00 62 THR C C 1
ATOM 5531 O O . THR C 2 62 ? 22.684 24.499 49.628 1.00 71.78 62 THR C O 1
ATOM 5535 N N . TYR C 2 63 ? 22.841 22.288 50.033 1.00 76.15 63 TYR C N 1
ATOM 5536 C CA . TYR C 2 63 ? 22.676 22.432 51.491 1.00 78.60 63 TYR C CA 1
ATOM 5537 C C . TYR C 2 63 ? 23.992 22.491 52.283 1.00 79.09 63 TYR C C 1
ATOM 5538 O O . TYR C 2 63 ? 24.112 23.256 53.241 1.00 78.93 63 TYR C O 1
ATOM 5547 N N . ASN C 2 64 ? 24.960 21.663 51.911 1.00 79.89 64 ASN C N 1
ATOM 5548 C CA . ASN C 2 64 ? 26.248 21.673 52.581 1.00 80.95 64 ASN C CA 1
ATOM 5549 C C . ASN C 2 64 ? 27.176 22.671 51.875 1.00 81.17 64 ASN C C 1
ATOM 5550 O O . ASN C 2 64 ? 28.325 22.864 52.268 1.00 82.28 64 ASN C O 1
ATOM 5555 N N . HIS C 2 65 ? 26.654 23.322 50.845 1.00 81.32 65 HIS C N 1
ATOM 5556 C CA . HIS C 2 65 ? 27.413 24.293 50.056 1.00 82.24 65 HIS C CA 1
ATOM 5557 C C . HIS C 2 65 ? 28.625 23.715 49.332 1.00 81.24 65 HIS C C 1
ATOM 5558 O O . HIS C 2 65 ? 29.626 24.395 49.164 1.00 79.64 65 HIS C O 1
ATOM 5565 N N . LEU C 2 66 ? 28.536 22.459 48.910 1.00 80.92 66 LEU C N 1
ATOM 5566 C CA . LEU C 2 66 ? 29.628 21.848 48.177 1.00 80.36 66 LEU C CA 1
ATOM 5567 C C . LEU C 2 66 ? 29.791 22.633 46.864 1.00 80.41 66 LEU C C 1
ATOM 5568 O O . LEU C 2 66 ? 28.826 23.211 46.342 1.00 80.88 66 LEU C O 1
ATOM 5573 N N . SER C 2 67 ? 31.012 22.669 46.335 1.00 79.84 67 SER C N 1
ATOM 5574 C CA . SER C 2 67 ? 31.277 23.385 45.089 1.00 78.50 67 SER C CA 1
ATOM 5575 C C . SER C 2 67 ? 30.407 22.856 43.968 1.00 76.75 67 SER C C 1
ATOM 5576 O O . SER C 2 67 ? 29.800 21.797 44.078 1.00 77.91 67 SER C O 1
ATOM 5579 N N . LYS C 2 68 ? 30.363 23.596 42.875 1.00 74.85 68 LYS C N 1
ATOM 5580 C CA . LYS C 2 68 ? 29.571 23.198 41.724 1.00 72.10 68 LYS C CA 1
ATOM 5581 C C . LYS C 2 68 ? 30.124 21.940 41.050 1.00 71.28 68 LYS C C 1
ATOM 5582 O O . LYS C 2 68 ? 29.365 21.061 40.657 1.00 71.74 68 LYS C O 1
ATOM 5588 N N . HIS C 2 69 ? 31.446 21.853 40.930 1.00 70.37 69 HIS C N 1
ATOM 5589 C CA . HIS C 2 69 ? 32.100 20.705 40.326 1.00 68.42 69 HIS C CA 1
ATOM 5590 C C . HIS C 2 69 ? 31.621 19.432 41.008 1.00 65.64 69 HIS C C 1
ATOM 5591 O O . HIS C 2 69 ? 31.798 18.336 40.494 1.00 64.71 69 HIS C O 1
ATOM 5598 N N . SER C 2 70 ? 31.005 19.578 42.165 1.00 62.81 70 SER C N 1
ATOM 5599 C CA . SER C 2 70 ? 30.476 18.420 42.870 1.00 61.47 70 SER C CA 1
ATOM 5600 C C . SER C 2 70 ? 29.297 17.782 42.099 1.00 59.58 70 SER C C 1
ATOM 5601 O O . SER C 2 70 ? 29.034 16.574 42.214 1.00 58.05 70 SER C O 1
ATOM 5604 N N . ILE C 2 71 ? 28.599 18.622 41.330 1.00 56.97 71 ILE C N 1
ATOM 5605 C CA . ILE C 2 71 ? 27.469 18.229 40.504 1.00 53.92 71 ILE C CA 1
ATOM 5606 C C . ILE C 2 71 ? 27.905 17.164 39.481 1.00 54.07 71 ILE C C 1
ATOM 5607 O O . ILE C 2 71 ? 27.184 16.181 39.254 1.00 53.26 71 ILE C O 1
ATOM 5612 N N . LEU C 2 72 ? 29.082 17.349 38.867 1.00 51.73 72 LEU C N 1
ATOM 5613 C CA . LEU C 2 72 ? 29.569 16.388 37.879 1.00 50.19 72 LEU C CA 1
ATOM 5614 C C . LEU C 2 72 ? 29.737 15.017 38.488 1.00 51.86 72 LEU C C 1
ATOM 5615 O O . LEU C 2 72 ? 29.463 14.001 37.855 1.00 52.00 72 LEU C O 1
ATOM 5620 N N . ILE C 2 73 ? 30.190 15.000 39.734 1.00 54.20 73 ILE C N 1
ATOM 5621 C CA . ILE C 2 73 ? 30.385 13.773 40.479 1.00 55.93 73 ILE C CA 1
ATOM 5622 C C . ILE C 2 73 ? 29.028 13.112 40.625 1.00 57.70 73 ILE C C 1
ATOM 5623 O O . ILE C 2 73 ? 28.859 11.940 40.299 1.00 60.10 73 ILE C O 1
ATOM 5628 N N . GLY C 2 74 ? 28.059 13.882 41.106 1.00 57.68 74 GLY C N 1
ATOM 5629 C CA . GLY C 2 74 ? 26.728 13.349 41.308 1.00 58.21 74 GLY C CA 1
ATOM 5630 C C . GLY C 2 74 ? 26.144 12.786 40.045 1.00 59.70 74 GLY C C 1
ATOM 5631 O O . GLY C 2 74 ? 25.386 11.828 40.091 1.00 61.63 74 GLY C O 1
ATOM 5632 N N . ASP C 2 75 ? 26.497 13.388 38.915 1.00 59.93 75 ASP C N 1
ATOM 5633 C CA . ASP C 2 75 ? 26.006 12.948 37.623 1.00 60.99 75 ASP C CA 1
ATOM 5634 C C . ASP C 2 75 ? 26.754 11.745 37.046 1.00 61.32 75 ASP C C 1
ATOM 5635 O O . ASP C 2 75 ? 26.206 10.971 36.255 1.00 60.82 75 ASP C O 1
ATOM 5640 N N . LEU C 2 76 ? 28.011 11.583 37.436 1.00 61.18 76 LEU C N 1
ATOM 5641 C CA . LEU C 2 76 ? 28.782 10.437 36.974 1.00 61.15 76 LEU C CA 1
ATOM 5642 C C . LEU C 2 76 ? 28.178 9.201 37.644 1.00 60.32 76 LEU C C 1
ATOM 5643 O O . LEU C 2 76 ? 27.961 8.171 37.014 1.00 59.17 76 LEU C O 1
ATOM 5648 N N . ILE C 2 77 ? 27.925 9.327 38.940 1.00 60.26 77 ILE C N 1
ATOM 5649 C CA . ILE C 2 77 ? 27.352 8.258 39.730 1.00 61.38 77 ILE C CA 1
ATOM 5650 C C . ILE C 2 77 ? 25.990 7.923 39.140 1.00 62.28 77 ILE C C 1
ATOM 5651 O O . ILE C 2 77 ? 25.528 6.769 39.131 1.00 62.56 77 ILE C O 1
ATOM 5656 N N . SER C 2 78 ? 25.361 8.948 38.595 1.00 62.37 78 SER C N 1
ATOM 5657 C CA . SER C 2 78 ? 24.052 8.774 38.006 1.00 60.65 78 SER C CA 1
ATOM 5658 C C . SER C 2 78 ? 24.175 8.035 36.692 1.00 58.08 78 SER C C 1
ATOM 5659 O O . SER C 2 78 ? 23.395 7.136 36.413 1.00 57.45 78 SER C O 1
ATOM 5662 N N . ALA C 2 79 ? 25.160 8.415 35.886 1.00 57.24 79 ALA C N 1
ATOM 5663 C CA . ALA C 2 79 ? 25.367 7.754 34.607 1.00 58.25 79 ALA C CA 1
ATOM 5664 C C . ALA C 2 79 ? 25.786 6.324 34.934 1.00 59.65 79 ALA C C 1
ATOM 5665 O O . ALA C 2 79 ? 25.427 5.375 34.233 1.00 60.88 79 ALA C O 1
ATOM 5667 N N . HIS C 2 80 ? 26.527 6.170 36.025 1.00 61.15 80 HIS C N 1
ATOM 5668 C CA . HIS C 2 80 ? 26.951 4.850 36.424 1.00 62.55 80 HIS C CA 1
ATOM 5669 C C . HIS C 2 80 ? 25.717 3.975 36.619 1.00 62.66 80 HIS C C 1
ATOM 5670 O O . HIS C 2 80 ? 25.679 2.839 36.165 1.00 62.41 80 HIS C O 1
ATOM 5677 N N . PHE C 2 81 ? 24.710 4.524 37.285 1.00 62.91 81 PHE C N 1
ATOM 5678 C CA . PHE C 2 81 ? 23.452 3.823 37.534 1.00 64.56 81 PHE C CA 1
ATOM 5679 C C . PHE C 2 81 ? 22.826 3.196 36.292 1.00 65.36 81 PHE C C 1
ATOM 5680 O O . PHE C 2 81 ? 22.178 2.153 36.391 1.00 64.19 81 PHE C O 1
ATOM 5688 N N . TYR C 2 82 ? 23.000 3.831 35.132 1.00 66.19 82 TYR C N 1
ATOM 5689 C CA . TYR C 2 82 ? 22.387 3.323 33.904 1.00 67.80 82 TYR C CA 1
ATOM 5690 C C . TYR C 2 82 ? 23.200 2.232 33.197 1.00 67.86 82 TYR C C 1
ATOM 5691 O O . TYR C 2 82 ? 22.631 1.318 32.590 1.00 67.00 82 TYR C O 1
ATOM 5700 N N . THR C 2 83 ? 24.522 2.311 33.275 1.00 68.75 83 THR C N 1
ATOM 5701 C CA . THR C 2 83 ? 25.339 1.270 32.665 1.00 69.60 83 THR C CA 1
ATOM 5702 C C . THR C 2 83 ? 24.904 0.003 33.377 1.00 70.41 83 THR C C 1
ATOM 5703 O O . THR C 2 83 ? 24.901 -1.083 32.801 1.00 70.55 83 THR C O 1
ATOM 5707 N N . LEU C 2 84 ? 24.527 0.195 34.641 1.00 71.51 84 LEU C N 1
ATOM 5708 C CA . LEU C 2 84 ? 24.048 -0.831 35.557 1.00 71.45 84 LEU C CA 1
ATOM 5709 C C . LEU C 2 84 ? 22.638 -1.286 35.157 1.00 73.11 84 LEU C C 1
ATOM 5710 O O . LEU C 2 84 ? 22.354 -2.480 35.152 1.00 75.54 84 LEU C O 1
ATOM 5715 N N . LEU C 2 85 ? 21.737 -0.362 34.837 1.00 72.99 85 LEU C N 1
ATOM 5716 C CA . LEU C 2 85 ? 20.417 -0.810 34.402 1.00 72.58 85 LEU C CA 1
ATOM 5717 C C . LEU C 2 85 ? 20.681 -1.595 33.119 1.00 73.02 85 LEU C C 1
ATOM 5718 O O . LEU C 2 85 ? 19.977 -2.553 32.798 1.00 71.93 85 LEU C O 1
ATOM 5723 N N . ALA C 2 86 ? 21.712 -1.165 32.392 1.00 74.81 86 ALA C N 1
ATOM 5724 C CA . ALA C 2 86 ? 22.107 -1.786 31.129 1.00 75.98 86 ALA C CA 1
ATOM 5725 C C . ALA C 2 86 ? 22.476 -3.267 31.259 1.00 76.93 86 ALA C C 1
ATOM 5726 O O . ALA C 2 86 ? 22.049 -4.079 30.429 1.00 76.31 86 ALA C O 1
ATOM 5728 N N . GLU C 2 87 ? 23.261 -3.631 32.276 1.00 77.75 87 GLU C N 1
ATOM 5729 C CA . GLU C 2 87 ? 23.611 -5.045 32.434 1.00 79.44 87 GLU C CA 1
ATOM 5730 C C . GLU C 2 87 ? 22.480 -5.860 33.070 1.00 80.05 87 GLU C C 1
ATOM 5731 O O . GLU C 2 87 ? 22.430 -7.078 32.884 1.00 80.80 87 GLU C O 1
ATOM 5737 N N . ILE C 2 88 ? 21.571 -5.193 33.794 1.00 79.39 88 ILE C N 1
ATOM 5738 C CA . ILE C 2 88 ? 20.423 -5.866 34.407 1.00 79.05 88 ILE C CA 1
ATOM 5739 C C . ILE C 2 88 ? 19.475 -6.407 33.317 1.00 79.93 88 ILE C C 1
ATOM 5740 O O . ILE C 2 88 ? 18.642 -7.279 33.558 1.00 80.52 88 ILE C O 1
ATOM 5745 N N . ASN C 2 89 ? 19.600 -5.869 32.115 1.00 81.16 89 ASN C N 1
ATOM 5746 C CA . ASN C 2 89 ? 18.826 -6.329 30.973 1.00 82.22 89 ASN C CA 1
ATOM 5747 C C . ASN C 2 89 ? 17.311 -6.420 31.121 1.00 82.42 89 ASN C C 1
ATOM 5748 O O . ASN C 2 89 ? 16.611 -6.618 30.124 1.00 82.98 89 ASN C O 1
ATOM 5753 N N . ASP C 2 90 ? 16.800 -6.312 32.344 1.00 82.82 90 ASP C N 1
ATOM 5754 C CA . ASP C 2 90 ? 15.350 -6.344 32.557 1.00 83.52 90 ASP C CA 1
ATOM 5755 C C . ASP C 2 90 ? 14.817 -4.993 32.086 1.00 83.67 90 ASP C C 1
ATOM 5756 O O . ASP C 2 90 ? 14.840 -4.011 32.829 1.00 84.86 90 ASP C O 1
ATOM 5761 N N . LEU C 2 91 ? 14.325 -4.942 30.861 1.00 83.38 91 LEU C N 1
ATOM 5762 C CA . LEU C 2 91 ? 13.841 -3.686 30.324 1.00 83.73 91 LEU C CA 1
ATOM 5763 C C . LEU C 2 91 ? 12.670 -3.037 31.071 1.00 83.45 91 LEU C C 1
ATOM 5764 O O . LEU C 2 91 ? 12.689 -1.828 31.295 1.00 84.57 91 LEU C O 1
ATOM 5769 N N . SER C 2 92 ? 11.658 -3.812 31.455 1.00 82.71 92 SER C N 1
ATOM 5770 C CA . SER C 2 92 ? 10.512 -3.240 32.173 1.00 81.27 92 SER C CA 1
ATOM 5771 C C . SER C 2 92 ? 10.892 -2.576 33.485 1.00 79.88 92 SER C C 1
ATOM 5772 O O . SER C 2 92 ? 10.223 -1.637 33.917 1.00 80.09 92 SER C O 1
ATOM 5775 N N . PHE C 2 93 ? 11.950 -3.079 34.121 1.00 78.15 93 PHE C N 1
ATOM 5776 C CA . PHE C 2 93 ? 12.427 -2.534 35.384 1.00 76.31 93 PHE C CA 1
ATOM 5777 C C . PHE C 2 93 ? 12.928 -1.119 35.170 1.00 76.89 93 PHE C C 1
ATOM 5778 O O . PHE C 2 93 ? 12.830 -0.280 36.069 1.00 75.59 93 PHE C O 1
ATOM 5786 N N . GLN C 2 94 ? 13.456 -0.861 33.972 1.00 77.35 94 GLN C N 1
ATOM 5787 C CA . GLN C 2 94 ? 13.965 0.462 33.636 1.00 78.34 94 GLN C CA 1
ATOM 5788 C C . GLN C 2 94 ? 12.859 1.517 33.478 1.00 78.38 94 GLN C C 1
ATOM 5789 O O . GLN C 2 94 ? 13.128 2.718 33.585 1.00 78.53 94 GLN C O 1
ATOM 5795 N N . ASN C 2 95 ? 11.635 1.058 33.214 1.00 78.31 95 ASN C N 1
ATOM 5796 C CA . ASN C 2 95 ? 10.465 1.922 33.052 1.00 78.52 95 ASN C CA 1
ATOM 5797 C C . ASN C 2 95 ? 10.074 2.304 34.464 1.00 78.74 95 ASN C C 1
ATOM 5798 O O . ASN C 2 95 ? 10.233 3.458 34.879 1.00 79.18 95 ASN C O 1
ATOM 5803 N N . GLU C 2 96 ? 9.588 1.316 35.207 1.00 78.37 96 GLU C N 1
ATOM 5804 C CA . GLU C 2 96 ? 9.178 1.508 36.597 1.00 78.45 96 GLU C CA 1
ATOM 5805 C C . GLU C 2 96 ? 10.161 2.371 37.378 1.00 75.69 96 GLU C C 1
ATOM 5806 O O . GLU C 2 96 ? 9.771 3.279 38.109 1.00 75.74 96 GLU C O 1
ATOM 5812 N N . ILE C 2 97 ? 11.444 2.073 37.215 1.00 73.44 97 ILE C N 1
ATOM 5813 C CA . ILE C 2 97 ? 12.488 2.786 37.930 1.00 69.97 97 ILE C CA 1
ATOM 5814 C C . ILE C 2 97 ? 12.689 4.236 37.468 1.00 68.61 97 ILE C C 1
ATOM 5815 O O . ILE C 2 97 ? 12.882 5.122 38.306 1.00 66.70 97 ILE C O 1
ATOM 5820 N N . SER C 2 98 ? 12.624 4.500 36.162 1.00 67.16 98 SER C N 1
ATOM 5821 C CA . SER C 2 98 ? 12.810 5.881 35.722 1.00 66.69 98 SER C CA 1
ATOM 5822 C C . SER C 2 98 ? 11.531 6.644 35.953 1.00 65.87 98 SER C C 1
ATOM 5823 O O . SER C 2 98 ? 11.548 7.867 36.036 1.00 66.00 98 SER C O 1
ATOM 5826 N N . LYS C 2 99 ? 10.423 5.918 36.084 1.00 64.86 99 LYS C N 1
ATOM 5827 C CA . LYS C 2 99 ? 9.132 6.547 36.372 1.00 63.68 99 LYS C CA 1
ATOM 5828 C C . LYS C 2 99 ? 9.233 7.087 37.808 1.00 61.61 99 LYS C C 1
ATOM 5829 O O . LYS C 2 99 ? 8.640 8.120 38.152 1.00 60.47 99 LYS C O 1
ATOM 5835 N N . ALA C 2 100 ? 10.014 6.378 38.628 1.00 59.36 100 ALA C N 1
ATOM 5836 C CA . ALA C 2 100 ? 10.239 6.739 40.025 1.00 57.62 100 ALA C CA 1
ATOM 5837 C C . ALA C 2 100 ? 11.215 7.911 40.150 1.00 56.63 100 ALA C C 1
ATOM 5838 O O . ALA C 2 100 ? 10.986 8.831 40.963 1.00 56.90 100 ALA C O 1
ATOM 5840 N N . ILE C 2 101 ? 12.291 7.889 39.362 1.00 52.59 101 ILE C N 1
ATOM 5841 C CA . ILE C 2 101 ? 13.234 8.981 39.409 1.00 53.05 101 ILE C CA 1
ATOM 5842 C C . ILE C 2 101 ? 12.580 10.333 39.047 1.00 52.09 101 ILE C C 1
ATOM 5843 O O . ILE C 2 101 ? 12.757 11.310 39.771 1.00 50.94 101 ILE C O 1
ATOM 5848 N N . VAL C 2 102 ? 11.814 10.420 37.962 1.00 51.14 102 VAL C N 1
ATOM 5849 C CA . VAL C 2 102 ? 11.222 11.730 37.673 1.00 51.36 102 VAL C CA 1
ATOM 5850 C C . VAL C 2 102 ? 10.278 12.140 38.796 1.00 50.97 102 VAL C C 1
ATOM 5851 O O . VAL C 2 102 ? 10.217 13.302 39.147 1.00 52.03 102 VAL C O 1
ATOM 5855 N N . GLU C 2 103 ? 9.580 11.184 39.388 1.00 51.40 103 GLU C N 1
ATOM 5856 C CA . GLU C 2 103 ? 8.657 11.495 40.478 1.00 54.01 103 GLU C CA 1
ATOM 5857 C C . GLU C 2 103 ? 9.354 12.021 41.734 1.00 53.86 103 GLU C C 1
ATOM 5858 O O . GLU C 2 103 ? 8.946 13.027 42.343 1.00 50.27 103 GLU C O 1
ATOM 5864 N N . ILE C 2 104 ? 10.403 11.309 42.137 1.00 55.79 104 ILE C N 1
ATOM 5865 C CA . ILE C 2 104 ? 11.188 11.733 43.291 1.00 54.96 104 ILE C CA 1
ATOM 5866 C C . ILE C 2 104 ? 11.581 13.186 43.068 1.00 54.69 104 ILE C C 1
ATOM 5867 O O . ILE C 2 104 ? 11.376 14.023 43.955 1.00 55.90 104 ILE C O 1
ATOM 5872 N N . ASN C 2 105 ? 12.126 13.479 41.878 1.00 52.58 105 ASN C N 1
ATOM 5873 C CA . ASN C 2 105 ? 12.545 14.837 41.511 1.00 49.83 105 ASN C CA 1
ATOM 5874 C C . ASN C 2 105 ? 11.413 15.844 41.487 1.00 48.34 105 ASN C C 1
ATOM 5875 O O . ASN C 2 105 ? 11.591 16.969 41.904 1.00 46.33 105 ASN C O 1
ATOM 5880 N N . GLU C 2 106 ? 10.249 15.430 41.002 1.00 49.33 106 GLU C N 1
ATOM 5881 C CA . GLU C 2 106 ? 9.069 16.302 40.999 1.00 51.50 106 GLU C CA 1
ATOM 5882 C C . GLU C 2 106 ? 8.670 16.583 42.470 1.00 50.92 106 GLU C C 1
ATOM 5883 O O . GLU C 2 106 ? 8.407 17.735 42.836 1.00 52.33 106 GLU C O 1
ATOM 5889 N N . LEU C 2 107 ? 8.624 15.544 43.309 1.00 48.69 107 LEU C N 1
ATOM 5890 C CA . LEU C 2 107 ? 8.252 15.774 44.695 1.00 49.18 107 LEU C CA 1
ATOM 5891 C C . LEU C 2 107 ? 9.225 16.716 45.394 1.00 49.59 107 LEU C C 1
ATOM 5892 O O . LEU C 2 107 ? 8.783 17.646 46.049 1.00 49.80 107 LEU C O 1
ATOM 5897 N N . LYS C 2 108 ? 10.539 16.504 45.259 1.00 51.66 108 LYS C N 1
ATOM 5898 C CA . LYS C 2 108 ? 11.505 17.417 45.897 1.00 52.74 108 LYS C CA 1
ATOM 5899 C C . LYS C 2 108 ? 11.282 18.854 45.406 1.00 53.33 108 LYS C C 1
ATOM 5900 O O . LYS C 2 108 ? 11.311 19.793 46.203 1.00 55.26 108 LYS C O 1
ATOM 5906 N N . SER C 2 109 ? 11.045 19.033 44.112 1.00 52.32 109 SER C N 1
ATOM 5907 C CA . SER C 2 109 ? 10.794 20.374 43.585 1.00 53.81 109 SER C CA 1
ATOM 5908 C C . SER C 2 109 ? 9.569 20.989 44.270 1.00 55.68 109 SER C C 1
ATOM 5909 O O . SER C 2 109 ? 9.567 22.171 44.654 1.00 56.66 109 SER C O 1
ATOM 5912 N N . SER C 2 110 ? 8.528 20.179 44.406 1.00 54.50 110 SER C N 1
ATOM 5913 C CA . SER C 2 110 ? 7.321 20.619 45.044 1.00 54.59 110 SER C CA 1
ATOM 5914 C C . SER C 2 110 ? 7.587 21.029 46.502 1.00 54.77 110 SER C C 1
ATOM 5915 O O . SER C 2 110 ? 7.036 22.022 46.985 1.00 55.72 110 SER C O 1
ATOM 5918 N N . LEU C 2 111 ? 8.418 20.267 47.207 1.00 54.56 111 LEU C N 1
ATOM 5919 C CA . LEU C 2 111 ? 8.749 20.594 48.603 1.00 55.80 111 LEU C CA 1
ATOM 5920 C C . LEU C 2 111 ? 9.541 21.889 48.661 1.00 54.66 111 LEU C C 1
ATOM 5921 O O . LEU C 2 111 ? 9.237 22.784 49.433 1.00 54.74 111 LEU C O 1
ATOM 5926 N N . HIS C 2 112 ? 10.548 21.988 47.818 1.00 55.00 112 HIS C N 1
ATOM 5927 C CA . HIS C 2 112 ? 11.360 23.179 47.776 1.00 56.21 112 HIS C CA 1
ATOM 5928 C C . HIS C 2 112 ? 10.487 24.424 47.524 1.00 57.21 112 HIS C C 1
ATOM 5929 O O . HIS C 2 112 ? 10.680 25.456 48.178 1.00 57.89 112 HIS C O 1
ATOM 5936 N N . HIS C 2 113 ? 9.523 24.321 46.608 1.00 55.22 113 HIS C N 1
ATOM 5937 C CA . HIS C 2 113 ? 8.676 25.459 46.272 1.00 56.73 113 HIS C CA 1
ATOM 5938 C C . HIS C 2 113 ? 7.431 25.689 47.133 1.00 59.22 113 HIS C C 1
ATOM 5939 O O . HIS C 2 113 ? 6.453 26.304 46.670 1.00 57.14 113 HIS C O 1
ATOM 5946 N N . GLN C 2 114 ? 7.483 25.225 48.386 1.00 60.71 114 GLN C N 1
ATOM 5947 C CA . GLN C 2 114 ? 6.377 25.389 49.330 1.00 62.51 114 GLN C CA 1
ATOM 5948 C C . GLN C 2 114 ? 5.039 25.156 48.609 1.00 62.72 114 GLN C C 1
ATOM 5949 O O . GLN C 2 114 ? 4.086 25.935 48.767 1.00 63.31 114 GLN C O 1
ATOM 5955 N N . ALA C 2 115 ? 4.958 24.093 47.820 1.00 60.60 115 ALA C N 1
ATOM 5956 C CA . ALA C 2 115 ? 3.736 23.828 47.081 1.00 57.98 115 ALA C CA 1
ATOM 5957 C C . ALA C 2 115 ? 2.847 22.711 47.622 1.00 56.79 115 ALA C C 1
ATOM 5958 O O . ALA C 2 115 ? 1.763 22.522 47.114 1.00 56.71 115 ALA C O 1
ATOM 5960 N N . LEU C 2 116 ? 3.287 21.977 48.637 1.00 55.47 116 LEU C N 1
ATOM 5961 C CA . LEU C 2 116 ? 2.469 20.901 49.182 1.00 56.54 116 LEU C CA 1
ATOM 5962 C C . LEU C 2 116 ? 1.815 21.221 50.540 1.00 58.01 116 LEU C C 1
ATOM 5963 O O . LEU C 2 116 ? 2.361 21.991 51.338 1.00 59.57 116 LEU C O 1
ATOM 5968 N N . ASN C 2 117 ? 0.639 20.648 50.808 1.00 58.17 117 ASN C N 1
ATOM 5969 C CA . ASN C 2 117 ? -0.008 20.875 52.113 1.00 56.42 117 ASN C CA 1
ATOM 5970 C C . ASN C 2 117 ? 0.607 19.809 53.024 1.00 56.29 117 ASN C C 1
ATOM 5971 O O . ASN C 2 117 ? 1.542 19.125 52.593 1.00 55.95 117 ASN C O 1
ATOM 5976 N N . ASP C 2 118 ? 0.120 19.645 54.254 1.00 57.25 118 ASP C N 1
ATOM 5977 C CA . ASP C 2 118 ? 0.739 18.653 55.156 1.00 58.34 118 ASP C CA 1
ATOM 5978 C C . ASP C 2 118 ? 0.494 17.193 54.821 1.00 56.75 118 ASP C C 1
ATOM 5979 O O . ASP C 2 118 ? 1.365 16.365 55.026 1.00 57.59 118 ASP C O 1
ATOM 5984 N N . TYR C 2 119 ? -0.701 16.885 54.329 1.00 55.17 119 TYR C N 1
ATOM 5985 C CA . TYR C 2 119 ? -1.052 15.534 53.923 1.00 52.67 119 TYR C CA 1
ATOM 5986 C C . TYR C 2 119 ? -0.061 15.153 52.837 1.00 53.72 119 TYR C C 1
ATOM 5987 O O . TYR C 2 119 ? 0.518 14.061 52.850 1.00 52.94 119 TYR C O 1
ATOM 5996 N N . GLU C 2 120 ? 0.117 16.086 51.896 1.00 55.15 120 GLU C N 1
ATOM 5997 C CA . GLU C 2 120 ? 1.019 15.935 50.741 1.00 55.33 120 GLU C CA 1
ATOM 5998 C C . GLU C 2 120 ? 2.490 15.804 51.076 1.00 54.25 120 GLU C C 1
ATOM 5999 O O . GLU C 2 120 ? 3.150 14.928 50.544 1.00 54.22 120 GLU C O 1
ATOM 6005 N N . ILE C 2 121 ? 2.995 16.685 51.941 1.00 54.43 121 ILE C N 1
ATOM 6006 C CA . ILE C 2 121 ? 4.399 16.654 52.358 1.00 54.86 121 ILE C CA 1
ATOM 6007 C C . ILE C 2 121 ? 4.730 15.268 52.898 1.00 57.45 121 ILE C C 1
ATOM 6008 O O . ILE C 2 121 ? 5.757 14.678 52.564 1.00 58.23 121 ILE C O 1
ATOM 6013 N N . SER C 2 122 ? 3.824 14.762 53.724 1.00 57.94 122 SER C N 1
ATOM 6014 C CA . SER C 2 122 ? 3.966 13.471 54.350 1.00 58.71 122 SER C CA 1
ATOM 6015 C C . SER C 2 122 ? 3.907 12.316 53.367 1.00 58.55 122 SER C C 1
ATOM 6016 O O . SER C 2 122 ? 4.600 11.306 53.547 1.00 59.38 122 SER C O 1
ATOM 6019 N N . GLN C 2 123 ? 3.065 12.443 52.346 1.00 56.91 123 GLN C N 1
ATOM 6020 C CA . GLN C 2 123 ? 2.971 11.398 51.343 1.00 56.96 123 GLN C CA 1
ATOM 6021 C C . GLN C 2 123 ? 4.267 11.427 50.531 1.00 57.78 123 GLN C C 1
ATOM 6022 O O . GLN C 2 123 ? 4.808 10.370 50.161 1.00 57.38 123 GLN C O 1
ATOM 6028 N N . ALA C 2 124 ? 4.757 12.646 50.272 1.00 55.95 124 ALA C N 1
ATOM 6029 C CA . ALA C 2 124 ? 5.970 12.864 49.493 1.00 54.47 124 ALA C CA 1
ATOM 6030 C C . ALA C 2 124 ? 7.178 12.220 50.155 1.00 54.27 124 ALA C C 1
ATOM 6031 O O . ALA C 2 124 ? 7.993 11.561 49.488 1.00 53.01 124 ALA C O 1
ATOM 6033 N N . ILE C 2 125 ? 7.269 12.395 51.474 1.00 54.88 125 ILE C N 1
ATOM 6034 C CA . ILE C 2 125 ? 8.365 11.852 52.272 1.00 54.40 125 ILE C CA 1
ATOM 6035 C C . ILE C 2 125 ? 8.462 10.330 52.207 1.00 55.89 125 ILE C C 1
ATOM 6036 O O . ILE C 2 125 ? 9.543 9.777 52.046 1.00 57.26 125 ILE C O 1
ATOM 6041 N N . VAL C 2 126 ? 7.337 9.641 52.327 1.00 55.69 126 VAL C N 1
ATOM 6042 C CA . VAL C 2 126 ? 7.398 8.194 52.282 1.00 54.90 126 VAL C CA 1
ATOM 6043 C C . VAL C 2 126 ? 7.981 7.782 50.950 1.00 55.79 126 VAL C C 1
ATOM 6044 O O . VAL C 2 126 ? 8.925 6.988 50.912 1.00 55.52 126 VAL C O 1
ATOM 6048 N N . LYS C 2 127 ? 7.427 8.364 49.877 1.00 56.10 127 LYS C N 1
ATOM 6049 C CA . LYS C 2 127 ? 7.833 8.118 48.494 1.00 54.68 127 LYS C CA 1
ATOM 6050 C C . LYS C 2 127 ? 9.314 8.386 48.336 1.00 56.35 127 LYS C C 1
ATOM 6051 O O . LYS C 2 127 ? 10.085 7.475 47.990 1.00 57.90 127 LYS C O 1
ATOM 6057 N N . ILE C 2 128 ? 9.722 9.631 48.572 1.00 53.52 128 ILE C N 1
ATOM 6058 C CA . ILE C 2 128 ? 11.131 9.951 48.430 1.00 55.12 128 ILE C CA 1
ATOM 6059 C C . ILE C 2 128 ? 12.013 8.953 49.210 1.00 58.14 128 ILE C C 1
ATOM 6060 O O . ILE C 2 128 ? 13.042 8.471 48.710 1.00 59.23 128 ILE C O 1
ATOM 6065 N N . GLU C 2 129 ? 11.595 8.605 50.420 1.00 59.27 129 GLU C N 1
ATOM 6066 C CA . GLU C 2 129 ? 12.399 7.714 51.231 1.00 59.48 129 GLU C CA 1
ATOM 6067 C C . GLU C 2 129 ? 12.320 6.205 51.018 1.00 58.93 129 GLU C C 1
ATOM 6068 O O . GLU C 2 129 ? 13.198 5.501 51.453 1.00 58.04 129 GLU C O 1
ATOM 6074 N N . THR C 2 130 ? 11.301 5.718 50.320 1.00 59.26 130 THR C N 1
ATOM 6075 C CA . THR C 2 130 ? 11.112 4.279 50.114 1.00 59.09 130 THR C CA 1
ATOM 6076 C C . THR C 2 130 ? 10.974 3.822 48.664 1.00 60.31 130 THR C C 1
ATOM 6077 O O . THR C 2 130 ? 11.255 2.671 48.341 1.00 58.11 130 THR C O 1
ATOM 6081 N N . LEU C 2 131 ? 10.528 4.739 47.807 1.00 63.41 131 LEU C N 1
ATOM 6082 C CA . LEU C 2 131 ? 10.296 4.481 46.389 1.00 63.85 131 LEU C CA 1
ATOM 6083 C C . LEU C 2 131 ? 11.374 3.685 45.682 1.00 66.45 131 LEU C C 1
ATOM 6084 O O . LEU C 2 131 ? 11.057 2.674 45.063 1.00 69.46 131 LEU C O 1
ATOM 6089 N N . PHE C 2 132 ? 12.640 4.089 45.751 1.00 66.64 132 PHE C N 1
ATOM 6090 C CA . PHE C 2 132 ? 13.637 3.291 45.049 1.00 69.05 132 PHE C CA 1
ATOM 6091 C C . PHE C 2 132 ? 13.729 1.870 45.562 1.00 70.59 132 PHE C C 1
ATOM 6092 O O . PHE C 2 132 ? 13.701 0.938 44.776 1.00 71.21 132 PHE C O 1
ATOM 6100 N N . PRO C 2 133 ? 13.864 1.678 46.880 1.00 71.71 133 PRO C N 1
ATOM 6101 C CA . PRO C 2 133 ? 13.939 0.284 47.332 1.00 72.89 133 PRO C CA 1
ATOM 6102 C C . PRO C 2 133 ? 12.610 -0.448 47.152 1.00 74.62 133 PRO C C 1
ATOM 6103 O O . PRO C 2 133 ? 12.594 -1.604 46.735 1.00 75.17 133 PRO C O 1
ATOM 6107 N N . TYR C 2 134 ? 11.498 0.229 47.439 1.00 75.95 134 TYR C N 1
ATOM 6108 C CA . TYR C 2 134 ? 10.178 -0.379 47.289 1.00 76.61 134 TYR C CA 1
ATOM 6109 C C . TYR C 2 134 ? 10.025 -1.024 45.932 1.00 76.23 134 TYR C C 1
ATOM 6110 O O . TYR C 2 134 ? 9.673 -2.196 45.856 1.00 77.57 134 TYR C O 1
ATOM 6119 N N . ILE C 2 135 ? 10.284 -0.274 44.862 1.00 74.98 135 ILE C N 1
ATOM 6120 C CA . ILE C 2 135 ? 10.130 -0.826 43.517 1.00 74.73 135 ILE C CA 1
ATOM 6121 C C . ILE C 2 135 ? 11.291 -1.747 43.099 1.00 76.04 135 ILE C C 1
ATOM 6122 O O . ILE C 2 135 ? 11.127 -2.584 42.216 1.00 76.60 135 ILE C O 1
ATOM 6127 N N . THR C 2 136 ? 12.460 -1.615 43.717 1.00 77.16 136 THR C N 1
ATOM 6128 C CA . THR C 2 136 ? 13.554 -2.493 43.328 1.00 79.26 136 THR C CA 1
ATOM 6129 C C . THR C 2 136 ? 13.251 -3.882 43.878 1.00 81.07 136 THR C C 1
ATOM 6130 O O . THR C 2 136 ? 13.257 -4.862 43.128 1.00 81.40 136 THR C O 1
ATOM 6134 N N . LEU C 2 137 ? 12.979 -3.957 45.183 1.00 82.37 137 LEU C N 1
ATOM 6135 C CA . LEU C 2 137 ? 12.652 -5.220 45.857 1.00 83.52 137 LEU C CA 1
ATOM 6136 C C . LEU C 2 137 ? 11.368 -5.840 45.272 1.00 85.56 137 LEU C C 1
ATOM 6137 O O . LEU C 2 137 ? 11.358 -7.000 44.853 1.00 86.13 137 LEU C O 1
ATOM 6142 N N . SER C 2 138 ? 10.292 -5.059 45.227 1.00 87.32 138 SER C N 1
ATOM 6143 C CA . SER C 2 138 ? 9.010 -5.545 44.714 1.00 89.10 138 SER C CA 1
ATOM 6144 C C . SER C 2 138 ? 8.930 -5.794 43.204 1.00 90.38 138 SER C C 1
ATOM 6145 O O . SER C 2 138 ? 7.858 -5.707 42.603 1.00 89.90 138 SER C O 1
ATOM 6148 N N . HIS C 2 139 ? 10.059 -6.110 42.588 1.00 92.68 139 HIS C N 1
ATOM 6149 C CA . HIS C 2 139 ? 10.076 -6.382 41.159 1.00 95.81 139 HIS C CA 1
ATOM 6150 C C . HIS C 2 139 ? 10.790 -7.694 40.912 1.00 98.70 139 HIS C C 1
ATOM 6151 O O . HIS C 2 139 ? 10.555 -8.365 39.909 1.00 97.87 139 HIS C O 1
ATOM 6158 N N . PHE C 2 140 ? 11.659 -8.042 41.857 1.00 102.93 140 PHE C N 1
ATOM 6159 C CA . PHE C 2 140 ? 12.466 -9.255 41.799 1.00 107.14 140 PHE C CA 1
ATOM 6160 C C . PHE C 2 140 ? 12.050 -10.288 42.855 1.00 109.65 140 PHE C C 1
ATOM 6161 O O . PHE C 2 140 ? 12.004 -11.486 42.573 1.00 109.79 140 PHE C O 1
ATOM 6169 N N . GLY C 2 141 ? 11.767 -9.818 44.069 1.00 112.65 141 GLY C N 1
ATOM 6170 C CA . GLY C 2 141 ? 11.345 -10.705 45.143 1.00 115.82 141 GLY C CA 1
ATOM 6171 C C . GLY C 2 141 ? 9.846 -10.586 45.359 1.00 118.58 141 GLY C C 1
ATOM 6172 O O . GLY C 2 141 ? 9.408 -9.943 46.306 1.00 117.62 141 GLY C O 1
ATOM 6173 N N . ILE C 2 142 ? 9.078 -11.218 44.467 1.00 122.27 142 ILE C N 1
ATOM 6174 C CA . ILE C 2 142 ? 7.604 -11.219 44.460 1.00 126.52 142 ILE C CA 1
ATOM 6175 C C . ILE C 2 142 ? 6.968 -9.824 44.585 1.00 128.77 142 ILE C C 1
ATOM 6176 O O . ILE C 2 142 ? 7.449 -8.970 45.337 1.00 128.90 142 ILE C O 1
ATOM 6181 N N . ASN C 2 143 ? 5.893 -9.600 43.824 1.00 131.19 143 ASN C N 1
ATOM 6182 C CA . ASN C 2 143 ? 5.175 -8.323 43.845 1.00 133.79 143 ASN C CA 1
ATOM 6183 C C . ASN C 2 143 ? 4.522 -8.098 45.212 1.00 135.67 143 ASN C C 1
ATOM 6184 O O . ASN C 2 143 ? 4.854 -7.140 45.925 1.00 135.60 143 ASN C O 1
ATOM 6189 N N . ILE C 2 144 ? 3.589 -8.984 45.562 1.00 137.38 144 ILE C N 1
ATOM 6190 C CA . ILE C 2 144 ? 2.891 -8.916 46.845 1.00 138.81 144 ILE C CA 1
ATOM 6191 C C . ILE C 2 144 ? 3.873 -9.421 47.913 1.00 139.15 144 ILE C C 1
ATOM 6192 O O . ILE C 2 144 ? 3.624 -10.404 48.614 1.00 138.94 144 ILE C O 1
ATOM 6197 N N . ASP C 2 145 ? 4.996 -8.716 48.017 1.00 139.62 145 ASP C N 1
ATOM 6198 C CA . ASP C 2 145 ? 6.070 -9.053 48.942 1.00 140.11 145 ASP C CA 1
ATOM 6199 C C . ASP C 2 145 ? 6.308 -7.934 49.956 1.00 140.32 145 ASP C C 1
ATOM 6200 O O . ASP C 2 145 ? 5.989 -8.077 51.139 1.00 140.33 145 ASP C O 1
ATOM 6205 N N . GLU C 2 146 ? 6.876 -6.827 49.487 1.00 140.39 146 GLU C N 1
ATOM 6206 C CA . GLU C 2 146 ? 7.146 -5.674 50.336 1.00 140.37 146 GLU C CA 1
ATOM 6207 C C . GLU C 2 146 ? 5.998 -4.690 50.206 1.00 141.03 146 GLU C C 1
ATOM 6208 O O . GLU C 2 146 ? 5.997 -3.635 50.840 1.00 140.30 146 GLU C O 1
ATOM 6214 N N . SER C 2 147 ? 5.023 -5.056 49.376 1.00 142.47 147 SER C N 1
ATOM 6215 C CA . SER C 2 147 ? 3.849 -4.228 49.107 1.00 143.88 147 SER C CA 1
ATOM 6216 C C . SER C 2 147 ? 2.840 -4.278 50.258 1.00 144.87 147 SER C C 1
ATOM 6217 O O . SER C 2 147 ? 2.102 -3.318 50.493 1.00 145.19 147 SER C O 1
ATOM 6220 N N . GLU C 2 148 ? 2.806 -5.400 50.970 1.00 145.77 148 GLU C N 1
ATOM 6221 C CA . GLU C 2 148 ? 1.905 -5.545 52.107 1.00 146.32 148 GLU C CA 1
ATOM 6222 C C . GLU C 2 148 ? 2.595 -4.873 53.301 1.00 146.21 148 GLU C C 1
ATOM 6223 O O . GLU C 2 148 ? 1.955 -4.502 54.287 1.00 146.72 148 GLU C O 1
ATOM 6229 N N . ILE C 2 149 ? 3.912 -4.714 53.184 1.00 145.46 149 ILE C N 1
ATOM 6230 C CA . ILE C 2 149 ? 4.741 -4.108 54.222 1.00 144.32 149 ILE C CA 1
ATOM 6231 C C . ILE C 2 149 ? 5.264 -2.746 53.729 1.00 143.11 149 ILE C C 1
ATOM 6232 O O . ILE C 2 149 ? 6.212 -2.188 54.287 1.00 143.77 149 ILE C O 1
ATOM 6237 N N . TYR C 2 150 ? 4.637 -2.229 52.676 1.00 140.50 150 TYR C N 1
ATOM 6238 C CA . TYR C 2 150 ? 4.999 -0.947 52.072 1.00 137.70 150 TYR C CA 1
ATOM 6239 C C . TYR C 2 150 ? 5.401 0.113 53.097 1.00 135.46 150 TYR C C 1
ATOM 6240 O O . TYR C 2 150 ? 6.520 0.627 53.056 1.00 133.94 150 TYR C O 1
ATOM 6249 N N . ASN C 2 151 ? 4.494 0.439 54.014 1.00 133.48 151 ASN C N 1
ATOM 6250 C CA . ASN C 2 151 ? 4.781 1.464 55.008 1.00 131.38 151 ASN C CA 1
ATOM 6251 C C . ASN C 2 151 ? 5.641 0.966 56.158 1.00 129.43 151 ASN C C 1
ATOM 6252 O O . ASN C 2 151 ? 5.841 1.674 57.145 1.00 129.41 151 ASN C O 1
ATOM 6257 N N . TYR C 2 152 ? 6.153 -0.253 56.024 1.00 127.21 152 TYR C N 1
ATOM 6258 C CA . TYR C 2 152 ? 7.016 -0.840 57.044 1.00 124.72 152 TYR C CA 1
ATOM 6259 C C . TYR C 2 152 ? 8.407 -1.046 56.444 1.00 121.99 152 TYR C C 1
ATOM 6260 O O . TYR C 2 152 ? 9.364 -1.372 57.140 1.00 121.14 152 TYR C O 1
ATOM 6269 N N . LEU C 2 153 ? 8.502 -0.857 55.132 1.00 119.54 153 LEU C N 1
ATOM 6270 C CA . LEU C 2 153 ? 9.781 -0.937 54.438 1.00 115.72 153 LEU C CA 1
ATOM 6271 C C . LEU C 2 153 ? 10.411 0.373 54.876 1.00 113.85 153 LEU C C 1
ATOM 6272 O O . LEU C 2 153 ? 11.622 0.506 54.960 1.00 113.53 153 LEU C O 1
ATOM 6277 N N . PHE C 2 154 ? 9.537 1.337 55.153 1.00 112.33 154 PHE C N 1
ATOM 6278 C CA . PHE C 2 154 ? 9.896 2.666 55.626 1.00 110.28 154 PHE C CA 1
ATOM 6279 C C . PHE C 2 154 ? 10.544 2.467 56.985 1.00 110.65 154 PHE C C 1
ATOM 6280 O O . PHE C 2 154 ? 11.056 3.405 57.593 1.00 109.70 154 PHE C O 1
ATOM 6288 N N . GLU C 2 155 ? 10.509 1.218 57.447 1.00 112.30 155 GLU C N 1
ATOM 6289 C CA . GLU C 2 155 ? 11.083 0.841 58.732 1.00 112.98 155 GLU C CA 1
ATOM 6290 C C . GLU C 2 155 ? 12.544 0.429 58.683 1.00 112.92 155 GLU C C 1
ATOM 6291 O O . GLU C 2 155 ? 12.904 -0.742 58.565 1.00 111.23 155 GLU C O 1
ATOM 6297 N N . ASP C 2 156 ? 13.367 1.454 58.782 1.00 113.65 156 ASP C N 1
ATOM 6298 C CA . ASP C 2 156 ? 14.804 1.373 58.781 1.00 114.58 156 ASP C CA 1
ATOM 6299 C C . ASP C 2 156 ? 15.120 2.850 58.855 1.00 115.88 156 ASP C C 1
ATOM 6300 O O . ASP C 2 156 ? 16.041 3.386 58.238 1.00 115.27 156 ASP C O 1
ATOM 6305 N N . MET C 2 157 ? 14.251 3.472 59.646 1.00 117.72 157 MET C N 1
ATOM 6306 C CA . MET C 2 157 ? 14.245 4.871 60.014 1.00 119.53 157 MET C CA 1
ATOM 6307 C C . MET C 2 157 ? 14.226 4.766 61.545 1.00 120.83 157 MET C C 1
ATOM 6308 O O . MET C 2 157 ? 14.409 5.753 62.252 1.00 120.32 157 MET C O 1
ATOM 6313 N N . SER C 2 158 ? 14.000 3.546 62.038 1.00 122.95 158 SER C N 1
ATOM 6314 C CA . SER C 2 158 ? 13.940 3.267 63.474 1.00 125.34 158 SER C CA 1
ATOM 6315 C C . SER C 2 158 ? 15.322 3.252 64.111 1.00 127.06 158 SER C C 1
ATOM 6316 O O . SER C 2 158 ? 15.925 2.196 64.297 1.00 126.83 158 SER C O 1
ATOM 6319 N N . ASP C 2 159 ? 15.801 4.447 64.445 1.00 129.60 159 ASP C N 1
ATOM 6320 C CA . ASP C 2 159 ? 17.104 4.674 65.067 1.00 131.68 159 ASP C CA 1
ATOM 6321 C C . ASP C 2 159 ? 17.432 6.152 64.872 1.00 132.59 159 ASP C C 1
ATOM 6322 O O . ASP C 2 159 ? 17.960 6.812 65.770 1.00 132.69 159 ASP C O 1
ATOM 6327 N N . TYR C 2 160 ? 17.104 6.658 63.685 1.00 133.42 160 TYR C N 1
ATOM 6328 C CA . TYR C 2 160 ? 17.335 8.053 63.334 1.00 133.87 160 TYR C CA 1
ATOM 6329 C C . TYR C 2 160 ? 16.399 8.969 64.106 1.00 133.55 160 TYR C C 1
ATOM 6330 O O . TYR C 2 160 ? 15.571 9.663 63.510 1.00 133.89 160 TYR C O 1
ATOM 6339 N N . TYR C 2 161 ? 16.527 8.948 65.432 1.00 132.92 161 TYR C N 1
ATOM 6340 C CA . TYR C 2 161 ? 15.723 9.781 66.334 1.00 132.34 161 TYR C CA 1
ATOM 6341 C C . TYR C 2 161 ? 15.508 11.157 65.695 1.00 130.88 161 TYR C C 1
ATOM 6342 O O . TYR C 2 161 ? 16.301 11.559 64.839 1.00 130.66 161 TYR C O 1
ATOM 6351 N N . PRO C 2 162 ? 14.421 11.876 66.078 1.00 129.07 162 PRO C N 1
ATOM 6352 C CA . PRO C 2 162 ? 14.149 13.212 65.522 1.00 126.77 162 PRO C CA 1
ATOM 6353 C C . PRO C 2 162 ? 15.431 14.059 65.528 1.00 124.03 162 PRO C C 1
ATOM 6354 O O . PRO C 2 162 ? 15.604 15.001 66.316 1.00 123.64 162 PRO C O 1
ATOM 6358 N N . SER C 2 163 ? 16.317 13.678 64.614 1.00 120.06 163 SER C N 1
ATOM 6359 C CA . SER C 2 163 ? 17.616 14.281 64.418 1.00 116.08 163 SER C CA 1
ATOM 6360 C C . SER C 2 163 ? 17.927 14.134 62.932 1.00 112.86 163 SER C C 1
ATOM 6361 O O . SER C 2 163 ? 18.933 14.647 62.443 1.00 113.06 163 SER C O 1
ATOM 6364 N N . TYR C 2 164 ? 17.057 13.421 62.221 1.00 108.15 164 TYR C N 1
ATOM 6365 C CA . TYR C 2 164 ? 17.235 13.201 60.791 1.00 103.45 164 TYR C CA 1
ATOM 6366 C C . TYR C 2 164 ? 16.725 14.364 59.943 1.00 100.62 164 TYR C C 1
ATOM 6367 O O . TYR C 2 164 ? 15.521 14.530 59.761 1.00 99.74 164 TYR C O 1
ATOM 6376 N N . PHE C 2 165 ? 17.654 15.170 59.431 1.00 97.40 165 PHE C N 1
ATOM 6377 C CA . PHE C 2 165 ? 17.298 16.303 58.591 1.00 93.67 165 PHE C CA 1
ATOM 6378 C C . PHE C 2 165 ? 17.641 15.957 57.153 1.00 93.95 165 PHE C C 1
ATOM 6379 O O . PHE C 2 165 ? 18.812 15.841 56.786 1.00 92.93 165 PHE C O 1
ATOM 6387 N N . LYS C 2 166 ? 16.576 15.787 56.372 1.00 94.23 166 LYS C N 1
ATOM 6388 C CA . LYS C 2 166 ? 16.577 15.455 54.951 1.00 94.56 166 LYS C CA 1
ATOM 6389 C C . LYS C 2 166 ? 17.688 15.995 54.077 1.00 92.95 166 LYS C C 1
ATOM 6390 O O . LYS C 2 166 ? 18.530 15.237 53.627 1.00 93.49 166 LYS C O 1
ATOM 6396 N N . LYS C 2 167 ? 17.652 17.303 53.834 1.00 90.70 167 LYS C N 1
ATOM 6397 C CA . LYS C 2 167 ? 18.595 18.043 52.976 1.00 89.76 167 LYS C CA 1
ATOM 6398 C C . LYS C 2 167 ? 17.667 18.591 51.905 1.00 88.50 167 LYS C C 1
ATOM 6399 O O . LYS C 2 167 ? 17.812 19.733 51.457 1.00 87.91 167 LYS C O 1
ATOM 6405 N N . TYR C 2 168 ? 16.710 17.754 51.494 1.00 86.06 168 TYR C N 1
ATOM 6406 C CA . TYR C 2 168 ? 15.713 18.187 50.530 1.00 83.51 168 TYR C CA 1
ATOM 6407 C C . TYR C 2 168 ? 14.631 18.954 51.316 1.00 83.50 168 TYR C C 1
ATOM 6408 O O . TYR C 2 168 ? 13.788 19.656 50.733 1.00 82.72 168 TYR C O 1
ATOM 6417 N N . ASN C 2 169 ? 14.678 18.830 52.646 1.00 82.75 169 ASN C N 1
ATOM 6418 C CA . ASN C 2 169 ? 13.749 19.549 53.511 1.00 82.73 169 ASN C CA 1
ATOM 6419 C C . ASN C 2 169 ? 14.420 20.894 53.889 1.00 82.74 169 ASN C C 1
ATOM 6420 O O . ASN C 2 169 ? 13.901 21.657 54.694 1.00 82.59 169 ASN C O 1
ATOM 6425 N N . GLN C 2 170 ? 15.564 21.182 53.267 1.00 83.13 170 GLN C N 1
ATOM 6426 C CA . GLN C 2 170 ? 16.321 22.428 53.485 1.00 84.09 170 GLN C CA 1
ATOM 6427 C C . GLN C 2 170 ? 15.481 23.713 53.688 1.00 83.21 170 GLN C C 1
ATOM 6428 O O . GLN C 2 170 ? 15.728 24.463 54.618 1.00 83.23 170 GLN C O 1
ATOM 6434 N N . SER C 2 171 ? 14.502 23.981 52.833 1.00 82.87 171 SER C N 1
ATOM 6435 C CA . SER C 2 171 ? 13.697 25.195 52.986 1.00 83.45 171 SER C CA 1
ATOM 6436 C C . SER C 2 171 ? 12.649 25.135 54.105 1.00 84.54 171 SER C C 1
ATOM 6437 O O . SER C 2 171 ? 11.831 26.049 54.245 1.00 84.56 171 SER C O 1
ATOM 6440 N N . GLU C 2 172 ? 12.664 24.055 54.884 1.00 84.87 172 GLU C N 1
ATOM 6441 C CA . GLU C 2 172 ? 11.736 23.878 56.004 1.00 85.29 172 GLU C CA 1
ATOM 6442 C C . GLU C 2 172 ? 12.595 23.751 57.284 1.00 87.26 172 GLU C C 1
ATOM 6443 O O . GLU C 2 172 ? 13.692 23.185 57.235 1.00 87.51 172 GLU C O 1
ATOM 6449 N N . VAL C 2 173 ? 12.126 24.298 58.410 1.00 88.52 173 VAL C N 1
ATOM 6450 C CA . VAL C 2 173 ? 12.912 24.254 59.648 1.00 91.03 173 VAL C CA 1
ATOM 6451 C C . VAL C 2 173 ? 12.769 22.970 60.486 1.00 92.11 173 VAL C C 1
ATOM 6452 O O . VAL C 2 173 ? 11.767 22.268 60.391 1.00 91.66 173 VAL C O 1
ATOM 6456 N N . LYS C 2 174 ? 13.800 22.667 61.282 1.00 94.27 174 LYS C N 1
ATOM 6457 C CA . LYS C 2 174 ? 13.834 21.463 62.118 1.00 95.99 174 LYS C CA 1
ATOM 6458 C C . LYS C 2 174 ? 12.472 21.163 62.700 1.00 96.76 174 LYS C C 1
ATOM 6459 O O . LYS C 2 174 ? 11.903 20.121 62.413 1.00 96.51 174 LYS C O 1
ATOM 6465 N N . HIS C 2 175 ? 11.949 22.079 63.515 1.00 98.74 175 HIS C N 1
ATOM 6466 C CA . HIS C 2 175 ? 10.636 21.889 64.129 1.00 100.90 175 HIS C CA 1
ATOM 6467 C C . HIS C 2 175 ? 9.765 21.136 63.114 1.00 101.14 175 HIS C C 1
ATOM 6468 O O . HIS C 2 175 ? 9.534 19.930 63.260 1.00 100.53 175 HIS C O 1
ATOM 6475 N N . TYR C 2 176 ? 9.306 21.854 62.087 1.00 101.09 176 TYR C N 1
ATOM 6476 C CA . TYR C 2 176 ? 8.484 21.280 61.018 1.00 101.48 176 TYR C CA 1
ATOM 6477 C C . TYR C 2 176 ? 8.788 19.798 60.848 1.00 100.97 176 TYR C C 1
ATOM 6478 O O . TYR C 2 176 ? 8.124 18.928 61.394 1.00 100.85 176 TYR C O 1
ATOM 6487 N N . LEU C 2 177 ? 9.822 19.561 60.050 1.00 100.56 177 LEU C N 1
ATOM 6488 C CA . LEU C 2 177 ? 10.313 18.246 59.683 1.00 100.68 177 LEU C CA 1
ATOM 6489 C C . LEU C 2 177 ? 10.207 17.175 60.729 1.00 101.09 177 LEU C C 1
ATOM 6490 O O . LEU C 2 177 ? 9.631 16.122 60.487 1.00 100.52 177 LEU C O 1
ATOM 6495 N N . HIS C 2 178 ? 10.787 17.432 61.889 1.00 103.13 178 HIS C N 1
ATOM 6496 C CA . HIS C 2 178 ? 10.773 16.455 62.957 1.00 104.91 178 HIS C CA 1
ATOM 6497 C C . HIS C 2 178 ? 9.345 16.145 63.410 1.00 104.73 178 HIS C C 1
ATOM 6498 O O . HIS C 2 178 ? 9.088 15.086 63.972 1.00 104.27 178 HIS C O 1
ATOM 6505 N N . ASP C 2 179 ? 8.416 17.058 63.132 1.00 105.27 179 ASP C N 1
ATOM 6506 C CA . ASP C 2 179 ? 7.011 16.849 63.469 1.00 105.91 179 ASP C CA 1
ATOM 6507 C C . ASP C 2 179 ? 6.266 16.105 62.341 1.00 106.09 179 ASP C C 1
ATOM 6508 O O . ASP C 2 179 ? 5.693 15.050 62.592 1.00 105.97 179 ASP C O 1
ATOM 6513 N N . ILE C 2 180 ? 6.271 16.620 61.106 1.00 106.41 180 ILE C N 1
ATOM 6514 C CA . ILE C 2 180 ? 5.578 15.909 60.020 1.00 106.95 180 ILE C CA 1
ATOM 6515 C C . ILE C 2 180 ? 6.176 14.526 59.748 1.00 108.73 180 ILE C C 1
ATOM 6516 O O . ILE C 2 180 ? 5.600 13.733 59.005 1.00 109.51 180 ILE C O 1
ATOM 6521 N N . GLN C 2 181 ? 7.317 14.226 60.360 1.00 111.04 181 GLN C N 1
ATOM 6522 C CA . GLN C 2 181 ? 7.948 12.920 60.160 1.00 113.66 181 GLN C CA 1
ATOM 6523 C C . GLN C 2 181 ? 7.867 12.089 61.425 1.00 115.44 181 GLN C C 1
ATOM 6524 O O . GLN C 2 181 ? 8.416 10.988 61.498 1.00 114.73 181 GLN C O 1
ATOM 6530 N N . LYS C 2 182 ? 7.211 12.653 62.433 1.00 117.87 182 LYS C N 1
ATOM 6531 C CA . LYS C 2 182 ? 6.985 11.967 63.696 1.00 119.90 182 LYS C CA 1
ATOM 6532 C C . LYS C 2 182 ? 5.487 11.719 63.635 1.00 120.44 182 LYS C C 1
ATOM 6533 O O . LYS C 2 182 ? 4.996 10.655 64.014 1.00 120.63 182 LYS C O 1
ATOM 6539 N N . SER C 2 183 ? 4.775 12.717 63.118 1.00 121.06 183 SER C N 1
ATOM 6540 C CA . SER C 2 183 ? 3.334 12.639 62.960 1.00 121.57 183 SER C CA 1
ATOM 6541 C C . SER C 2 183 ? 3.010 11.903 61.667 1.00 122.08 183 SER C C 1
ATOM 6542 O O . SER C 2 183 ? 2.225 12.379 60.851 1.00 122.60 183 SER C O 1
ATOM 6545 N N . TYR C 2 184 ? 3.651 10.752 61.487 1.00 122.50 184 TYR C N 1
ATOM 6546 C CA . TYR C 2 184 ? 3.446 9.876 60.335 1.00 123.02 184 TYR C CA 1
ATOM 6547 C C . TYR C 2 184 ? 4.405 8.707 60.445 1.00 123.11 184 TYR C C 1
ATOM 6548 O O . TYR C 2 184 ? 4.910 8.191 59.452 1.00 122.78 184 TYR C O 1
ATOM 6557 N N . LEU C 2 185 ? 4.646 8.330 61.697 1.00 124.01 185 LEU C N 1
ATOM 6558 C CA . LEU C 2 185 ? 5.492 7.211 62.103 1.00 125.18 185 LEU C CA 1
ATOM 6559 C C . LEU C 2 185 ? 4.653 6.626 63.229 1.00 126.31 185 LEU C C 1
ATOM 6560 O O . LEU C 2 185 ? 4.558 5.410 63.410 1.00 126.25 185 LEU C O 1
ATOM 6565 N N . LYS C 2 186 ? 4.044 7.536 63.983 1.00 127.62 186 LYS C N 1
ATOM 6566 C CA . LYS C 2 186 ? 3.159 7.191 65.085 1.00 128.94 186 LYS C CA 1
ATOM 6567 C C . LYS C 2 186 ? 1.776 7.066 64.456 1.00 130.03 186 LYS C C 1
ATOM 6568 O O . LYS C 2 186 ? 0.773 7.501 65.019 1.00 130.36 186 LYS C O 1
ATOM 6574 N N . SER C 2 187 ? 1.753 6.474 63.264 1.00 131.44 187 SER C N 1
ATOM 6575 C CA . SER C 2 187 ? 0.532 6.267 62.494 1.00 132.92 187 SER C CA 1
ATOM 6576 C C . SER C 2 187 ? 0.797 5.180 61.460 1.00 134.48 187 SER C C 1
ATOM 6577 O O . SER C 2 187 ? 0.034 4.224 61.336 1.00 134.76 187 SER C O 1
ATOM 6580 N N . ARG C 2 188 ? 1.891 5.338 60.719 1.00 136.33 188 ARG C N 1
ATOM 6581 C CA . ARG C 2 188 ? 2.281 4.379 59.692 1.00 137.84 188 ARG C CA 1
ATOM 6582 C C . ARG C 2 188 ? 2.390 2.972 60.283 1.00 138.56 188 ARG C C 1
ATOM 6583 O O . ARG C 2 188 ? 2.144 1.975 59.600 1.00 138.53 188 ARG C O 1
ATOM 6591 N N . GLY C 2 189 ? 2.758 2.901 61.558 1.00 139.48 189 GLY C N 1
ATOM 6592 C CA . GLY C 2 189 ? 2.886 1.617 62.224 1.00 140.42 189 GLY C CA 1
ATOM 6593 C C . GLY C 2 189 ? 1.683 1.345 63.105 1.00 141.12 189 GLY C C 1
ATOM 6594 O O . GLY C 2 189 ? 1.454 2.060 64.082 1.00 141.28 189 GLY C O 1
ATOM 6595 N N . ASN C 2 190 ? 0.917 0.313 62.751 1.00 141.73 190 ASN C N 1
ATOM 6596 C CA . ASN C 2 190 ? -0.286 -0.091 63.485 1.00 142.12 190 ASN C CA 1
ATOM 6597 C C . ASN C 2 190 ? -1.531 0.694 63.050 1.00 141.81 190 ASN C C 1
ATOM 6598 O O . ASN C 2 190 ? -2.501 0.057 62.581 1.00 141.33 190 ASN C O 1
ATOM 6604 N N . THR D 2 3 ? -7.331 40.350 14.541 1.00 87.74 3 THR D N 1
ATOM 6605 C CA . THR D 2 3 ? -6.170 41.288 14.704 1.00 88.48 3 THR D CA 1
ATOM 6606 C C . THR D 2 3 ? -5.176 41.267 13.518 1.00 89.39 3 THR D C 1
ATOM 6607 O O . THR D 2 3 ? -4.975 40.229 12.869 1.00 89.64 3 THR D O 1
ATOM 6611 N N . THR D 2 4 ? -4.557 42.412 13.230 1.00 89.44 4 THR D N 1
ATOM 6612 C CA . THR D 2 4 ? -3.608 42.464 12.127 1.00 88.43 4 THR D CA 1
ATOM 6613 C C . THR D 2 4 ? -2.324 41.763 12.531 1.00 87.44 4 THR D C 1
ATOM 6614 O O . THR D 2 4 ? -1.682 41.146 11.682 1.00 87.83 4 THR D O 1
ATOM 6618 N N . VAL D 2 5 ? -1.948 41.835 13.809 1.00 85.59 5 VAL D N 1
ATOM 6619 C CA . VAL D 2 5 ? -0.724 41.158 14.246 1.00 86.22 5 VAL D CA 1
ATOM 6620 C C . VAL D 2 5 ? -0.729 39.718 13.723 1.00 87.84 5 VAL D C 1
ATOM 6621 O O . VAL D 2 5 ? 0.143 39.304 12.956 1.00 88.00 5 VAL D O 1
ATOM 6625 N N . SER D 2 6 ? -1.742 38.967 14.134 1.00 88.93 6 SER D N 1
ATOM 6626 C CA . SER D 2 6 ? -1.882 37.576 13.747 1.00 88.78 6 SER D CA 1
ATOM 6627 C C . SER D 2 6 ? -2.058 37.395 12.250 1.00 88.44 6 SER D C 1
ATOM 6628 O O . SER D 2 6 ? -1.461 36.495 11.665 1.00 88.59 6 SER D O 1
ATOM 6631 N N . LYS D 2 7 ? -2.881 38.224 11.620 1.00 87.79 7 LYS D N 1
ATOM 6632 C CA . LYS D 2 7 ? -3.055 38.072 10.182 1.00 87.64 7 LYS D CA 1
ATOM 6633 C C . LYS D 2 7 ? -1.697 38.138 9.471 1.00 87.28 7 LYS D C 1
ATOM 6634 O O . LYS D 2 7 ? -1.368 37.248 8.674 1.00 87.01 7 LYS D O 1
ATOM 6640 N N . LEU D 2 8 ? -0.913 39.182 9.770 1.00 85.41 8 LEU D N 1
ATOM 6641 C CA . LEU D 2 8 ? 0.406 39.365 9.159 1.00 82.93 8 LEU D CA 1
ATOM 6642 C C . LEU D 2 8 ? 1.323 38.162 9.368 1.00 82.56 8 LEU D C 1
ATOM 6643 O O . LEU D 2 8 ? 2.091 37.818 8.480 1.00 82.92 8 LEU D O 1
ATOM 6648 N N . GLU D 2 9 ? 1.250 37.520 10.527 1.00 82.71 9 GLU D N 1
ATOM 6649 C CA . GLU D 2 9 ? 2.094 36.353 10.776 1.00 83.71 9 GLU D CA 1
ATOM 6650 C C . GLU D 2 9 ? 1.697 35.243 9.816 1.00 83.30 9 GLU D C 1
ATOM 6651 O O . GLU D 2 9 ? 2.529 34.455 9.362 1.00 82.34 9 GLU D O 1
ATOM 6657 N N . ARG D 2 10 ? 0.411 35.189 9.502 1.00 82.63 10 ARG D N 1
ATOM 6658 C CA . ARG D 2 10 ? -0.073 34.190 8.574 1.00 82.37 10 ARG D CA 1
ATOM 6659 C C . ARG D 2 10 ? 0.377 34.548 7.160 1.00 80.19 10 ARG D C 1
ATOM 6660 O O . ARG D 2 10 ? 0.798 33.677 6.412 1.00 80.10 10 ARG D O 1
ATOM 6668 N N . GLN D 2 11 ? 0.291 35.826 6.794 1.00 78.22 11 GLN D N 1
ATOM 6669 C CA . GLN D 2 11 ? 0.713 36.246 5.461 1.00 76.37 11 GLN D CA 1
ATOM 6670 C C . GLN D 2 11 ? 2.210 36.010 5.266 1.00 75.82 11 GLN D C 1
ATOM 6671 O O . GLN D 2 11 ? 2.613 35.470 4.243 1.00 73.82 11 GLN D O 1
ATOM 6677 N N . ILE D 2 12 ? 3.032 36.396 6.245 1.00 75.69 12 ILE D N 1
ATOM 6678 C CA . ILE D 2 12 ? 4.477 36.201 6.137 1.00 76.08 12 ILE D CA 1
ATOM 6679 C C . ILE D 2 12 ? 4.732 34.716 5.926 1.00 77.80 12 ILE D C 1
ATOM 6680 O O . ILE D 2 12 ? 5.679 34.308 5.252 1.00 78.44 12 ILE D O 1
ATOM 6685 N N . GLU D 2 13 ? 3.858 33.918 6.517 1.00 80.03 13 GLU D N 1
ATOM 6686 C CA . GLU D 2 13 ? 3.909 32.463 6.449 1.00 81.15 13 GLU D CA 1
ATOM 6687 C C . GLU D 2 13 ? 3.849 31.944 5.025 1.00 80.48 13 GLU D C 1
ATOM 6688 O O . GLU D 2 13 ? 4.731 31.219 4.578 1.00 79.69 13 GLU D O 1
ATOM 6694 N N . GLU D 2 14 ? 2.792 32.311 4.315 1.00 80.05 14 GLU D N 1
ATOM 6695 C CA . GLU D 2 14 ? 2.638 31.868 2.945 1.00 80.22 14 GLU D CA 1
ATOM 6696 C C . GLU D 2 14 ? 3.853 32.286 2.131 1.00 78.37 14 GLU D C 1
ATOM 6697 O O . GLU D 2 14 ? 4.447 31.470 1.428 1.00 78.60 14 GLU D O 1
ATOM 6703 N N . ARG D 2 15 ? 4.220 33.561 2.256 1.00 76.49 15 ARG D N 1
ATOM 6704 C CA . ARG D 2 15 ? 5.355 34.153 1.554 1.00 73.84 15 ARG D CA 1
ATOM 6705 C C . ARG D 2 15 ? 6.703 33.497 1.918 1.00 75.09 15 ARG D C 1
ATOM 6706 O O . ARG D 2 15 ? 7.607 33.417 1.079 1.00 74.37 15 ARG D O 1
ATOM 6714 N N . LEU D 2 16 ? 6.837 33.000 3.146 1.00 75.41 16 LEU D N 1
ATOM 6715 C CA . LEU D 2 16 ? 8.088 32.364 3.547 1.00 76.41 16 LEU D CA 1
ATOM 6716 C C . LEU D 2 16 ? 8.087 30.848 3.455 1.00 77.59 16 LEU D C 1
ATOM 6717 O O . LEU D 2 16 ? 8.795 30.180 4.215 1.00 78.84 16 LEU D O 1
ATOM 6722 N N . LYS D 2 17 ? 7.308 30.292 2.538 1.00 78.23 17 LYS D N 1
ATOM 6723 C CA . LYS D 2 17 ? 7.270 28.847 2.414 1.00 78.93 17 LYS D CA 1
ATOM 6724 C C . LYS D 2 17 ? 8.653 28.238 2.250 1.00 79.60 17 LYS D C 1
ATOM 6725 O O . LYS D 2 17 ? 9.481 28.308 3.157 1.00 78.91 17 LYS D O 1
ATOM 6731 N N . GLY D 2 18 ? 8.891 27.652 1.084 1.00 80.58 18 GLY D N 1
ATOM 6732 C CA . GLY D 2 18 ? 10.151 26.984 0.785 1.00 80.76 18 GLY D CA 1
ATOM 6733 C C . GLY D 2 18 ? 11.463 27.443 1.384 1.00 81.62 18 GLY D C 1
ATOM 6734 O O . GLY D 2 18 ? 12.508 27.036 0.881 1.00 81.83 18 GLY D O 1
ATOM 6735 N N . VAL D 2 19 ? 11.433 28.258 2.440 1.00 82.25 19 VAL D N 1
ATOM 6736 C CA . VAL D 2 19 ? 12.660 28.759 3.068 1.00 83.84 19 VAL D CA 1
ATOM 6737 C C . VAL D 2 19 ? 13.134 27.935 4.272 1.00 85.74 19 VAL D C 1
ATOM 6738 O O . VAL D 2 19 ? 12.405 27.762 5.256 1.00 85.83 19 VAL D O 1
ATOM 6742 N N . SER D 2 20 ? 14.366 27.439 4.183 1.00 87.82 20 SER D N 1
ATOM 6743 C CA . SER D 2 20 ? 14.956 26.630 5.244 1.00 91.03 20 SER D CA 1
ATOM 6744 C C . SER D 2 20 ? 14.873 27.297 6.617 1.00 92.47 20 SER D C 1
ATOM 6745 O O . SER D 2 20 ? 13.858 27.153 7.296 1.00 92.93 20 SER D O 1
ATOM 6748 N N . GLU D 2 21 ? 15.909 28.032 7.026 1.00 93.78 21 GLU D N 1
ATOM 6749 C CA . GLU D 2 21 ? 15.881 28.676 8.344 1.00 96.36 21 GLU D CA 1
ATOM 6750 C C . GLU D 2 21 ? 16.044 30.200 8.376 1.00 96.44 21 GLU D C 1
ATOM 6751 O O . GLU D 2 21 ? 17.125 30.718 8.081 1.00 96.82 21 GLU D O 1
ATOM 6757 N N . TYR D 2 22 ? 14.987 30.911 8.775 1.00 95.69 22 TYR D N 1
ATOM 6758 C CA . TYR D 2 22 ? 15.041 32.368 8.862 1.00 94.79 22 TYR D CA 1
ATOM 6759 C C . TYR D 2 22 ? 15.155 32.899 10.296 1.00 94.78 22 TYR D C 1
ATOM 6760 O O . TYR D 2 22 ? 14.460 32.431 11.201 1.00 96.13 22 TYR D O 1
ATOM 6769 N N . GLU D 2 23 ? 16.024 33.892 10.486 1.00 93.18 23 GLU D N 1
ATOM 6770 C CA . GLU D 2 23 ? 16.301 34.481 11.800 1.00 92.09 23 GLU D CA 1
ATOM 6771 C C . GLU D 2 23 ? 15.175 34.751 12.822 1.00 91.04 23 GLU D C 1
ATOM 6772 O O . GLU D 2 23 ? 14.906 33.881 13.657 1.00 92.25 23 GLU D O 1
ATOM 6778 N N . SER D 2 24 ? 14.518 35.918 12.781 1.00 88.46 24 SER D N 1
ATOM 6779 C CA . SER D 2 24 ? 13.494 36.233 13.802 1.00 85.05 24 SER D CA 1
ATOM 6780 C C . SER D 2 24 ? 12.190 36.925 13.388 1.00 82.59 24 SER D C 1
ATOM 6781 O O . SER D 2 24 ? 11.154 36.282 13.226 1.00 83.29 24 SER D O 1
ATOM 6784 N N . ILE D 2 25 ? 12.248 38.251 13.290 1.00 80.03 25 ILE D N 1
ATOM 6785 C CA . ILE D 2 25 ? 11.122 39.119 12.914 1.00 77.45 25 ILE D CA 1
ATOM 6786 C C . ILE D 2 25 ? 10.180 39.573 14.045 1.00 78.42 25 ILE D C 1
ATOM 6787 O O . ILE D 2 25 ? 9.125 38.967 14.225 1.00 79.59 25 ILE D O 1
ATOM 6792 N N . ASN D 2 26 ? 10.533 40.623 14.797 1.00 77.90 26 ASN D N 1
ATOM 6793 C CA . ASN D 2 26 ? 9.640 41.139 15.845 1.00 77.41 26 ASN D CA 1
ATOM 6794 C C . ASN D 2 26 ? 8.537 41.910 15.130 1.00 77.85 26 ASN D C 1
ATOM 6795 O O . ASN D 2 26 ? 8.818 42.693 14.235 1.00 76.98 26 ASN D O 1
ATOM 6800 N N . ILE D 2 27 ? 7.289 41.713 15.529 1.00 78.45 27 ILE D N 1
ATOM 6801 C CA . ILE D 2 27 ? 6.194 42.406 14.873 1.00 78.62 27 ILE D CA 1
ATOM 6802 C C . ILE D 2 27 ? 5.501 43.440 15.743 1.00 79.91 27 ILE D C 1
ATOM 6803 O O . ILE D 2 27 ? 4.296 43.377 15.914 1.00 80.54 27 ILE D O 1
ATOM 6808 N N . ASN D 2 28 ? 6.250 44.392 16.287 1.00 82.16 28 ASN D N 1
ATOM 6809 C CA . ASN D 2 28 ? 5.680 45.462 17.124 1.00 84.77 28 ASN D CA 1
ATOM 6810 C C . ASN D 2 28 ? 4.186 45.278 17.422 1.00 85.72 28 ASN D C 1
ATOM 6811 O O . ASN D 2 28 ? 3.319 45.782 16.685 1.00 85.45 28 ASN D O 1
ATOM 6816 N N . HIS D 2 29 ? 3.900 44.564 18.509 1.00 86.69 29 HIS D N 1
ATOM 6817 C CA . HIS D 2 29 ? 2.528 44.270 18.920 1.00 88.11 29 HIS D CA 1
ATOM 6818 C C . HIS D 2 29 ? 1.655 45.503 19.187 1.00 88.44 29 HIS D C 1
ATOM 6819 O O . HIS D 2 29 ? 0.524 45.580 18.696 1.00 88.83 29 HIS D O 1
ATOM 6826 N N . ARG D 2 30 ? 2.170 46.457 19.959 1.00 88.12 30 ARG D N 1
ATOM 6827 C CA . ARG D 2 30 ? 1.438 47.691 20.249 1.00 88.11 30 ARG D CA 1
ATOM 6828 C C . ARG D 2 30 ? 0.709 48.269 19.030 1.00 87.73 30 ARG D C 1
ATOM 6829 O O . ARG D 2 30 ? -0.514 48.312 19.002 1.00 86.42 30 ARG D O 1
ATOM 6837 N N . LEU D 2 31 ? 1.477 48.715 18.035 1.00 88.64 31 LEU D N 1
ATOM 6838 C CA . LEU D 2 31 ? 0.933 49.316 16.817 1.00 89.95 31 LEU D CA 1
ATOM 6839 C C . LEU D 2 31 ? -0.186 48.486 16.220 1.00 91.25 31 LEU D C 1
ATOM 6840 O O . LEU D 2 31 ? -1.152 49.031 15.676 1.00 90.18 31 LEU D O 1
ATOM 6845 N N . GLY D 2 32 ? -0.047 47.166 16.304 1.00 93.24 32 GLY D N 1
ATOM 6846 C CA . GLY D 2 32 ? -1.094 46.302 15.792 1.00 96.03 32 GLY D CA 1
ATOM 6847 C C . GLY D 2 32 ? -2.276 46.457 16.733 1.00 98.28 32 GLY D C 1
ATOM 6848 O O . GLY D 2 32 ? -3.431 46.582 16.311 1.00 98.08 32 GLY D O 1
ATOM 6849 N N . LYS D 2 33 ? -1.967 46.468 18.028 1.00 100.06 33 LYS D N 1
ATOM 6850 C CA . LYS D 2 33 ? -2.981 46.618 19.063 1.00 102.27 33 LYS D CA 1
ATOM 6851 C C . LYS D 2 33 ? -3.670 47.976 18.998 1.00 103.40 33 LYS D C 1
ATOM 6852 O O . LYS D 2 33 ? -4.053 48.439 17.916 1.00 102.06 33 LYS D O 1
ATOM 6858 N N . LEU D 2 34 ? -3.818 48.585 20.179 1.00 105.21 34 LEU D N 1
ATOM 6859 C CA . LEU D 2 34 ? -4.462 49.881 20.373 1.00 105.99 34 LEU D CA 1
ATOM 6860 C C . LEU D 2 34 ? -4.874 50.539 19.056 1.00 107.46 34 LEU D C 1
ATOM 6861 O O . LEU D 2 34 ? -6.035 50.941 18.909 1.00 107.93 34 LEU D O 1
ATOM 6866 N N . LEU D 2 35 ? -3.942 50.639 18.104 1.00 107.68 35 LEU D N 1
ATOM 6867 C CA . LEU D 2 35 ? -4.255 51.242 16.816 1.00 108.41 35 LEU D CA 1
ATOM 6868 C C . LEU D 2 35 ? -5.109 50.329 15.930 1.00 109.51 35 LEU D C 1
ATOM 6869 O O . LEU D 2 35 ? -4.671 49.818 14.892 1.00 108.87 35 LEU D O 1
ATOM 6874 N N . ASP D 2 36 ? -6.344 50.137 16.387 1.00 111.36 36 ASP D N 1
ATOM 6875 C CA . ASP D 2 36 ? -7.367 49.330 15.724 1.00 112.27 36 ASP D CA 1
ATOM 6876 C C . ASP D 2 36 ? -8.676 50.127 15.763 1.00 112.21 36 ASP D C 1
ATOM 6877 O O . ASP D 2 36 ? -9.693 49.665 16.279 1.00 111.31 36 ASP D O 1
ATOM 6882 N N . SER D 2 37 ? -8.611 51.349 15.239 1.00 112.92 37 SER D N 1
ATOM 6883 C CA . SER D 2 37 ? -9.767 52.231 15.138 1.00 113.15 37 SER D CA 1
ATOM 6884 C C . SER D 2 37 ? -10.507 51.646 13.935 1.00 113.89 37 SER D C 1
ATOM 6885 O O . SER D 2 37 ? -10.904 52.353 13.007 1.00 113.25 37 SER D O 1
ATOM 6888 N N . TYR D 2 38 ? -10.641 50.324 13.975 1.00 115.22 38 TYR D N 1
ATOM 6889 C CA . TYR D 2 38 ? -11.292 49.514 12.952 1.00 116.08 38 TYR D CA 1
ATOM 6890 C C . TYR D 2 38 ? -11.756 50.205 11.682 1.00 115.50 38 TYR D C 1
ATOM 6891 O O . TYR D 2 38 ? -11.237 49.909 10.610 1.00 115.12 38 TYR D O 1
ATOM 6900 N N . ASP D 2 39 ? -12.729 51.106 11.810 1.00 115.25 39 ASP D N 1
ATOM 6901 C CA . ASP D 2 39 ? -13.306 51.842 10.679 1.00 115.15 39 ASP D CA 1
ATOM 6902 C C . ASP D 2 39 ? -12.559 51.718 9.345 1.00 113.73 39 ASP D C 1
ATOM 6903 O O . ASP D 2 39 ? -13.178 51.487 8.292 1.00 113.61 39 ASP D O 1
ATOM 6908 N N . ILE D 2 40 ? -11.235 51.881 9.403 1.00 111.36 40 ILE D N 1
ATOM 6909 C CA . ILE D 2 40 ? -10.357 51.802 8.234 1.00 107.63 40 ILE D CA 1
ATOM 6910 C C . ILE D 2 40 ? -10.252 50.380 7.683 1.00 105.39 40 ILE D C 1
ATOM 6911 O O . ILE D 2 40 ? -10.288 49.407 8.438 1.00 104.93 40 ILE D O 1
ATOM 6916 N N . PRO D 2 41 ? -10.104 50.249 6.353 1.00 103.50 41 PRO D N 1
ATOM 6917 C CA . PRO D 2 41 ? -9.994 48.970 5.642 1.00 102.48 41 PRO D CA 1
ATOM 6918 C C . PRO D 2 41 ? -9.158 47.918 6.356 1.00 101.70 41 PRO D C 1
ATOM 6919 O O . PRO D 2 41 ? -8.422 48.219 7.294 1.00 101.93 41 PRO D O 1
ATOM 6923 N N . ASP D 2 42 ? -9.276 46.677 5.905 1.00 100.57 42 ASP D N 1
ATOM 6924 C CA . ASP D 2 42 ? -8.531 45.576 6.515 1.00 99.74 42 ASP D CA 1
ATOM 6925 C C . ASP D 2 42 ? -7.056 45.585 6.120 1.00 97.74 42 ASP D C 1
ATOM 6926 O O . ASP D 2 42 ? -6.155 45.707 6.959 1.00 96.35 42 ASP D O 1
ATOM 6931 N N . VAL D 2 43 ? -6.832 45.429 4.825 1.00 95.03 43 VAL D N 1
ATOM 6932 C CA . VAL D 2 43 ? -5.502 45.417 4.269 1.00 93.57 43 VAL D CA 1
ATOM 6933 C C . VAL D 2 43 ? -4.718 46.654 4.707 1.00 92.28 43 VAL D C 1
ATOM 6934 O O . VAL D 2 43 ? -3.558 46.547 5.126 1.00 91.87 43 VAL D O 1
ATOM 6938 N N . ALA D 2 44 ? -5.363 47.819 4.614 1.00 89.90 44 ALA D N 1
ATOM 6939 C CA . ALA D 2 44 ? -4.743 49.088 4.988 1.00 87.89 44 ALA D CA 1
ATOM 6940 C C . ALA D 2 44 ? -4.130 49.020 6.377 1.00 87.13 44 ALA D C 1
ATOM 6941 O O . ALA D 2 44 ? -3.188 49.751 6.681 1.00 87.29 44 ALA D O 1
ATOM 6943 N N . LYS D 2 45 ? -4.662 48.149 7.227 1.00 86.24 45 LYS D N 1
ATOM 6944 C CA . LYS D 2 45 ? -4.108 48.003 8.563 1.00 84.47 45 LYS D CA 1
ATOM 6945 C C . LYS D 2 45 ? -2.791 47.273 8.431 1.00 82.46 45 LYS D C 1
ATOM 6946 O O . LYS D 2 45 ? -1.738 47.838 8.683 1.00 82.99 45 LYS D O 1
ATOM 6952 N N . VAL D 2 46 ? -2.855 46.019 7.999 1.00 80.58 46 VAL D N 1
ATOM 6953 C CA . VAL D 2 46 ? -1.649 45.204 7.866 1.00 77.72 46 VAL D CA 1
ATOM 6954 C C . VAL D 2 46 ? -0.591 45.788 6.930 1.00 75.07 46 VAL D C 1
ATOM 6955 O O . VAL D 2 46 ? 0.599 45.585 7.156 1.00 74.28 46 VAL D O 1
ATOM 6959 N N . ALA D 2 47 ? -1.001 46.519 5.897 1.00 72.78 47 ALA D N 1
ATOM 6960 C CA . ALA D 2 47 ? -0.002 47.114 5.009 1.00 71.13 47 ALA D CA 1
ATOM 6961 C C . ALA D 2 47 ? 0.865 48.012 5.899 1.00 70.14 47 ALA D C 1
ATOM 6962 O O . ALA D 2 47 ? 2.095 47.895 5.911 1.00 71.32 47 ALA D O 1
ATOM 6964 N N . CYS D 2 48 ? 0.216 48.880 6.667 1.00 66.95 48 CYS D N 1
ATOM 6965 C CA . CYS D 2 48 ? 0.925 49.767 7.563 1.00 65.16 48 CYS D CA 1
ATOM 6966 C C . CYS D 2 48 ? 1.789 49.002 8.581 1.00 64.70 48 CYS D C 1
ATOM 6967 O O . CYS D 2 48 ? 2.907 49.421 8.908 1.00 65.05 48 CYS D O 1
ATOM 6970 N N . LEU D 2 49 ? 1.283 47.887 9.097 1.00 63.56 49 LEU D N 1
ATOM 6971 C CA . LEU D 2 49 ? 2.056 47.103 10.063 1.00 61.83 49 LEU D CA 1
ATOM 6972 C C . LEU D 2 49 ? 3.215 46.327 9.354 1.00 61.40 49 LEU D C 1
ATOM 6973 O O . LEU D 2 49 ? 4.269 46.069 9.958 1.00 58.14 49 LEU D O 1
ATOM 6978 N N . THR D 2 50 ? 3.028 46.000 8.069 1.00 60.91 50 THR D N 1
ATOM 6979 C CA . THR D 2 50 ? 4.050 45.281 7.294 1.00 62.18 50 THR D CA 1
ATOM 6980 C C . THR D 2 50 ? 5.250 46.149 6.941 1.00 61.35 50 THR D C 1
ATOM 6981 O O . THR D 2 50 ? 6.394 45.726 7.073 1.00 59.85 50 THR D O 1
ATOM 6985 N N . ILE D 2 51 ? 4.993 47.356 6.456 1.00 61.67 51 ILE D N 1
ATOM 6986 C CA . ILE D 2 51 ? 6.104 48.213 6.103 1.00 63.36 51 ILE D CA 1
ATOM 6987 C C . ILE D 2 51 ? 6.882 48.600 7.362 1.00 63.49 51 ILE D C 1
ATOM 6988 O O . ILE D 2 51 ? 8.103 48.781 7.316 1.00 64.15 51 ILE D O 1
ATOM 6993 N N . ASP D 2 52 ? 6.178 48.674 8.488 1.00 63.84 52 ASP D N 1
ATOM 6994 C CA . ASP D 2 52 ? 6.793 48.991 9.770 1.00 65.57 52 ASP D CA 1
ATOM 6995 C C . ASP D 2 52 ? 7.683 47.803 10.173 1.00 65.60 52 ASP D C 1
ATOM 6996 O O . ASP D 2 52 ? 8.751 47.964 10.792 1.00 65.88 52 ASP D O 1
ATOM 7001 N N . THR D 2 53 ? 7.241 46.609 9.793 1.00 65.25 53 THR D N 1
ATOM 7002 C CA . THR D 2 53 ? 7.955 45.369 10.112 1.00 65.73 53 THR D CA 1
ATOM 7003 C C . THR D 2 53 ? 9.263 45.178 9.322 1.00 64.68 53 THR D C 1
ATOM 7004 O O . THR D 2 53 ? 10.330 44.931 9.910 1.00 64.74 53 THR D O 1
ATOM 7008 N N . SER D 2 54 ? 9.197 45.279 8.000 1.00 63.05 54 SER D N 1
ATOM 7009 C CA . SER D 2 54 ? 10.415 45.102 7.219 1.00 62.36 54 SER D CA 1
ATOM 7010 C C . SER D 2 54 ? 11.433 46.136 7.668 1.00 61.38 54 SER D C 1
ATOM 7011 O O . SER D 2 54 ? 12.565 45.783 8.043 1.00 60.98 54 SER D O 1
ATOM 7014 N N . MET D 2 55 ? 11.008 47.401 7.665 1.00 59.72 55 MET D N 1
ATOM 7015 C CA . MET D 2 55 ? 11.848 48.527 8.087 1.00 59.76 55 MET D CA 1
ATOM 7016 C C . MET D 2 55 ? 12.566 48.280 9.426 1.00 59.76 55 MET D C 1
ATOM 7017 O O . MET D 2 55 ? 13.784 48.428 9.529 1.00 57.56 55 MET D O 1
ATOM 7022 N N . ARG D 2 56 ? 11.825 47.874 10.453 1.00 62.37 56 ARG D N 1
ATOM 7023 C CA . ARG D 2 56 ? 12.465 47.609 11.749 1.00 63.86 56 ARG D CA 1
ATOM 7024 C C . ARG D 2 56 ? 13.364 46.352 11.705 1.00 63.74 56 ARG D C 1
ATOM 7025 O O . ARG D 2 56 ? 14.337 46.236 12.473 1.00 60.45 56 ARG D O 1
ATOM 7033 N N . HIS D 2 57 ? 13.038 45.426 10.791 1.00 64.64 57 HIS D N 1
ATOM 7034 C CA . HIS D 2 57 ? 13.815 44.198 10.637 1.00 64.26 57 HIS D CA 1
ATOM 7035 C C . HIS D 2 57 ? 15.153 44.491 10.024 1.00 63.78 57 HIS D C 1
ATOM 7036 O O . HIS D 2 57 ? 16.165 43.995 10.485 1.00 64.74 57 HIS D O 1
ATOM 7043 N N . LEU D 2 58 ? 15.164 45.314 8.985 1.00 64.13 58 LEU D N 1
ATOM 7044 C CA . LEU D 2 58 ? 16.422 45.670 8.328 1.00 63.01 58 LEU D CA 1
ATOM 7045 C C . LEU D 2 58 ? 17.229 46.550 9.261 1.00 62.34 58 LEU D C 1
ATOM 7046 O O . LEU D 2 58 ? 18.447 46.532 9.228 1.00 61.75 58 LEU D O 1
ATOM 7051 N N . ASP D 2 59 ? 16.555 47.325 10.103 1.00 64.16 59 ASP D N 1
ATOM 7052 C CA . ASP D 2 59 ? 17.283 48.171 11.037 1.00 66.07 59 ASP D CA 1
ATOM 7053 C C . ASP D 2 59 ? 18.105 47.273 11.921 1.00 68.28 59 ASP D C 1
ATOM 7054 O O . ASP D 2 59 ? 19.320 47.434 12.053 1.00 69.86 59 ASP D O 1
ATOM 7059 N N . ASP D 2 60 ? 17.408 46.314 12.519 1.00 70.16 60 ASP D N 1
ATOM 7060 C CA . ASP D 2 60 ? 17.985 45.350 13.441 1.00 71.24 60 ASP D CA 1
ATOM 7061 C C . ASP D 2 60 ? 19.139 44.519 12.939 1.00 70.93 60 ASP D C 1
ATOM 7062 O O . ASP D 2 60 ? 20.025 44.173 13.710 1.00 72.44 60 ASP D O 1
ATOM 7067 N N . ILE D 2 61 ? 19.126 44.173 11.663 1.00 70.06 61 ILE D N 1
ATOM 7068 C CA . ILE D 2 61 ? 20.191 43.356 11.102 1.00 69.45 61 ILE D CA 1
ATOM 7069 C C . ILE D 2 61 ? 21.588 43.897 11.438 1.00 69.45 61 ILE D C 1
ATOM 7070 O O . ILE D 2 61 ? 22.495 43.142 11.754 1.00 69.61 61 ILE D O 1
ATOM 7075 N N . THR D 2 62 ? 21.754 45.208 11.409 1.00 70.04 62 THR D N 1
ATOM 7076 C CA . THR D 2 62 ? 23.055 45.787 11.702 1.00 71.23 62 THR D CA 1
ATOM 7077 C C . THR D 2 62 ? 23.321 45.975 13.209 1.00 72.78 62 THR D C 1
ATOM 7078 O O . THR D 2 62 ? 24.468 46.120 13.621 1.00 71.99 62 THR D O 1
ATOM 7082 N N . TYR D 2 63 ? 22.267 45.971 14.028 1.00 75.93 63 TYR D N 1
ATOM 7083 C CA . TYR D 2 63 ? 22.414 46.131 15.483 1.00 78.48 63 TYR D CA 1
ATOM 7084 C C . TYR D 2 63 ? 22.475 44.809 16.274 1.00 79.10 63 TYR D C 1
ATOM 7085 O O . TYR D 2 63 ? 23.246 44.680 17.223 1.00 78.18 63 TYR D O 1
ATOM 7094 N N . ASN D 2 64 ? 21.640 43.844 15.906 1.00 79.99 64 ASN D N 1
ATOM 7095 C CA . ASN D 2 64 ? 21.649 42.552 16.570 1.00 80.74 64 ASN D CA 1
ATOM 7096 C C . ASN D 2 64 ? 22.635 41.624 15.858 1.00 81.08 64 ASN D C 1
ATOM 7097 O O . ASN D 2 64 ? 22.803 40.469 16.233 1.00 81.79 64 ASN D O 1
ATOM 7102 N N . HIS D 2 65 ? 23.304 42.153 14.842 1.00 81.34 65 HIS D N 1
ATOM 7103 C CA . HIS D 2 65 ? 24.269 41.387 14.053 1.00 82.11 65 HIS D CA 1
ATOM 7104 C C . HIS D 2 65 ? 23.692 40.176 13.327 1.00 81.29 65 HIS D C 1
ATOM 7105 O O . HIS D 2 65 ? 24.381 39.176 13.155 1.00 79.94 65 HIS D O 1
ATOM 7112 N N . LEU D 2 66 ? 22.433 40.264 12.907 1.00 80.64 66 LEU D N 1
ATOM 7113 C CA . LEU D 2 66 ? 21.814 39.180 12.174 1.00 79.94 66 LEU D CA 1
ATOM 7114 C C . LEU D 2 66 ? 22.598 39.018 10.863 1.00 80.84 66 LEU D C 1
ATOM 7115 O O . LEU D 2 66 ? 23.176 39.991 10.345 1.00 80.60 66 LEU D O 1
ATOM 7120 N N . SER D 2 67 ? 22.630 37.794 10.331 1.00 80.40 67 SER D N 1
ATOM 7121 C CA . SER D 2 67 ? 23.352 37.518 9.086 1.00 79.19 67 SER D CA 1
ATOM 7122 C C . SER D 2 67 ? 22.820 38.385 7.962 1.00 77.32 67 SER D C 1
ATOM 7123 O O . SER D 2 67 ? 21.746 38.978 8.072 1.00 77.32 67 SER D O 1
ATOM 7126 N N . LYS D 2 68 ? 23.569 38.438 6.871 1.00 74.63 68 LYS D N 1
ATOM 7127 C CA . LYS D 2 68 ? 23.164 39.227 5.719 1.00 71.85 68 LYS D CA 1
ATOM 7128 C C . LYS D 2 68 ? 21.905 38.678 5.046 1.00 70.71 68 LYS D C 1
ATOM 7129 O O . LYS D 2 68 ? 21.019 39.432 4.666 1.00 70.55 68 LYS D O 1
ATOM 7135 N N . HIS D 2 69 ? 21.821 37.359 4.921 1.00 70.46 69 HIS D N 1
ATOM 7136 C CA . HIS D 2 69 ? 20.672 36.703 4.319 1.00 68.70 69 HIS D CA 1
ATOM 7137 C C . HIS D 2 69 ? 19.406 37.186 5.000 1.00 66.90 69 HIS D C 1
ATOM 7138 O O . HIS D 2 69 ? 18.310 37.004 4.484 1.00 67.37 69 HIS D O 1
ATOM 7145 N N . SER D 2 70 ? 19.549 37.815 6.156 1.00 64.78 70 SER D N 1
ATOM 7146 C CA . SER D 2 70 ? 18.384 38.337 6.868 1.00 63.24 70 SER D CA 1
ATOM 7147 C C . SER D 2 70 ? 17.754 39.513 6.098 1.00 60.99 70 SER D C 1
ATOM 7148 O O . SER D 2 70 ? 16.544 39.775 6.205 1.00 59.59 70 SER D O 1
ATOM 7151 N N . ILE D 2 71 ? 18.600 40.211 5.333 1.00 58.04 71 ILE D N 1
ATOM 7152 C CA . ILE D 2 71 ? 18.200 41.341 4.503 1.00 54.89 71 ILE D CA 1
ATOM 7153 C C . ILE D 2 71 ? 17.138 40.890 3.489 1.00 54.54 71 ILE D C 1
ATOM 7154 O O . ILE D 2 71 ? 16.150 41.588 3.274 1.00 55.45 71 ILE D O 1
ATOM 7159 N N . LEU D 2 72 ? 17.332 39.726 2.862 1.00 52.98 72 LEU D N 1
ATOM 7160 C CA . LEU D 2 72 ? 16.355 39.243 1.876 1.00 51.97 72 LEU D CA 1
ATOM 7161 C C . LEU D 2 72 ? 14.982 39.079 2.488 1.00 52.74 72 LEU D C 1
ATOM 7162 O O . LEU D 2 72 ? 13.961 39.349 1.853 1.00 52.57 72 LEU D O 1
ATOM 7167 N N . ILE D 2 73 ? 14.972 38.624 3.734 1.00 55.45 73 ILE D N 1
ATOM 7168 C CA . ILE D 2 73 ? 13.739 38.425 4.476 1.00 56.92 73 ILE D CA 1
ATOM 7169 C C . ILE D 2 73 ? 13.077 39.789 4.613 1.00 57.74 73 ILE D C 1
ATOM 7170 O O . ILE D 2 73 ? 11.912 39.974 4.273 1.00 57.32 73 ILE D O 1
ATOM 7175 N N . GLY D 2 74 ? 13.849 40.750 5.108 1.00 58.49 74 GLY D N 1
ATOM 7176 C CA . GLY D 2 74 ? 13.326 42.086 5.312 1.00 59.11 74 GLY D CA 1
ATOM 7177 C C . GLY D 2 74 ? 12.751 42.670 4.050 1.00 60.83 74 GLY D C 1
ATOM 7178 O O . GLY D 2 74 ? 11.781 43.426 4.100 1.00 61.21 74 GLY D O 1
ATOM 7179 N N . ASP D 2 75 ? 13.356 42.314 2.917 1.00 61.17 75 ASP D N 1
ATOM 7180 C CA . ASP D 2 75 ? 12.916 42.796 1.622 1.00 61.06 75 ASP D CA 1
ATOM 7181 C C . ASP D 2 75 ? 11.718 42.039 1.045 1.00 61.83 75 ASP D C 1
ATOM 7182 O O . ASP D 2 75 ? 10.936 42.589 0.255 1.00 61.51 75 ASP D O 1
ATOM 7187 N N . LEU D 2 76 ? 11.564 40.775 1.428 1.00 61.46 76 LEU D N 1
ATOM 7188 C CA . LEU D 2 76 ? 10.410 40.013 0.973 1.00 61.13 76 LEU D CA 1
ATOM 7189 C C . LEU D 2 76 ? 9.175 40.629 1.644 1.00 59.89 76 LEU D C 1
ATOM 7190 O O . LEU D 2 76 ? 8.153 40.875 1.010 1.00 59.26 76 LEU D O 1
ATOM 7195 N N . ILE D 2 77 ? 9.296 40.863 2.942 1.00 59.28 77 ILE D N 1
ATOM 7196 C CA . ILE D 2 77 ? 8.224 41.446 3.727 1.00 61.42 77 ILE D CA 1
ATOM 7197 C C . ILE D 2 77 ? 7.882 42.816 3.142 1.00 61.77 77 ILE D C 1
ATOM 7198 O O . ILE D 2 77 ? 6.727 43.276 3.146 1.00 60.34 77 ILE D O 1
ATOM 7203 N N . SER D 2 78 ? 8.908 43.445 2.590 1.00 62.04 78 SER D N 1
ATOM 7204 C CA . SER D 2 78 ? 8.746 44.755 2.000 1.00 59.99 78 SER D CA 1
ATOM 7205 C C . SER D 2 78 ? 7.994 44.631 0.691 1.00 58.20 78 SER D C 1
ATOM 7206 O O . SER D 2 78 ? 7.090 45.405 0.415 1.00 57.52 78 SER D O 1
ATOM 7209 N N . ALA D 2 79 ? 8.370 43.649 -0.119 1.00 58.60 79 ALA D N 1
ATOM 7210 C CA . ALA D 2 79 ? 7.701 43.441 -1.397 1.00 59.02 79 ALA D CA 1
ATOM 7211 C C . ALA D 2 79 ? 6.279 43.019 -1.056 1.00 60.53 79 ALA D C 1
ATOM 7212 O O . ALA D 2 79 ? 5.314 43.376 -1.750 1.00 61.86 79 ALA D O 1
ATOM 7214 N N . HIS D 2 80 ? 6.138 42.260 0.024 1.00 61.35 80 HIS D N 1
ATOM 7215 C CA . HIS D 2 80 ? 4.818 41.839 0.430 1.00 62.80 80 HIS D CA 1
ATOM 7216 C C . HIS D 2 80 ? 3.941 43.077 0.624 1.00 62.77 80 HIS D C 1
ATOM 7217 O O . HIS D 2 80 ? 2.800 43.107 0.174 1.00 62.54 80 HIS D O 1
ATOM 7224 N N . PHE D 2 81 ? 4.492 44.092 1.285 1.00 63.21 81 PHE D N 1
ATOM 7225 C CA . PHE D 2 81 ? 3.798 45.354 1.533 1.00 64.87 81 PHE D CA 1
ATOM 7226 C C . PHE D 2 81 ? 3.171 45.982 0.290 1.00 65.69 81 PHE D C 1
ATOM 7227 O O . PHE D 2 81 ? 2.126 46.637 0.385 1.00 64.52 81 PHE D O 1
ATOM 7235 N N . TYR D 2 82 ? 3.807 45.802 -0.868 1.00 66.25 82 TYR D N 1
ATOM 7236 C CA . TYR D 2 82 ? 3.302 46.411 -2.101 1.00 67.61 82 TYR D CA 1
ATOM 7237 C C . TYR D 2 82 ? 2.211 45.602 -2.807 1.00 67.70 82 TYR D C 1
ATOM 7238 O O . TYR D 2 82 ? 1.312 46.173 -3.427 1.00 67.04 82 TYR D O 1
ATOM 7247 N N . THR D 2 83 ? 2.281 44.280 -2.719 1.00 68.54 83 THR D N 1
ATOM 7248 C CA . THR D 2 83 ? 1.235 43.459 -3.318 1.00 69.04 83 THR D CA 1
ATOM 7249 C C . THR D 2 83 ? -0.033 43.899 -2.601 1.00 70.09 83 THR D C 1
ATOM 7250 O O . THR D 2 83 ? -1.127 43.904 -3.170 1.00 70.69 83 THR D O 1
ATOM 7254 N N . LEU D 2 84 ? 0.164 44.280 -1.340 1.00 71.12 84 LEU D N 1
ATOM 7255 C CA . LEU D 2 84 ? -0.868 44.765 -0.427 1.00 71.27 84 LEU D CA 1
ATOM 7256 C C . LEU D 2 84 ? -1.323 46.168 -0.831 1.00 72.57 84 LEU D C 1
ATOM 7257 O O . LEU D 2 84 ? -2.514 46.452 -0.830 1.00 75.17 84 LEU D O 1
ATOM 7262 N N . LEU D 2 85 ? -0.400 47.067 -1.153 1.00 72.64 85 LEU D N 1
ATOM 7263 C CA . LEU D 2 85 ? -0.847 48.381 -1.589 1.00 72.40 85 LEU D CA 1
ATOM 7264 C C . LEU D 2 85 ? -1.625 48.112 -2.873 1.00 72.75 85 LEU D C 1
ATOM 7265 O O . LEU D 2 85 ? -2.578 48.817 -3.199 1.00 72.60 85 LEU D O 1
ATOM 7270 N N . ALA D 2 86 ? -1.199 47.075 -3.593 1.00 73.60 86 ALA D N 1
ATOM 7271 C CA . ALA D 2 86 ? -1.819 46.687 -4.858 1.00 74.53 86 ALA D CA 1
ATOM 7272 C C . ALA D 2 86 ? -3.308 46.318 -4.734 1.00 76.05 86 ALA D C 1
ATOM 7273 O O . ALA D 2 86 ? -4.121 46.731 -5.570 1.00 75.16 86 ALA D O 1
ATOM 7275 N N . GLU D 2 87 ? -3.678 45.542 -3.711 1.00 77.22 87 GLU D N 1
ATOM 7276 C CA . GLU D 2 87 ? -5.090 45.192 -3.559 1.00 78.42 87 GLU D CA 1
ATOM 7277 C C . GLU D 2 87 ? -5.892 46.318 -2.926 1.00 79.19 87 GLU D C 1
ATOM 7278 O O . GLU D 2 87 ? -7.105 46.365 -3.117 1.00 79.39 87 GLU D O 1
ATOM 7284 N N . ILE D 2 88 ? -5.224 47.226 -2.200 1.00 78.88 88 ILE D N 1
ATOM 7285 C CA . ILE D 2 88 ? -5.900 48.374 -1.586 1.00 79.11 88 ILE D CA 1
ATOM 7286 C C . ILE D 2 88 ? -6.433 49.330 -2.671 1.00 79.42 88 ILE D C 1
ATOM 7287 O O . ILE D 2 88 ? -7.291 50.164 -2.424 1.00 79.89 88 ILE D O 1
ATOM 7292 N N . ASN D 2 89 ? -5.900 49.205 -3.874 1.00 80.22 89 ASN D N 1
ATOM 7293 C CA . ASN D 2 89 ? -6.358 49.977 -5.017 1.00 81.00 89 ASN D CA 1
ATOM 7294 C C . ASN D 2 89 ? -6.455 51.494 -4.868 1.00 81.51 89 ASN D C 1
ATOM 7295 O O . ASN D 2 89 ? -6.662 52.199 -5.863 1.00 81.64 89 ASN D O 1
ATOM 7300 N N . ASP D 2 90 ? -6.340 52.002 -3.644 1.00 81.65 90 ASP D N 1
ATOM 7301 C CA . ASP D 2 90 ? -6.371 53.449 -3.433 1.00 82.51 90 ASP D CA 1
ATOM 7302 C C . ASP D 2 90 ? -5.022 53.978 -3.909 1.00 83.46 90 ASP D C 1
ATOM 7303 O O . ASP D 2 90 ? -4.026 53.950 -3.172 1.00 84.47 90 ASP D O 1
ATOM 7308 N N . LEU D 2 91 ? -4.979 54.471 -5.134 1.00 83.54 91 LEU D N 1
ATOM 7309 C CA . LEU D 2 91 ? -3.721 54.962 -5.675 1.00 84.12 91 LEU D CA 1
ATOM 7310 C C . LEU D 2 91 ? -3.071 56.137 -4.924 1.00 83.59 91 LEU D C 1
ATOM 7311 O O . LEU D 2 91 ? -1.867 56.119 -4.694 1.00 84.72 91 LEU D O 1
ATOM 7316 N N . SER D 2 92 ? -3.842 57.151 -4.546 1.00 82.57 92 SER D N 1
ATOM 7317 C CA . SER D 2 92 ? -3.261 58.288 -3.826 1.00 81.35 92 SER D CA 1
ATOM 7318 C C . SER D 2 92 ? -2.603 57.903 -2.513 1.00 79.50 92 SER D C 1
ATOM 7319 O O . SER D 2 92 ? -1.671 58.562 -2.079 1.00 79.99 92 SER D O 1
ATOM 7322 N N . PHE D 2 93 ? -3.105 56.847 -1.879 1.00 77.87 93 PHE D N 1
ATOM 7323 C CA . PHE D 2 93 ? -2.564 56.376 -0.614 1.00 76.46 93 PHE D CA 1
ATOM 7324 C C . PHE D 2 93 ? -1.150 55.883 -0.826 1.00 77.19 93 PHE D C 1
ATOM 7325 O O . PHE D 2 93 ? -0.310 55.990 0.074 1.00 75.81 93 PHE D O 1
ATOM 7333 N N . GLN D 2 94 ? -0.892 55.354 -2.024 1.00 77.91 94 GLN D N 1
ATOM 7334 C CA . GLN D 2 94 ? 0.435 54.840 -2.359 1.00 78.93 94 GLN D CA 1
ATOM 7335 C C . GLN D 2 94 ? 1.486 55.940 -2.530 1.00 79.06 94 GLN D C 1
ATOM 7336 O O . GLN D 2 94 ? 2.685 55.670 -2.441 1.00 79.20 94 GLN D O 1
ATOM 7342 N N . ASN D 2 95 ? 1.025 57.163 -2.789 1.00 79.12 95 ASN D N 1
ATOM 7343 C CA . ASN D 2 95 ? 1.887 58.331 -2.955 1.00 78.95 95 ASN D CA 1
ATOM 7344 C C . ASN D 2 95 ? 2.274 58.728 -1.540 1.00 79.12 95 ASN D C 1
ATOM 7345 O O . ASN D 2 95 ? 3.425 58.568 -1.128 1.00 79.30 95 ASN D O 1
ATOM 7350 N N . GLU D 2 96 ? 1.290 59.220 -0.796 1.00 78.70 96 GLU D N 1
ATOM 7351 C CA . GLU D 2 96 ? 1.490 59.629 0.593 1.00 78.58 96 GLU D CA 1
ATOM 7352 C C . GLU D 2 96 ? 2.351 58.634 1.373 1.00 75.91 96 GLU D C 1
ATOM 7353 O O . GLU D 2 96 ? 3.262 59.017 2.102 1.00 76.30 96 GLU D O 1
ATOM 7359 N N . ILE D 2 97 ? 2.051 57.352 1.213 1.00 72.83 97 ILE D N 1
ATOM 7360 C CA . ILE D 2 97 ? 2.762 56.314 1.934 1.00 69.86 97 ILE D CA 1
ATOM 7361 C C . ILE D 2 97 ? 4.207 56.118 1.476 1.00 68.80 97 ILE D C 1
ATOM 7362 O O . ILE D 2 97 ? 5.089 55.930 2.318 1.00 67.39 97 ILE D O 1
ATOM 7367 N N . SER D 2 98 ? 4.472 56.179 0.169 1.00 67.14 98 SER D N 1
ATOM 7368 C CA . SER D 2 98 ? 5.846 55.993 -0.276 1.00 66.28 98 SER D CA 1
ATOM 7369 C C . SER D 2 98 ? 6.609 57.274 -0.043 1.00 65.74 98 SER D C 1
ATOM 7370 O O . SER D 2 98 ? 7.835 57.258 0.051 1.00 66.70 98 SER D O 1
ATOM 7373 N N . LYS D 2 99 ? 5.886 58.381 0.090 1.00 63.76 99 LYS D N 1
ATOM 7374 C CA . LYS D 2 99 ? 6.521 59.665 0.372 1.00 62.73 99 LYS D CA 1
ATOM 7375 C C . LYS D 2 99 ? 7.063 59.559 1.812 1.00 61.30 99 LYS D C 1
ATOM 7376 O O . LYS D 2 99 ? 8.093 60.153 2.167 1.00 59.88 99 LYS D O 1
ATOM 7382 N N . ALA D 2 100 ? 6.356 58.774 2.624 1.00 58.69 100 ALA D N 1
ATOM 7383 C CA . ALA D 2 100 ? 6.720 58.547 4.016 1.00 57.16 100 ALA D CA 1
ATOM 7384 C C . ALA D 2 100 ? 7.890 57.587 4.145 1.00 56.03 100 ALA D C 1
ATOM 7385 O O . ALA D 2 100 ? 8.795 57.801 4.964 1.00 55.69 100 ALA D O 1
ATOM 7387 N N . ILE D 2 101 ? 7.873 56.521 3.352 1.00 54.06 101 ILE D N 1
ATOM 7388 C CA . ILE D 2 101 ? 8.961 55.570 3.399 1.00 53.77 101 ILE D CA 1
ATOM 7389 C C . ILE D 2 101 ? 10.303 56.229 3.039 1.00 52.71 101 ILE D C 1
ATOM 7390 O O . ILE D 2 101 ? 11.277 56.068 3.770 1.00 52.67 101 ILE D O 1
ATOM 7395 N N . VAL D 2 102 ? 10.387 56.988 1.948 1.00 50.91 102 VAL D N 1
ATOM 7396 C CA . VAL D 2 102 ? 11.693 57.582 1.663 1.00 50.48 102 VAL D CA 1
ATOM 7397 C C . VAL D 2 102 ? 12.115 58.516 2.784 1.00 50.19 102 VAL D C 1
ATOM 7398 O O . VAL D 2 102 ? 13.289 58.565 3.126 1.00 51.32 102 VAL D O 1
ATOM 7402 N N . GLU D 2 103 ? 11.161 59.222 3.383 1.00 50.77 103 GLU D N 1
ATOM 7403 C CA . GLU D 2 103 ? 11.462 60.145 4.469 1.00 53.10 103 GLU D CA 1
ATOM 7404 C C . GLU D 2 103 ? 11.994 59.447 5.723 1.00 53.85 103 GLU D C 1
ATOM 7405 O O . GLU D 2 103 ? 12.998 59.860 6.322 1.00 50.95 103 GLU D O 1
ATOM 7411 N N . ILE D 2 104 ? 11.291 58.394 6.136 1.00 55.08 104 ILE D N 1
ATOM 7412 C CA . ILE D 2 104 ? 11.715 57.623 7.287 1.00 53.97 104 ILE D CA 1
ATOM 7413 C C . ILE D 2 104 ? 13.179 57.236 7.053 1.00 54.35 104 ILE D C 1
ATOM 7414 O O . ILE D 2 104 ? 14.032 57.448 7.933 1.00 53.93 104 ILE D O 1
ATOM 7419 N N . ASN D 2 105 ? 13.464 56.684 5.862 1.00 52.23 105 ASN D N 1
ATOM 7420 C CA . ASN D 2 105 ? 14.817 56.261 5.504 1.00 49.46 105 ASN D CA 1
ATOM 7421 C C . ASN D 2 105 ? 15.819 57.390 5.488 1.00 48.04 105 ASN D C 1
ATOM 7422 O O . ASN D 2 105 ? 16.941 57.206 5.915 1.00 45.89 105 ASN D O 1
ATOM 7427 N N . GLU D 2 106 ? 15.410 58.555 4.996 1.00 48.85 106 GLU D N 1
ATOM 7428 C CA . GLU D 2 106 ? 16.286 59.728 4.991 1.00 50.50 106 GLU D CA 1
ATOM 7429 C C . GLU D 2 106 ? 16.563 60.134 6.454 1.00 49.84 106 GLU D C 1
ATOM 7430 O O . GLU D 2 106 ? 17.705 60.396 6.817 1.00 51.40 106 GLU D O 1
ATOM 7436 N N . LEU D 2 107 ? 15.531 60.191 7.294 1.00 48.80 107 LEU D N 1
ATOM 7437 C CA . LEU D 2 107 ? 15.756 60.559 8.680 1.00 49.00 107 LEU D CA 1
ATOM 7438 C C . LEU D 2 107 ? 16.700 59.574 9.371 1.00 49.63 107 LEU D C 1
ATOM 7439 O O . LEU D 2 107 ? 17.640 60.011 10.011 1.00 50.58 107 LEU D O 1
ATOM 7444 N N . LYS D 2 108 ? 16.479 58.265 9.252 1.00 50.75 108 LYS D N 1
ATOM 7445 C CA . LYS D 2 108 ? 17.396 57.300 9.888 1.00 51.89 108 LYS D CA 1
ATOM 7446 C C . LYS D 2 108 ? 18.841 57.520 9.398 1.00 53.29 108 LYS D C 1
ATOM 7447 O O . LYS D 2 108 ? 19.785 57.475 10.205 1.00 54.04 108 LYS D O 1
ATOM 7453 N N . SER D 2 109 ? 19.020 57.765 8.100 1.00 51.61 109 SER D N 1
ATOM 7454 C CA . SER D 2 109 ? 20.356 58.019 7.577 1.00 52.98 109 SER D CA 1
ATOM 7455 C C . SER D 2 109 ? 20.968 59.244 8.260 1.00 54.47 109 SER D C 1
ATOM 7456 O O . SER D 2 109 ? 22.147 59.260 8.640 1.00 55.68 109 SER D O 1
ATOM 7459 N N . SER D 2 110 ? 20.156 60.276 8.403 1.00 54.34 110 SER D N 1
ATOM 7460 C CA . SER D 2 110 ? 20.605 61.490 9.035 1.00 54.71 110 SER D CA 1
ATOM 7461 C C . SER D 2 110 ? 21.017 61.216 10.486 1.00 55.48 110 SER D C 1
ATOM 7462 O O . SER D 2 110 ? 22.031 61.760 10.957 1.00 57.16 110 SER D O 1
ATOM 7465 N N . LEU D 2 111 ? 20.247 60.387 11.193 1.00 54.29 111 LEU D N 1
ATOM 7466 C CA . LEU D 2 111 ? 20.573 60.053 12.589 1.00 55.52 111 LEU D CA 1
ATOM 7467 C C . LEU D 2 111 ? 21.866 59.262 12.650 1.00 55.21 111 LEU D C 1
ATOM 7468 O O . LEU D 2 111 ? 22.758 59.572 13.424 1.00 54.57 111 LEU D O 1
ATOM 7473 N N . HIS D 2 112 ? 21.970 58.249 11.805 1.00 56.24 112 HIS D N 1
ATOM 7474 C CA . HIS D 2 112 ? 23.162 57.433 11.755 1.00 56.07 112 HIS D CA 1
ATOM 7475 C C . HIS D 2 112 ? 24.400 58.299 11.509 1.00 57.04 112 HIS D C 1
ATOM 7476 O O . HIS D 2 112 ? 25.423 58.113 12.174 1.00 57.28 112 HIS D O 1
ATOM 7483 N N . HIS D 2 113 ? 24.298 59.259 10.587 1.00 56.20 113 HIS D N 1
ATOM 7484 C CA . HIS D 2 113 ? 25.437 60.116 10.252 1.00 57.58 113 HIS D CA 1
ATOM 7485 C C . HIS D 2 113 ? 25.679 61.363 11.119 1.00 59.75 113 HIS D C 1
ATOM 7486 O O . HIS D 2 113 ? 26.327 62.334 10.661 1.00 57.25 113 HIS D O 1
ATOM 7493 N N . GLN D 2 114 ? 25.197 61.318 12.370 1.00 60.96 114 GLN D N 1
ATOM 7494 C CA . GLN D 2 114 ? 25.373 62.422 13.320 1.00 62.84 114 GLN D CA 1
ATOM 7495 C C . GLN D 2 114 ? 25.140 63.757 12.595 1.00 63.33 114 GLN D C 1
ATOM 7496 O O . GLN D 2 114 ? 25.943 64.694 12.736 1.00 63.42 114 GLN D O 1
ATOM 7502 N N . ALA D 2 115 ? 24.062 63.850 11.822 1.00 61.17 115 ALA D N 1
ATOM 7503 C CA . ALA D 2 115 ? 23.812 65.070 11.078 1.00 58.76 115 ALA D CA 1
ATOM 7504 C C . ALA D 2 115 ? 22.696 65.957 11.608 1.00 58.21 115 ALA D C 1
ATOM 7505 O O . ALA D 2 115 ? 22.500 67.033 11.088 1.00 59.34 115 ALA D O 1
ATOM 7507 N N . LEU D 2 116 ? 21.958 65.522 12.621 1.00 57.01 116 LEU D N 1
ATOM 7508 C CA . LEU D 2 116 ? 20.873 66.344 13.160 1.00 56.29 116 LEU D CA 1
ATOM 7509 C C . LEU D 2 116 ? 21.202 66.990 14.519 1.00 58.04 116 LEU D C 1
ATOM 7510 O O . LEU D 2 116 ? 21.998 66.446 15.299 1.00 60.11 116 LEU D O 1
ATOM 7515 N N . ASN D 2 117 ? 20.618 68.157 14.800 1.00 57.41 117 ASN D N 1
ATOM 7516 C CA . ASN D 2 117 ? 20.851 68.807 16.097 1.00 55.52 117 ASN D CA 1
ATOM 7517 C C . ASN D 2 117 ? 19.792 68.198 17.001 1.00 55.79 117 ASN D C 1
ATOM 7518 O O . ASN D 2 117 ? 19.107 67.264 16.568 1.00 54.71 117 ASN D O 1
ATOM 7523 N N . ASP D 2 118 ? 19.625 68.700 18.227 1.00 57.41 118 ASP D N 1
ATOM 7524 C CA . ASP D 2 118 ? 18.638 68.087 19.142 1.00 58.24 118 ASP D CA 1
ATOM 7525 C C . ASP D 2 118 ? 17.175 68.329 18.815 1.00 56.92 118 ASP D C 1
ATOM 7526 O O . ASP D 2 118 ? 16.341 67.456 19.037 1.00 57.25 118 ASP D O 1
ATOM 7531 N N . TYR D 2 119 ? 16.869 69.515 18.300 1.00 55.10 119 TYR D N 1
ATOM 7532 C CA . TYR D 2 119 ? 15.516 69.860 17.907 1.00 52.97 119 TYR D CA 1
ATOM 7533 C C . TYR D 2 119 ? 15.133 68.882 16.822 1.00 54.05 119 TYR D C 1
ATOM 7534 O O . TYR D 2 119 ? 14.035 68.317 16.834 1.00 53.71 119 TYR D O 1
ATOM 7543 N N . GLU D 2 120 ? 16.065 68.696 15.880 1.00 55.43 120 GLU D N 1
ATOM 7544 C CA . GLU D 2 120 ? 15.905 67.788 14.725 1.00 55.47 120 GLU D CA 1
ATOM 7545 C C . GLU D 2 120 ? 15.786 66.310 15.066 1.00 54.33 120 GLU D C 1
ATOM 7546 O O . GLU D 2 120 ? 14.904 65.634 14.545 1.00 54.36 120 GLU D O 1
ATOM 7552 N N . ILE D 2 121 ? 16.677 65.809 15.923 1.00 53.83 121 ILE D N 1
ATOM 7553 C CA . ILE D 2 121 ? 16.641 64.403 16.340 1.00 53.68 121 ILE D CA 1
ATOM 7554 C C . ILE D 2 121 ? 15.248 64.074 16.886 1.00 56.16 121 ILE D C 1
ATOM 7555 O O . ILE D 2 121 ? 14.648 63.058 16.547 1.00 57.62 121 ILE D O 1
ATOM 7560 N N . SER D 2 122 ? 14.742 64.973 17.717 1.00 56.73 122 SER D N 1
ATOM 7561 C CA . SER D 2 122 ? 13.452 64.830 18.342 1.00 57.32 122 SER D CA 1
ATOM 7562 C C . SER D 2 122 ? 12.306 64.896 17.357 1.00 57.87 122 SER D C 1
ATOM 7563 O O . SER D 2 122 ? 11.298 64.215 17.530 1.00 60.25 122 SER D O 1
ATOM 7566 N N . GLN D 2 123 ? 12.428 65.738 16.338 1.00 57.52 123 GLN D N 1
ATOM 7567 C CA . GLN D 2 123 ? 11.371 65.837 15.340 1.00 56.98 123 GLN D CA 1
ATOM 7568 C C . GLN D 2 123 ? 11.414 64.539 14.520 1.00 57.53 123 GLN D C 1
ATOM 7569 O O . GLN D 2 123 ? 10.359 63.991 14.147 1.00 55.88 123 GLN D O 1
ATOM 7575 N N . ALA D 2 124 ? 12.642 64.058 14.254 1.00 55.12 124 ALA D N 1
ATOM 7576 C CA . ALA D 2 124 ? 12.858 62.842 13.477 1.00 54.81 124 ALA D CA 1
ATOM 7577 C C . ALA D 2 124 ? 12.214 61.627 14.146 1.00 54.92 124 ALA D C 1
ATOM 7578 O O . ALA D 2 124 ? 11.553 60.808 13.487 1.00 52.81 124 ALA D O 1
ATOM 7580 N N . ILE D 2 125 ? 12.391 61.540 15.466 1.00 55.77 125 ILE D N 1
ATOM 7581 C CA . ILE D 2 125 ? 11.838 60.446 16.260 1.00 55.79 125 ILE D CA 1
ATOM 7582 C C . ILE D 2 125 ? 10.316 60.352 16.195 1.00 57.55 125 ILE D C 1
ATOM 7583 O O . ILE D 2 125 ? 9.762 59.256 16.055 1.00 60.20 125 ILE D O 1
ATOM 7588 N N . VAL D 2 126 ? 9.624 61.482 16.297 1.00 56.73 126 VAL D N 1
ATOM 7589 C CA . VAL D 2 126 ? 8.173 61.411 16.267 1.00 55.78 126 VAL D CA 1
ATOM 7590 C C . VAL D 2 126 ? 7.762 60.834 14.942 1.00 56.33 126 VAL D C 1
ATOM 7591 O O . VAL D 2 126 ? 6.974 59.891 14.900 1.00 56.49 126 VAL D O 1
ATOM 7595 N N . LYS D 2 127 ? 8.339 61.393 13.871 1.00 57.70 127 LYS D N 1
ATOM 7596 C CA . LYS D 2 127 ? 8.100 60.982 12.480 1.00 55.91 127 LYS D CA 1
ATOM 7597 C C . LYS D 2 127 ? 8.366 59.493 12.326 1.00 55.84 127 LYS D C 1
ATOM 7598 O O . LYS D 2 127 ? 7.455 58.727 12.002 1.00 57.19 127 LYS D O 1
ATOM 7604 N N . ILE D 2 128 ? 9.610 59.083 12.549 1.00 52.83 128 ILE D N 1
ATOM 7605 C CA . ILE D 2 128 ? 9.927 57.677 12.421 1.00 54.62 128 ILE D CA 1
ATOM 7606 C C . ILE D 2 128 ? 8.927 56.801 13.202 1.00 58.04 128 ILE D C 1
ATOM 7607 O O . ILE D 2 128 ? 8.448 55.773 12.701 1.00 58.55 128 ILE D O 1
ATOM 7612 N N . GLU D 2 129 ? 8.570 57.229 14.413 1.00 59.80 129 GLU D N 1
ATOM 7613 C CA . GLU D 2 129 ? 7.689 56.427 15.233 1.00 59.38 129 GLU D CA 1
ATOM 7614 C C . GLU D 2 129 ? 6.195 56.485 15.023 1.00 59.12 129 GLU D C 1
ATOM 7615 O O . GLU D 2 129 ? 5.506 55.592 15.468 1.00 58.53 129 GLU D O 1
ATOM 7621 N N . THR D 2 130 ? 5.703 57.497 14.316 1.00 59.86 130 THR D N 1
ATOM 7622 C CA . THR D 2 130 ? 4.259 57.685 14.110 1.00 59.18 130 THR D CA 1
ATOM 7623 C C . THR D 2 130 ? 3.807 57.822 12.659 1.00 60.48 130 THR D C 1
ATOM 7624 O O . THR D 2 130 ? 2.659 57.536 12.324 1.00 57.59 130 THR D O 1
ATOM 7628 N N . LEU D 2 131 ? 4.724 58.280 11.808 1.00 63.34 131 LEU D N 1
ATOM 7629 C CA . LEU D 2 131 ? 4.460 58.509 10.390 1.00 63.97 131 LEU D CA 1
ATOM 7630 C C . LEU D 2 131 ? 3.654 57.424 9.682 1.00 66.32 131 LEU D C 1
ATOM 7631 O O . LEU D 2 131 ? 2.644 57.731 9.063 1.00 68.00 131 LEU D O 1
ATOM 7636 N N . PHE D 2 132 ? 4.061 56.160 9.750 1.00 67.21 132 PHE D N 1
ATOM 7637 C CA . PHE D 2 132 ? 3.259 55.162 9.048 1.00 69.20 132 PHE D CA 1
ATOM 7638 C C . PHE D 2 132 ? 1.845 55.076 9.564 1.00 70.35 132 PHE D C 1
ATOM 7639 O O . PHE D 2 132 ? 0.908 55.116 8.784 1.00 70.42 132 PHE D O 1
ATOM 7647 N N . PRO D 2 133 ? 1.660 54.936 10.884 1.00 71.90 133 PRO D N 1
ATOM 7648 C CA . PRO D 2 133 ? 0.263 54.869 11.339 1.00 72.80 133 PRO D CA 1
ATOM 7649 C C . PRO D 2 133 ? -0.472 56.205 11.163 1.00 74.16 133 PRO D C 1
ATOM 7650 O O . PRO D 2 133 ? -1.627 56.226 10.747 1.00 75.10 133 PRO D O 1
ATOM 7654 N N . TYR D 2 134 ? 0.202 57.313 11.457 1.00 75.07 134 TYR D N 1
ATOM 7655 C CA . TYR D 2 134 ? -0.402 58.629 11.299 1.00 76.60 134 TYR D CA 1
ATOM 7656 C C . TYR D 2 134 ? -1.043 58.782 9.940 1.00 76.48 134 TYR D C 1
ATOM 7657 O O . TYR D 2 134 ? -2.209 59.151 9.864 1.00 78.20 134 TYR D O 1
ATOM 7666 N N . ILE D 2 135 ? -0.296 58.511 8.870 1.00 75.22 135 ILE D N 1
ATOM 7667 C CA . ILE D 2 135 ? -0.842 58.667 7.522 1.00 75.26 135 ILE D CA 1
ATOM 7668 C C . ILE D 2 135 ? -1.767 57.512 7.100 1.00 76.20 135 ILE D C 1
ATOM 7669 O O . ILE D 2 135 ? -2.599 57.671 6.217 1.00 76.22 135 ILE D O 1
ATOM 7674 N N . THR D 2 136 ? -1.641 56.346 7.720 1.00 78.14 136 THR D N 1
ATOM 7675 C CA . THR D 2 136 ? -2.523 55.252 7.332 1.00 79.80 136 THR D CA 1
ATOM 7676 C C . THR D 2 136 ? -3.908 55.559 7.885 1.00 81.24 136 THR D C 1
ATOM 7677 O O . THR D 2 136 ? -4.888 55.553 7.135 1.00 82.26 136 THR D O 1
ATOM 7681 N N . LEU D 2 137 ? -3.981 55.838 9.190 1.00 81.90 137 LEU D N 1
ATOM 7682 C CA . LEU D 2 137 ? -5.246 56.160 9.863 1.00 82.99 137 LEU D CA 1
ATOM 7683 C C . LEU D 2 137 ? -5.862 57.439 9.278 1.00 85.10 137 LEU D C 1
ATOM 7684 O O . LEU D 2 137 ? -7.017 57.446 8.855 1.00 85.73 137 LEU D O 1
ATOM 7689 N N . SER D 2 138 ? -5.085 58.518 9.240 1.00 87.27 138 SER D N 1
ATOM 7690 C CA . SER D 2 138 ? -5.570 59.802 8.723 1.00 88.98 138 SER D CA 1
ATOM 7691 C C . SER D 2 138 ? -5.826 59.880 7.213 1.00 90.15 138 SER D C 1
ATOM 7692 O O . SER D 2 138 ? -5.753 60.951 6.614 1.00 89.24 138 SER D O 1
ATOM 7695 N N . HIS D 2 139 ? -6.133 58.750 6.597 1.00 92.89 139 HIS D N 1
ATOM 7696 C CA . HIS D 2 139 ? -6.409 58.729 5.167 1.00 96.41 139 HIS D CA 1
ATOM 7697 C C . HIS D 2 139 ? -7.723 58.010 4.919 1.00 99.30 139 HIS D C 1
ATOM 7698 O O . HIS D 2 139 ? -8.395 58.236 3.912 1.00 98.42 139 HIS D O 1
ATOM 7705 N N . PHE D 2 140 ? -8.069 57.143 5.867 1.00 103.42 140 PHE D N 1
ATOM 7706 C CA . PHE D 2 140 ? -9.280 56.338 5.811 1.00 107.38 140 PHE D CA 1
ATOM 7707 C C . PHE D 2 140 ? -10.312 56.756 6.866 1.00 109.90 140 PHE D C 1
ATOM 7708 O O . PHE D 2 140 ? -11.512 56.801 6.580 1.00 109.98 140 PHE D O 1
ATOM 7716 N N . GLY D 2 141 ? -9.840 57.043 8.080 1.00 112.73 141 GLY D N 1
ATOM 7717 C CA . GLY D 2 141 ? -10.723 57.466 9.159 1.00 115.91 141 GLY D CA 1
ATOM 7718 C C . GLY D 2 141 ? -10.604 58.964 9.374 1.00 118.61 141 GLY D C 1
ATOM 7719 O O . GLY D 2 141 ? -9.957 59.401 10.318 1.00 117.59 141 GLY D O 1
ATOM 7720 N N . ILE D 2 142 ? -11.238 59.732 8.484 1.00 122.44 142 ILE D N 1
ATOM 7721 C CA . ILE D 2 142 ? -11.242 61.206 8.473 1.00 126.48 142 ILE D CA 1
ATOM 7722 C C . ILE D 2 142 ? -9.848 61.841 8.596 1.00 128.52 142 ILE D C 1
ATOM 7723 O O . ILE D 2 142 ? -8.995 61.361 9.347 1.00 128.55 142 ILE D O 1
ATOM 7728 N N . ASN D 2 143 ? -9.625 62.917 7.836 1.00 131.06 143 ASN D N 1
ATOM 7729 C CA . ASN D 2 143 ? -8.347 63.633 7.855 1.00 133.78 143 ASN D CA 1
ATOM 7730 C C . ASN D 2 143 ? -8.120 64.284 9.220 1.00 135.65 143 ASN D C 1
ATOM 7731 O O . ASN D 2 143 ? -7.158 63.953 9.931 1.00 135.44 143 ASN D O 1
ATOM 7736 N N . ILE D 2 144 ? -9.008 65.214 9.571 1.00 137.23 144 ILE D N 1
ATOM 7737 C CA . ILE D 2 144 ? -8.937 65.914 10.851 1.00 138.70 144 ILE D CA 1
ATOM 7738 C C . ILE D 2 144 ? -9.440 64.937 11.919 1.00 138.90 144 ILE D C 1
ATOM 7739 O O . ILE D 2 144 ? -10.417 65.189 12.624 1.00 138.75 144 ILE D O 1
ATOM 7744 N N . ASP D 2 145 ? -8.737 63.813 12.021 1.00 139.35 145 ASP D N 1
ATOM 7745 C CA . ASP D 2 145 ? -9.072 62.742 12.949 1.00 139.86 145 ASP D CA 1
ATOM 7746 C C . ASP D 2 145 ? -7.951 62.505 13.965 1.00 140.14 145 ASP D C 1
ATOM 7747 O O . ASP D 2 145 ? -8.091 62.825 15.148 1.00 140.03 145 ASP D O 1
ATOM 7752 N N . GLU D 2 146 ? -6.846 61.936 13.494 1.00 140.35 146 GLU D N 1
ATOM 7753 C CA . GLU D 2 146 ? -5.692 61.665 14.342 1.00 140.47 146 GLU D CA 1
ATOM 7754 C C . GLU D 2 146 ? -4.706 62.812 14.209 1.00 141.15 146 GLU D C 1
ATOM 7755 O O . GLU D 2 146 ? -3.649 62.814 14.842 1.00 140.22 146 GLU D O 1
ATOM 7761 N N . SER D 2 147 ? -5.074 63.786 13.377 1.00 142.55 147 SER D N 1
ATOM 7762 C CA . SER D 2 147 ? -4.245 64.958 13.109 1.00 144.07 147 SER D CA 1
ATOM 7763 C C . SER D 2 147 ? -4.293 65.969 14.261 1.00 145.00 147 SER D C 1
ATOM 7764 O O . SER D 2 147 ? -3.330 66.707 14.496 1.00 145.08 147 SER D O 1
ATOM 7767 N N . GLU D 2 148 ? -5.416 66.004 14.973 1.00 145.86 148 GLU D N 1
ATOM 7768 C CA . GLU D 2 148 ? -5.561 66.906 16.111 1.00 146.43 148 GLU D CA 1
ATOM 7769 C C . GLU D 2 148 ? -4.887 66.220 17.304 1.00 146.35 148 GLU D C 1
ATOM 7770 O O . GLU D 2 148 ? -4.514 66.863 18.286 1.00 146.74 148 GLU D O 1
ATOM 7776 N N . ILE D 2 149 ? -4.729 64.902 17.187 1.00 145.75 149 ILE D N 1
ATOM 7777 C CA . ILE D 2 149 ? -4.121 64.072 18.225 1.00 144.57 149 ILE D CA 1
ATOM 7778 C C . ILE D 2 149 ? -2.758 63.550 17.732 1.00 143.14 149 ILE D C 1
ATOM 7779 O O . ILE D 2 149 ? -2.199 62.604 18.291 1.00 143.84 149 ILE D O 1
ATOM 7784 N N . TYR D 2 150 ? -2.244 64.176 16.677 1.00 140.39 150 TYR D N 1
ATOM 7785 C CA . TYR D 2 150 ? -0.962 63.814 16.074 1.00 137.69 150 TYR D CA 1
ATOM 7786 C C . TYR D 2 150 ? 0.099 63.410 17.097 1.00 135.43 150 TYR D C 1
ATOM 7787 O O . TYR D 2 150 ? 0.611 62.290 17.058 1.00 134.17 150 TYR D O 1
ATOM 7796 N N . ASN D 2 151 ? 0.426 64.316 18.012 1.00 133.49 151 ASN D N 1
ATOM 7797 C CA . ASN D 2 151 ? 1.450 64.028 19.006 1.00 131.58 151 ASN D CA 1
ATOM 7798 C C . ASN D 2 151 ? 0.952 63.171 20.158 1.00 129.60 151 ASN D C 1
ATOM 7799 O O . ASN D 2 151 ? 1.659 62.974 21.146 1.00 129.73 151 ASN D O 1
ATOM 7804 N N . TYR D 2 152 ? -0.266 62.660 20.026 1.00 127.38 152 TYR D N 1
ATOM 7805 C CA . TYR D 2 152 ? -0.850 61.796 21.047 1.00 124.92 152 TYR D CA 1
ATOM 7806 C C . TYR D 2 152 ? -1.061 60.402 20.447 1.00 122.06 152 TYR D C 1
ATOM 7807 O O . TYR D 2 152 ? -1.393 59.448 21.143 1.00 120.95 152 TYR D O 1
ATOM 7816 N N . LEU D 2 153 ? -0.875 60.306 19.135 1.00 119.50 153 LEU D N 1
ATOM 7817 C CA . LEU D 2 153 ? -0.955 59.031 18.440 1.00 115.97 153 LEU D CA 1
ATOM 7818 C C . LEU D 2 153 ? 0.356 58.399 18.877 1.00 114.19 153 LEU D C 1
ATOM 7819 O O . LEU D 2 153 ? 0.490 57.183 18.959 1.00 113.64 153 LEU D O 1
ATOM 7824 N N . PHE D 2 154 ? 1.319 59.275 19.156 1.00 112.53 154 PHE D N 1
ATOM 7825 C CA . PHE D 2 154 ? 2.648 58.919 19.631 1.00 110.63 154 PHE D CA 1
ATOM 7826 C C . PHE D 2 154 ? 2.451 58.266 20.990 1.00 110.74 154 PHE D C 1
ATOM 7827 O O . PHE D 2 154 ? 3.386 57.744 21.594 1.00 110.06 154 PHE D O 1
ATOM 7835 N N . GLU D 2 155 ? 1.205 58.306 21.456 1.00 112.25 155 GLU D N 1
ATOM 7836 C CA . GLU D 2 155 ? 0.829 57.732 22.739 1.00 113.00 155 GLU D CA 1
ATOM 7837 C C . GLU D 2 155 ? 0.419 56.273 22.690 1.00 112.88 155 GLU D C 1
ATOM 7838 O O . GLU D 2 155 ? -0.752 55.914 22.571 1.00 111.22 155 GLU D O 1
ATOM 7844 N N . ASP D 2 156 ? 1.444 55.451 22.791 1.00 113.51 156 ASP D N 1
ATOM 7845 C CA . ASP D 2 156 ? 1.359 54.014 22.791 1.00 114.63 156 ASP D CA 1
ATOM 7846 C C . ASP D 2 156 ? 2.835 53.696 22.862 1.00 115.87 156 ASP D C 1
ATOM 7847 O O . ASP D 2 156 ? 3.371 52.772 22.247 1.00 115.02 156 ASP D O 1
ATOM 7852 N N . MET D 2 157 ? 3.456 54.570 23.647 1.00 117.59 157 MET D N 1
ATOM 7853 C CA . MET D 2 157 ? 4.857 54.577 24.014 1.00 119.53 157 MET D CA 1
ATOM 7854 C C . MET D 2 157 ? 4.754 54.592 25.545 1.00 120.72 157 MET D C 1
ATOM 7855 O O . MET D 2 157 ? 5.741 54.407 26.251 1.00 120.14 157 MET D O 1
ATOM 7860 N N . SER D 2 158 ? 3.533 54.816 26.038 1.00 122.90 158 SER D N 1
ATOM 7861 C CA . SER D 2 158 ? 3.256 54.875 27.473 1.00 125.49 158 SER D CA 1
ATOM 7862 C C . SER D 2 158 ? 3.242 53.491 28.111 1.00 127.22 158 SER D C 1
ATOM 7863 O O . SER D 2 158 ? 2.187 52.887 28.298 1.00 126.97 158 SER D O 1
ATOM 7866 N N . ASP D 2 159 ? 4.437 53.014 28.445 1.00 129.62 159 ASP D N 1
ATOM 7867 C CA . ASP D 2 159 ? 4.665 51.713 29.067 1.00 131.60 159 ASP D CA 1
ATOM 7868 C C . ASP D 2 159 ? 6.143 51.385 28.873 1.00 132.69 159 ASP D C 1
ATOM 7869 O O . ASP D 2 159 ? 6.804 50.858 29.771 1.00 132.85 159 ASP D O 1
ATOM 7874 N N . TYR D 2 160 ? 6.649 51.713 27.686 1.00 133.63 160 TYR D N 1
ATOM 7875 C CA . TYR D 2 160 ? 8.044 51.480 27.335 1.00 133.93 160 TYR D CA 1
ATOM 7876 C C . TYR D 2 160 ? 8.961 52.417 28.105 1.00 133.52 160 TYR D C 1
ATOM 7877 O O . TYR D 2 160 ? 9.658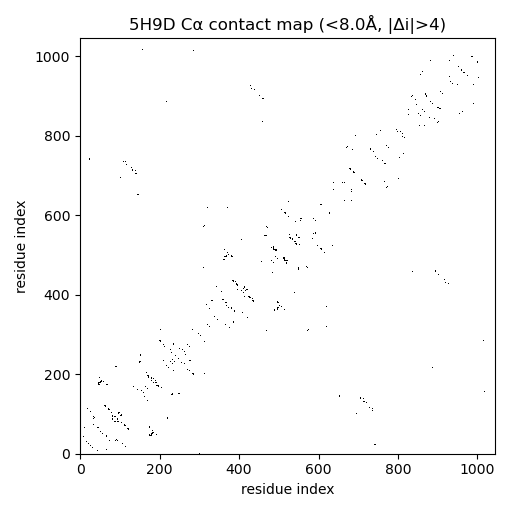 53.238 27.506 1.00 133.74 160 TYR D O 1
ATOM 7886 N N . TYR D 2 161 ? 8.937 52.296 29.432 1.00 132.92 161 TYR D N 1
ATOM 7887 C CA . TYR D 2 161 ? 9.771 53.099 30.333 1.00 132.16 161 TYR D CA 1
ATOM 7888 C C . TYR D 2 161 ? 11.144 53.310 29.691 1.00 130.58 161 TYR D C 1
ATOM 7889 O O . TYR D 2 161 ? 11.539 52.520 28.830 1.00 130.30 161 TYR D O 1
ATOM 7898 N N . PRO D 2 162 ? 11.870 54.390 30.075 1.00 128.93 162 PRO D N 1
ATOM 7899 C CA . PRO D 2 162 ? 13.207 54.662 29.518 1.00 126.73 162 PRO D CA 1
ATOM 7900 C C . PRO D 2 162 ? 14.056 53.383 29.524 1.00 123.82 162 PRO D C 1
ATOM 7901 O O . PRO D 2 162 ? 14.997 53.212 30.312 1.00 123.02 162 PRO D O 1
ATOM 7905 N N . SER D 2 163 ? 13.675 52.496 28.612 1.00 120.17 163 SER D N 1
ATOM 7906 C CA . SER D 2 163 ? 14.275 51.193 28.414 1.00 116.03 163 SER D CA 1
ATOM 7907 C C . SER D 2 163 ? 14.126 50.881 26.926 1.00 112.89 163 SER D C 1
ATOM 7908 O O . SER D 2 163 ? 14.638 49.875 26.439 1.00 113.06 163 SER D O 1
ATOM 7911 N N . TYR D 2 164 ? 13.413 51.751 26.214 1.00 108.36 164 TYR D N 1
ATOM 7912 C CA . TYR D 2 164 ? 13.190 51.573 24.785 1.00 103.71 164 TYR D CA 1
ATOM 7913 C C . TYR D 2 164 ? 14.353 52.080 23.937 1.00 101.13 164 TYR D C 1
ATOM 7914 O O . TYR D 2 164 ? 14.517 53.289 23.748 1.00 100.60 164 TYR D O 1
ATOM 7923 N N . PHE D 2 165 ? 15.159 51.147 23.431 1.00 97.59 165 PHE D N 1
ATOM 7924 C CA . PHE D 2 165 ? 16.292 51.495 22.588 1.00 93.94 165 PHE D CA 1
ATOM 7925 C C . PHE D 2 165 ? 15.948 51.158 21.147 1.00 94.17 165 PHE D C 1
ATOM 7926 O O . PHE D 2 165 ? 15.843 49.988 20.775 1.00 92.76 165 PHE D O 1
ATOM 7934 N N . LYS D 2 166 ? 15.771 52.227 20.371 1.00 94.75 166 LYS D N 1
ATOM 7935 C CA . LYS D 2 166 ? 15.440 52.231 18.947 1.00 95.03 166 LYS D CA 1
ATOM 7936 C C . LYS D 2 166 ? 15.981 51.112 18.074 1.00 93.22 166 LYS D C 1
ATOM 7937 O O . LYS D 2 166 ? 15.224 50.265 17.631 1.00 93.27 166 LYS D O 1
ATOM 7943 N N . LYS D 2 167 ? 17.288 51.149 17.828 1.00 90.77 167 LYS D N 1
ATOM 7944 C CA . LYS D 2 167 ? 18.028 50.205 16.974 1.00 89.73 167 LYS D CA 1
ATOM 7945 C C . LYS D 2 167 ? 18.574 51.134 15.902 1.00 88.27 167 LYS D C 1
ATOM 7946 O O . LYS D 2 167 ? 19.716 50.990 15.458 1.00 87.45 167 LYS D O 1
ATOM 7952 N N . TYR D 2 168 ? 17.739 52.094 15.490 1.00 86.01 168 TYR D N 1
ATOM 7953 C CA . TYR D 2 168 ? 18.168 53.088 14.520 1.00 83.46 168 TYR D CA 1
ATOM 7954 C C . TYR D 2 168 ? 18.937 54.168 15.304 1.00 83.34 168 TYR D C 1
ATOM 7955 O O . TYR D 2 168 ? 19.643 55.003 14.720 1.00 82.77 168 TYR D O 1
ATOM 7964 N N . ASN D 2 169 ? 18.811 54.125 16.635 1.00 82.92 169 ASN D N 1
ATOM 7965 C CA . ASN D 2 169 ? 19.533 55.056 17.500 1.00 82.91 169 ASN D CA 1
ATOM 7966 C C . ASN D 2 169 ? 20.873 54.386 17.880 1.00 82.92 169 ASN D C 1
ATOM 7967 O O . ASN D 2 169 ? 21.632 54.906 18.694 1.00 82.67 169 ASN D O 1
ATOM 7972 N N . GLN D 2 170 ? 21.161 53.244 17.253 1.00 83.48 170 GLN D N 1
ATOM 7973 C CA . GLN D 2 170 ? 22.410 52.484 17.470 1.00 84.52 170 GLN D CA 1
ATOM 7974 C C . GLN D 2 170 ? 23.695 53.317 17.673 1.00 83.33 170 GLN D C 1
ATOM 7975 O O . GLN D 2 170 ? 24.448 53.061 18.602 1.00 83.00 170 GLN D O 1
ATOM 7981 N N . SER D 2 171 ? 23.960 54.300 16.821 1.00 82.92 171 SER D N 1
ATOM 7982 C CA . SER D 2 171 ? 25.178 55.100 16.975 1.00 83.90 171 SER D CA 1
ATOM 7983 C C . SER D 2 171 ? 25.119 56.155 18.092 1.00 84.78 171 SER D C 1
ATOM 7984 O O . SER D 2 171 ? 26.032 56.977 18.229 1.00 84.21 171 SER D O 1
ATOM 7987 N N . GLU D 2 172 ? 24.038 56.138 18.870 1.00 84.98 172 GLU D N 1
ATOM 7988 C CA . GLU D 2 172 ? 23.860 57.067 19.989 1.00 86.06 172 GLU D CA 1
ATOM 7989 C C . GLU D 2 172 ? 23.740 56.204 21.267 1.00 87.76 172 GLU D C 1
ATOM 7990 O O . GLU D 2 172 ? 23.166 55.116 21.219 1.00 87.87 172 GLU D O 1
ATOM 7996 N N . VAL D 2 173 ? 24.297 56.664 22.392 1.00 89.06 173 VAL D N 1
ATOM 7997 C CA . VAL D 2 173 ? 24.252 55.880 23.631 1.00 91.19 173 VAL D CA 1
ATOM 7998 C C . VAL D 2 173 ? 22.964 56.029 24.469 1.00 92.28 173 VAL D C 1
ATOM 7999 O O . VAL D 2 173 ? 22.261 57.035 24.375 1.00 92.35 173 VAL D O 1
ATOM 8003 N N . LYS D 2 174 ? 22.660 55.002 25.268 1.00 94.04 174 LYS D N 1
ATOM 8004 C CA . LYS D 2 174 ? 21.455 54.974 26.106 1.00 96.04 174 LYS D CA 1
ATOM 8005 C C . LYS D 2 174 ? 21.153 56.341 26.689 1.00 96.61 174 LYS D C 1
ATOM 8006 O O . LYS D 2 174 ? 20.110 56.911 26.408 1.00 96.24 174 LYS D O 1
ATOM 8012 N N . HIS D 2 175 ? 22.068 56.861 27.503 1.00 98.74 175 HIS D N 1
ATOM 8013 C CA . HIS D 2 175 ? 21.878 58.173 28.117 1.00 101.15 175 HIS D CA 1
ATOM 8014 C C . HIS D 2 175 ? 21.120 59.041 27.101 1.00 101.42 175 HIS D C 1
ATOM 8015 O O . HIS D 2 175 ? 19.912 59.268 27.247 1.00 100.76 175 HIS D O 1
ATOM 8022 N N . TYR D 2 176 ? 21.837 59.501 26.071 1.00 101.57 176 TYR D N 1
ATOM 8023 C CA . TYR D 2 176 ? 21.266 60.323 25.000 1.00 101.55 176 TYR D CA 1
ATOM 8024 C C . TYR D 2 176 ? 19.786 60.018 24.837 1.00 100.81 176 TYR D C 1
ATOM 8025 O O . TYR D 2 176 ? 18.915 60.676 25.390 1.00 100.40 176 TYR D O 1
ATOM 8034 N N . LEU D 2 177 ? 19.551 58.985 24.036 1.00 100.65 177 LEU D N 1
ATOM 8035 C CA . LEU D 2 177 ? 18.236 58.490 23.672 1.00 101.23 177 LEU D CA 1
ATOM 8036 C C . LEU D 2 177 ? 17.166 58.602 24.720 1.00 101.88 177 LEU D C 1
ATOM 8037 O O . LEU D 2 177 ? 16.114 59.189 24.483 1.00 101.64 177 LEU D O 1
ATOM 8042 N N . HIS D 2 178 ? 17.423 58.018 25.878 1.00 103.84 178 HIS D N 1
ATOM 8043 C CA . HIS D 2 178 ? 16.444 58.038 26.946 1.00 105.55 178 HIS D CA 1
ATOM 8044 C C . HIS D 2 178 ? 16.135 59.469 27.399 1.00 105.23 178 HIS D C 1
ATOM 8045 O O . HIS D 2 178 ? 15.077 59.729 27.965 1.00 104.13 178 HIS D O 1
ATOM 8052 N N . ASP D 2 179 ? 17.051 60.395 27.119 1.00 105.48 179 ASP D N 1
ATOM 8053 C CA . ASP D 2 179 ? 16.846 61.796 27.456 1.00 106.20 179 ASP D CA 1
ATOM 8054 C C . ASP D 2 179 ? 16.100 62.546 26.328 1.00 106.64 179 ASP D C 1
ATOM 8055 O O . ASP D 2 179 ? 15.049 63.129 26.581 1.00 106.63 179 ASP D O 1
ATOM 8060 N N . ILE D 2 180 ? 16.610 62.535 25.091 1.00 106.91 180 ILE D N 1
ATOM 8061 C CA . ILE D 2 180 ? 15.901 63.234 24.007 1.00 107.12 180 ILE D CA 1
ATOM 8062 C C . ILE D 2 180 ? 14.518 62.633 23.737 1.00 108.83 180 ILE D C 1
ATOM 8063 O O . ILE D 2 180 ? 13.723 63.207 22.994 1.00 109.51 180 ILE D O 1
ATOM 8068 N N . GLN D 2 181 ? 14.219 61.490 24.348 1.00 110.88 181 GLN D N 1
ATOM 8069 C CA . GLN D 2 181 ? 12.915 60.861 24.150 1.00 113.41 181 GLN D CA 1
ATOM 8070 C C . GLN D 2 181 ? 12.079 60.948 25.415 1.00 115.15 181 GLN D C 1
ATOM 8071 O O . GLN D 2 181 ? 10.973 60.413 25.487 1.00 114.51 181 GLN D O 1
ATOM 8077 N N . LYS D 2 182 ? 12.646 61.598 26.423 1.00 117.77 182 LYS D N 1
ATOM 8078 C CA . LYS D 2 182 ? 11.958 61.825 27.685 1.00 120.10 182 LYS D CA 1
ATOM 8079 C C . LYS D 2 182 ? 11.710 63.329 27.626 1.00 120.78 182 LYS D C 1
ATOM 8080 O O . LYS D 2 182 ? 10.646 63.822 28.007 1.00 120.99 182 LYS D O 1
ATOM 8086 N N . SER D 2 183 ? 12.709 64.041 27.108 1.00 121.29 183 SER D N 1
ATOM 8087 C CA . SER D 2 183 ? 12.634 65.482 26.951 1.00 121.61 183 SER D CA 1
ATOM 8088 C C . SER D 2 183 ? 11.893 65.809 25.659 1.00 121.93 183 SER D C 1
ATOM 8089 O O . SER D 2 183 ? 12.363 66.595 24.844 1.00 122.20 183 SER D O 1
ATOM 8092 N N . TYR D 2 184 ? 10.742 65.167 25.481 1.00 122.39 184 TYR D N 1
ATOM 8093 C CA . TYR D 2 184 ? 9.864 65.372 24.331 1.00 122.92 184 TYR D CA 1
ATOM 8094 C C . TYR D 2 184 ? 8.699 64.408 24.439 1.00 123.08 184 TYR D C 1
ATOM 8095 O O . TYR D 2 184 ? 8.189 63.897 23.444 1.00 122.82 184 TYR D O 1
ATOM 8104 N N . LEU D 2 185 ? 8.322 64.166 25.692 1.00 124.07 185 LEU D N 1
ATOM 8105 C CA . LEU D 2 185 ? 7.202 63.317 26.098 1.00 125.20 185 LEU D CA 1
ATOM 8106 C C . LEU D 2 185 ? 6.616 64.158 27.225 1.00 126.33 185 LEU D C 1
ATOM 8107 O O . LEU D 2 185 ? 5.397 64.252 27.406 1.00 125.95 185 LEU D O 1
ATOM 8112 N N . LYS D 2 186 ? 7.529 64.770 27.977 1.00 127.58 186 LYS D N 1
ATOM 8113 C CA . LYS D 2 186 ? 7.186 65.657 29.079 1.00 128.87 186 LYS D CA 1
ATOM 8114 C C . LYS D 2 186 ? 7.060 67.042 28.448 1.00 129.82 186 LYS D C 1
ATOM 8115 O O . LYS D 2 186 ? 7.489 68.048 29.011 1.00 129.79 186 LYS D O 1
ATOM 8121 N N . SER D 2 187 ? 6.471 67.062 27.256 1.00 131.27 187 SER D N 1
ATOM 8122 C CA . SER D 2 187 ? 6.262 68.283 26.485 1.00 132.85 187 SER D CA 1
ATOM 8123 C C . SER D 2 187 ? 5.170 68.019 25.451 1.00 134.35 187 SER D C 1
ATOM 8124 O O . SER D 2 187 ? 4.215 68.785 25.326 1.00 134.35 187 SER D O 1
ATOM 8127 N N . ARG D 2 188 ? 5.328 66.925 24.711 1.00 136.18 188 ARG D N 1
ATOM 8128 C CA . ARG D 2 188 ? 4.368 66.532 23.686 1.00 137.63 188 ARG D CA 1
ATOM 8129 C C . ARG D 2 188 ? 2.964 66.424 24.279 1.00 138.38 188 ARG D C 1
ATOM 8130 O O . ARG D 2 188 ? 1.966 66.669 23.597 1.00 138.37 188 ARG D O 1
ATOM 8138 N N . GLY D 2 189 ? 2.896 66.059 25.556 1.00 139.36 189 GLY D N 1
ATOM 8139 C CA . GLY D 2 189 ? 1.612 65.932 26.224 1.00 140.37 189 GLY D CA 1
ATOM 8140 C C . GLY D 2 189 ? 1.342 67.135 27.106 1.00 140.97 189 GLY D C 1
ATOM 8141 O O . GLY D 2 189 ? 2.058 67.367 28.083 1.00 140.94 189 GLY D O 1
ATOM 8142 N N . ASN D 2 190 ? 0.310 67.900 26.751 1.00 141.52 190 ASN D N 1
ATOM 8143 C CA . ASN D 2 190 ? -0.091 69.104 27.486 1.00 142.00 190 ASN D CA 1
ATOM 8144 C C . ASN D 2 190 ? 0.694 70.347 27.050 1.00 141.67 190 ASN D C 1
ATOM 8145 O O . ASN D 2 190 ? 0.054 71.315 26.583 1.00 141.34 190 ASN D O 1
ATOM 8151 N N . LYS E 3 1 ? 48.499 13.634 7.087 1.00 86.45 174 LYS K N 1
ATOM 8152 C CA . LYS E 3 1 ? 47.161 13.663 7.752 1.00 87.44 174 LYS K CA 1
ATOM 8153 C C . LYS E 3 1 ? 47.319 13.378 9.247 1.00 87.83 174 LYS K C 1
ATOM 8154 O O . LYS E 3 1 ? 47.136 12.247 9.702 1.00 86.53 174 LYS K O 1
ATOM 8160 N N . HIS E 3 2 ? 47.672 14.410 10.008 1.00 88.40 175 HIS K N 1
ATOM 8161 C CA . HIS E 3 2 ? 47.836 14.253 11.446 1.00 89.07 175 HIS K CA 1
ATOM 8162 C C . HIS E 3 2 ? 46.618 13.544 12.069 1.00 90.58 175 HIS K C 1
ATOM 8163 O O . HIS E 3 2 ? 46.751 12.873 13.093 1.00 90.49 175 HIS K O 1
ATOM 8170 N N . TYR E 3 3 ? 45.442 13.686 11.448 1.00 91.64 176 TYR K N 1
ATOM 8171 C CA . TYR E 3 3 ? 44.236 13.040 11.948 1.00 92.65 176 TYR K CA 1
ATOM 8172 C C . TYR E 3 3 ? 44.258 11.573 11.610 1.00 93.94 176 TYR K C 1
ATOM 8173 O O . TYR E 3 3 ? 43.464 10.785 12.127 1.00 92.87 176 TYR K O 1
ATOM 8182 N N . LEU E 3 4 ? 45.196 11.220 10.734 1.00 95.43 177 LEU K N 1
ATOM 8183 C CA . LEU E 3 4 ? 45.420 9.839 10.346 1.00 95.84 177 LEU K CA 1
ATOM 8184 C C . LEU E 3 4 ? 45.790 9.282 11.736 1.00 96.05 177 LEU K C 1
ATOM 8185 O O . LEU E 3 4 ? 45.060 8.462 12.316 1.00 95.67 177 LEU K O 1
ATOM 8190 N N . HIS E 3 5 ? 46.891 9.795 12.283 1.00 95.61 178 HIS K N 1
ATOM 8191 C CA . HIS E 3 5 ? 47.367 9.401 13.603 1.00 95.39 178 HIS K CA 1
ATOM 8192 C C . HIS E 3 5 ? 46.246 9.335 14.637 1.00 93.40 178 HIS K C 1
ATOM 8193 O O . HIS E 3 5 ? 45.497 8.373 14.708 1.00 92.70 178 HIS K O 1
ATOM 8200 N N . ASP E 3 6 ? 46.178 10.395 15.439 1.00 91.84 179 ASP K N 1
ATOM 8201 C CA . ASP E 3 6 ? 45.230 10.591 16.536 1.00 90.76 179 ASP K CA 1
ATOM 8202 C C . ASP E 3 6 ? 43.976 9.731 16.664 1.00 89.77 179 ASP K C 1
ATOM 8203 O O . ASP E 3 6 ? 43.825 8.991 17.632 1.00 88.77 179 ASP K O 1
ATOM 8208 N N . ILE E 3 7 ? 43.067 9.849 15.706 1.00 88.69 180 ILE K N 1
ATOM 8209 C CA . ILE E 3 7 ? 41.820 9.116 15.775 1.00 89.27 180 ILE K CA 1
ATOM 8210 C C . ILE E 3 7 ? 41.975 7.613 16.049 1.00 90.38 180 ILE K C 1
ATOM 8211 O O . ILE E 3 7 ? 40.984 6.928 16.292 1.00 91.57 180 ILE K O 1
ATOM 8216 N N . GLN E 3 8 ? 43.202 7.093 16.044 1.00 91.06 181 GLN K N 1
ATOM 8217 C CA . GLN E 3 8 ? 43.404 5.665 16.327 1.00 90.28 181 GLN K CA 1
ATOM 8218 C C . GLN E 3 8 ? 44.064 5.398 17.658 1.00 90.26 181 GLN K C 1
ATOM 8219 O O . GLN E 3 8 ? 44.049 4.270 18.126 1.00 89.69 181 GLN K O 1
ATOM 8225 N N . LYS E 3 9 ? 44.679 6.427 18.240 1.00 91.40 182 LYS K N 1
ATOM 8226 C CA . LYS E 3 9 ? 45.275 6.315 19.569 1.00 92.36 182 LYS K CA 1
ATOM 8227 C C . LYS E 3 9 ? 44.011 6.244 20.423 1.00 93.42 182 LYS K C 1
ATOM 8228 O O . LYS E 3 9 ? 43.887 5.410 21.330 1.00 92.41 182 LYS K O 1
ATOM 8234 N N . SER E 3 10 ? 43.068 7.134 20.107 1.00 95.02 183 SER K N 1
ATOM 8235 C CA . SER E 3 10 ? 41.781 7.169 20.796 1.00 96.70 183 SER K CA 1
ATOM 8236 C C . SER E 3 10 ? 41.137 5.785 20.606 1.00 97.52 183 SER K C 1
ATOM 8237 O O . SER E 3 10 ? 40.780 5.133 21.590 1.00 96.71 183 SER K O 1
ATOM 8240 N N . TYR E 3 11 ? 41.009 5.342 19.347 1.00 98.59 184 TYR K N 1
ATOM 8241 C CA . TYR E 3 11 ? 40.449 4.017 19.020 1.00 99.65 184 TYR K CA 1
ATOM 8242 C C . TYR E 3 11 ? 40.986 2.952 19.993 1.00 99.45 184 TYR K C 1
ATOM 8243 O O . TYR E 3 11 ? 40.221 2.276 20.680 1.00 99.61 184 TYR K O 1
ATOM 8252 N N . LEU E 3 12 ? 42.311 2.795 20.018 1.00 98.32 185 LEU K N 1
ATOM 8253 C CA . LEU E 3 12 ? 42.957 1.805 20.870 1.00 97.31 185 LEU K CA 1
ATOM 8254 C C . LEU E 3 12 ? 42.588 1.927 22.330 1.00 97.81 185 LEU K C 1
ATOM 8255 O O . LEU E 3 12 ? 42.204 0.938 22.952 1.00 98.48 185 LEU K O 1
ATOM 8260 N N . LYS E 3 13 ? 42.700 3.132 22.882 1.00 98.29 186 LYS K N 1
ATOM 8261 C CA . LYS E 3 13 ? 42.365 3.347 24.291 1.00 98.30 186 LYS K CA 1
ATOM 8262 C C . LYS E 3 13 ? 40.875 3.139 24.591 1.00 98.20 186 LYS K C 1
ATOM 8263 O O . LYS E 3 13 ? 40.463 3.182 25.740 1.00 97.67 186 LYS K O 1
ATOM 8269 N N . SER E 3 14 ? 40.068 2.919 23.559 1.00 99.33 187 SER K N 1
ATOM 8270 C CA . SER E 3 14 ? 38.637 2.691 23.753 1.00 101.07 187 SER K CA 1
ATOM 8271 C C . SER E 3 14 ? 38.426 1.180 23.869 1.00 102.30 187 SER K C 1
ATOM 8272 O O . SER E 3 14 ? 37.336 0.707 24.199 1.00 103.41 187 SER K O 1
ATOM 8275 N N . ARG E 3 15 ? 39.484 0.429 23.580 1.00 103.04 188 ARG K N 1
ATOM 8276 C CA . ARG E 3 15 ? 39.459 -1.027 23.685 1.00 103.92 188 ARG K CA 1
ATOM 8277 C C . ARG E 3 15 ? 40.359 -1.361 24.868 1.00 103.58 188 ARG K C 1
ATOM 8278 O O . ARG E 3 15 ? 39.883 -1.772 25.928 1.00 103.70 188 ARG K O 1
ATOM 8286 N N . GLY E 3 16 ? 41.661 -1.177 24.692 1.00 102.85 189 GLY K N 1
ATOM 8287 C CA . GLY E 3 16 ? 42.570 -1.422 25.794 1.00 102.68 189 GLY K CA 1
ATOM 8288 C C . GLY E 3 16 ? 42.434 -0.225 26.720 1.00 102.14 189 GLY K C 1
ATOM 8289 O O . GLY E 3 16 ? 43.413 0.496 26.965 1.00 103.07 189 GLY K O 1
ATOM 8290 N N . ASN E 3 17 ? 41.209 -0.021 27.215 1.00 100.34 190 ASN K N 1
ATOM 8291 C CA . ASN E 3 17 ? 40.849 1.091 28.102 1.00 98.60 190 ASN K CA 1
ATOM 8292 C C . ASN E 3 17 ? 42.006 1.638 28.954 1.00 97.28 190 ASN K C 1
ATOM 8293 O O . ASN E 3 17 ? 42.547 2.725 28.639 1.00 95.89 190 ASN K O 1
ATOM 8299 N N . LYS F 3 1 ? 13.561 20.287 -28.907 1.00 87.41 174 LYS L N 1
ATOM 8300 C CA . LYS F 3 1 ? 13.594 21.630 -28.241 1.00 88.00 174 LYS L CA 1
ATOM 8301 C C . LYS F 3 1 ? 13.314 21.479 -26.745 1.00 88.11 174 LYS L C 1
ATOM 8302 O O . LYS F 3 1 ? 12.184 21.672 -26.288 1.00 86.58 174 LYS L O 1
ATOM 8308 N N . HIS F 3 2 ? 14.348 21.125 -25.987 1.00 88.62 175 HIS L N 1
ATOM 8309 C CA . HIS F 3 2 ? 14.196 20.959 -24.549 1.00 89.77 175 HIS L CA 1
ATOM 8310 C C . HIS F 3 2 ? 13.486 22.174 -23.927 1.00 91.08 175 HIS L C 1
ATOM 8311 O O . HIS F 3 2 ? 12.805 22.039 -22.910 1.00 91.33 175 HIS L O 1
ATOM 8318 N N . TYR F 3 3 ? 13.636 23.348 -24.542 1.00 92.08 176 TYR L N 1
ATOM 8319 C CA . TYR F 3 3 ? 12.984 24.553 -24.043 1.00 93.45 176 TYR L CA 1
ATOM 8320 C C . TYR F 3 3 ? 11.517 24.527 -24.382 1.00 94.29 176 TYR L C 1
ATOM 8321 O O . TYR F 3 3 ? 10.728 25.323 -23.871 1.00 93.59 176 TYR L O 1
ATOM 8330 N N . LEU F 3 4 ? 11.167 23.587 -25.255 1.00 95.27 177 LEU L N 1
ATOM 8331 C CA . LEU F 3 4 ? 9.788 23.361 -25.639 1.00 95.82 177 LEU L CA 1
ATOM 8332 C C . LEU F 3 4 ? 9.226 22.992 -24.250 1.00 95.75 177 LEU L C 1
ATOM 8333 O O . LEU F 3 4 ? 8.398 23.713 -23.675 1.00 95.01 177 LEU L O 1
ATOM 8338 N N . HIS F 3 5 ? 9.742 21.896 -23.702 1.00 95.29 178 HIS L N 1
ATOM 8339 C CA . HIS F 3 5 ? 9.349 21.421 -22.385 1.00 95.27 178 HIS L CA 1
ATOM 8340 C C . HIS F 3 5 ? 9.280 22.538 -21.351 1.00 93.63 178 HIS L C 1
ATOM 8341 O O . HIS F 3 5 ? 8.311 23.285 -21.282 1.00 93.51 178 HIS L O 1
ATOM 8348 N N . ASP F 3 6 ? 10.340 22.605 -20.548 1.00 91.87 179 ASP L N 1
ATOM 8349 C CA . ASP F 3 6 ? 10.533 23.555 -19.452 1.00 90.97 179 ASP L CA 1
ATOM 8350 C C . ASP F 3 6 ? 9.675 24.813 -19.322 1.00 90.03 179 ASP L C 1
ATOM 8351 O O . ASP F 3 6 ? 8.936 24.969 -18.352 1.00 88.68 179 ASP L O 1
ATOM 8356 N N . ILE F 3 7 ? 9.795 25.723 -20.281 1.00 89.22 180 ILE L N 1
ATOM 8357 C CA . ILE F 3 7 ? 9.061 26.968 -20.215 1.00 89.60 180 ILE L CA 1
ATOM 8358 C C . ILE F 3 7 ? 7.558 26.816 -19.937 1.00 90.58 180 ILE L C 1
ATOM 8359 O O . ILE F 3 7 ? 6.874 27.808 -19.689 1.00 91.07 180 ILE L O 1
ATOM 8364 N N . GLN F 3 8 ? 7.039 25.588 -19.945 1.00 91.14 181 GLN L N 1
ATOM 8365 C CA . GLN F 3 8 ? 5.614 25.385 -19.660 1.00 90.41 181 GLN L CA 1
ATOM 8366 C C . GLN F 3 8 ? 5.352 24.724 -18.327 1.00 90.42 181 GLN L C 1
ATOM 8367 O O . GLN F 3 8 ? 4.225 24.737 -17.856 1.00 90.26 181 GLN L O 1
ATOM 8373 N N . LYS F 3 9 ? 6.381 24.109 -17.744 1.00 91.61 182 LYS L N 1
ATOM 8374 C CA . LYS F 3 9 ? 6.263 23.514 -16.415 1.00 92.21 182 LYS L CA 1
ATOM 8375 C C . LYS F 3 9 ? 6.195 24.779 -15.565 1.00 93.20 182 LYS L C 1
ATOM 8376 O O . LYS F 3 9 ? 5.360 24.902 -14.661 1.00 92.52 182 LYS L O 1
ATOM 8382 N N . SER F 3 10 ? 7.085 25.725 -15.882 1.00 94.76 183 SER L N 1
ATOM 8383 C CA . SER F 3 10 ? 7.119 27.015 -15.195 1.00 96.19 183 SER L CA 1
ATOM 8384 C C . SER F 3 10 ? 5.739 27.654 -15.385 1.00 97.07 183 SER L C 1
ATOM 8385 O O . SER F 3 10 ? 5.087 28.003 -14.398 1.00 96.59 183 SER L O 1
ATOM 8388 N N . TYR F 3 11 ? 5.297 27.787 -16.644 1.00 98.08 184 TYR L N 1
ATOM 8389 C CA . TYR F 3 11 ? 3.965 28.344 -16.966 1.00 99.73 184 TYR L CA 1
ATOM 8390 C C . TYR F 3 11 ? 2.895 27.811 -15.993 1.00 99.18 184 TYR L C 1
ATOM 8391 O O . TYR F 3 11 ? 2.216 28.576 -15.310 1.00 99.05 184 TYR L O 1
ATOM 8400 N N . LEU F 3 12 ? 2.738 26.488 -15.966 1.00 98.14 185 LEU L N 1
ATOM 8401 C CA . LEU F 3 12 ? 1.749 25.843 -15.111 1.00 97.45 185 LEU L CA 1
ATOM 8402 C C . LEU F 3 12 ? 1.878 26.216 -13.653 1.00 97.50 185 LEU L C 1
ATOM 8403 O O . LEU F 3 12 ? 0.895 26.605 -13.031 1.00 97.99 185 LEU L O 1
ATOM 8408 N N . LYS F 3 13 ? 3.083 26.102 -13.102 1.00 98.13 186 LYS L N 1
ATOM 8409 C CA . LYS F 3 13 ? 3.301 26.436 -11.693 1.00 98.51 186 LYS L CA 1
ATOM 8410 C C . LYS F 3 13 ? 3.092 27.924 -11.394 1.00 98.29 186 LYS L C 1
ATOM 8411 O O . LYS F 3 13 ? 3.125 28.335 -10.244 1.00 98.18 186 LYS L O 1
ATOM 8417 N N . SER F 3 14 ? 2.881 28.729 -12.427 1.00 99.10 187 SER L N 1
ATOM 8418 C CA . SER F 3 14 ? 2.652 30.157 -12.234 1.00 100.64 187 SER L CA 1
ATOM 8419 C C . SER F 3 14 ? 1.136 30.367 -12.120 1.00 101.87 187 SER L C 1
ATOM 8420 O O . SER F 3 14 ? 0.662 31.455 -11.790 1.00 102.81 187 SER L O 1
ATOM 8423 N N . ARG F 3 15 ? 0.384 29.310 -12.409 1.00 102.77 188 ARG L N 1
ATOM 8424 C CA . ARG F 3 15 ? -1.074 29.331 -12.302 1.00 103.61 188 ARG L CA 1
ATOM 8425 C C . ARG F 3 15 ? -1.408 28.435 -11.112 1.00 103.41 188 ARG L C 1
ATOM 8426 O O . ARG F 3 15 ? -1.813 28.914 -10.052 1.00 103.65 188 ARG L O 1
ATOM 8434 N N . GLY F 3 16 ? -1.230 27.131 -11.284 1.00 102.75 189 GLY L N 1
ATOM 8435 C CA . GLY F 3 16 ? -1.475 26.228 -10.179 1.00 102.37 189 GLY L CA 1
ATOM 8436 C C . GLY F 3 16 ? -0.276 26.363 -9.257 1.00 102.37 189 GLY L C 1
ATOM 8437 O O . GLY F 3 16 ? 0.447 25.384 -9.012 1.00 103.41 189 GLY L O 1
ATOM 8438 N N . ASN F 3 17 ? -0.069 27.589 -8.765 1.00 100.77 190 ASN L N 1
ATOM 8439 C CA . ASN F 3 17 ? 1.043 27.950 -7.880 1.00 99.13 190 ASN L CA 1
ATOM 8440 C C . ASN F 3 17 ? 1.595 26.791 -7.034 1.00 98.31 190 ASN L C 1
ATOM 8441 O O . ASN F 3 17 ? 2.689 26.259 -7.345 1.00 96.55 190 ASN L O 1
#